Protein 3VF1 (pdb70)

Nearest PDB structures (foldseek):
  3vf1-assembly1_A  TM=1.001E+00  e=0.000E+00  Gersemia fruticosa
  3v98-assembly1_A  TM=9.393E-01  e=1.330E-62  Homo sapiens
  3v92-assembly1_B  TM=9.380E-01  e=1.541E-62  Homo sapiens
  7ttk-assembly2_B  TM=9.312E-01  e=9.431E-63  Homo sapiens
  7ttl-assembly2_D  TM=9.333E-01  e=5.033E-61  Homo sapiens

CATH classification: 2.60.60.20 (+2 more: 1.20.245.10, 3.10.450.60)

Structure (mmCIF, N/CA/C/O backbone):
data_3VF1
#
_entry.id   3VF1
#
_cell.length_a   114.800
_cell.length_b   148.710
_cell.length_c   117.330
_cell.angle_alpha   90.000
_cell.angle_beta   119.160
_cell.angle_gamma   90.000
#
_symmetry.space_group_name_H-M   'C 1 2 1'
#
loop_
_entity.id
_entity.type
_entity.pdbx_description
1 polymer 11R-lipoxygenase
2 branched beta-D-fructofuranose-(2-1)-alpha-D-glucopyranose
3 non-polymer 'FE (II) ION'
4 water water
#
loop_
_atom_site.group_PDB
_atom_site.id
_atom_site.type_symbol
_atom_site.label_atom_id
_atom_site.label_alt_id
_atom_site.label_comp_id
_atom_site.label_asym_id
_atom_site.label_entity_id
_atom_site.label_seq_id
_atom_site.pdbx_PDB_ins_code
_atom_site.Cartn_x
_atom_site.Cartn_y
_atom_site.Cartn_z
_atom_site.occupancy
_atom_site.B_iso_or_equiv
_atom_site.auth_seq_id
_atom_site.auth_comp_id
_atom_site.auth_asym_id
_atom_site.auth_atom_id
_atom_site.pdbx_PDB_model_num
ATOM 1 N N . HIS A 1 19 ? -25.570 -40.184 42.127 1.00 82.53 0 HIS A N 1
ATOM 2 C CA . HIS A 1 19 ? -25.635 -38.791 41.598 1.00 83.08 0 HIS A CA 1
ATOM 3 C C . HIS A 1 19 ? -24.363 -38.457 40.823 1.00 88.43 0 HIS A C 1
ATOM 4 O O . HIS A 1 19 ? -23.592 -39.351 40.472 1.00 86.78 0 HIS A O 1
ATOM 18 N N . MET A 1 20 ? -24.151 -37.171 40.554 1.00 86.65 1 MET A N 1
ATOM 19 C CA . MET A 1 20 ? -22.992 -36.734 39.781 1.00 83.29 1 MET A CA 1
ATOM 20 C C . MET A 1 20 ? -21.924 -36.118 40.675 1.00 80.15 1 MET A C 1
ATOM 21 O O . MET A 1 20 ? -22.171 -35.123 41.352 1.00 76.85 1 MET A O 1
ATOM 35 N N . LYS A 1 21 ? -20.736 -36.716 40.671 1.00 78.98 2 LYS A N 1
ATOM 36 C CA . LYS A 1 21 ? -19.607 -36.196 41.438 1.00 80.96 2 LYS A CA 1
ATOM 37 C C . LYS A 1 21 ? -18.827 -35.141 40.654 1.00 82.82 2 LYS A C 1
ATOM 38 O O . LYS A 1 21 ? -18.560 -35.309 39.464 1.00 82.88 2 LYS A O 1
ATOM 57 N N . TYR A 1 22 ? -18.471 -34.053 41.332 1.00 81.53 3 TYR A N 1
ATOM 58 C CA . TYR A 1 22 ? -17.704 -32.969 40.725 1.00 75.05 3 TYR A CA 1
ATOM 59 C C . TYR A 1 22 ? -16.484 -32.629 41.571 1.00 72.22 3 TYR A C 1
ATOM 60 O O . TYR A 1 22 ? -16.615 -32.291 42.747 1.00 74.07 3 TYR A O 1
ATOM 78 N N . LYS A 1 23 ? -15.302 -32.715 40.971 1.00 68.09 4 LYS A N 1
ATOM 79 C CA . LYS A 1 23 ? -14.075 -32.304 41.644 1.00 69.53 4 LYS A CA 1
ATOM 80 C C . LYS A 1 23 ? -13.647 -30.923 41.158 1.00 67.53 4 LYS A C 1
ATOM 81 O O . LYS A 1 23 ? -12.961 -30.793 40.144 1.00 64.48 4 LYS A O 1
ATOM 100 N N . ILE A 1 24 ? -14.058 -29.895 41.894 1.00 63.48 5 ILE A N 1
ATOM 101 C CA . ILE A 1 24 ? -13.798 -28.514 41.507 1.00 62.20 5 ILE A CA 1
ATOM 102 C C . ILE A 1 24 ? -12.509 -27.998 42.137 1.00 61.68 5 ILE A C 1
ATOM 103 O O . ILE A 1 24 ? -12.382 -27.948 43.358 1.00 62.90 5 ILE A O 1
ATOM 119 N N . THR A 1 25 ? -11.559 -27.610 41.293 1.00 60.09 6 THR A N 1
ATOM 120 C CA . THR A 1 25 ? -10.287 -27.066 41.755 1.00 60.60 6 THR A CA 1
ATOM 121 C C . THR A 1 25 ? -10.166 -25.599 41.361 1.00 59.38 6 THR A C 1
ATOM 122 O O . THR A 1 25 ? -10.280 -25.251 40.186 1.00 55.98 6 THR A O 1
ATOM 133 N N . VAL A 1 26 ? -9.930 -24.742 42.348 1.00 55.09 7 VAL A N 1
ATOM 134 C CA . VAL A 1 26 ? -9.824 -23.309 42.109 1.00 51.90 7 VAL A CA 1
ATOM 135 C C . VAL A 1 26 ? -8.395 -22.827 42.317 1.00 53.27 7 VAL A C 1
ATOM 136 O O . VAL A 1 26 ? -7.821 -22.998 43.393 1.00 55.99 7 VAL A O 1
ATOM 149 N N . GLU A 1 27 ? -7.823 -22.223 41.280 1.00 52.00 8 GLU A N 1
ATOM 150 C CA . GLU A 1 27 ? -6.498 -21.626 41.381 1.00 50.89 8 GLU A CA 1
ATOM 151 C C . GLU A 1 27 ? -6.617 -20.119 41.556 1.00 46.15 8 GLU A C 1
ATOM 152 O O . GLU A 1 27 ? -7.140 -19.424 40.685 1.00 44.88 8 GLU A O 1
ATOM 164 N N . THR A 1 28 ? -6.134 -19.620 42.688 1.00 46.79 9 THR A N 1
ATOM 165 C CA . THR A 1 28 ? -6.173 -18.190 42.969 1.00 49.89 9 THR A CA 1
ATOM 166 C C . THR A 1 28 ? -5.099 -17.468 42.164 1.00 50.20 9 THR A C 1
ATOM 167 O O . THR A 1 28 ? -3.978 -17.958 42.027 1.00 49.68 9 THR A O 1
ATOM 178 N N . GLY A 1 29 ? -5.447 -16.304 41.625 1.00 48.91 10 GLY A N 1
ATOM 179 C CA . GLY A 1 29 ? -4.505 -15.515 40.853 1.00 50.34 10 GLY A CA 1
ATOM 180 C C . GLY A 1 29 ? -3.453 -14.872 41.734 1.00 51.98 10 GLY A C 1
ATOM 181 O O . GLY A 1 29 ? -3.407 -15.120 42.939 1.00 56.29 10 GLY A O 1
ATOM 185 N N . ASP A 1 30 ? -2.609 -14.038 41.135 1.00 53.08 11 ASP A N 1
ATOM 186 C CA . ASP A 1 30 ? -1.503 -13.422 41.862 1.00 57.83 11 ASP A CA 1
ATOM 187 C C . ASP A 1 30 ? -1.915 -12.128 42.562 1.00 55.68 11 ASP A C 1
ATOM 188 O O . ASP A 1 30 ? -1.152 -11.576 43.354 1.00 61.80 11 ASP A O 1
ATOM 197 N N . LEU A 1 31 ? -3.119 -11.645 42.272 1.00 51.69 12 LEU A N 1
ATOM 198 C CA . LEU A 1 31 ? -3.636 -10.458 42.941 1.00 49.45 12 LEU A CA 1
ATOM 199 C C . LEU A 1 31 ? -4.350 -10.855 44.227 1.00 51.64 12 LEU A C 1
ATOM 200 O O . LEU A 1 31 ? -4.788 -11.995 44.378 1.00 55.22 12 LEU A O 1
ATOM 216 N N . ARG A 1 32 ? -4.462 -9.906 45.149 1.00 52.94 13 ARG A N 1
ATOM 217 C CA . ARG A 1 32 ? -5.017 -10.178 46.468 1.00 58.62 13 ARG A CA 1
ATOM 218 C C . ARG A 1 32 ? -5.684 -8.932 47.037 1.00 63.11 13 ARG A C 1
ATOM 219 O O . ARG A 1 32 ? -5.016 -7.950 47.357 1.00 61.99 13 ARG A O 1
ATOM 240 N N . GLY A 1 33 ? -7.006 -8.978 47.162 1.00 65.95 14 GLY A N 1
ATOM 241 C CA . GLY A 1 33 ? -7.755 -7.868 47.718 1.00 66.90 14 GLY A CA 1
ATOM 242 C C . GLY A 1 33 ? -7.633 -7.834 49.228 1.00 77.57 14 GLY A C 1
ATOM 243 O O . GLY A 1 33 ? -6.887 -8.618 49.815 1.00 78.92 14 GLY A O 1
ATOM 247 N N . ALA A 1 34 ? -8.362 -6.920 49.860 1.00 78.47 15 ALA A N 1
ATOM 248 C CA . ALA A 1 34 ? -8.374 -6.828 51.314 1.00 79.41 15 ALA A CA 1
ATOM 249 C C . ALA A 1 34 ? -9.574 -7.583 51.874 1.00 84.16 15 ALA A C 1
ATOM 250 O O . ALA A 1 34 ? -10.642 -7.610 51.259 1.00 83.16 15 ALA A O 1
ATOM 257 N N . GLY A 1 35 ? -9.392 -8.196 53.039 1.00 86.08 16 GLY A N 1
ATOM 258 C CA . GLY A 1 35 ? -10.457 -8.941 53.685 1.00 87.91 16 GLY A CA 1
ATOM 259 C C . GLY A 1 35 ? -10.029 -10.351 54.039 1.00 88.16 16 GLY A C 1
ATOM 260 O O . GLY A 1 35 ? -8.837 -10.663 54.046 1.00 85.52 16 GLY A O 1
ATOM 264 N N . THR A 1 36 ? -11.004 -11.207 54.330 1.00 87.25 17 THR A N 1
ATOM 265 C CA . THR A 1 36 ? -10.723 -12.579 54.739 1.00 87.69 17 THR A CA 1
ATOM 266 C C . THR A 1 36 ? -11.651 -13.576 54.052 1.00 84.69 17 THR A C 1
ATOM 267 O O . THR A 1 36 ? -11.198 -14.461 53.326 1.00 85.40 17 THR A O 1
ATOM 278 N N . ASP A 1 37 ? -12.951 -13.430 54.288 1.00 87.54 18 ASP A N 1
ATOM 279 C CA . ASP A 1 37 ? -13.931 -14.375 53.768 1.00 90.67 18 ASP A CA 1
ATOM 280 C C . ASP A 1 37 ? -14.109 -14.208 52.261 1.00 89.70 18 ASP A C 1
ATOM 281 O O . ASP A 1 37 ? -14.893 -13.375 51.807 1.00 90.64 18 ASP A O 1
ATOM 290 N N . ALA A 1 38 ? -13.378 -15.005 51.488 1.00 83.94 19 ALA A N 1
ATOM 291 C CA . ALA A 1 38 ? -13.461 -14.944 50.033 1.00 81.45 19 ALA A CA 1
ATOM 292 C C . ALA A 1 38 ? -14.308 -16.089 49.488 1.00 78.06 19 ALA A C 1
ATOM 293 O O . ALA A 1 38 ? -14.152 -16.496 48.336 1.00 77.21 19 ALA A O 1
ATOM 300 N N . SER A 1 39 ? -15.207 -16.603 50.321 1.00 78.43 20 SER A N 1
ATOM 301 C CA . SER A 1 39 ? -16.074 -17.706 49.930 1.00 81.17 20 SER A CA 1
ATOM 302 C C . SER A 1 39 ? -17.052 -17.286 48.837 1.00 79.35 20 SER A C 1
ATOM 303 O O . SER A 1 39 ? -17.558 -16.164 48.838 1.00 79.07 20 SER A O 1
ATOM 311 N N . VAL A 1 40 ? -17.315 -18.201 47.909 1.00 77.22 21 VAL A N 1
ATOM 312 C CA . VAL A 1 40 ? -18.251 -17.950 46.820 1.00 77.86 21 VAL A CA 1
ATOM 313 C C . VAL A 1 40 ? -19.074 -19.200 46.545 1.00 76.09 21 VAL A C 1
ATOM 314 O O . VAL A 1 40 ? -18.836 -20.252 47.136 1.00 73.87 21 VAL A O 1
ATOM 327 N N . SER A 1 41 ? -20.046 -19.075 45.649 1.00 72.36 22 SER A N 1
ATOM 328 C CA . SER A 1 41 ? -20.842 -20.217 45.225 1.00 74.44 22 SER A CA 1
ATOM 329 C C . SER A 1 41 ? -20.651 -20.442 43.729 1.00 71.53 22 SER A C 1
ATOM 330 O O . SER A 1 41 ? -20.482 -19.488 42.972 1.00 70.91 22 SER A O 1
ATOM 338 N N . ILE A 1 42 ? -20.675 -21.703 43.307 1.00 70.63 23 ILE A N 1
ATOM 339 C CA . ILE A 1 42 ? -20.433 -22.041 41.909 1.00 69.62 23 ILE A CA 1
ATOM 340 C C . ILE A 1 42 ? -21.543 -22.911 41.318 1.00 70.97 23 ILE A C 1
ATOM 341 O O . ILE A 1 42 ? -21.759 -24.041 41.754 1.00 71.88 23 ILE A O 1
ATOM 357 N N . LYS A 1 43 ? -22.248 -22.372 40.327 1.00 66.20 24 LYS A N 1
ATOM 358 C CA . LYS A 1 43 ? -23.291 -23.118 39.629 1.00 63.47 24 LYS A CA 1
ATOM 359 C C . LYS A 1 43 ? -22.810 -23.550 38.250 1.00 62.66 24 LYS A C 1
ATOM 360 O O . LYS A 1 43 ? -22.531 -22.714 37.390 1.00 64.71 24 LYS A O 1
ATOM 379 N N . LEU A 1 44 ? -22.718 -24.858 38.041 1.00 59.35 25 LEU A N 1
ATOM 380 C CA . LEU A 1 44 ? -22.283 -25.395 36.759 1.00 58.05 25 LEU A CA 1
ATOM 381 C C . LEU A 1 44 ? -23.442 -25.393 35.770 1.00 64.11 25 LEU A C 1
ATOM 382 O O . LEU A 1 44 ? -24.607 -25.428 36.166 1.00 67.64 25 LEU A O 1
ATOM 398 N N . THR A 1 45 ? -23.118 -25.346 34.482 1.00 61.99 26 THR A N 1
ATOM 399 C CA . THR A 1 45 ? -24.131 -25.391 33.433 1.00 57.00 26 THR A CA 1
ATOM 400 C C . THR A 1 45 ? -23.648 -26.246 32.270 1.00 59.00 26 THR A C 1
ATOM 401 O O . THR A 1 45 ? -22.569 -26.019 31.724 1.00 61.45 26 THR A O 1
ATOM 412 N N . GLY A 1 46 ? -24.456 -27.231 31.894 1.00 66.22 27 GLY A N 1
ATOM 413 C CA . GLY A 1 46 ? -24.094 -28.146 30.829 1.00 60.49 27 GLY A CA 1
ATOM 414 C C . GLY A 1 46 ? -24.300 -27.542 29.454 1.00 58.28 27 GLY A C 1
ATOM 415 O O . GLY A 1 46 ? -24.995 -26.536 29.304 1.00 55.21 27 GLY A O 1
ATOM 419 N N . LYS A 1 47 ? -23.698 -28.164 28.447 1.00 59.33 28 LYS A N 1
ATOM 420 C CA . LYS A 1 47 ? -23.793 -27.680 27.075 1.00 60.53 28 LYS A CA 1
ATOM 421 C C . LYS A 1 47 ? -25.244 -27.610 26.607 1.00 65.40 28 LYS A C 1
ATOM 422 O O . LYS A 1 47 ? -25.594 -26.776 25.770 1.00 65.16 28 LYS A O 1
ATOM 441 N N . ASP A 1 48 ? -26.086 -28.482 27.153 1.00 65.09 29 ASP A N 1
ATOM 442 C CA . ASP A 1 48 ? -27.478 -28.567 26.724 1.00 64.42 29 ASP A CA 1
ATOM 443 C C . ASP A 1 48 ? -28.442 -27.897 27.703 1.00 65.47 29 ASP A C 1
ATOM 444 O O . ASP A 1 48 ? -29.645 -28.153 27.667 1.00 70.17 29 ASP A O 1
ATOM 453 N N . GLY A 1 49 ? -27.912 -27.042 28.574 1.00 64.45 30 GLY A N 1
ATOM 454 C CA . GLY A 1 49 ? -28.744 -26.232 29.448 1.00 62.97 30 GLY A CA 1
ATOM 455 C C . GLY A 1 49 ? -28.911 -26.779 30.853 1.00 63.93 30 GLY A C 1
ATOM 456 O O . GLY A 1 49 ? -29.304 -26.049 31.763 1.00 61.32 30 GLY A O 1
ATOM 460 N N . ALA A 1 50 ? -28.619 -28.062 31.036 1.00 64.67 31 ALA A N 1
ATOM 461 C CA . ALA A 1 50 ? -28.767 -28.695 32.342 1.00 71.22 31 ALA A CA 1
ATOM 462 C C . ALA A 1 50 ? -27.823 -28.053 33.354 1.00 70.42 31 ALA A C 1
ATOM 463 O O . ALA A 1 50 ? -26.611 -28.234 33.277 1.00 70.63 31 ALA A O 1
ATOM 470 N N . GLU A 1 51 ? -28.381 -27.302 34.300 1.00 70.63 32 GLU A N 1
ATOM 471 C CA . GLU A 1 51 ? -27.573 -26.630 35.315 1.00 71.21 32 GLU A CA 1
ATOM 472 C C . GLU A 1 51 ? -27.808 -27.220 36.705 1.00 76.28 32 GLU A C 1
ATOM 473 O O . GLU A 1 51 ? -28.880 -27.754 36.992 1.00 79.77 32 GLU A O 1
ATOM 485 N N . THR A 1 52 ? -26.796 -27.114 37.561 1.00 76.30 33 THR A N 1
ATOM 486 C CA . THR A 1 52 ? -26.848 -27.689 38.900 1.00 71.29 33 THR A CA 1
ATOM 487 C C . THR A 1 52 ? -27.297 -26.644 39.915 1.00 71.22 33 THR A C 1
ATOM 488 O O . THR A 1 52 ? -27.860 -25.612 39.549 1.00 73.81 33 THR A O 1
ATOM 499 N N . SER A 1 53 ? -27.044 -26.918 41.192 1.00 75.07 34 SER A N 1
ATOM 500 C CA . SER A 1 53 ? -27.370 -25.978 42.257 1.00 78.75 34 SER A CA 1
ATOM 501 C C . SER A 1 53 ? -26.102 -25.311 42.781 1.00 76.84 34 SER A C 1
ATOM 502 O O . SER A 1 53 ? -25.012 -25.880 42.707 1.00 75.59 34 SER A O 1
ATOM 510 N N . ALA A 1 54 ? -26.257 -24.104 43.313 1.00 74.94 35 ALA A N 1
ATOM 511 C CA . ALA A 1 54 ? -25.124 -23.307 43.766 1.00 73.99 35 ALA A CA 1
ATOM 512 C C . ALA A 1 54 ? -24.361 -23.978 44.905 1.00 74.44 35 ALA A C 1
ATOM 513 O O . ALA A 1 54 ? -24.774 -23.911 46.064 1.00 73.92 35 ALA A O 1
ATOM 520 N N . PHE A 1 55 ? -23.246 -24.622 44.572 1.00 73.89 36 PHE A N 1
ATOM 521 C CA . PHE A 1 55 ? -22.348 -25.161 45.586 1.00 72.67 36 PHE A CA 1
ATOM 522 C C . PHE A 1 55 ? -21.774 -24.010 46.401 1.00 78.15 36 PHE A C 1
ATOM 523 O O . PHE A 1 55 ? -21.909 -22.848 46.019 1.00 76.60 36 PHE A O 1
ATOM 540 N N . SER A 1 56 ? -21.136 -24.331 47.521 1.00 79.55 37 SER A N 1
ATOM 541 C CA . SER A 1 56 ? -20.533 -23.309 48.371 1.00 80.48 37 SER A CA 1
ATOM 542 C C . SER A 1 56 ? -19.038 -23.547 48.546 1.00 79.65 37 SER A C 1
ATOM 543 O O . SER A 1 56 ? -18.619 -24.471 49.244 1.00 78.69 37 SER A O 1
ATOM 551 N N . LEU A 1 57 ? -18.240 -22.705 47.898 1.00 76.42 38 LEU A N 1
ATOM 552 C CA . LEU A 1 57 ? -16.789 -22.788 47.990 1.00 75.48 38 LEU A CA 1
ATOM 553 C C . LEU A 1 57 ? -16.280 -21.895 49.113 1.00 79.25 38 LEU A C 1
ATOM 554 O O . LEU A 1 57 ? -16.376 -20.671 49.036 1.00 75.96 38 LEU A O 1
ATOM 570 N N . ASP A 1 58 ? -15.738 -22.515 50.156 1.00 79.64 39 ASP A N 1
ATOM 571 C CA . ASP A 1 58 ? -15.219 -21.775 51.298 1.00 81.91 39 ASP A CA 1
ATOM 572 C C . ASP A 1 58 ? -13.749 -21.427 51.094 1.00 79.13 39 ASP A C 1
ATOM 573 O O . ASP A 1 58 ? -12.905 -22.313 50.958 1.00 74.00 39 ASP A O 1
ATOM 582 N N . LYS A 1 59 ? -13.452 -20.132 51.070 1.00 76.48 40 LYS A N 1
ATOM 583 C CA . LYS A 1 59 ? -12.082 -19.661 50.921 1.00 75.50 40 LYS A CA 1
ATOM 584 C C . LYS A 1 59 ? -11.762 -18.638 52.002 1.00 79.16 40 LYS A C 1
ATOM 585 O O . LYS A 1 59 ? -12.455 -17.629 52.139 1.00 78.80 40 LYS A O 1
ATOM 604 N N . TYR A 1 60 ? -10.711 -18.907 52.769 1.00 79.02 41 TYR A N 1
ATOM 605 C CA . TYR A 1 60 ? -10.294 -18.010 53.838 1.00 86.17 41 TYR A CA 1
ATOM 606 C C . TYR A 1 60 ? -8.813 -17.682 53.704 1.00 85.05 41 TYR A C 1
ATOM 607 O O . TYR A 1 60 ? -7.983 -18.576 53.531 1.00 84.23 41 TYR A O 1
ATOM 625 N N . PHE A 1 61 ? -8.486 -16.396 53.780 1.00 84.97 42 PHE A N 1
ATOM 626 C CA . PHE A 1 61 ? -7.102 -15.954 53.667 1.00 92.85 42 PHE A CA 1
ATOM 627 C C . PHE A 1 61 ? -6.464 -15.807 55.044 1.00 102.55 42 PHE A C 1
ATOM 628 O O . PHE A 1 61 ? -6.910 -15.004 55.865 1.00 97.99 42 PHE A O 1
ATOM 645 N N . HIS A 1 62 ? -5.417 -16.590 55.288 1.00 108.22 43 HIS A N 1
ATOM 646 C CA . HIS A 1 62 ? -4.721 -16.573 56.571 1.00 110.78 43 HIS A CA 1
ATOM 647 C C . HIS A 1 62 ? -4.139 -15.190 56.851 1.00 111.96 43 HIS A C 1
ATOM 648 O O . HIS A 1 62 ? -4.604 -14.482 57.745 1.00 111.48 43 HIS A O 1
ATOM 662 N N . ASN A 1 63 ? -3.123 -14.812 56.082 1.00 112.39 44 ASN A N 1
ATOM 663 C CA . ASN A 1 63 ? -2.499 -13.502 56.222 1.00 110.93 44 ASN A CA 1
ATOM 664 C C . ASN A 1 63 ? -2.837 -12.612 55.030 1.00 108.57 44 ASN A C 1
ATOM 665 O O . ASN A 1 63 ? -3.574 -13.021 54.133 1.00 106.15 44 ASN A O 1
ATOM 676 N N . ASP A 1 64 ? -2.303 -11.396 55.024 1.00 109.45 45 ASP A N 1
ATOM 677 C CA . ASP A 1 64 ? -2.607 -10.437 53.969 1.00 112.40 45 ASP A CA 1
ATOM 678 C C . ASP A 1 64 ? -1.692 -10.608 52.757 1.00 111.41 45 ASP A C 1
ATOM 679 O O . ASP A 1 64 ? -2.112 -10.394 51.620 1.00 108.96 45 ASP A O 1
ATOM 688 N N . PHE A 1 65 ? -0.444 -10.993 53.005 1.00 110.59 46 PHE A N 1
ATOM 689 C CA . PHE A 1 65 ? 0.551 -11.100 51.941 1.00 113.34 46 PHE A CA 1
ATOM 690 C C . PHE A 1 65 ? 0.291 -12.271 50.995 1.00 110.07 46 PHE A C 1
ATOM 691 O O . PHE A 1 65 ? 0.524 -12.165 49.791 1.00 108.52 46 PHE A O 1
ATOM 708 N N . GLU A 1 66 ? -0.188 -13.385 51.539 1.00 109.23 47 GLU A N 1
ATOM 709 C CA . GLU A 1 66 ? -0.338 -14.609 50.756 1.00 107.94 47 GLU A CA 1
ATOM 710 C C . GLU A 1 66 ? -1.206 -14.398 49.516 1.00 101.59 47 GLU A C 1
ATOM 711 O O . GLU A 1 66 ? -2.312 -13.864 49.599 1.00 95.04 47 GLU A O 1
ATOM 723 N N . SER A 1 67 ? -0.685 -14.816 48.367 1.00 98.52 48 SER A N 1
ATOM 724 C CA . SER A 1 67 ? -1.423 -14.746 47.112 1.00 90.65 48 SER A CA 1
ATOM 725 C C . SER A 1 67 ? -1.123 -15.984 46.277 1.00 83.81 48 SER A C 1
ATOM 726 O O . SER A 1 67 ? 0.013 -16.458 46.242 1.00 84.00 48 SER A O 1
ATOM 734 N N . GLY A 1 68 ? -2.143 -16.504 45.605 1.00 73.75 49 GLY A N 1
ATOM 735 C CA . GLY A 1 68 ? -1.997 -17.714 44.818 1.00 62.22 49 GLY A CA 1
ATOM 736 C C . GLY A 1 68 ? -2.441 -18.935 45.601 1.00 62.70 49 GLY A C 1
ATOM 737 O O . GLY A 1 68 ? -3.148 -18.815 46.603 1.00 61.57 49 GLY A O 1
ATOM 741 N N . GLY A 1 69 ? -2.027 -20.112 45.143 1.00 60.82 50 GLY A N 1
ATOM 742 C CA . GLY A 1 69 ? -2.369 -21.352 45.814 1.00 61.46 50 GLY A CA 1
ATOM 743 C C . GLY A 1 69 ? -3.557 -22.044 45.175 1.00 58.25 50 GLY A C 1
ATOM 744 O O . GLY A 1 69 ? -4.205 -21.493 44.285 1.00 55.21 50 GLY A O 1
ATOM 748 N N . THR A 1 70 ? -3.842 -23.258 45.637 1.00 60.88 51 THR A N 1
ATOM 749 C CA . THR A 1 70 ? -4.937 -24.053 45.093 1.00 59.49 51 THR A CA 1
ATOM 750 C C . THR A 1 70 ? -5.884 -24.528 46.190 1.00 59.39 51 THR A C 1
ATOM 751 O O . THR A 1 70 ? -5.467 -24.783 47.321 1.00 55.69 51 THR A O 1
ATOM 762 N N . ASP A 1 71 ? -7.162 -24.640 45.844 1.00 57.95 52 ASP A N 1
ATOM 763 C CA . ASP A 1 71 ? -8.158 -25.216 46.735 1.00 58.74 52 ASP A CA 1
ATOM 764 C C . ASP A 1 71 ? -9.007 -26.212 45.957 1.00 60.97 52 ASP A C 1
ATOM 765 O O . ASP A 1 71 ? -9.639 -25.856 44.963 1.00 60.60 52 ASP A O 1
ATOM 774 N N . THR A 1 72 ? -9.016 -27.462 46.409 1.00 61.79 53 THR A N 1
ATOM 775 C CA . THR A 1 72 ? -9.770 -28.511 45.734 1.00 60.15 53 THR A CA 1
ATOM 776 C C . THR A 1 72 ? -11.026 -28.863 46.523 1.00 66.69 53 THR A C 1
ATOM 777 O O . THR A 1 72 ? -10.991 -28.975 47.748 1.00 68.95 53 THR A O 1
ATOM 788 N N . TYR A 1 73 ? -12.134 -29.036 45.809 1.00 67.57 54 TYR A N 1
ATOM 789 C CA . TYR A 1 73 ? -13.418 -29.326 46.434 1.00 70.30 54 TYR A CA 1
ATOM 790 C C . TYR A 1 73 ? -14.081 -30.534 45.782 1.00 75.44 54 TYR A C 1
ATOM 791 O O . TYR A 1 73 ? -14.181 -30.610 44.558 1.00 75.38 54 TYR A O 1
ATOM 809 N N . ASP A 1 74 ? -14.530 -31.477 46.605 1.00 77.24 55 ASP A N 1
ATOM 810 C CA . ASP A 1 74 ? -15.327 -32.599 46.124 1.00 74.80 55 ASP A CA 1
ATOM 811 C C . ASP A 1 74 ? -16.801 -32.264 46.306 1.00 75.81 55 ASP A C 1
ATOM 812 O O . ASP A 1 74 ? -17.200 -31.754 47.352 1.00 78.25 55 ASP A O 1
ATOM 821 N N . GLN A 1 75 ? -17.609 -32.544 45.288 1.00 77.30 56 GLN A N 1
ATOM 822 C CA . GLN A 1 75 ? -19.016 -32.157 45.317 1.00 78.96 56 GLN A CA 1
ATOM 823 C C . GLN A 1 75 ? -19.926 -33.186 44.655 1.00 81.14 56 GLN A C 1
ATOM 824 O O . GLN A 1 75 ? -19.461 -34.140 44.032 1.00 77.11 56 GLN A O 1
ATOM 838 N N . SER A 1 76 ? -21.232 -32.976 44.800 1.00 82.27 57 SER A N 1
ATOM 839 C CA . SER A 1 76 ? -22.229 -33.855 44.203 1.00 82.07 57 SER A CA 1
ATOM 840 C C . SER A 1 76 ? -23.513 -33.087 43.901 1.00 77.51 57 SER A C 1
ATOM 841 O O . SER A 1 76 ? -23.980 -32.300 44.724 1.00 74.40 57 SER A O 1
ATOM 849 N N . GLY A 1 77 ? -24.086 -33.322 42.724 1.00 74.20 58 GLY A N 1
ATOM 850 C CA . GLY A 1 77 ? -25.300 -32.634 42.323 1.00 72.31 58 GLY A CA 1
ATOM 851 C C . GLY A 1 77 ? -25.880 -33.155 41.021 1.00 73.50 58 GLY A C 1
ATOM 852 O O . GLY A 1 77 ? -25.437 -34.175 40.496 1.00 75.70 58 GLY A O 1
ATOM 856 N N . VAL A 1 78 ? -26.878 -32.446 40.503 1.00 64.08 59 VAL A N 1
ATOM 857 C CA . VAL A 1 78 ? -27.532 -32.826 39.255 1.00 73.04 59 VAL A CA 1
ATOM 858 C C . VAL A 1 78 ? -26.528 -32.891 38.110 1.00 75.23 59 VAL A C 1
ATOM 859 O O . VAL A 1 78 ? -25.771 -31.949 37.886 1.00 83.21 59 VAL A O 1
ATOM 872 N N . ASP A 1 79 ? -26.523 -34.007 37.388 1.00 71.91 60 ASP A N 1
ATOM 873 C CA . ASP A 1 79 ? -25.624 -34.171 36.252 1.00 74.73 60 ASP A CA 1
ATOM 874 C C . ASP A 1 79 ? -25.996 -33.210 35.129 1.00 78.37 60 ASP A C 1
ATOM 875 O O . ASP A 1 79 ? -27.175 -32.970 34.869 1.00 75.98 60 ASP A O 1
ATOM 884 N N . VAL A 1 80 ? -24.980 -32.666 34.466 1.00 78.71 61 VAL A N 1
ATOM 885 C CA . VAL A 1 80 ? -25.191 -31.693 33.398 1.00 72.15 61 VAL A CA 1
ATOM 886 C C . VAL A 1 80 ? -24.582 -32.138 32.067 1.00 66.46 61 VAL A C 1
ATOM 887 O O . VAL A 1 80 ? -24.891 -31.572 31.018 1.00 64.64 61 VAL A O 1
ATOM 900 N N . GLY A 1 81 ? -23.721 -33.149 32.113 1.00 66.81 62 GLY A N 1
ATOM 901 C CA . GLY A 1 81 ? -23.056 -33.644 30.921 1.00 68.39 62 GLY A CA 1
ATOM 902 C C . GLY A 1 81 ? -21.733 -32.939 30.703 1.00 71.54 62 GLY A C 1
ATOM 903 O O . GLY A 1 81 ? -20.827 -33.054 31.527 1.00 70.32 62 GLY A O 1
ATOM 907 N N . GLU A 1 82 ? -21.614 -32.217 29.592 1.00 73.52 63 GLU A N 1
ATOM 908 C CA . GLU A 1 82 ? -20.431 -31.399 29.339 1.00 72.01 63 GLU A CA 1
ATOM 909 C C . GLU A 1 82 ? -20.656 -29.984 29.851 1.00 66.61 63 GLU A C 1
ATOM 910 O O . GLU A 1 82 ? -21.634 -29.334 29.485 1.00 64.86 63 GLU A O 1
ATOM 922 N N . ILE A 1 83 ? -19.745 -29.508 30.694 1.00 61.68 64 ILE A N 1
ATOM 923 C CA . ILE A 1 83 ? -19.879 -28.185 31.287 1.00 61.43 64 ILE A CA 1
ATOM 924 C C . ILE A 1 83 ? -19.425 -27.125 30.291 1.00 59.17 64 ILE A C 1
ATOM 925 O O . ILE A 1 83 ? -18.267 -27.107 29.871 1.00 57.21 64 ILE A O 1
ATOM 941 N N . ALA A 1 84 ? -20.346 -26.245 29.913 1.00 52.52 65 ALA A N 1
ATOM 942 C CA . ALA A 1 84 ? -20.052 -25.200 28.941 1.00 52.33 65 ALA A CA 1
ATOM 943 C C . ALA A 1 84 ? -19.596 -23.922 29.636 1.00 52.62 65 ALA A C 1
ATOM 944 O O . ALA A 1 84 ? -18.800 -23.161 29.088 1.00 53.26 65 ALA A O 1
ATOM 951 N N . MET A 1 85 ? -20.103 -23.693 30.843 1.00 51.64 66 MET A N 1
ATOM 952 C CA . MET A 1 85 ? -19.767 -22.492 31.594 1.00 51.11 66 MET A CA 1
ATOM 953 C C . MET A 1 85 ? -20.076 -22.668 33.076 1.00 52.10 66 MET A C 1
ATOM 954 O O . MET A 1 85 ? -20.771 -23.602 33.471 1.00 57.70 66 MET A O 1
ATOM 968 N N . ILE A 1 86 ? -19.548 -21.759 33.890 1.00 49.28 67 ILE A N 1
ATOM 969 C CA . ILE A 1 86 ? -19.804 -21.761 35.323 1.00 50.11 67 ILE A CA 1
ATOM 970 C C . ILE A 1 86 ? -20.221 -20.365 35.754 1.00 52.47 67 ILE A C 1
ATOM 971 O O . ILE A 1 86 ? -19.900 -19.383 35.088 1.00 55.81 67 ILE A O 1
ATOM 987 N N . THR A 1 87 ? -20.937 -20.279 36.868 1.00 54.13 68 THR A N 1
ATOM 988 C CA . THR A 1 87 ? -21.345 -18.991 37.411 1.00 60.51 68 THR A CA 1
ATOM 989 C C . THR A 1 87 ? -20.852 -18.857 38.846 1.00 62.02 68 THR A C 1
ATOM 990 O O . THR A 1 87 ? -20.993 -19.777 39.649 1.00 62.23 68 THR A O 1
ATOM 1001 N N . LEU A 1 88 ? -20.272 -17.704 39.159 1.00 60.60 69 LEU A N 1
ATOM 1002 C CA . LEU A 1 88 ? -19.694 -17.467 40.474 1.00 61.74 69 LEU A CA 1
ATOM 1003 C C . LEU A 1 88 ? -20.379 -16.287 41.150 1.00 62.41 69 LEU A C 1
ATOM 1004 O O . LEU A 1 88 ? -20.636 -15.263 40.518 1.00 62.65 69 LEU A O 1
ATOM 1020 N N . LYS A 1 89 ? -20.678 -16.441 42.435 1.00 66.03 70 LYS A N 1
ATOM 1021 C CA . LYS A 1 89 ? -21.380 -15.411 43.191 1.00 72.91 70 LYS A CA 1
ATOM 1022 C C . LYS A 1 89 ? -20.779 -15.280 44.583 1.00 72.40 70 LYS A C 1
ATOM 1023 O O . LYS A 1 89 ? -20.470 -16.280 45.229 1.00 70.75 70 LYS A O 1
ATOM 1042 N N . GLU A 1 90 ? -20.610 -14.044 45.042 1.00 75.31 71 GLU A N 1
ATOM 1043 C CA . GLU A 1 90 ? -20.068 -13.803 46.372 1.00 79.90 71 GLU A CA 1
ATOM 1044 C C . GLU A 1 90 ? -20.936 -14.502 47.413 1.00 82.51 71 GLU A C 1
ATOM 1045 O O . GLU A 1 90 ? -22.147 -14.289 47.477 1.00 83.53 71 GLU A O 1
ATOM 1057 N N . ASN A 1 91 ? -20.304 -15.350 48.216 1.00 83.10 72 ASN A N 1
ATOM 1058 C CA . ASN A 1 91 ? -21.008 -16.143 49.213 1.00 82.38 72 ASN A CA 1
ATOM 1059 C C . ASN A 1 91 ? -20.484 -15.831 50.610 1.00 89.13 72 ASN A C 1
ATOM 1060 O O . ASN A 1 91 ? -20.840 -16.495 51.584 1.00 92.76 72 ASN A O 1
ATOM 1071 N N . GLY A 1 92 ? -19.642 -14.806 50.702 1.00 90.87 73 GLY A N 1
ATOM 1072 C CA . GLY A 1 92 ? -19.018 -14.443 51.959 1.00 96.41 73 GLY A CA 1
ATOM 1073 C C . GLY A 1 92 ? -19.976 -13.769 52.921 1.00 99.66 73 GLY A C 1
ATOM 1074 O O . GLY A 1 92 ? -20.880 -13.041 52.508 1.00 99.07 73 GLY A O 1
ATOM 1078 N N . PHE A 1 93 ? -19.772 -14.016 54.211 1.00 99.97 74 PHE A N 1
ATOM 1079 C CA . PHE A 1 93 ? -20.604 -13.424 55.250 1.00 103.06 74 PHE A CA 1
ATOM 1080 C C . PHE A 1 93 ? -19.923 -12.209 55.879 1.00 106.56 74 PHE A C 1
ATOM 1081 O O . PHE A 1 93 ? -20.320 -11.069 55.633 1.00 102.79 74 PHE A O 1
ATOM 1098 N N . GLY A 1 94 ? -18.895 -12.458 56.687 1.00 105.00 75 GLY A N 1
ATOM 1099 C CA . GLY A 1 94 ? -18.219 -11.397 57.412 1.00 103.10 75 GLY A CA 1
ATOM 1100 C C . GLY A 1 94 ? -16.899 -10.986 56.790 1.00 100.41 75 GLY A C 1
ATOM 1101 O O . GLY A 1 94 ? -16.053 -11.831 56.491 1.00 99.85 75 GLY A O 1
ATOM 1105 N N . LEU A 1 95 ? -16.724 -9.680 56.603 1.00 101.57 76 LEU A N 1
ATOM 1106 C CA . LEU A 1 95 ? -15.500 -9.131 56.025 1.00 102.28 76 LEU A CA 1
ATOM 1107 C C . LEU A 1 95 ? -15.167 -9.824 54.710 1.00 99.78 76 LEU A C 1
ATOM 1108 O O . LEU A 1 95 ? -14.071 -10.354 54.527 1.00 94.44 76 LEU A O 1
ATOM 1124 N N . LYS A 1 96 ? -16.124 -9.792 53.790 1.00 99.98 77 LYS A N 1
ATOM 1125 C CA . LYS A 1 96 ? -15.986 -10.480 52.511 1.00 95.93 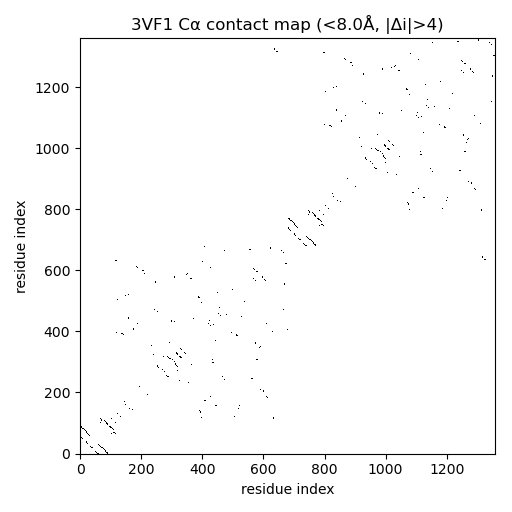77 LYS A CA 1
ATOM 1126 C C . LYS A 1 96 ? -14.852 -9.884 51.684 1.00 92.32 77 LYS A C 1
ATOM 1127 O O . LYS A 1 96 ? -14.768 -8.668 51.513 1.00 93.04 77 LYS A O 1
ATOM 1146 N N . SER A 1 97 ? -13.976 -10.750 51.183 1.00 86.13 78 SER A N 1
ATOM 1147 C CA . SER A 1 97 ? -12.858 -10.322 50.356 1.00 83.07 78 SER A CA 1
ATOM 1148 C C . SER A 1 97 ? -13.099 -10.736 48.913 1.00 75.03 78 SER A C 1
ATOM 1149 O O . SER A 1 97 ? -13.468 -11.879 48.645 1.00 72.54 78 SER A O 1
ATOM 1157 N N . ASP A 1 98 ? -12.897 -9.805 47.987 1.00 69.74 79 ASP A N 1
ATOM 1158 C CA . ASP A 1 98 ? -13.027 -10.113 46.570 1.00 65.27 79 ASP A CA 1
ATOM 1159 C C . ASP A 1 98 ? -11.976 -11.138 46.166 1.00 60.88 79 ASP A C 1
ATOM 1160 O O . ASP A 1 98 ? -10.778 -10.919 46.343 1.00 61.32 79 ASP A O 1
ATOM 1169 N N . TRP A 1 99 ? -12.437 -12.263 45.632 1.00 55.62 80 TRP A N 1
ATOM 1170 C CA . TRP A 1 99 ? -11.548 -13.342 45.223 1.00 53.86 80 TRP A CA 1
ATOM 1171 C C . TRP A 1 99 ? -11.102 -13.153 43.779 1.00 49.44 80 TRP A C 1
ATOM 1172 O O . TRP A 1 99 ? -11.925 -13.150 42.864 1.00 49.19 80 TRP A O 1
ATOM 1193 N N . TYR A 1 100 ? -9.799 -12.988 43.580 1.00 46.93 81 TYR A N 1
ATOM 1194 C CA . TYR A 1 100 ? -9.243 -12.913 42.234 1.00 46.15 81 TYR A CA 1
ATOM 1195 C C . TYR A 1 100 ? -8.813 -14.305 41.793 1.00 41.82 81 TYR A C 1
ATOM 1196 O O . TYR A 1 100 ? -7.824 -14.848 42.289 1.00 40.29 81 TYR A O 1
ATOM 1214 N N . ILE A 1 101 ? -9.563 -14.876 40.857 1.00 43.11 82 ILE A N 1
ATOM 1215 C CA . ILE A 1 101 ? -9.363 -16.261 40.449 1.00 46.50 82 ILE A CA 1
ATOM 1216 C C . ILE A 1 101 ? -8.663 -16.361 39.097 1.00 43.18 82 ILE A C 1
ATOM 1217 O O . ILE A 1 101 ? -9.094 -15.756 38.115 1.00 42.29 82 ILE A O 1
ATOM 1233 N N . ALA A 1 102 ? -7.579 -17.130 39.057 1.00 40.63 83 ALA A N 1
ATOM 1234 C CA . ALA A 1 102 ? -6.858 -17.376 37.816 1.00 41.59 83 ALA A CA 1
ATOM 1235 C C . ALA A 1 102 ? -7.712 -18.229 36.887 1.00 45.57 83 ALA A C 1
ATOM 1236 O O . ALA A 1 102 ? -8.087 -17.792 35.798 1.00 45.19 83 ALA A O 1
ATOM 1243 N N . LYS A 1 103 ? -8.019 -19.447 37.324 1.00 49.13 84 LYS A N 1
ATOM 1244 C CA . LYS A 1 103 ? -8.879 -20.340 36.557 1.00 49.77 84 LYS A CA 1
ATOM 1245 C C . LYS A 1 103 ? -9.492 -21.418 37.443 1.00 48.29 84 LYS A C 1
ATOM 1246 O O . LYS A 1 103 ? -9.032 -21.657 38.559 1.00 50.32 84 LYS A O 1
ATOM 1265 N N . VAL A 1 104 ? -10.537 -22.061 36.932 1.00 49.03 85 VAL A N 1
ATOM 1266 C CA . VAL A 1 104 ? -11.207 -23.139 37.647 1.00 50.09 85 VAL A CA 1
ATOM 1267 C C . VAL A 1 104 ? -11.135 -24.424 36.829 1.00 48.49 85 VAL A C 1
ATOM 1268 O O . VAL A 1 104 ? -11.321 -24.411 35.614 1.00 46.26 85 VAL A O 1
ATOM 1281 N N . ILE A 1 105 ? -10.859 -25.533 37.506 1.00 51.44 86 ILE A N 1
ATOM 1282 C CA . ILE A 1 105 ? -10.770 -26.833 36.855 1.00 50.66 86 ILE A CA 1
ATOM 1283 C C . ILE A 1 105 ? -11.769 -27.796 37.480 1.00 57.04 86 ILE A C 1
ATOM 1284 O O . ILE A 1 105 ? -11.679 -28.112 38.666 1.00 58.72 86 ILE A O 1
ATOM 1300 N N . ILE A 1 106 ? -12.719 -28.264 36.679 1.00 58.33 87 ILE A N 1
ATOM 1301 C CA . ILE A 1 106 ? -13.750 -29.171 37.169 1.00 61.33 87 ILE A CA 1
ATOM 1302 C C . ILE A 1 106 ? -13.617 -30.541 36.520 1.00 61.09 87 ILE A C 1
ATOM 1303 O O . ILE A 1 106 ? -13.863 -30.697 35.325 1.00 65.82 87 ILE A O 1
ATOM 1319 N N . GLU A 1 107 ? -13.226 -31.533 37.313 1.00 64.67 88 GLU A N 1
ATOM 1320 C CA . GLU A 1 107 ? -13.110 -32.901 36.822 1.00 70.44 88 GLU A CA 1
ATOM 1321 C C . GLU A 1 107 ? -14.363 -33.702 37.159 1.00 75.55 88 GLU A C 1
ATOM 1322 O O . GLU A 1 107 ? -14.855 -33.661 38.287 1.00 74.76 88 GLU A O 1
ATOM 1334 N N . LYS A 1 108 ? -14.875 -34.425 36.169 1.00 79.71 89 LYS A N 1
ATOM 1335 C CA . LYS A 1 108 ? -16.076 -35.229 36.345 1.00 75.12 89 LYS A CA 1
ATOM 1336 C C . LYS A 1 108 ? -16.027 -36.441 35.426 1.00 78.74 89 LYS A C 1
ATOM 1337 O O . LYS A 1 108 ? -14.992 -36.733 34.828 1.00 75.01 89 LYS A O 1
ATOM 1356 N N . ILE A 1 109 ? -17.150 -37.145 35.317 1.00 87.85 90 ILE A N 1
ATOM 1357 C CA . ILE A 1 109 ? -17.243 -38.305 34.438 1.00 84.41 90 ILE A CA 1
ATOM 1358 C C . ILE A 1 109 ? -18.574 -38.329 33.697 1.00 78.79 90 ILE A C 1
ATOM 1359 O O . ILE A 1 109 ? -19.633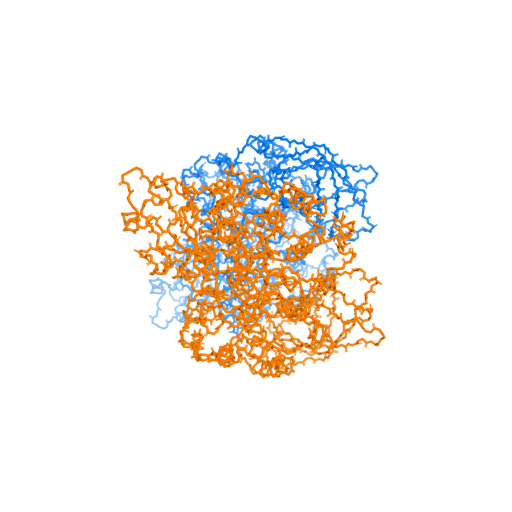 -38.161 34.298 1.00 78.80 90 ILE A O 1
ATOM 1375 N N . ASP A 1 110 ? -18.508 -38.534 32.385 1.00 79.43 91 ASP A N 1
ATOM 1376 C CA . ASP A 1 110 ? -19.710 -38.602 31.558 1.00 80.46 91 ASP A CA 1
ATOM 1377 C C . ASP A 1 110 ? -20.379 -39.968 31.693 1.00 85.65 91 ASP A C 1
ATOM 1378 O O . ASP A 1 110 ? -19.823 -40.987 31.283 1.00 81.08 91 ASP A O 1
ATOM 1387 N N . GLU A 1 111 ? -21.577 -39.981 32.270 1.00 85.19 92 GLU A N 1
ATOM 1388 C CA . GLU A 1 111 ? -22.299 -41.227 32.505 1.00 83.42 92 GLU A CA 1
ATOM 1389 C C . GLU A 1 111 ? -22.471 -42.008 31.207 1.00 78.64 92 GLU A C 1
ATOM 1390 O O . GLU A 1 111 ? -22.664 -43.224 31.225 1.00 75.11 92 GLU A O 1
ATOM 1402 N N . ALA A 1 112 ? -22.400 -41.303 30.082 1.00 78.04 93 ALA A N 1
ATOM 1403 C CA . ALA A 1 112 ? -22.563 -41.923 28.774 1.00 77.52 93 ALA A CA 1
ATOM 1404 C C . ALA A 1 112 ? -21.420 -42.883 28.449 1.00 80.29 93 ALA A C 1
ATOM 1405 O O . ALA A 1 112 ? -21.624 -43.884 27.763 1.00 84.34 93 ALA A O 1
ATOM 1412 N N . THR A 1 113 ? -20.219 -42.576 28.932 1.00 75.09 94 THR A N 1
ATOM 1413 C CA . THR A 1 113 ? -19.060 -43.426 28.667 1.00 77.72 94 THR A CA 1
ATOM 1414 C C . THR A 1 113 ? -18.074 -43.482 29.837 1.00 78.88 94 THR A C 1
ATOM 1415 O O . THR A 1 113 ? -16.930 -43.907 29.672 1.00 76.34 94 THR A O 1
ATOM 1426 N N . GLY A 1 114 ? -18.523 -43.063 31.015 1.00 82.25 95 GLY A N 1
ATOM 1427 C CA . GLY A 1 114 ? -17.711 -43.115 32.220 1.00 81.43 95 GLY A CA 1
ATOM 1428 C C . GLY A 1 114 ? -16.227 -42.849 32.020 1.00 84.89 95 GLY A C 1
ATOM 1429 O O . GLY A 1 114 ? -15.396 -43.724 32.266 1.00 81.04 95 GLY A O 1
ATOM 1433 N N . PHE A 1 115 ? -15.895 -41.640 31.577 1.00 86.65 96 PHE A N 1
ATOM 1434 C CA . PHE A 1 115 ? -14.503 -41.217 31.446 1.00 83.21 96 PHE A CA 1
ATOM 1435 C C . PHE A 1 115 ? -14.252 -39.975 32.287 1.00 81.56 96 PHE A C 1
ATOM 1436 O O . PHE A 1 115 ? -15.116 -39.109 32.394 1.00 80.44 96 PHE A O 1
ATOM 1453 N N . SER A 1 116 ? -13.063 -39.887 32.875 1.00 82.89 97 SER A N 1
ATOM 1454 C CA . SER A 1 116 ? -12.682 -38.709 33.645 1.00 82.12 97 SER A CA 1
ATOM 1455 C C . SER A 1 116 ? -12.289 -37.568 32.711 1.00 77.56 97 SER A C 1
ATOM 1456 O O . SER A 1 116 ? -11.290 -37.656 31.996 1.00 73.51 97 SER A O 1
ATOM 1464 N N . ASN A 1 117 ? -13.081 -36.499 32.720 1.00 76.49 98 ASN A N 1
ATOM 1465 C CA . ASN A 1 117 ? -12.843 -35.355 31.845 1.00 77.74 98 ASN A CA 1
ATOM 1466 C C . ASN A 1 117 ? -12.702 -34.048 32.618 1.00 75.99 98 ASN A C 1
ATOM 1467 O O . ASN A 1 117 ? -13.511 -33.744 33.494 1.00 72.90 98 ASN A O 1
ATOM 1478 N N . LYS A 1 118 ? -11.672 -33.277 32.280 1.00 76.16 99 LYS A N 1
ATOM 1479 C CA . LYS A 1 118 ? -11.427 -31.992 32.924 1.00 68.65 99 LYS A CA 1
ATOM 1480 C C . LYS A 1 118 ? -11.939 -30.840 32.067 1.00 62.83 99 LYS A C 1
ATOM 1481 O O . LYS A 1 118 ? -11.740 -30.817 30.853 1.00 59.87 99 LYS A O 1
ATOM 1500 N N . TYR A 1 119 ? -12.598 -29.883 32.711 1.00 59.42 100 TYR A N 1
ATOM 1501 C CA . TYR A 1 119 ? -13.099 -28.697 32.029 1.00 57.11 100 TYR A CA 1
ATOM 1502 C C . TYR A 1 119 ? -12.431 -27.451 32.600 1.00 58.48 100 TYR A C 1
ATOM 1503 O O . TYR A 1 119 ? -12.753 -27.016 33.707 1.00 55.97 100 TYR A O 1
ATOM 1521 N N . ILE A 1 120 ? -11.499 -26.884 31.840 1.00 55.55 101 ILE A N 1
ATOM 1522 C CA . ILE A 1 120 ? -10.745 -25.720 32.291 1.00 47.48 101 ILE A CA 1
ATOM 1523 C C . ILE A 1 120 ? -11.521 -24.439 32.002 1.00 46.18 101 ILE A C 1
ATOM 1524 O O . ILE A 1 120 ? -12.071 -24.268 30.914 1.00 46.15 101 ILE A O 1
ATOM 1540 N N . PHE A 1 121 ? -11.557 -23.541 32.980 1.00 45.37 102 PHE A N 1
ATOM 1541 C CA . PHE A 1 121 ? -12.264 -22.275 32.830 1.00 48.77 102 PHE A CA 1
ATOM 1542 C C . PHE A 1 121 ? -11.332 -21.097 33.099 1.00 49.06 102 PHE A C 1
ATOM 1543 O O . PHE A 1 121 ? -11.212 -20.644 34.238 1.00 46.15 102 PHE A O 1
ATOM 1560 N N . PRO A 1 122 ? -10.666 -20.597 32.045 1.00 49.13 103 PRO A N 1
ATOM 1561 C CA . PRO A 1 122 ? -9.754 -19.455 32.172 1.00 42.83 103 PRO A CA 1
ATOM 1562 C C . PRO A 1 122 ? -10.513 -18.208 32.609 1.00 43.48 103 PRO A C 1
ATOM 1563 O O . PRO A 1 122 ? -11.429 -17.778 31.908 1.00 48.60 103 PRO A O 1
ATOM 1574 N N . CYS A 1 123 ? -10.140 -17.641 33.752 1.00 43.17 104 CYS A N 1
ATOM 1575 C CA . CYS A 1 123 ? -10.907 -16.554 34.352 1.00 42.44 104 CYS A CA 1
ATOM 1576 C C . CYS A 1 123 ? -10.101 -15.257 34.433 1.00 42.61 104 CYS A C 1
ATOM 1577 O O . CYS A 1 123 ? -10.270 -14.364 33.602 1.00 42.32 104 CYS A O 1
ATOM 1585 N N . TYR A 1 124 ? -9.230 -15.158 35.433 1.00 42.50 105 TYR A N 1
ATOM 1586 C CA . TYR A 1 124 ? -8.427 -13.956 35.639 1.00 41.01 105 TYR A CA 1
ATOM 1587 C C . TYR A 1 124 ? -9.313 -12.727 35.835 1.00 40.64 105 TYR A C 1
ATOM 1588 O O . TYR A 1 124 ? -9.153 -11.711 35.158 1.00 40.32 105 TYR A O 1
ATOM 1606 N N . ARG A 1 125 ? -10.247 -12.839 36.773 1.00 42.74 106 ARG A N 1
ATOM 1607 C CA . ARG A 1 125 ? -11.161 -11.754 37.101 1.00 43.96 106 ARG A CA 1
ATOM 1608 C C . ARG A 1 125 ? -11.426 -11.742 38.600 1.00 44.46 106 ARG A C 1
ATOM 1609 O O . ARG A 1 125 ? -11.233 -12.750 39.280 1.00 45.73 106 ARG A O 1
ATOM 1630 N N . TRP A 1 126 ? -11.867 -10.599 39.113 1.00 44.78 107 TRP A N 1
ATOM 1631 C CA . TRP A 1 126 ? -12.395 -10.531 40.469 1.00 50.61 107 TRP A CA 1
ATOM 1632 C C . TRP A 1 126 ? -13.865 -10.927 40.414 1.00 51.82 107 TRP A C 1
ATOM 1633 O O . TRP A 1 126 ? -14.583 -10.518 39.503 1.00 45.78 107 TRP A O 1
ATOM 1654 N N . VAL A 1 127 ? -14.314 -11.726 41.378 1.00 51.98 108 VAL A N 1
ATOM 1655 C CA . VAL A 1 127 ? -15.716 -12.135 41.414 1.00 58.39 108 VAL A CA 1
ATOM 1656 C C . VAL A 1 127 ? -16.624 -10.950 41.730 1.00 61.75 108 VAL A C 1
ATOM 1657 O O . VAL A 1 127 ? -17.619 -10.719 41.040 1.00 65.88 108 VAL A O 1
ATOM 1670 N N . ILE A 1 128 ? -16.268 -10.192 42.762 1.00 59.15 109 ILE A N 1
ATOM 1671 C CA . ILE A 1 128 ? -17.075 -9.060 43.202 1.00 68.44 109 ILE A CA 1
ATOM 1672 C C . ILE A 1 128 ? -18.521 -9.491 43.478 1.00 74.04 109 ILE A C 1
ATOM 1673 O O . ILE A 1 128 ? -18.820 -9.985 44.565 1.00 73.90 109 ILE A O 1
ATOM 1689 N N . LYS A 1 129 ? -19.410 -9.307 42.505 1.00 72.74 110 LYS A N 1
ATOM 1690 C CA . LYS A 1 129 ? -20.804 -9.713 42.661 1.00 74.17 110 LYS A CA 1
ATOM 1691 C C . LYS A 1 129 ? -21.038 -11.071 41.996 1.00 71.87 110 LYS A C 1
ATOM 1692 O O . LYS A 1 129 ? -20.988 -12.106 42.658 1.00 71.66 110 LYS A O 1
ATOM 1711 N N . GLN A 1 130 ? -21.267 -11.066 40.685 1.00 71.42 111 GLN A N 1
ATOM 1712 C CA . GLN A 1 130 ? -21.582 -12.289 39.958 1.00 68.71 111 GLN A CA 1
ATOM 1713 C C . GLN A 1 130 ? -20.786 -12.359 38.660 1.00 61.73 111 GLN A C 1
ATOM 1714 O O . GLN A 1 130 ? -20.827 -11.436 37.848 1.00 61.89 111 GLN A O 1
ATOM 1728 N N . LEU A 1 131 ? -20.066 -13.460 38.471 1.00 58.59 112 LEU A N 1
ATOM 1729 C CA . LEU A 1 131 ? -19.199 -13.623 37.310 1.00 59.30 112 LEU A CA 1
ATOM 1730 C C . LEU A 1 131 ? -19.461 -14.945 36.600 1.00 56.22 112 LEU A C 1
ATOM 1731 O O . LEU A 1 131 ? -19.411 -16.009 37.212 1.00 58.75 112 LEU A O 1
ATOM 1747 N N . VAL A 1 132 ? -19.726 -14.870 35.300 1.00 53.07 113 VAL A N 1
ATOM 1748 C CA . VAL A 1 132 ? -19.939 -16.066 34.490 1.00 54.52 113 VAL A CA 1
ATOM 1749 C C . VAL A 1 132 ? -18.728 -16.319 33.594 1.00 51.00 113 VAL A C 1
ATOM 1750 O O . VAL A 1 132 ? -18.283 -15.432 32.868 1.00 53.34 113 VAL A O 1
ATOM 1763 N N . VAL A 1 133 ? -18.200 -17.537 33.656 1.00 50.52 114 VAL A N 1
ATOM 1764 C CA . VAL A 1 133 ? -16.987 -17.888 32.927 1.00 46.83 114 VAL A CA 1
ATOM 1765 C C . VAL A 1 133 ? -17.230 -19.056 31.977 1.00 44.78 114 VAL A C 1
ATOM 1766 O O . VAL A 1 133 ? -17.661 -20.127 32.398 1.00 45.72 114 VAL A O 1
ATOM 1779 N N . TYR A 1 134 ? -16.949 -18.845 30.695 1.00 42.49 115 TYR A N 1
ATOM 1780 C CA . TYR A 1 134 ? -17.089 -19.902 29.699 1.00 40.09 115 TYR A CA 1
ATOM 1781 C C . TYR A 1 134 ? -15.951 -20.901 29.822 1.00 43.05 115 TYR A C 1
ATOM 1782 O O . TYR A 1 134 ? -14.963 -20.650 30.511 1.00 46.36 115 TYR A O 1
ATOM 1800 N N . GLU A 1 135 ? -16.092 -22.032 29.141 1.00 45.31 116 GLU A N 1
ATOM 1801 C CA . GLU A 1 135 ? -15.016 -23.009 29.050 1.00 45.63 116 GLU A CA 1
ATOM 1802 C C . GLU A 1 135 ? -14.009 -22.524 28.008 1.00 44.61 116 GLU A C 1
ATOM 1803 O O . GLU A 1 135 ? -14.369 -21.793 27.086 1.00 44.69 116 GLU A O 1
ATOM 1815 N N . GLY A 1 136 ? -12.751 -22.929 28.164 1.00 45.91 117 GLY A N 1
ATOM 1816 C CA . GLY A 1 136 ? -11.659 -22.427 27.342 1.00 45.62 117 GLY A CA 1
ATOM 1817 C C . GLY A 1 136 ? -11.980 -22.228 25.871 1.00 44.62 117 GLY A C 1
ATOM 1818 O O . GLY A 1 136 ? -11.699 -21.169 25.309 1.00 44.29 117 GLY A O 1
ATOM 1822 N N . LYS A 1 137 ? -12.561 -23.250 25.249 1.00 43.92 118 LYS A N 1
ATOM 1823 C CA . LYS A 1 137 ? -12.877 -23.227 23.821 1.00 42.43 118 LYS A CA 1
ATOM 1824 C C . LYS A 1 137 ? -13.428 -21.872 23.370 1.00 40.42 118 LYS A C 1
ATOM 1825 O O . LYS A 1 137 ? -14.369 -21.345 23.963 1.00 39.85 118 LYS A O 1
ATOM 1844 N N . ALA A 1 138 ? -12.836 -21.314 22.317 1.00 35.94 119 ALA A N 1
ATOM 1845 C CA . ALA A 1 138 ? -13.306 -20.054 21.749 1.00 36.37 119 ALA A CA 1
ATOM 1846 C C . ALA A 1 138 ? -14.369 -20.333 20.693 1.00 38.15 119 ALA A C 1
ATOM 1847 O O . ALA A 1 138 ? -14.221 -21.245 19.879 1.00 41.80 119 ALA A O 1
ATOM 1854 N N . ILE A 1 139 ? -15.437 -19.542 20.706 1.00 38.72 120 ILE A N 1
ATOM 1855 C CA . ILE A 1 139 ? -16.596 -19.810 19.861 1.00 36.82 120 ILE A CA 1
ATOM 1856 C C . ILE A 1 139 ? -17.152 -18.539 19.228 1.00 36.66 120 ILE A C 1
ATOM 1857 O O . ILE A 1 139 ? -17.546 -17.606 19.928 1.00 39.36 120 ILE A O 1
ATOM 1873 N N . LEU A 1 140 ? -17.185 -18.512 17.900 1.00 37.60 121 LEU A N 1
ATOM 1874 C CA . LEU A 1 140 ? -17.791 -17.405 17.169 1.00 39.56 121 LEU A CA 1
ATOM 1875 C C . LEU A 1 140 ? -19.308 -17.462 17.304 1.00 40.22 121 LEU A C 1
ATOM 1876 O O . LEU A 1 140 ? -19.877 -18.539 17.477 1.00 44.56 121 LEU A O 1
ATOM 1892 N N . PRO A 1 141 ? -19.974 -16.301 17.222 1.00 40.92 122 PRO A N 1
ATOM 1893 C CA . PRO A 1 141 ? -21.437 -16.276 17.328 1.00 42.34 122 PRO A CA 1
ATOM 1894 C C . PRO A 1 141 ? -22.102 -16.991 16.157 1.00 45.97 122 PRO A C 1
ATOM 1895 O O . PRO A 1 141 ? -23.156 -17.603 16.324 1.00 45.78 122 PRO A O 1
ATOM 1906 N N . ASN A 1 142 ? -21.481 -16.914 14.984 1.00 44.73 123 ASN A N 1
ATOM 1907 C CA . ASN A 1 142 ? -22.001 -17.580 13.795 1.00 45.09 123 ASN A CA 1
ATOM 1908 C C . ASN A 1 142 ? -21.418 -18.981 13.623 1.00 49.53 123 ASN A C 1
ATOM 1909 O O . ASN A 1 142 ? -21.395 -19.521 12.518 1.00 55.46 123 ASN A O 1
ATOM 1920 N N . SER A 1 143 ? -20.946 -19.566 14.719 1.00 50.24 124 SER A N 1
ATOM 1921 C CA . SER A 1 143 ? -20.371 -20.904 14.679 1.00 49.08 124 SER A CA 1
ATOM 1922 C C . SER A 1 143 ? -21.463 -21.959 14.804 1.00 50.87 124 SER A C 1
ATOM 1923 O O . SER A 1 143 ? -22.644 -21.633 14.899 1.00 53.78 124 SER A O 1
ATOM 1931 N N . LYS A 1 144 ? -21.054 -23.224 14.817 1.00 55.68 125 LYS A N 1
ATOM 1932 C CA . LYS A 1 144 ? -21.969 -24.341 15.046 1.00 55.39 125 LYS A CA 1
ATOM 1933 C C . LYS A 1 144 ? -21.962 -24.749 16.520 1.00 54.78 125 LYS A C 1
ATOM 1934 O O . LYS A 1 144 ? -22.898 -25.388 17.001 1.00 55.74 125 LYS A O 1
ATOM 1953 N N . ASP A 1 145 ? -20.903 -24.366 17.230 1.00 55.79 126 ASP A N 1
ATOM 1954 C CA . ASP A 1 145 ? -20.767 -24.658 18.655 1.00 51.95 126 ASP A CA 1
ATOM 1955 C C . ASP A 1 145 ? -21.449 -23.596 19.520 1.00 49.11 126 ASP A C 1
ATOM 1956 O O . ASP A 1 145 ? -21.531 -23.737 20.740 1.00 51.89 126 ASP A O 1
ATOM 1965 N N . ASN A 1 146 ? -21.898 -22.515 18.890 1.00 43.00 127 ASN A N 1
ATOM 1966 C CA . ASN A 1 146 ? -22.657 -21.472 19.582 1.00 45.81 127 ASN A CA 1
ATOM 1967 C C . ASN A 1 146 ? -24.081 -21.910 19.907 1.00 46.13 127 ASN A C 1
ATOM 1968 O O . ASN A 1 146 ? -25.048 -21.320 19.423 1.00 43.06 127 ASN A O 1
ATOM 1979 N N . VAL A 1 147 ? -24.202 -22.936 20.743 1.00 48.89 128 VAL A N 1
ATOM 1980 C CA . VAL A 1 147 ? -25.502 -23.489 21.109 1.00 47.77 128 VAL A CA 1
ATOM 1981 C C . VAL A 1 147 ? -26.326 -22.485 21.914 1.00 50.74 128 VAL A C 1
ATOM 1982 O O . VAL A 1 147 ? -25.827 -21.429 22.302 1.00 51.81 128 VAL A O 1
ATOM 1995 N N . LYS A 1 148 ? -27.588 -22.823 22.161 1.00 51.39 129 LYS A N 1
ATOM 1996 C CA . LYS A 1 148 ? -28.540 -21.886 22.755 1.00 55.32 129 LYS A CA 1
ATOM 1997 C C . LYS A 1 148 ? -28.042 -21.275 24.062 1.00 51.90 129 LYS A C 1
ATOM 1998 O O . LYS A 1 148 ? -28.092 -20.058 24.240 1.00 52.82 129 LYS A O 1
ATOM 2017 N N . THR A 1 149 ? -27.570 -22.116 24.976 1.00 49.89 130 THR A N 1
ATOM 2018 C CA . THR A 1 149 ? -27.109 -21.640 26.277 1.00 54.62 130 THR A CA 1
ATOM 2019 C C . THR A 1 149 ? -25.960 -20.643 26.130 1.00 53.88 130 THR A C 1
ATOM 2020 O O . THR A 1 149 ? -25.913 -19.631 26.832 1.00 51.78 130 THR A O 1
ATOM 2031 N N . ILE A 1 150 ? -25.041 -20.929 25.211 1.00 55.32 131 ILE A N 1
ATOM 2032 C CA . ILE A 1 150 ? -23.931 -20.025 24.928 1.00 46.60 131 ILE A CA 1
ATOM 2033 C C . ILE A 1 150 ? -24.454 -18.742 24.292 1.00 45.61 131 ILE A C 1
ATOM 2034 O O . ILE A 1 150 ? -24.131 -17.639 24.731 1.00 44.61 131 ILE A O 1
ATOM 2050 N N . ALA A 1 151 ? -25.270 -18.904 23.255 1.00 44.10 132 ALA A N 1
ATOM 2051 C CA . ALA A 1 151 ? -25.769 -17.782 22.470 1.00 45.57 132 ALA A CA 1
ATOM 2052 C C . ALA A 1 151 ? -26.563 -16.787 23.314 1.00 47.99 132 ALA A C 1
ATOM 2053 O O . ALA A 1 151 ? -26.527 -15.582 23.060 1.00 51.98 132 ALA A O 1
ATOM 2060 N N . GLU A 1 152 ? -27.281 -17.288 24.312 1.00 48.76 133 GLU A N 1
ATOM 2061 C CA . GLU A 1 152 ? -28.089 -16.425 25.167 1.00 51.87 133 GLU A CA 1
ATOM 2062 C C . GLU A 1 152 ? -27.229 -15.723 26.211 1.00 48.36 133 GLU A C 1
ATOM 2063 O O . GLU A 1 152 ? -27.520 -14.595 26.608 1.00 47.05 133 GLU A O 1
ATOM 2075 N N . GLN A 1 153 ? -26.168 -16.392 26.649 1.00 47.03 134 GLN A N 1
ATOM 2076 C CA . GLN A 1 153 ? -25.286 -15.837 27.666 1.00 47.83 134 GLN A CA 1
ATOM 2077 C C . GLN A 1 153 ? -24.432 -14.700 27.108 1.00 48.34 134 GLN A C 1
ATOM 2078 O O . GLN A 1 153 ? -24.381 -13.613 27.684 1.00 46.73 134 GLN A O 1
ATOM 2092 N N . ARG A 1 154 ? -23.768 -14.956 25.984 1.00 44.74 135 ARG A N 1
ATOM 2093 C CA . ARG A 1 154 ? -22.869 -13.974 25.385 1.00 44.94 135 ARG A CA 1
ATOM 2094 C C . ARG A 1 154 ? -23.577 -12.662 25.077 1.00 45.49 135 ARG A C 1
ATOM 2095 O O . ARG A 1 154 ? -22.958 -11.599 25.084 1.00 47.75 135 ARG A O 1
ATOM 2116 N N . THR A 1 155 ? -24.876 -12.736 24.811 1.00 46.29 136 THR A N 1
ATOM 2117 C CA . THR A 1 155 ? -25.663 -11.542 24.536 1.00 44.43 136 THR A CA 1
ATOM 2118 C C . THR A 1 155 ? -25.868 -10.745 25.821 1.00 48.68 136 THR A C 1
ATOM 2119 O O . THR A 1 155 ? -25.867 -9.514 25.811 1.00 47.73 136 THR A O 1
ATOM 2130 N N . LYS A 1 156 ? -26.039 -11.460 26.927 1.00 49.14 137 LYS A N 1
ATOM 2131 C CA . LYS A 1 156 ? -26.235 -10.834 28.228 1.00 50.45 137 LYS A CA 1
ATOM 2132 C C . LYS A 1 156 ? -24.930 -10.237 28.746 1.00 49.93 137 LYS A C 1
ATOM 2133 O O . LYS A 1 156 ? -24.912 -9.128 29.277 1.00 51.15 137 LYS A O 1
ATOM 2152 N N . GLU A 1 157 ? -23.841 -10.983 28.590 1.00 49.93 138 GLU A N 1
ATOM 2153 C CA . GLU A 1 157 ? -22.529 -10.536 29.039 1.00 47.43 138 GLU A CA 1
ATOM 2154 C C . GLU A 1 157 ? -22.188 -9.184 28.422 1.00 47.76 138 GLU A C 1
ATOM 2155 O O . GLU A 1 157 ? -21.890 -8.220 29.129 1.00 45.05 138 GLU A O 1
ATOM 2167 N N . VAL A 1 158 ? -22.239 -9.124 27.095 1.00 44.45 139 VAL A N 1
ATOM 2168 C CA . VAL A 1 158 ? -21.943 -7.899 26.364 1.00 39.69 139 VAL A CA 1
ATOM 2169 C C . VAL A 1 158 ? -22.893 -6.773 26.760 1.00 45.24 139 VAL A C 1
ATOM 2170 O O . VAL A 1 158 ? -22.492 -5.611 26.838 1.00 48.82 139 VAL A O 1
ATOM 2183 N N . SER A 1 159 ? -24.152 -7.119 27.007 1.00 48.91 140 SER A N 1
ATOM 2184 C CA . SER A 1 159 ? -25.155 -6.130 27.386 1.00 47.50 140 SER A CA 1
ATOM 2185 C C . SER A 1 159 ? -24.831 -5.532 28.751 1.00 47.54 140 SER A C 1
ATOM 2186 O O . SER A 1 159 ? -24.981 -4.328 28.965 1.00 48.66 140 SER A O 1
ATOM 2194 N N . GLU A 1 160 ? -24.383 -6.379 29.671 1.00 46.77 141 GLU A N 1
ATOM 2195 C CA . GLU A 1 160 ? -23.996 -5.931 31.002 1.00 48.68 141 GLU A CA 1
ATOM 2196 C C . GLU A 1 160 ? -22.768 -5.029 30.936 1.00 49.43 141 GLU A C 1
ATOM 2197 O O . GLU A 1 160 ? -22.714 -3.990 31.593 1.00 49.32 141 GLU A O 1
ATOM 2209 N N . ASN A 1 161 ? -21.784 -5.432 30.137 1.00 47.56 142 ASN A N 1
ATOM 2210 C CA . ASN A 1 161 ? -20.536 -4.686 30.020 1.00 43.52 142 ASN A CA 1
ATOM 2211 C C . ASN A 1 161 ? -20.725 -3.284 29.447 1.00 43.34 142 ASN A C 1
ATOM 2212 O O . ASN A 1 161 ? -20.047 -2.346 29.861 1.00 46.16 142 ASN A O 1
ATOM 2223 N N . LYS A 1 162 ? -21.644 -3.139 28.498 1.00 43.85 143 LYS A N 1
ATOM 2224 C CA . LYS A 1 162 ? -21.909 -1.835 27.896 1.00 45.89 143 LYS A CA 1
ATOM 2225 C C . LYS A 1 162 ? -22.298 -0.802 28.948 1.00 49.73 143 LYS A C 1
ATOM 2226 O O . LYS A 1 162 ? -22.141 0.399 28.736 1.00 52.06 143 LYS A O 1
ATOM 2245 N N . LYS A 1 163 ? -22.809 -1.270 30.082 1.00 50.71 144 LYS A N 1
ATOM 2246 C CA . LYS A 1 163 ? -23.259 -0.374 31.141 1.00 51.87 144 LYS A CA 1
ATOM 2247 C C . LYS A 1 163 ? -22.093 0.107 32.000 1.00 51.20 144 LYS A C 1
ATOM 2248 O O . LYS A 1 163 ? -22.174 1.157 32.639 1.00 53.01 144 LYS A O 1
ATOM 2267 N N . LEU A 1 164 ? -21.011 -0.665 32.009 1.00 46.61 145 LEU A N 1
ATOM 2268 C CA . LEU A 1 164 ? -19.840 -0.335 32.813 1.00 46.85 145 LEU A CA 1
ATOM 2269 C C . LEU A 1 164 ? -18.798 0.439 32.013 1.00 48.20 145 LEU A C 1
ATOM 2270 O O . LEU A 1 164 ? -18.055 1.250 32.570 1.00 46.79 145 LEU A O 1
ATOM 2286 N N . TYR A 1 165 ? -18.748 0.189 30.707 1.00 46.10 146 TYR A N 1
ATOM 2287 C CA . TYR A 1 165 ? -17.731 0.790 29.852 1.00 41.53 146 TYR A CA 1
ATOM 2288 C C . TYR A 1 165 ? -18.353 1.687 28.786 1.00 42.31 146 TYR A C 1
ATOM 2289 O O . TYR A 1 165 ? -18.619 1.250 27.669 1.00 46.45 146 TYR A O 1
ATOM 2307 N N . LYS A 1 166 ? -18.578 2.947 29.145 1.00 43.36 147 LYS A N 1
ATOM 2308 C CA . LYS A 1 166 ? -19.166 3.922 28.234 1.00 41.61 147 LYS A CA 1
ATOM 2309 C C . LYS A 1 166 ? -18.077 4.783 27.607 1.00 41.14 147 LYS A C 1
ATOM 2310 O O . LYS A 1 166 ? -16.946 4.813 28.092 1.00 42.49 147 LYS A O 1
ATOM 2329 N N . TRP A 1 167 ? -18.421 5.483 26.530 1.00 37.88 148 TRP A N 1
ATOM 2330 C CA . TRP A 1 167 ? -17.506 6.442 25.921 1.00 39.45 148 TRP A CA 1
ATOM 2331 C C . TRP A 1 167 ? -17.522 7.752 26.703 1.00 39.51 148 TRP A C 1
ATOM 2332 O O . TRP A 1 167 ? -18.566 8.383 26.856 1.00 44.73 148 TRP A O 1
ATOM 2353 N N . GLY A 1 168 ? -16.356 8.154 27.199 1.00 39.82 149 GLY A N 1
ATOM 2354 C CA . GLY A 1 168 ? -16.235 9.358 28.001 1.00 41.01 149 GLY A CA 1
ATOM 2355 C C . GLY A 1 168 ? -16.659 10.624 27.280 1.00 41.34 149 GLY A C 1
ATOM 2356 O O . GLY A 1 168 ? -16.580 10.715 26.054 1.00 39.44 149 GLY A O 1
ATOM 2360 N N . THR A 1 169 ? -17.112 11.606 28.053 1.00 41.59 150 THR A N 1
ATOM 2361 C CA . THR A 1 169 ? -17.519 12.897 27.508 1.00 43.99 150 THR A CA 1
ATOM 2362 C C . THR A 1 169 ? -16.823 14.051 28.227 1.00 43.92 150 THR A C 1
ATOM 2363 O O . THR A 1 169 ? -17.234 15.205 28.102 1.00 47.72 150 THR A O 1
ATOM 2374 N N . ASP A 1 170 ? -15.774 13.736 28.982 1.00 41.41 151 ASP A N 1
ATOM 2375 C CA . ASP A 1 170 ? -14.971 14.757 29.646 1.00 41.32 151 ASP A CA 1
ATOM 2376 C C . ASP A 1 170 ? -14.649 15.883 28.663 1.00 42.86 151 ASP A C 1
ATOM 2377 O O . ASP A 1 170 ? -13.890 15.682 27.715 1.00 42.51 151 ASP A O 1
ATOM 2386 N N . PRO A 1 171 ? -15.217 17.079 28.892 1.00 43.93 152 PRO A N 1
ATOM 2387 C CA . PRO A 1 171 ? -15.078 18.183 27.933 1.00 45.41 152 PRO A CA 1
ATOM 2388 C C . PRO A 1 171 ? -13.629 18.520 27.588 1.00 43.27 152 PRO A C 1
ATOM 2389 O O . PRO A 1 171 ? -13.365 19.020 26.494 1.00 44.99 152 PRO A O 1
ATOM 2400 N N . ARG A 1 172 ? -12.707 18.249 28.504 1.00 40.72 153 ARG A N 1
ATOM 2401 C CA . ARG A 1 172 ? -11.298 18.531 28.265 1.00 39.06 153 ARG A CA 1
ATOM 2402 C C . ARG A 1 172 ? -10.762 17.770 27.054 1.00 40.62 153 ARG A C 1
ATOM 2403 O O . ARG A 1 172 ? -9.822 18.222 26.403 1.00 39.68 153 ARG A O 1
ATOM 2424 N N . TYR A 1 173 ? -11.364 16.622 26.747 1.00 39.58 154 TYR A N 1
ATOM 2425 C CA . TYR A 1 173 ? -10.789 15.710 25.760 1.00 39.01 154 TYR A CA 1
ATOM 2426 C C . TYR A 1 173 ? -11.759 15.222 24.681 1.00 38.16 154 TYR A C 1
ATOM 2427 O O . TYR A 1 173 ? -11.470 14.244 23.992 1.00 36.95 154 TYR A O 1
ATOM 2445 N N . VAL A 1 174 ? -12.896 15.892 24.521 1.00 37.87 155 VAL A N 1
ATOM 2446 C CA . VAL A 1 174 ? -13.882 15.461 23.527 1.00 40.59 155 VAL A CA 1
ATOM 2447 C C . VAL A 1 174 ? -13.586 15.978 22.121 1.00 37.69 155 VAL A C 1
ATOM 2448 O O . VAL A 1 174 ? -14.142 15.473 21.147 1.00 40.39 155 VAL A O 1
ATOM 2461 N N . GLN A 1 175 ? -12.711 16.972 22.010 1.00 39.78 156 GLN A N 1
ATOM 2462 C CA . GLN A 1 175 ? -12.477 17.632 20.729 1.00 41.96 156 GLN A CA 1
ATOM 2463 C C . GLN A 1 175 ? -11.140 17.244 20.094 1.00 38.66 156 GLN A C 1
ATOM 2464 O O . GLN A 1 175 ? -10.087 17.351 20.721 1.00 33.59 156 GLN A O 1
ATOM 2478 N N . ASP A 1 176 ? -11.204 16.792 18.844 1.00 36.38 157 ASP A N 1
ATOM 2479 C CA . ASP A 1 176 ? -10.016 16.460 18.061 1.00 35.11 157 ASP A CA 1
ATOM 2480 C C . ASP A 1 176 ? -9.104 15.455 18.761 1.00 35.65 157 ASP A C 1
ATOM 2481 O O . ASP A 1 176 ? -7.883 15.608 18.763 1.00 34.61 157 ASP A O 1
ATOM 2490 N N . LEU A 1 177 ? -9.705 14.426 19.347 1.00 37.81 158 LEU A N 1
ATOM 2491 C CA . LEU A 1 177 ? -8.948 13.356 19.984 1.00 32.46 158 LEU A CA 1
ATOM 2492 C C . LEU A 1 177 ? -9.693 12.033 19.849 1.00 35.12 158 LEU A C 1
ATOM 2493 O O . LEU A 1 177 ? -10.896 12.018 19.585 1.00 36.44 158 LEU A O 1
ATOM 2509 N N . PRO A 1 178 ? -8.978 10.913 20.029 1.00 35.26 159 PRO A N 1
ATOM 2510 C CA . PRO A 1 178 ? -9.628 9.599 19.993 1.00 31.62 159 PRO A CA 1
ATOM 2511 C C . PRO A 1 178 ? -10.632 9.454 21.129 1.00 34.78 159 PRO A C 1
ATOM 2512 O O . PRO A 1 178 ? -10.529 10.165 22.129 1.00 33.00 159 PRO A O 1
ATOM 2523 N N . GLY A 1 179 ? -11.592 8.549 20.976 1.00 34.31 160 GLY A N 1
ATOM 2524 C CA . GLY A 1 179 ? -12.531 8.264 22.043 1.00 32.48 160 GLY A CA 1
ATOM 2525 C C . GLY A 1 179 ? -11.799 7.681 23.235 1.00 34.15 160 GLY A C 1
ATOM 2526 O O . GLY A 1 179 ? -10.657 7.237 23.113 1.00 36.39 160 GLY A O 1
ATOM 2530 N N . PHE A 1 180 ? -12.449 7.683 24.392 1.00 32.67 161 PHE A N 1
ATOM 2531 C CA . PHE A 1 180 ? -11.838 7.159 25.606 1.00 32.90 161 PHE A CA 1
ATOM 2532 C C . PHE A 1 180 ? -12.906 6.647 26.562 1.00 35.83 161 PHE A C 1
ATOM 2533 O O . PHE A 1 180 ? -14.087 6.943 26.396 1.00 36.32 161 PHE A O 1
ATOM 2550 N N . VAL A 1 181 ? -12.488 5.870 27.556 1.00 35.45 162 VAL A N 1
ATOM 2551 C CA . VAL A 1 181 ? -13.421 5.315 28.528 1.00 38.68 162 VAL A CA 1
ATOM 2552 C C . VAL A 1 181 ? -13.924 6.405 29.464 1.00 37.80 162 VAL A C 1
ATOM 2553 O O . VAL A 1 181 ? -13.214 7.373 29.740 1.00 38.18 162 VAL A O 1
ATOM 2566 N N . ASP A 1 182 ? -15.152 6.245 29.947 1.00 39.96 163 ASP A N 1
ATOM 2567 C CA . ASP A 1 182 ? -15.726 7.181 30.902 1.00 38.34 163 ASP A CA 1
ATOM 2568 C C . ASP A 1 182 ? -15.320 6.789 32.318 1.00 40.09 163 ASP A C 1
ATOM 2569 O O . ASP A 1 182 ? -15.809 5.800 32.863 1.00 41.87 163 ASP A O 1
ATOM 2578 N N . ALA A 1 183 ? -14.419 7.570 32.904 1.00 39.81 164 ALA A N 1
ATOM 2579 C CA . ALA A 1 183 ? -13.961 7.330 34.266 1.00 38.57 164 ALA A CA 1
ATOM 2580 C C . ALA A 1 183 ? -13.328 8.596 34.825 1.00 38.78 164 ALA A C 1
ATOM 2581 O O . ALA A 1 183 ? -12.496 9.223 34.172 1.00 44.47 164 ALA A O 1
ATOM 2588 N N . GLU A 1 184 ? -13.725 8.970 36.036 1.00 46.83 165 GLU A N 1
ATOM 2589 C CA . GLU A 1 184 ? -13.228 10.193 36.656 1.00 49.32 165 GLU A CA 1
ATOM 2590 C C . GLU A 1 184 ? -11.827 9.982 37.218 1.00 48.55 165 GLU A C 1
ATOM 2591 O O . GLU A 1 184 ? -10.985 10.879 37.169 1.00 49.46 165 GLU A O 1
ATOM 2603 N N . GLU A 1 185 ? -11.587 8.788 37.748 1.00 47.19 166 GLU A N 1
ATOM 2604 C CA . GLU A 1 185 ? -10.285 8.437 38.302 1.00 47.60 166 GLU A CA 1
ATOM 2605 C C . GLU A 1 185 ? -10.009 6.952 38.095 1.00 43.99 166 GLU A C 1
ATOM 2606 O O . GLU A 1 185 ? -10.915 6.192 37.762 1.00 49.48 166 GLU A O 1
ATOM 2618 N N . PRO A 1 186 ? -8.751 6.531 38.292 1.00 46.65 167 PRO A N 1
ATOM 2619 C CA . PRO A 1 186 ? -8.430 5.107 38.157 1.00 49.06 167 PRO A CA 1
ATOM 2620 C C . PRO A 1 186 ? -9.297 4.230 39.057 1.00 49.90 167 PRO A C 1
ATOM 2621 O O . PRO A 1 186 ? -9.614 3.101 38.687 1.00 49.11 167 PRO A O 1
ATOM 2632 N N . LYS A 1 187 ? -9.678 4.751 40.220 1.00 51.78 168 LYS A N 1
ATOM 2633 C CA . LYS A 1 187 ? -10.476 3.992 41.180 1.00 51.36 168 LYS A CA 1
ATOM 2634 C C . LYS A 1 187 ? -11.928 3.831 40.738 1.00 47.86 168 LYS A C 1
ATOM 2635 O O . LYS A 1 187 ? -12.588 2.858 41.101 1.00 49.80 168 LYS A O 1
ATOM 2654 N N . SER A 1 188 ? -12.426 4.785 39.958 1.00 45.65 169 SER A N 1
ATOM 2655 C CA . SER A 1 188 ? -13.813 4.740 39.502 1.00 46.89 169 SER A CA 1
ATOM 2656 C C . SER A 1 188 ? -14.005 3.759 38.347 1.00 46.07 169 SER A C 1
ATOM 2657 O O . SER A 1 188 ? -15.107 3.627 37.815 1.00 47.90 169 SER A O 1
ATOM 2665 N N . LEU A 1 189 ? -12.932 3.076 37.960 1.00 47.85 170 LEU A N 1
ATOM 2666 C CA . LEU A 1 189 ? -13.012 2.048 36.929 1.00 46.07 170 LEU A CA 1
ATOM 2667 C C . LEU A 1 189 ? -13.403 0.710 37.541 1.00 45.16 170 LEU A C 1
ATOM 2668 O O . LEU A 1 189 ? -13.177 0.479 38.729 1.00 47.75 170 LEU A O 1
ATOM 2684 N N . PRO A 1 190 ? -13.996 -0.180 36.731 1.00 38.88 171 PRO A N 1
ATOM 2685 C CA . PRO A 1 190 ? -14.250 -1.553 37.178 1.00 37.96 171 PRO A CA 1
ATOM 2686 C C . PRO A 1 190 ? -12.966 -2.210 37.672 1.00 42.15 171 PRO A C 1
ATOM 2687 O O . PRO A 1 190 ? -11.910 -2.018 37.068 1.00 42.65 171 PRO A O 1
ATOM 2698 N N . LYS A 1 191 ? -13.057 -2.973 38.755 1.00 38.98 172 LYS A N 1
ATOM 2699 C CA . LYS A 1 191 ? -11.874 -3.554 39.382 1.00 39.29 172 LYS A CA 1
ATOM 2700 C C . LYS A 1 191 ? -11.045 -4.368 38.389 1.00 39.83 172 LYS A C 1
ATOM 2701 O O . LYS A 1 191 ? -9.823 -4.448 38.508 1.00 39.62 172 LYS A O 1
ATOM 2720 N N . ASP A 1 192 ? -11.711 -4.968 37.408 1.00 41.84 173 ASP A N 1
ATOM 2721 C CA . ASP A 1 192 ? -11.043 -5.849 36.453 1.00 42.52 173 ASP A CA 1
ATOM 2722 C C . ASP A 1 192 ? -10.031 -5.128 35.562 1.00 42.02 173 ASP A C 1
ATOM 2723 O O . ASP A 1 192 ? -9.136 -5.762 35.002 1.00 41.56 173 ASP A O 1
ATOM 2732 N N . VAL A 1 193 ? -10.171 -3.812 35.426 1.00 37.25 174 VAL A N 1
ATOM 2733 C CA . VAL A 1 193 ? -9.271 -3.043 34.571 1.00 38.17 174 VAL A CA 1
ATOM 2734 C C . VAL A 1 193 ? -8.519 -1.960 35.346 1.00 39.22 174 VAL A C 1
ATOM 2735 O O . VAL A 1 193 ? -8.022 -0.999 34.760 1.00 39.60 174 VAL A O 1
ATOM 2748 N N . GLN A 1 194 ? -8.432 -2.120 36.661 1.00 39.11 175 GLN A N 1
ATOM 2749 C CA . GLN A 1 194 ? -7.695 -1.176 37.492 1.00 39.62 175 GLN A CA 1
ATOM 2750 C C . GLN A 1 194 ? -6.213 -1.523 37.513 1.00 39.41 175 GLN A C 1
ATOM 2751 O O . GLN A 1 194 ? -5.801 -2.553 36.980 1.00 39.47 175 GLN A O 1
ATOM 2765 N N . PHE A 1 195 ? -5.418 -0.655 38.129 1.00 40.65 176 PHE A N 1
ATOM 2766 C CA . PHE A 1 195 ? -3.995 -0.909 38.295 1.00 40.18 176 PHE A CA 1
ATOM 2767 C C . PHE A 1 195 ? -3.786 -2.175 39.115 1.00 41.45 176 PHE A C 1
ATOM 2768 O O . PHE A 1 195 ? -4.446 -2.382 40.131 1.00 41.09 176 PHE A O 1
ATOM 2785 N N . THR A 1 196 ? -2.865 -3.021 38.667 1.00 46.07 177 THR A N 1
ATOM 2786 C CA . THR A 1 196 ? -2.541 -4.246 39.387 1.00 47.49 177 THR A CA 1
ATOM 2787 C C . THR A 1 196 ? -1.560 -3.965 40.522 1.00 52.25 177 THR A C 1
ATOM 2788 O O . THR A 1 196 ? -1.178 -4.869 41.263 1.00 55.85 177 THR A O 1
ATOM 2799 N N . ASP A 1 197 ? -1.153 -2.706 40.650 1.00 57.39 178 ASP A N 1
ATOM 2800 C CA . ASP A 1 197 ? -0.276 -2.285 41.735 1.00 55.77 178 ASP A CA 1
ATOM 2801 C C . ASP A 1 197 ? -0.719 -0.912 42.226 1.00 59.29 178 ASP A C 1
ATOM 2802 O O . ASP A 1 197 ? -0.846 0.027 41.439 1.00 58.55 178 ASP A O 1
ATOM 2811 N N . GLU A 1 198 ? -0.952 -0.799 43.529 1.00 63.81 179 GLU A N 1
ATOM 2812 C CA . GLU A 1 198 ? -1.519 0.418 44.101 1.00 68.85 179 GLU A CA 1
ATOM 2813 C C . GLU A 1 198 ? -0.543 1.593 44.061 1.00 64.63 179 GLU A C 1
ATOM 2814 O O . GLU A 1 198 ? -0.957 2.753 44.088 1.00 66.99 179 GLU A O 1
ATOM 2826 N N . ALA A 1 199 ? 0.749 1.293 43.994 1.00 59.97 180 ALA A N 1
ATOM 2827 C CA . ALA A 1 199 ? 1.772 2.332 43.964 1.00 60.47 180 ALA A CA 1
ATOM 2828 C C . ALA A 1 199 ? 1.712 3.135 42.668 1.00 57.33 180 ALA A C 1
ATOM 2829 O O . ALA A 1 199 ? 2.122 4.295 42.628 1.00 61.41 180 ALA A O 1
ATOM 2836 N N . THR A 1 200 ? 1.199 2.512 41.611 1.00 55.14 181 THR A N 1
ATOM 2837 C CA . THR A 1 200 ? 1.158 3.132 40.290 1.00 55.05 181 THR A CA 1
ATOM 2838 C C . THR A 1 200 ? 0.406 4.462 40.291 1.00 51.42 181 THR A C 1
ATOM 2839 O O . THR A 1 200 ? 0.825 5.423 39.645 1.00 49.87 181 THR A O 1
ATOM 2850 N N . SER A 1 201 ? -0.708 4.510 41.014 1.00 51.20 182 SER A N 1
ATOM 2851 C CA . SER A 1 201 ? -1.576 5.685 41.009 1.00 51.08 182 SER A CA 1
ATOM 2852 C C . SER A 1 201 ? -0.864 6.968 41.439 1.00 54.01 182 SER A C 1
ATOM 2853 O O . SER A 1 201 ? -1.288 8.066 41.079 1.00 55.10 182 SER A O 1
ATOM 2861 N N . SER A 1 202 ? 0.214 6.830 42.205 1.00 58.13 183 SER A N 1
ATOM 2862 C CA . SER A 1 202 ? 0.940 7.988 42.722 1.00 60.04 183 SER A CA 1
ATOM 2863 C C . SER A 1 202 ? 2.381 8.011 42.223 1.00 58.94 183 SER A C 1
ATOM 2864 O O . SER A 1 202 ? 3.313 8.177 43.008 1.00 63.90 183 SER A O 1
ATOM 2872 N N . LEU A 1 203 ? 2.557 7.854 40.915 1.00 57.65 184 LEU A N 1
ATOM 2873 C CA . LEU A 1 203 ? 3.890 7.734 40.337 1.00 59.30 184 LEU A CA 1
ATOM 2874 C C . LEU A 1 203 ? 4.315 8.992 39.583 1.00 61.09 184 LEU A C 1
ATOM 2875 O O . LEU A 1 203 ? 5.509 9.260 39.440 1.00 60.06 184 LEU A O 1
ATOM 2891 N N . PHE A 1 204 ? 3.341 9.762 39.104 1.00 59.88 185 PHE A N 1
ATOM 2892 C CA . PHE A 1 204 ? 3.634 10.943 38.297 1.00 55.18 185 PHE A CA 1
ATOM 2893 C C . PHE A 1 204 ? 3.563 12.236 39.104 1.00 56.80 185 PHE A C 1
ATOM 2894 O O . PHE A 1 204 ? 3.636 13.330 38.542 1.00 55.72 185 PHE A O 1
ATOM 2911 N N . ARG A 1 205 ? 3.414 12.113 40.417 1.00 55.96 186 ARG A N 1
ATOM 2912 C CA . ARG A 1 205 ? 3.507 13.272 41.290 1.00 56.51 186 ARG A CA 1
ATOM 2913 C C . ARG A 1 205 ? 4.986 13.567 41.496 1.00 55.59 186 ARG A C 1
ATOM 2914 O O . ARG A 1 205 ? 5.764 12.667 41.809 1.00 55.65 186 ARG A O 1
ATOM 2935 N N . VAL A 1 206 ? 5.377 14.822 41.305 1.00 49.66 187 VAL A N 1
ATOM 2936 C CA . VAL A 1 206 ? 6.784 15.192 41.384 1.00 48.17 187 VAL A CA 1
ATOM 2937 C C . VAL A 1 206 ? 7.015 16.188 42.514 1.00 47.43 187 VAL A C 1
ATOM 2938 O O . VAL A 1 206 ? 7.416 17.329 42.282 1.00 47.82 187 VAL A O 1
ATOM 2951 N N . GLY A 1 207 ? 6.756 15.744 43.739 1.00 48.10 188 GLY A N 1
ATOM 2952 C CA . GLY A 1 207 ? 6.949 16.579 44.909 1.00 43.65 188 GLY A CA 1
ATOM 2953 C C . GLY A 1 207 ? 8.321 16.386 45.521 1.00 40.29 188 GLY A C 1
ATOM 2954 O O . GLY A 1 207 ? 9.182 15.718 44.949 1.00 38.74 188 GLY A O 1
ATOM 2958 N N . LEU A 1 208 ? 8.520 16.976 46.695 1.00 38.27 189 LEU A N 1
ATOM 2959 C CA . LEU A 1 208 ? 9.801 16.913 47.387 1.00 40.15 189 LEU A CA 1
ATOM 2960 C C . LEU A 1 208 ? 10.226 15.472 47.647 1.00 40.52 189 LEU A C 1
ATOM 2961 O O . LEU A 1 208 ? 11.398 15.126 47.501 1.00 39.00 189 LEU A O 1
ATOM 2977 N N . ALA A 1 209 ? 9.267 14.635 48.030 1.00 39.90 190 ALA A N 1
ATOM 2978 C CA . ALA A 1 209 ? 9.554 13.245 48.369 1.00 42.13 190 ALA A CA 1
ATOM 2979 C C . ALA A 1 209 ? 10.055 12.466 47.156 1.00 43.01 190 ALA A C 1
ATOM 2980 O O . ALA A 1 209 ? 10.822 11.510 47.293 1.00 40.63 190 ALA A O 1
ATOM 2987 N N . ASP A 1 210 ? 9.619 12.876 45.969 1.00 41.13 191 ASP A N 1
ATOM 2988 C CA . ASP A 1 210 ? 10.027 12.212 44.738 1.00 41.78 191 ASP A CA 1
ATOM 2989 C C . ASP A 1 210 ? 11.443 12.633 44.362 1.00 40.51 191 ASP A C 1
ATOM 2990 O O . ASP A 1 210 ? 12.217 11.836 43.833 1.00 41.81 191 ASP A O 1
ATOM 2999 N N . PHE A 1 211 ? 11.773 13.892 44.636 1.00 38.80 192 PHE A N 1
ATOM 3000 C CA . PHE A 1 211 ? 13.146 14.365 44.516 1.00 36.16 192 PHE A CA 1
ATOM 3001 C C . PHE A 1 211 ? 14.029 13.573 45.470 1.00 39.67 192 PHE A C 1
ATOM 3002 O O . PHE A 1 211 ? 15.145 13.182 45.129 1.00 39.96 192 PHE A O 1
ATOM 3019 N N . ALA A 1 212 ? 13.511 13.344 46.672 1.00 37.46 193 ALA A N 1
ATOM 3020 C CA . ALA A 1 212 ? 14.260 12.678 47.728 1.00 38.61 193 ALA A CA 1
ATOM 3021 C C . ALA A 1 212 ? 14.497 11.205 47.411 1.00 40.81 193 ALA A C 1
ATOM 3022 O O . ALA A 1 212 ? 15.518 10.640 47.805 1.00 41.02 193 ALA A O 1
ATOM 3029 N N . ASN A 1 213 ? 13.557 10.583 46.706 1.00 40.96 194 ASN A N 1
ATOM 3030 C CA . ASN A 1 213 ? 13.710 9.186 46.313 1.00 43.81 194 ASN A CA 1
ATOM 3031 C C . ASN A 1 213 ? 14.916 8.988 45.400 1.00 43.57 194 ASN A C 1
ATOM 3032 O O . ASN A 1 213 ? 15.522 7.918 45.383 1.00 47.04 194 ASN A O 1
ATOM 3043 N N . LEU A 1 214 ? 15.259 10.026 44.645 1.00 42.69 195 LEU A N 1
ATOM 3044 C CA . LEU A 1 214 ? 16.407 9.976 43.746 1.00 41.27 195 LEU A CA 1
ATOM 3045 C C . LEU A 1 214 ? 17.664 10.528 44.414 1.00 42.59 195 LEU A C 1
ATOM 3046 O O . LEU A 1 214 ? 18.742 10.526 43.821 1.00 44.05 195 LEU A O 1
ATOM 3062 N N . GLY A 1 215 ? 17.521 11.008 45.646 1.00 39.08 196 GLY A N 1
ATOM 3063 C CA . GLY A 1 215 ? 18.642 11.563 46.383 1.00 37.10 196 GLY A CA 1
ATOM 3064 C C . GLY A 1 215 ? 19.014 12.951 45.896 1.00 38.42 196 GLY A C 1
ATOM 3065 O O . GLY A 1 215 ? 20.182 13.340 45.940 1.00 36.03 196 GLY A O 1
ATOM 3069 N N . LEU A 1 216 ? 18.015 13.702 45.439 1.00 36.42 197 LEU A N 1
ATOM 3070 C CA . LEU A 1 216 ? 18.246 15.020 44.856 1.00 33.79 197 LEU A CA 1
ATOM 3071 C C . LEU A 1 216 ? 17.344 16.091 45.466 1.00 36.00 197 LEU A C 1
ATOM 3072 O O . LEU A 1 216 ? 17.093 17.125 44.846 1.00 36.37 197 LEU A O 1
ATOM 3088 N N . SER A 1 217 ? 16.861 15.851 46.682 1.00 38.05 198 SER A N 1
ATOM 3089 C CA . SER A 1 217 ? 15.931 16.774 47.325 1.00 38.24 198 SER A CA 1
ATOM 3090 C C . SER A 1 217 ? 16.581 18.125 47.612 1.00 36.84 198 SER A C 1
ATOM 3091 O O . SER A 1 217 ? 15.890 19.125 47.810 1.00 39.81 198 SER A O 1
ATOM 3099 N N . HIS A 1 218 ? 17.908 18.154 47.631 1.00 36.40 199 HIS A N 1
ATOM 3100 C CA . HIS A 1 218 ? 18.632 19.398 47.873 1.00 36.11 199 HIS A CA 1
ATOM 3101 C C . HIS A 1 218 ? 18.513 20.354 46.689 1.00 36.13 199 HIS A C 1
ATOM 3102 O O . HIS A 1 218 ? 18.898 21.519 46.786 1.00 40.51 199 HIS A O 1
ATOM 3116 N N . LEU A 1 219 ? 17.977 19.861 45.576 1.00 37.59 200 LEU A N 1
ATOM 3117 C CA . LEU A 1 219 ? 17.790 20.682 44.384 1.00 37.00 200 LEU A CA 1
ATOM 3118 C C . LEU A 1 219 ? 16.335 21.104 44.199 1.00 36.70 200 LEU A C 1
ATOM 3119 O O . LEU A 1 219 ? 15.992 21.739 43.200 1.00 35.06 200 LEU A O 1
ATOM 3135 N N . PHE A 1 220 ? 15.480 20.755 45.155 1.00 34.52 201 PHE A N 1
ATOM 3136 C CA . PHE A 1 220 ? 14.066 21.099 45.059 1.00 36.07 201 PHE A CA 1
ATOM 3137 C C . PHE A 1 220 ? 13.866 22.593 45.289 1.00 40.34 201 PHE A C 1
ATOM 3138 O O . PHE A 1 220 ? 14.319 23.144 46.292 1.00 39.13 201 PHE A O 1
ATOM 3155 N N . GLY A 1 221 ? 13.189 23.243 44.348 1.00 41.18 202 GLY A N 1
ATOM 3156 C CA . GLY A 1 221 ? 12.913 24.665 44.444 1.00 38.22 202 GLY A CA 1
ATOM 3157 C C . GLY A 1 221 ? 14.089 25.530 44.030 1.00 39.15 202 GLY A C 1
ATOM 3158 O O . GLY A 1 221 ? 14.040 26.752 44.162 1.00 40.48 202 GLY A O 1
ATOM 3162 N N . ILE A 1 222 ? 15.146 24.899 43.527 1.00 40.04 203 ILE A N 1
ATOM 3163 C CA . ILE A 1 222 ? 16.344 25.619 43.111 1.00 38.80 203 ILE A CA 1
ATOM 3164 C C . ILE A 1 222 ? 16.263 25.973 41.628 1.00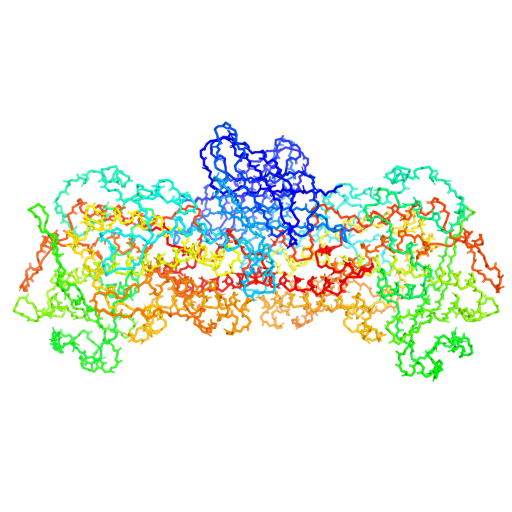 41.21 203 ILE A C 1
ATOM 3165 O O . ILE A 1 222 ? 16.337 25.096 40.766 1.00 40.74 203 ILE A O 1
ATOM 3181 N N . TRP A 1 223 ? 16.112 27.262 41.337 1.00 41.51 204 TRP A N 1
ATOM 3182 C CA . TRP A 1 223 ? 15.909 27.724 39.967 1.00 41.77 204 TRP A CA 1
ATOM 3183 C C . TRP A 1 223 ? 17.186 28.291 39.351 1.00 39.05 204 TRP A C 1
ATOM 3184 O O . TRP A 1 223 ? 17.131 29.111 38.434 1.00 38.16 204 TRP A O 1
ATOM 3205 N N . ASP A 1 224 ? 18.333 27.850 39.853 1.00 39.38 205 ASP A N 1
ATOM 3206 C CA . ASP A 1 224 ? 19.618 28.315 39.345 1.00 40.28 205 ASP A CA 1
ATOM 3207 C C . ASP A 1 224 ? 19.993 27.592 38.061 1.00 40.02 205 ASP A C 1
ATOM 3208 O O . ASP A 1 224 ? 19.493 26.503 37.778 1.00 39.33 205 ASP A O 1
ATOM 3217 N N . ASP A 1 225 ? 20.876 28.208 37.284 1.00 37.62 206 ASP A N 1
ATOM 3218 C CA . ASP A 1 225 ? 21.450 27.554 36.120 1.00 35.68 206 ASP A CA 1
ATOM 3219 C C . ASP A 1 225 ? 22.370 26.439 36.584 1.00 34.94 206 ASP A C 1
ATOM 3220 O O . ASP A 1 225 ? 22.836 26.442 37.723 1.00 36.29 206 ASP A O 1
ATOM 3229 N N . TRP A 1 226 ? 22.624 25.481 35.702 1.00 35.12 207 TRP A N 1
ATOM 3230 C CA . TRP A 1 226 ? 23.709 24.540 35.911 1.00 36.98 207 TRP A CA 1
ATOM 3231 C C . TRP A 1 226 ? 24.997 25.253 35.528 1.00 39.82 207 TRP A C 1
ATOM 3232 O O . TRP A 1 226 ? 25.021 26.024 34.568 1.00 36.91 207 TRP A O 1
ATOM 3253 N N . ASP A 1 227 ? 26.063 25.011 36.282 1.00 37.41 208 ASP A N 1
ATOM 3254 C CA . ASP A 1 227 ? 27.327 25.697 36.043 1.00 42.79 208 ASP 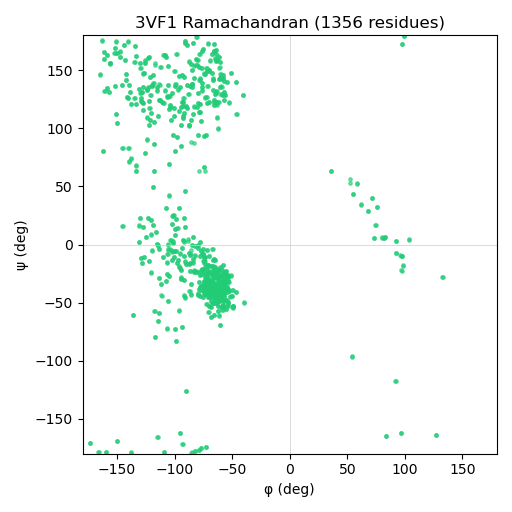A CA 1
ATOM 3255 C C . ASP A 1 227 ? 27.882 25.353 34.665 1.00 40.62 208 ASP A C 1
ATOM 3256 O O . ASP A 1 227 ? 28.354 26.230 33.942 1.00 40.83 208 ASP A O 1
ATOM 3265 N N . CYS A 1 228 ? 27.822 24.075 34.304 1.00 39.32 209 CYS A N 1
ATOM 3266 C CA . CYS A 1 228 ? 28.290 23.632 32.997 1.00 37.61 209 CYS A CA 1
ATOM 3267 C C . CYS A 1 228 ? 27.537 22.389 32.527 1.00 38.40 209 CYS A C 1
ATOM 3268 O O . CYS A 1 228 ? 26.808 21.761 33.295 1.00 40.76 209 CYS A O 1
ATOM 3276 N N . LEU A 1 229 ? 27.731 22.042 31.259 1.00 32.91 210 LEU A N 1
ATOM 3277 C CA . LEU A 1 229 ? 27.002 20.952 30.623 1.00 35.48 210 LEU A CA 1
ATOM 3278 C C . LEU A 1 229 ? 27.265 19.607 31.292 1.00 37.01 210 LEU A C 1
ATOM 3279 O O . LEU A 1 229 ? 26.393 18.736 31.314 1.00 34.87 210 LEU A O 1
ATOM 3295 N N . GLU A 1 230 ? 28.464 19.438 31.837 1.00 37.06 211 GLU A N 1
ATOM 3296 C CA . GLU A 1 230 ? 28.857 18.163 32.426 1.00 35.81 211 GLU A CA 1
ATOM 3297 C C . GLU A 1 230 ? 28.178 17.911 33.769 1.00 36.34 211 GLU A C 1
ATOM 3298 O O . GLU A 1 230 ? 28.151 16.778 34.249 1.00 34.04 211 GLU A O 1
ATOM 3310 N N . ASP A 1 231 ? 27.628 18.961 34.372 1.00 34.97 212 ASP A N 1
ATOM 3311 C CA . ASP A 1 231 ? 27.001 18.838 35.685 1.00 37.02 212 ASP A CA 1
ATOM 3312 C C . ASP A 1 231 ? 25.649 18.129 35.629 1.00 37.00 212 ASP A C 1
ATOM 3313 O O . ASP A 1 231 ? 25.118 17.719 36.662 1.00 38.92 212 ASP A O 1
ATOM 3322 N N . PHE A 1 232 ? 25.090 17.987 34.432 1.00 33.11 213 PHE A N 1
ATOM 3323 C CA . PHE A 1 232 ? 23.842 17.251 34.272 1.00 34.91 213 PHE A CA 1
ATOM 3324 C C . PHE A 1 232 ? 24.010 15.788 34.681 1.00 35.16 213 PHE A C 1
ATOM 3325 O O . PHE A 1 232 ? 23.034 15.108 34.994 1.00 36.97 213 PHE A O 1
ATOM 3342 N N . ARG A 1 233 ? 25.252 15.312 34.684 1.00 36.09 214 ARG A N 1
ATOM 3343 C CA . ARG A 1 233 ? 25.550 13.943 35.097 1.00 37.91 214 ARG A CA 1
ATOM 3344 C C . ARG A 1 233 ? 25.263 13.726 36.583 1.00 38.48 214 ARG A C 1
ATOM 3345 O O . ARG A 1 233 ? 25.223 12.588 37.052 1.00 36.13 214 ARG A O 1
ATOM 3366 N N . GLN A 1 234 ? 25.066 14.816 37.319 1.00 37.16 215 GLN A N 1
ATOM 3367 C CA . GLN A 1 234 ? 24.756 14.732 38.742 1.00 36.70 215 GLN A CA 1
ATOM 3368 C C . GLN A 1 234 ? 23.387 14.104 38.978 1.00 36.79 215 GLN A C 1
ATOM 3369 O O . GLN A 1 234 ? 23.120 13.567 40.053 1.00 34.02 215 GLN A O 1
ATOM 3383 N N . LEU A 1 235 ? 22.523 14.174 37.971 1.00 36.56 216 LEU A N 1
ATOM 3384 C CA . LEU A 1 235 ? 21.159 13.678 38.101 1.00 36.61 216 LEU A CA 1
ATOM 3385 C C . LEU A 1 235 ? 21.099 12.155 38.062 1.00 38.39 216 LEU A C 1
ATOM 3386 O O . LEU A 1 235 ? 20.078 11.560 38.409 1.00 39.36 216 LEU A O 1
ATOM 3402 N N . ILE A 1 236 ? 22.192 11.524 37.642 1.00 36.27 217 ILE A N 1
ATOM 3403 C CA . ILE A 1 236 ? 22.247 10.069 37.586 1.00 37.36 217 ILE A CA 1
ATOM 3404 C C . ILE A 1 236 ? 22.873 9.503 38.856 1.00 40.95 217 ILE A C 1
ATOM 3405 O O . ILE A 1 236 ? 24.075 9.239 38.912 1.00 40.24 217 ILE A O 1
ATOM 3421 N N . THR A 1 237 ? 22.038 9.327 39.874 1.00 40.69 218 THR A N 1
ATOM 3422 C CA . THR A 1 237 ? 22.463 8.767 41.145 1.00 39.10 218 THR A CA 1
ATOM 3423 C C . THR A 1 237 ? 22.284 7.254 41.120 1.00 44.43 218 THR A C 1
ATOM 3424 O O . THR A 1 237 ? 21.732 6.709 40.165 1.00 42.54 218 THR A O 1
ATOM 3435 N N . PRO A 1 238 ? 22.759 6.563 42.169 1.00 51.16 219 PRO A N 1
ATOM 3436 C CA . PRO A 1 238 ? 22.541 5.116 42.262 1.00 43.29 219 PRO A CA 1
ATOM 3437 C C . PRO A 1 238 ? 21.058 4.748 42.242 1.00 41.54 219 PRO A C 1
ATOM 3438 O O . PRO A 1 238 ? 20.719 3.592 41.988 1.00 49.51 219 PRO A O 1
ATOM 3449 N N . ALA A 1 239 ? 20.190 5.722 42.507 1.00 43.84 220 ALA A N 1
ATOM 3450 C CA . ALA A 1 239 ? 18.750 5.498 42.451 1.00 43.38 220 ALA A CA 1
ATOM 3451 C C . ALA A 1 239 ? 18.314 5.193 41.018 1.00 47.22 220 ALA A C 1
ATOM 3452 O O . ALA A 1 239 ? 17.315 4.509 40.793 1.00 46.71 220 ALA A O 1
ATOM 3459 N N . ILE A 1 240 ? 19.068 5.711 40.053 1.00 46.40 221 ILE A N 1
ATOM 3460 C CA . ILE A 1 240 ? 18.846 5.392 38.648 1.00 46.14 221 ILE A CA 1
ATOM 3461 C C . ILE A 1 240 ? 19.643 4.138 38.310 1.00 46.22 221 ILE A C 1
ATOM 3462 O O . ILE A 1 240 ? 20.858 4.193 38.120 1.00 45.71 221 ILE A O 1
ATOM 3478 N N . LYS A 1 241 ? 18.951 3.007 38.234 1.00 48.22 222 LYS A N 1
ATOM 3479 C CA . LYS A 1 241 ? 19.614 1.709 38.152 1.00 54.69 222 LYS A CA 1
ATOM 3480 C C . LYS A 1 241 ? 20.206 1.409 36.777 1.00 50.01 222 LYS A C 1
ATOM 3481 O O . LYS A 1 241 ? 21.112 0.583 36.658 1.00 44.32 222 LYS A O 1
ATOM 3500 N N . SER A 1 242 ? 19.702 2.074 35.743 1.00 45.70 223 SER A N 1
ATOM 3501 C CA . SER A 1 242 ? 20.244 1.891 34.401 1.00 47.34 223 SER A CA 1
ATOM 3502 C C . SER A 1 242 ? 21.628 2.527 34.276 1.00 44.31 223 SER A C 1
ATOM 3503 O O . SER A 1 242 ? 22.383 2.212 33.358 1.00 45.77 223 SER A O 1
ATOM 3511 N N . GLY A 1 243 ? 21.955 3.424 35.203 1.00 47.45 224 GLY A N 1
ATOM 3512 C CA . GLY A 1 243 ? 23.266 4.047 35.233 1.00 38.34 224 GLY A CA 1
ATOM 3513 C C . GLY A 1 243 ? 23.389 5.236 34.299 1.00 39.14 224 GLY A C 1
ATOM 3514 O O . GLY A 1 243 ? 22.389 5.774 33.822 1.00 39.88 224 GLY A O 1
ATOM 3518 N N . LEU A 1 244 ? 24.626 5.645 34.038 1.00 38.05 225 LEU A N 1
ATOM 3519 C CA . LEU A 1 244 ? 24.899 6.793 33.181 1.00 36.20 225 LEU A CA 1
ATOM 3520 C C . LEU A 1 244 ? 24.609 6.468 31.720 1.00 35.03 225 LEU A C 1
ATOM 3521 O O . LEU A 1 244 ? 25.197 5.540 31.161 1.00 38.70 225 LEU A O 1
ATOM 3537 N N . PRO A 1 245 ? 23.703 7.232 31.090 1.00 33.02 226 PRO A N 1
ATOM 3538 C CA . PRO A 1 245 ? 23.418 7.019 29.667 1.00 31.57 226 PRO A CA 1
ATOM 3539 C C . PRO A 1 245 ? 24.664 7.214 28.812 1.00 33.64 226 PRO A C 1
ATOM 3540 O O . PRO A 1 245 ? 25.505 8.047 29.145 1.00 35.56 226 PRO A O 1
ATOM 3551 N N . HIS A 1 246 ? 24.779 6.456 27.728 1.00 30.22 227 HIS A N 1
ATOM 3552 C CA . HIS A 1 246 ? 25.904 6.612 26.815 1.00 33.14 227 HIS A CA 1
ATOM 3553 C C . HIS A 1 246 ? 25.901 8.009 26.203 1.00 33.75 227 HIS A C 1
ATOM 3554 O O . HIS A 1 246 ? 26.950 8.532 25.826 1.00 34.02 227 HIS A O 1
ATOM 3568 N N . ALA A 1 247 ? 24.717 8.608 26.112 1.00 31.23 228 ALA A N 1
ATOM 3569 C CA . ALA A 1 247 ? 24.578 9.965 25.594 1.00 30.35 228 ALA A CA 1
ATOM 3570 C C . ALA A 1 247 ? 25.553 10.916 26.285 1.00 30.03 228 ALA A C 1
ATOM 3571 O O . ALA A 1 247 ? 26.136 11.793 25.648 1.00 30.49 228 ALA A O 1
ATOM 3578 N N . ALA A 1 248 ? 25.732 10.734 27.589 1.00 29.46 229 ALA A N 1
ATOM 3579 C CA . ALA A 1 248 ? 26.638 11.572 28.368 1.00 29.68 229 ALA A CA 1
ATOM 3580 C C . ALA A 1 248 ? 28.038 11.608 27.756 1.00 32.76 229 ALA A C 1
ATOM 3581 O O . ALA A 1 248 ? 28.777 12.578 27.930 1.00 32.62 229 ALA A O 1
ATOM 3588 N N . GLU A 1 249 ? 28.391 10.551 27.033 1.00 34.28 230 GLU A N 1
ATOM 3589 C CA . GLU A 1 249 ? 29.740 10.392 26.506 1.00 34.71 230 GLU A CA 1
ATOM 3590 C C . GLU A 1 249 ? 29.844 10.730 25.018 1.00 37.87 230 GLU A C 1
ATOM 3591 O O . GLU A 1 249 ? 30.948 10.881 24.495 1.00 39.08 230 GLU A O 1
ATOM 3603 N N . TYR A 1 250 ? 28.705 10.846 24.338 1.00 35.94 231 TYR A N 1
ATOM 3604 C CA . TYR A 1 250 ? 28.704 10.998 22.883 1.00 33.51 231 TYR A CA 1
ATOM 3605 C C . TYR A 1 250 ? 27.874 12.174 22.357 1.00 33.70 231 TYR A C 1
ATOM 3606 O O . TYR A 1 250 ? 27.980 12.524 21.182 1.00 35.18 231 TYR A O 1
ATOM 3624 N N . TRP A 1 251 ? 27.056 12.781 23.212 1.00 30.67 232 TRP A N 1
ATOM 3625 C CA . TRP A 1 251 ? 26.016 13.704 22.751 1.00 29.32 232 TRP A CA 1
ATOM 3626 C C . TRP A 1 251 ? 26.523 14.834 21.845 1.00 31.44 232 TRP A C 1
ATOM 3627 O O . TRP A 1 251 ? 25.776 15.335 21.005 1.00 30.99 232 TRP A O 1
ATOM 3648 N N . ARG A 1 252 ? 27.779 15.237 22.010 1.00 33.09 233 ARG A N 1
ATOM 3649 C CA . ARG A 1 252 ? 28.330 16.338 21.220 1.00 32.88 233 ARG A CA 1
ATOM 3650 C C . ARG A 1 252 ? 28.664 15.914 19.790 1.00 32.93 233 ARG A C 1
ATOM 3651 O O . ARG A 1 252 ? 28.771 16.752 18.898 1.00 35.12 233 ARG A O 1
ATOM 3672 N N . ASP A 1 253 ? 28.828 14.612 19.576 1.00 30.81 234 ASP A N 1
ATOM 3673 C CA . ASP A 1 253 ? 29.258 14.090 18.283 1.00 29.91 234 ASP A CA 1
ATOM 3674 C C . ASP A 1 253 ? 28.139 14.164 17.242 1.00 29.35 234 ASP A C 1
ATOM 3675 O O . ASP A 1 253 ? 27.034 13.672 17.470 1.00 29.45 234 ASP A O 1
ATOM 3684 N N . ASP A 1 254 ? 28.434 14.778 16.099 1.00 26.06 235 ASP A N 1
ATOM 3685 C CA . ASP A 1 254 ? 27.459 14.897 15.016 1.00 27.01 235 ASP A CA 1
ATOM 3686 C C . ASP A 1 254 ? 26.940 13.537 14.556 1.00 29.66 235 ASP A C 1
ATOM 3687 O O . ASP A 1 254 ? 25.787 13.416 14.141 1.00 28.48 235 ASP A O 1
ATOM 3696 N N . VAL A 1 255 ? 27.791 12.517 14.620 1.00 27.59 236 VAL A N 1
ATOM 3697 C CA . VAL A 1 255 ? 27.390 11.176 14.216 1.00 28.42 236 VAL A CA 1
ATOM 3698 C C . VAL A 1 255 ? 26.375 10.610 15.204 1.00 28.66 236 VAL A C 1
ATOM 3699 O O . VAL A 1 255 ? 25.362 10.032 14.806 1.00 28.54 236 VAL A O 1
ATOM 3712 N N . TRP A 1 256 ? 26.651 10.780 16.492 1.00 26.82 237 TRP A N 1
ATOM 3713 C CA . TRP A 1 256 ? 25.717 10.359 17.528 1.00 25.54 237 TRP A CA 1
ATOM 3714 C C . TRP A 1 256 ? 24.419 11.144 17.405 1.00 25.50 237 TRP A C 1
ATOM 3715 O O . TRP A 1 256 ? 23.331 10.580 17.489 1.00 25.81 237 TRP A O 1
ATOM 3736 N N . PHE A 1 257 ? 24.546 12.450 17.196 1.00 27.38 238 PHE A N 1
ATOM 3737 C CA . PHE A 1 257 ? 23.394 13.336 17.070 1.00 26.26 238 PHE A CA 1
ATOM 3738 C C . PHE A 1 257 ? 22.435 12.838 15.996 1.00 25.62 238 PHE A C 1
ATOM 3739 O O . PHE A 1 257 ? 21.243 12.673 16.242 1.00 25.90 238 PHE A O 1
ATOM 3756 N N . GLY A 1 258 ? 22.967 12.602 14.802 1.00 26.40 239 GLY A N 1
ATOM 3757 C CA . GLY A 1 258 ? 22.168 12.110 13.697 1.00 27.55 239 GLY A CA 1
ATOM 3758 C C . GLY A 1 258 ? 21.481 10.802 14.033 1.00 30.76 239 GLY A C 1
ATOM 3759 O O . GLY A 1 258 ? 20.310 10.604 13.704 1.00 28.91 239 GLY A O 1
ATOM 3763 N N . SER A 1 259 ? 22.206 9.909 14.701 1.00 27.56 240 SER A N 1
ATOM 3764 C CA . SER A 1 259 ? 21.685 8.580 15.005 1.00 28.41 240 SER A CA 1
ATOM 3765 C C . SER A 1 259 ? 20.543 8.626 16.020 1.00 28.54 240 SER A C 1
ATOM 3766 O O . SER A 1 259 ? 19.778 7.674 16.132 1.00 30.56 240 SER A O 1
ATOM 3774 N N . GLN A 1 260 ? 20.426 9.729 16.753 1.00 28.62 241 GLN A N 1
ATOM 3775 C CA . GLN A 1 260 ? 19.366 9.868 17.749 1.00 28.36 241 GLN A CA 1
ATOM 3776 C C . GLN A 1 260 ? 17.995 10.043 17.101 1.00 31.62 241 GLN A C 1
ATOM 3777 O O . GLN A 1 260 ? 16.967 9.845 17.748 1.00 30.62 241 GLN A O 1
ATOM 3791 N N . PHE A 1 261 ? 17.981 10.417 15.825 1.00 29.09 242 PHE A N 1
ATOM 3792 C CA . PHE A 1 261 ? 16.730 10.570 15.090 1.00 28.77 242 PHE A CA 1
ATOM 3793 C C . PHE A 1 261 ? 16.306 9.244 14.469 1.00 29.26 242 PHE A C 1
ATOM 3794 O O . PHE A 1 261 ? 15.212 9.128 13.919 1.00 28.02 242 PHE A O 1
ATOM 3811 N N . LEU A 1 262 ? 17.179 8.245 14.565 1.00 28.46 243 LEU A N 1
ATOM 3812 C CA . LEU A 1 262 ? 16.891 6.913 14.050 1.00 26.19 243 LEU A CA 1
ATOM 3813 C C . LEU A 1 262 ? 16.740 5.904 15.184 1.00 27.38 243 LEU A C 1
ATOM 3814 O O . LEU A 1 262 ? 15.832 5.078 15.174 1.00 26.94 243 LEU A O 1
ATOM 3830 N N . ASN A 1 263 ? 17.638 5.977 16.161 1.00 26.70 244 ASN A N 1
ATOM 3831 C CA . ASN A 1 263 ? 17.729 4.955 17.194 1.00 24.32 244 ASN A CA 1
ATOM 3832 C C . ASN A 1 263 ? 17.580 5.529 18.597 1.00 26.83 244 ASN A C 1
ATOM 3833 O O . ASN A 1 263 ? 18.036 4.934 19.573 1.00 27.69 244 ASN A O 1
ATOM 3844 N N . GLY A 1 264 ? 16.943 6.690 18.693 1.00 26.68 245 GLY A N 1
ATOM 3845 C CA . GLY A 1 264 ? 16.633 7.279 19.981 1.00 27.23 245 GLY A CA 1
ATOM 3846 C C . GLY A 1 264 ? 15.272 6.818 20.458 1.00 26.19 245 GLY A C 1
ATOM 3847 O O . GLY A 1 264 ? 15.004 5.621 20.519 1.00 30.53 245 GLY A O 1
ATOM 3851 N N . SER A 1 265 ? 14.405 7.770 20.784 1.00 26.05 246 SER A N 1
ATOM 3852 C CA . SER A 1 265 ? 13.059 7.451 21.243 1.00 28.18 246 SER A CA 1
ATOM 3853 C C . SER A 1 265 ? 11.986 7.933 20.270 1.00 29.03 246 SER A C 1
ATOM 3854 O O . SER A 1 265 ? 10.796 7.729 20.506 1.00 26.75 246 SER A O 1
ATOM 3862 N N . ASN A 1 266 ? 12.406 8.567 19.178 1.00 27.48 247 ASN A N 1
ATOM 3863 C CA . ASN A 1 266 ? 11.462 9.136 18.223 1.00 27.12 247 ASN A CA 1
ATOM 3864 C C . ASN A 1 266 ? 11.959 9.047 16.783 1.00 29.08 247 ASN A C 1
ATOM 3865 O O . ASN A 1 266 ? 12.520 10.008 16.255 1.00 31.60 247 ASN A O 1
ATOM 3876 N N . PRO A 1 267 ? 11.752 7.886 16.141 1.00 29.05 248 PRO A N 1
ATOM 3877 C CA . PRO A 1 267 ? 12.173 7.641 14.759 1.00 28.07 248 PRO A CA 1
ATOM 3878 C C . PRO A 1 267 ? 11.051 7.878 13.748 1.00 30.22 248 PRO A C 1
ATOM 3879 O O . PRO A 1 267 ? 11.029 7.224 12.706 1.00 32.57 248 PRO A O 1
ATOM 3890 N N . GLU A 1 268 ? 10.144 8.805 14.045 1.00 30.76 249 GLU A N 1
ATOM 3891 C CA . GLU A 1 268 ? 8.950 8.996 13.225 1.00 30.58 249 GLU A CA 1
ATOM 3892 C C . GLU A 1 268 ? 9.002 10.214 12.304 1.00 31.77 249 GLU A C 1
ATOM 3893 O O . GLU A 1 268 ? 8.086 10.425 11.511 1.00 37.28 249 GLU A O 1
ATOM 3905 N N . VAL A 1 269 ? 10.058 11.014 12.401 1.00 32.23 250 VAL A N 1
ATOM 3906 C CA . VAL A 1 269 ? 10.071 12.312 11.731 1.00 30.65 250 VAL A CA 1
ATOM 3907 C C . VAL A 1 269 ? 10.956 12.364 10.487 1.00 29.26 250 VAL A C 1
ATOM 3908 O O . VAL A 1 269 ? 10.523 12.833 9.436 1.00 34.60 250 VAL A O 1
ATOM 3921 N N . ILE A 1 270 ? 12.192 11.892 10.601 1.00 25.69 251 ILE A N 1
ATOM 3922 C CA . ILE A 1 270 ? 13.144 12.014 9.503 1.00 25.22 251 ILE A CA 1
ATOM 3923 C C . ILE A 1 270 ? 12.648 11.294 8.253 1.00 26.89 251 ILE A C 1
ATOM 3924 O O . ILE A 1 270 ? 12.028 10.235 8.340 1.00 27.13 251 ILE A O 1
ATOM 3940 N N . ARG A 1 271 ? 12.922 11.877 7.090 1.00 25.74 252 ARG A N 1
ATOM 3941 C CA . ARG A 1 271 ? 12.523 11.275 5.824 1.00 26.81 252 ARG A CA 1
ATOM 3942 C C . ARG A 1 271 ? 13.395 11.766 4.676 1.00 28.21 252 ARG A C 1
ATOM 3943 O O . ARG A 1 271 ? 13.982 12.844 4.747 1.00 26.97 252 ARG A O 1
ATOM 3964 N N . ARG A 1 272 ? 13.476 10.966 3.617 1.00 27.79 253 ARG A N 1
ATOM 3965 C CA . ARG A 1 272 ? 14.254 11.337 2.443 1.00 28.49 253 ARG A CA 1
ATOM 3966 C C . ARG A 1 272 ? 13.735 12.641 1.850 1.00 29.38 253 ARG A C 1
ATOM 3967 O O . ARG A 1 272 ? 12.532 12.889 1.830 1.00 29.23 253 ARG A O 1
ATOM 3988 N N . CYS A 1 273 ? 14.657 13.471 1.372 1.00 30.92 254 CYS A N 1
ATOM 3989 C CA . CYS A 1 273 ? 14.310 14.762 0.793 1.00 33.06 254 CYS A CA 1
ATOM 3990 C C . CYS A 1 273 ? 14.860 14.867 -0.622 1.00 35.87 254 CYS A C 1
ATOM 3991 O O . CYS A 1 273 ? 16.070 14.977 -0.821 1.00 33.36 254 CYS A O 1
ATOM 3999 N N . ASP A 1 274 ? 13.962 14.831 -1.602 1.00 36.58 255 ASP A N 1
ATOM 4000 C CA . ASP A 1 274 ? 14.354 14.903 -3.005 1.00 40.05 255 ASP A CA 1
ATOM 4001 C C . ASP A 1 274 ? 14.390 16.346 -3.500 1.00 41.96 255 ASP A C 1
ATOM 4002 O O . ASP A 1 274 ? 14.975 16.638 -4.542 1.00 41.13 255 ASP A O 1
ATOM 4011 N N . LYS A 1 275 ? 13.760 17.243 -2.749 1.00 39.57 256 LYS A N 1
ATOM 4012 C CA . LYS A 1 275 ? 13.799 18.665 -3.064 1.00 38.13 256 LYS A CA 1
ATOM 4013 C C . LYS A 1 275 ? 13.517 19.496 -1.820 1.00 36.83 256 LYS A C 1
ATOM 4014 O O . LYS A 1 275 ? 12.548 19.246 -1.103 1.00 32.65 256 LYS A O 1
ATOM 4033 N N . LEU A 1 276 ? 14.365 20.490 -1.578 1.00 38.68 257 LEU A N 1
ATOM 4034 C CA . LEU A 1 276 ? 14.221 21.358 -0.416 1.00 36.90 257 LEU A CA 1
ATOM 4035 C C . LEU A 1 276 ? 12.903 22.118 -0.445 1.00 35.50 257 LEU A C 1
ATOM 4036 O O . LEU A 1 276 ? 12.453 22.544 -1.507 1.00 38.34 257 LEU A O 1
ATOM 4052 N N . PRO A 1 277 ? 12.277 22.291 0.728 1.00 36.59 258 PRO A N 1
ATOM 4053 C CA . PRO A 1 277 ? 11.143 23.215 0.820 1.00 34.68 258 PRO A CA 1
ATOM 4054 C C . PRO A 1 277 ? 11.581 24.620 0.424 1.00 35.03 258 PRO A C 1
ATOM 4055 O O . PRO A 1 277 ? 12.710 25.008 0.724 1.00 36.63 258 PRO A O 1
ATOM 4066 N N . GLU A 1 278 ? 10.706 25.368 -0.238 1.00 39.68 259 GLU A N 1
ATOM 4067 C CA . GLU A 1 278 ? 11.046 26.713 -0.690 1.00 44.16 259 GLU A CA 1
ATOM 4068 C C . GLU A 1 278 ? 11.451 27.619 0.474 1.00 39.88 259 GLU A C 1
ATOM 4069 O O . GLU A 1 278 ? 12.204 28.575 0.291 1.00 39.28 259 GLU A O 1
ATOM 4081 N N . ASN A 1 279 ? 10.956 27.309 1.668 1.00 35.87 260 ASN A N 1
ATOM 4082 C CA . ASN A 1 279 ? 11.248 28.112 2.851 1.00 35.23 260 ASN A CA 1
ATOM 4083 C C . ASN A 1 279 ? 12.482 27.627 3.615 1.00 35.67 260 ASN A C 1
ATOM 4084 O O . ASN A 1 279 ? 12.699 28.012 4.764 1.00 32.51 260 ASN A O 1
ATOM 4095 N N . PHE A 1 280 ? 13.286 26.783 2.974 1.00 34.66 261 PHE A N 1
ATOM 4096 C CA . PHE A 1 280 ? 14.504 26.264 3.586 1.00 28.73 261 PHE A CA 1
ATOM 4097 C C . PHE A 1 280 ? 15.642 26.380 2.576 1.00 29.47 261 PHE A C 1
ATOM 4098 O O . PHE A 1 280 ? 16.145 25.373 2.080 1.00 28.56 261 PHE A O 1
ATOM 4115 N N . PRO A 1 281 ? 16.049 27.620 2.267 1.00 32.53 262 PRO A N 1
ATOM 4116 C CA . PRO A 1 281 ? 16.995 27.917 1.185 1.00 34.97 262 PRO A CA 1
ATOM 4117 C C . PRO A 1 281 ? 18.445 27.554 1.509 1.00 33.80 262 PRO A C 1
ATOM 4118 O O . PRO A 1 281 ? 19.290 28.441 1.625 1.00 37.73 262 PRO A O 1
ATOM 4129 N N . VAL A 1 282 ? 18.725 26.262 1.645 1.00 31.08 263 VAL A N 1
ATOM 4130 C CA . VAL A 1 282 ? 20.087 25.795 1.874 1.00 30.46 263 VAL A CA 1
ATOM 4131 C C . VAL A 1 282 ? 20.867 25.807 0.567 1.00 32.10 263 VAL A C 1
ATOM 4132 O O . VAL A 1 282 ? 20.485 25.150 -0.398 1.00 37.07 263 VAL A O 1
ATOM 4145 N N . LYS A 1 283 ? 21.963 26.557 0.542 1.00 33.40 264 LYS A N 1
ATOM 4146 C CA . LYS A 1 283 ? 22.789 26.662 -0.655 1.00 36.66 264 LYS A CA 1
ATOM 4147 C C . LYS A 1 283 ? 24.007 25.754 -0.556 1.00 35.57 264 LYS A C 1
ATOM 4148 O O . LYS A 1 283 ? 24.525 25.504 0.532 1.00 35.28 264 LYS A O 1
ATOM 4167 N N . ASN A 1 284 ? 24.457 25.266 -1.706 1.00 35.48 265 ASN A N 1
ATOM 4168 C CA . ASN A 1 284 ? 25.578 24.339 -1.769 1.00 35.45 265 ASN A CA 1
ATOM 4169 C C . ASN A 1 284 ? 26.816 24.875 -1.057 1.00 36.20 265 ASN A C 1
ATOM 4170 O O . ASN A 1 284 ? 27.535 24.121 -0.401 1.00 36.61 265 ASN A O 1
ATOM 4181 N N . GLU A 1 285 ? 27.057 26.177 -1.182 1.00 37.22 266 GLU A N 1
ATOM 4182 C CA . GLU A 1 285 ? 28.233 26.799 -0.574 1.00 42.74 266 GLU A CA 1
ATOM 4183 C C . GLU A 1 285 ? 28.268 26.549 0.930 1.00 36.89 266 GLU A C 1
ATOM 4184 O O . GLU A 1 285 ? 29.336 26.447 1.527 1.00 35.49 266 GLU A O 1
ATOM 4196 N N . MET A 1 286 ? 27.090 26.447 1.535 1.00 35.17 267 MET A N 1
ATOM 4197 C CA . MET A 1 286 ? 26.983 26.321 2.980 1.00 35.34 267 MET A CA 1
ATOM 4198 C C . MET A 1 286 ? 27.416 24.941 3.467 1.00 33.24 267 MET A C 1
ATOM 4199 O O . MET A 1 286 ? 27.919 24.805 4.574 1.00 33.81 267 MET A O 1
ATOM 4213 N N . VAL A 1 287 ? 27.239 23.920 2.636 1.00 32.31 268 VAL A N 1
ATOM 4214 C CA . VAL A 1 287 ? 27.377 22.542 3.104 1.00 29.59 268 VAL A CA 1
ATOM 4215 C C . VAL A 1 287 ? 28.270 21.663 2.233 1.00 28.64 268 VAL A C 1
ATOM 4216 O O . VAL A 1 287 ? 28.431 20.478 2.514 1.00 30.39 268 VAL A O 1
ATOM 4229 N N . GLU A 1 288 ? 28.857 22.235 1.188 1.00 30.51 269 GLU A N 1
ATOM 4230 C CA . GLU A 1 288 ? 29.562 21.436 0.190 1.00 30.86 269 GLU A CA 1
ATOM 4231 C C . GLU A 1 288 ? 30.726 20.628 0.767 1.00 30.86 269 GLU A C 1
ATOM 4232 O O . GLU A 1 288 ? 30.899 19.460 0.423 1.00 32.09 269 GLU A O 1
ATOM 4244 N N . LYS A 1 289 ? 31.522 21.242 1.637 1.00 31.16 270 LYS A N 1
ATOM 4245 C CA . LYS A 1 289 ? 32.697 20.568 2.188 1.00 30.06 270 LYS A CA 1
ATOM 4246 C C . LYS A 1 289 ? 32.319 19.531 3.246 1.00 29.21 270 LYS A C 1
ATOM 4247 O O . LYS A 1 289 ? 33.165 18.760 3.696 1.00 29.21 270 LYS A O 1
ATOM 4266 N N . LEU A 1 290 ? 31.048 19.513 3.634 1.00 27.70 271 LEU A N 1
ATOM 4267 C CA . LEU A 1 290 ? 30.543 18.495 4.547 1.00 26.66 271 LEU A CA 1
ATOM 4268 C C . LEU A 1 290 ? 30.183 17.226 3.779 1.00 27.67 271 LEU A C 1
ATOM 4269 O O . LEU A 1 290 ? 30.159 16.132 4.342 1.00 29.11 271 LEU A O 1
ATOM 4285 N N . LEU A 1 291 ? 29.906 17.380 2.488 1.00 30.36 272 LEU A N 1
ATOM 4286 C CA . LEU A 1 291 ? 29.521 16.253 1.648 1.00 28.51 272 LEU A CA 1
ATOM 4287 C C . LEU A 1 291 ? 30.756 15.496 1.178 1.00 29.85 272 LEU A C 1
ATOM 4288 O O . LEU A 1 291 ? 31.882 15.835 1.540 1.00 30.09 272 LEU A O 1
ATOM 4304 N N . ASP A 1 292 ? 30.538 14.466 0.369 1.00 31.79 273 ASP A N 1
ATOM 4305 C CA . ASP A 1 292 ? 31.639 13.731 -0.237 1.00 30.34 273 ASP A CA 1
ATOM 4306 C C . ASP A 1 292 ? 32.331 14.594 -1.280 1.00 31.06 273 ASP A C 1
ATOM 4307 O O . ASP A 1 292 ? 31.706 15.458 -1.897 1.00 30.37 273 ASP A O 1
ATOM 4316 N N . ARG A 1 293 ? 33.625 14.364 -1.468 1.00 29.62 274 ARG A N 1
ATOM 4317 C CA . ARG A 1 293 ? 34.359 15.017 -2.541 1.00 31.81 274 ARG A CA 1
ATOM 4318 C C . ARG A 1 293 ? 33.708 14.669 -3.873 1.00 33.95 274 ARG A C 1
ATOM 4319 O O . ARG A 1 293 ? 33.460 13.499 -4.162 1.00 33.62 274 ARG A O 1
ATOM 4340 N N . GLY A 1 294 ? 33.427 15.689 -4.676 1.00 35.28 275 GLY A N 1
ATOM 4341 C CA . GLY A 1 294 ? 32.817 15.484 -5.977 1.00 37.97 275 GLY A CA 1
ATOM 4342 C C . GLY A 1 294 ? 31.303 15.556 -5.941 1.00 39.54 275 GLY A C 1
ATOM 4343 O O . GLY A 1 294 ? 30.647 15.343 -6.959 1.00 44.38 275 GLY A O 1
ATOM 4347 N N . TYR A 1 295 ? 30.746 15.859 -4.771 1.00 37.04 276 TYR A N 1
ATOM 4348 C CA . TYR A 1 295 ? 29.299 15.955 -4.619 1.00 36.10 276 TYR A CA 1
ATOM 4349 C C . TYR A 1 295 ? 28.841 17.375 -4.319 1.00 36.07 276 TYR A C 1
ATOM 4350 O O . TYR A 1 295 ? 29.456 18.088 -3.530 1.00 40.22 276 TYR A O 1
ATOM 4368 N N . THR A 1 296 ? 27.750 17.772 -4.964 1.00 36.02 277 THR A N 1
ATOM 4369 C CA . THR A 1 296 ? 27.069 19.015 -4.643 1.00 34.63 277 THR A CA 1
ATOM 4370 C C . THR A 1 296 ? 25.765 18.664 -3.943 1.00 34.66 277 THR A C 1
ATOM 4371 O O . THR A 1 296 ? 25.308 17.524 -4.014 1.00 35.95 277 THR A O 1
ATOM 4382 N N . LEU A 1 297 ? 25.171 19.640 -3.267 1.00 35.21 278 LEU A N 1
ATOM 4383 C CA . LEU A 1 297 ? 23.902 19.423 -2.587 1.00 33.22 278 LEU A CA 1
ATOM 4384 C C . LEU A 1 297 ? 22.879 18.839 -3.556 1.00 35.77 278 LEU A C 1
ATOM 4385 O O . LEU A 1 297 ? 22.110 17.947 -3.199 1.00 37.09 278 LEU A O 1
ATOM 4401 N N . GLU A 1 298 ? 22.891 19.339 -4.788 1.00 34.87 279 GLU A N 1
ATOM 4402 C CA . GLU A 1 298 ? 21.934 18.911 -5.804 1.00 38.73 279 GLU A CA 1
ATOM 4403 C C . GLU A 1 298 ? 22.144 17.444 -6.165 1.00 38.73 279 GLU A C 1
ATOM 4404 O O . GLU A 1 298 ? 21.187 16.679 -6.262 1.00 40.15 279 GLU A O 1
ATOM 4416 N N . LYS A 1 299 ? 23.400 17.058 -6.362 1.00 36.42 280 LYS A N 1
ATOM 4417 C CA . LYS A 1 299 ? 23.731 15.683 -6.719 1.00 36.77 280 LYS A CA 1
ATOM 4418 C C . LYS A 1 299 ? 23.378 14.732 -5.581 1.00 35.24 280 LYS A C 1
ATOM 4419 O O . LYS A 1 299 ? 22.885 13.630 -5.810 1.00 37.24 280 LYS A O 1
ATOM 4438 N N . ALA A 1 300 ? 23.637 15.166 -4.354 1.00 36.37 281 ALA A N 1
ATOM 4439 C CA . ALA A 1 300 ? 23.341 14.356 -3.179 1.00 33.44 281 ALA A CA 1
ATOM 4440 C C . ALA A 1 300 ? 21.855 14.021 -3.105 1.00 29.25 281 ALA A C 1
ATOM 4441 O O . ALA A 1 300 ? 21.484 12.901 -2.766 1.00 29.37 281 ALA A O 1
ATOM 4448 N N . MET A 1 301 ? 21.007 14.993 -3.424 1.00 31.57 282 MET A N 1
ATOM 4449 C CA . MET A 1 301 ? 19.562 14.787 -3.374 1.00 35.70 282 MET A CA 1
ATOM 4450 C C . MET A 1 301 ? 19.098 13.823 -4.461 1.00 33.68 282 MET A C 1
ATOM 4451 O O . MET A 1 301 ? 18.273 12.947 -4.205 1.00 35.87 282 MET A O 1
ATOM 4465 N N . LYS A 1 302 ? 19.628 13.984 -5.670 1.00 34.16 283 LYS A N 1
ATOM 4466 C CA . LYS A 1 302 ? 19.299 13.083 -6.770 1.00 35.92 283 LYS A CA 1
ATOM 4467 C C . LYS A 1 302 ? 19.566 11.630 -6.393 1.00 35.64 283 LYS A C 1
ATOM 4468 O O . LYS A 1 302 ? 18.825 10.733 -6.797 1.00 35.24 283 LYS A O 1
ATOM 4487 N N . GLU A 1 303 ? 20.623 11.401 -5.618 1.00 32.36 284 GLU A N 1
ATOM 4488 C CA . GLU A 1 303 ? 21.035 10.042 -5.275 1.00 34.05 284 GLU A CA 1
ATOM 4489 C C . GLU A 1 303 ? 20.424 9.552 -3.962 1.00 29.61 284 GLU A C 1
ATOM 4490 O O . GLU A 1 303 ? 20.729 8.452 -3.505 1.00 31.80 284 GLU A O 1
ATOM 4502 N N . GLY A 1 304 ? 19.568 10.368 -3.358 1.00 31.02 285 GLY A N 1
ATOM 4503 C CA . GLY A 1 304 ? 18.867 9.972 -2.150 1.00 34.61 285 GLY A CA 1
ATOM 4504 C C . GLY A 1 304 ? 19.761 9.902 -0.927 1.00 33.77 285 GLY A C 1
ATOM 4505 O O . GLY A 1 304 ? 19.620 8.997 -0.104 1.00 28.98 285 GLY A O 1
ATOM 4509 N N . LEU A 1 305 ? 20.678 10.858 -0.806 1.00 29.36 286 LEU A N 1
ATOM 4510 C CA . LEU A 1 305 ? 21.594 10.907 0.328 1.00 26.13 286 LEU A CA 1
ATOM 4511 C C . LEU A 1 305 ? 21.204 12.018 1.299 1.00 24.33 286 LEU A C 1
ATOM 4512 O O . LEU A 1 305 ? 21.857 12.214 2.319 1.00 24.59 286 LEU A O 1
ATOM 4528 N N . ILE A 1 306 ? 20.137 12.741 0.979 1.00 24.67 287 ILE A N 1
ATOM 4529 C CA . ILE A 1 306 ? 19.721 13.884 1.785 1.00 27.32 287 ILE A CA 1
ATOM 4530 C C . ILE A 1 306 ? 18.392 13.611 2.477 1.00 24.95 287 ILE A C 1
ATOM 4531 O O . ILE A 1 306 ? 17.400 13.291 1.827 1.00 26.40 287 ILE A O 1
ATOM 4547 N N . PHE A 1 307 ? 18.382 13.748 3.798 1.00 22.54 288 PHE A N 1
ATOM 4548 C CA . PHE A 1 307 ? 17.178 13.535 4.589 1.00 21.60 288 PHE A CA 1
ATOM 4549 C C . PHE A 1 307 ? 16.861 14.785 5.398 1.00 24.06 288 PHE A C 1
ATOM 4550 O O . PHE A 1 307 ? 17.732 15.624 5.615 1.00 23.39 288 PHE A O 1
ATOM 4567 N N . ILE A 1 308 ? 15.614 14.906 5.842 1.00 24.18 289 ILE A N 1
ATOM 4568 C CA . ILE A 1 308 ? 15.155 16.126 6.492 1.00 20.31 289 ILE A CA 1
ATOM 4569 C C . ILE A 1 308 ? 14.199 15.848 7.648 1.00 22.73 289 ILE A C 1
ATOM 4570 O O . ILE A 1 308 ? 13.427 14.894 7.612 1.00 28.09 289 ILE A O 1
ATOM 4586 N N . THR A 1 309 ? 14.262 16.693 8.673 1.00 23.92 290 THR A N 1
ATOM 4587 C CA . THR A 1 309 ? 13.315 16.648 9.781 1.00 24.55 290 THR A CA 1
ATOM 4588 C C . THR A 1 309 ? 12.609 17.995 9.899 1.00 28.95 290 THR A C 1
ATOM 4589 O O . THR A 1 309 ? 13.182 18.961 10.404 1.00 26.69 290 THR A O 1
ATOM 4600 N N . ASP A 1 310 ? 11.366 18.052 9.430 1.00 30.34 291 ASP A N 1
ATOM 4601 C CA . ASP A 1 310 ? 10.603 19.295 9.411 1.00 27.30 291 ASP A CA 1
ATOM 4602 C C . ASP A 1 310 ? 9.568 19.313 10.531 1.00 26.46 291 ASP A C 1
ATOM 4603 O O . ASP A 1 310 ? 8.665 18.478 10.563 1.00 30.45 291 ASP A O 1
ATOM 4612 N N . TYR A 1 311 ? 9.698 20.276 11.439 1.00 24.94 292 TYR A N 1
ATOM 4613 C CA . TYR A 1 311 ? 8.788 20.388 12.576 1.00 26.04 292 TYR A CA 1
ATOM 4614 C C . TYR A 1 311 ? 7.790 21.528 12.393 1.00 29.22 292 TYR A C 1
ATOM 4615 O O . TYR A 1 311 ? 7.496 22.277 13.324 1.00 28.47 292 TYR A O 1
ATOM 4633 N N . LYS A 1 312 ? 7.266 21.640 11.177 1.00 31.95 293 LYS A N 1
ATOM 4634 C CA . LYS A 1 312 ? 6.259 22.641 10.852 1.00 29.80 293 LYS A CA 1
ATOM 4635 C C . LYS A 1 312 ? 5.066 22.584 11.802 1.00 29.35 293 LYS A C 1
ATOM 4636 O O . LYS A 1 312 ? 4.434 23.601 12.074 1.00 30.06 293 LYS A O 1
ATOM 4655 N N . ILE A 1 313 ? 4.757 21.393 12.302 1.00 28.28 294 ILE A N 1
ATOM 4656 C CA . ILE A 1 313 ? 3.559 21.197 13.113 1.00 30.15 294 ILE A CA 1
ATOM 4657 C C . ILE A 1 313 ? 3.577 22.026 14.399 1.00 31.47 294 ILE A C 1
ATOM 4658 O O . ILE A 1 313 ? 2.528 22.302 14.977 1.00 36.07 294 ILE A O 1
ATOM 4674 N N . LEU A 1 314 ? 4.764 22.428 14.840 1.00 30.56 295 LEU A N 1
ATOM 4675 C CA . LEU A 1 314 ? 4.887 23.237 16.049 1.00 31.01 295 LEU A CA 1
ATOM 4676 C C . LEU A 1 314 ? 4.438 24.677 15.821 1.00 32.30 295 LEU A C 1
ATOM 4677 O O . LEU A 1 314 ? 4.279 25.446 16.769 1.00 33.19 295 LEU A O 1
ATOM 4693 N N . GLU A 1 315 ? 4.232 25.038 14.560 1.00 32.67 296 GLU A N 1
ATOM 4694 C CA . GLU A 1 315 ? 3.810 26.387 14.216 1.00 35.86 296 GLU A CA 1
ATOM 4695 C C . GLU A 1 315 ? 2.426 26.674 14.790 1.00 35.90 296 GLU A C 1
ATOM 4696 O O . GLU A 1 315 ? 1.470 25.951 14.514 1.00 33.01 296 GLU A O 1
ATOM 4708 N N . GLY A 1 316 ? 2.327 27.728 15.596 1.00 35.09 297 GLY A N 1
ATOM 4709 C CA . GLY A 1 316 ? 1.060 28.123 16.183 1.00 35.55 297 GLY A CA 1
ATOM 4710 C C . GLY A 1 316 ? 0.847 27.591 17.590 1.00 38.95 297 GLY A C 1
ATOM 4711 O O . GLY A 1 316 ? -0.099 27.985 18.270 1.00 44.96 297 GLY A O 1
ATOM 4715 N N . ILE A 1 317 ? 1.723 26.694 18.031 1.00 40.06 298 ILE A N 1
ATOM 4716 C CA . ILE A 1 317 ? 1.618 26.123 19.369 1.00 38.31 298 ILE A CA 1
ATOM 4717 C C . ILE A 1 317 ? 2.249 27.063 20.396 1.00 38.48 298 ILE A C 1
ATOM 4718 O O . ILE A 1 317 ? 3.444 27.354 20.324 1.00 39.70 298 ILE A O 1
ATOM 4734 N N . PRO A 1 318 ? 1.445 27.542 21.359 1.00 34.49 299 PRO A N 1
ATOM 4735 C CA . PRO A 1 318 ? 1.937 28.485 22.368 1.00 35.01 299 PRO A CA 1
ATOM 4736 C C . PRO A 1 318 ? 2.816 27.824 23.424 1.00 33.52 299 PRO A C 1
ATOM 4737 O O . PRO A 1 318 ? 2.598 26.666 23.777 1.00 32.50 299 PRO A O 1
ATOM 4748 N N . THR A 1 319 ? 3.800 28.566 23.921 1.00 34.22 300 THR A N 1
ATOM 4749 C CA . THR A 1 319 ? 4.673 28.080 24.981 1.00 33.13 300 THR A CA 1
ATOM 4750 C C . THR A 1 319 ? 4.333 28.790 26.285 1.00 34.09 300 THR A C 1
ATOM 4751 O O . THR A 1 319 ? 3.705 29.848 26.276 1.00 37.38 300 THR A O 1
ATOM 4762 N N . MET A 1 320 ? 4.746 28.208 27.405 1.00 34.34 301 MET A N 1
ATOM 4763 C CA . MET A 1 320 ? 4.396 28.755 28.709 1.00 37.56 301 MET A CA 1
ATOM 4764 C C . MET A 1 320 ? 4.863 30.197 28.838 1.00 39.89 301 MET A C 1
ATOM 4765 O O . MET A 1 320 ? 6.013 30.520 28.539 1.00 36.69 301 MET A O 1
ATOM 4779 N N . ASP A 1 321 ? 3.957 31.058 29.290 1.00 42.87 302 ASP A N 1
ATOM 4780 C CA . ASP A 1 321 ? 4.255 32.474 29.453 1.00 45.98 302 ASP A CA 1
ATOM 4781 C C . ASP A 1 321 ? 3.628 33.007 30.736 1.00 48.22 302 ASP A C 1
ATOM 4782 O O . ASP A 1 321 ? 2.541 33.583 30.718 1.00 48.92 302 ASP A O 1
ATOM 4791 N N . THR A 1 322 ? 4.321 32.804 31.849 1.00 47.29 303 THR A N 1
ATOM 4792 C CA . THR A 1 322 ? 3.899 33.350 33.130 1.00 46.21 303 THR A CA 1
ATOM 4793 C C . THR A 1 322 ? 5.025 34.218 33.675 1.00 52.09 303 THR A C 1
ATOM 4794 O O . THR A 1 322 ? 6.168 34.098 33.235 1.00 53.54 303 THR A O 1
ATOM 4805 N N . PRO A 1 323 ? 4.708 35.101 34.632 1.00 55.96 304 PRO A N 1
ATOM 4806 C CA . PRO A 1 323 ? 5.724 36.001 35.188 1.00 53.64 304 PRO A CA 1
ATOM 4807 C C . PRO A 1 323 ? 6.952 35.261 35.714 1.00 57.27 304 PRO A C 1
ATOM 4808 O O . PRO A 1 323 ? 8.073 35.736 35.535 1.00 60.12 304 PRO A O 1
ATOM 4819 N N . GLU A 1 324 ? 6.741 34.110 36.346 1.00 53.56 305 GLU A N 1
ATOM 4820 C CA . GLU A 1 324 ? 7.826 33.384 37.001 1.00 57.65 305 GLU A CA 1
ATOM 4821 C C . GLU A 1 324 ? 8.359 32.214 36.175 1.00 56.01 305 GLU A C 1
ATOM 4822 O O . GLU A 1 324 ? 9.344 31.582 36.557 1.00 55.21 305 GLU A O 1
ATOM 4834 N N . ASP A 1 325 ? 7.715 31.924 35.049 1.00 52.07 306 ASP A N 1
ATOM 4835 C CA . ASP A 1 325 ? 8.114 30.788 34.225 1.00 44.76 306 ASP A CA 1
ATOM 4836 C C . ASP A 1 325 ? 7.807 31.041 32.754 1.00 42.90 306 ASP A C 1
ATOM 4837 O O . ASP A 1 325 ? 6.655 30.970 32.329 1.00 39.92 306 ASP A O 1
ATOM 4846 N N . LYS A 1 326 ? 8.848 31.337 31.982 1.00 42.20 307 LYS A N 1
ATOM 4847 C CA . LYS A 1 326 ? 8.703 31.560 30.549 1.00 41.95 307 LYS A CA 1
ATOM 4848 C C . LYS A 1 326 ? 9.558 30.564 29.776 1.00 38.83 307 LYS A C 1
ATOM 4849 O O . LYS A 1 326 ? 10.752 30.416 30.043 1.00 36.10 307 LYS A O 1
ATOM 4868 N N . ARG A 1 327 ? 8.940 29.883 28.818 1.00 34.20 308 ARG A N 1
ATOM 4869 C CA . ARG A 1 327 ? 9.637 28.886 28.019 1.00 32.08 308 ARG A CA 1
ATOM 4870 C C . ARG A 1 327 ? 9.482 29.200 26.539 1.00 31.62 308 ARG A C 1
ATOM 4871 O O . ARG A 1 327 ? 8.557 29.907 26.136 1.00 31.16 308 ARG A O 1
ATOM 4892 N N . TYR A 1 328 ? 10.393 28.672 25.731 1.00 29.48 309 TYR A N 1
ATOM 4893 C CA . TYR A 1 328 ? 10.413 28.985 24.311 1.00 30.10 309 TYR A CA 1
ATOM 4894 C C . TYR A 1 328 ? 10.605 27.739 23.462 1.00 29.05 309 TYR A C 1
ATOM 4895 O O . TYR A 1 328 ? 11.123 26.724 23.929 1.00 29.73 309 TYR A O 1
ATOM 4913 N N . ILE A 1 329 ? 10.172 27.831 22.211 1.00 28.73 310 ILE A N 1
ATOM 4914 C CA . ILE A 1 329 ? 10.385 26.778 21.234 1.00 30.03 310 ILE A CA 1
ATOM 4915 C C . ILE A 1 329 ? 10.326 27.411 19.854 1.00 30.10 310 ILE A C 1
ATOM 4916 O O . ILE A 1 329 ? 9.726 28.468 19.674 1.00 30.80 310 ILE A O 1
ATOM 4932 N N . THR A 1 330 ? 10.957 26.767 18.882 1.00 29.34 311 THR A N 1
ATOM 4933 C CA . THR A 1 330 ? 10.928 27.254 17.514 1.00 30.69 311 THR A CA 1
ATOM 4934 C C . THR A 1 330 ? 10.195 26.240 16.643 1.00 29.94 311 THR A C 1
ATOM 4935 O O . THR A 1 330 ? 9.510 25.356 17.155 1.00 27.99 311 THR A O 1
ATOM 4946 N N . THR A 1 331 ? 10.331 26.379 15.331 1.00 27.09 312 THR A N 1
ATOM 4947 C CA . THR A 1 331 ? 9.661 25.496 1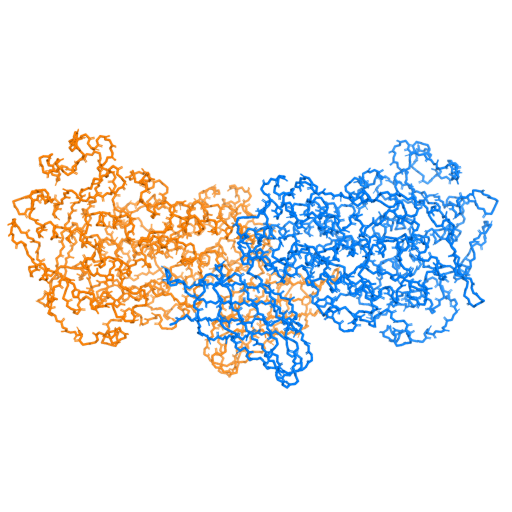4.389 1.00 27.74 312 THR A CA 1
ATOM 4948 C C . THR A 1 331 ? 10.680 25.074 13.341 1.00 28.21 312 THR A C 1
ATOM 4949 O O . THR A 1 331 ? 10.530 25.374 12.156 1.00 28.98 312 THR A O 1
ATOM 4960 N N . PRO A 1 332 ? 11.722 24.358 13.782 1.00 26.16 313 PRO A N 1
ATOM 4961 C CA . PRO A 1 332 ? 12.959 24.186 13.019 1.00 26.16 313 PRO A CA 1
ATOM 4962 C C . PRO A 1 332 ? 12.878 23.200 11.862 1.00 27.54 313 PRO A C 1
ATOM 4963 O O . PRO A 1 332 ? 11.922 22.435 11.742 1.00 26.70 313 PRO A O 1
ATOM 4974 N N . LEU A 1 333 ? 13.899 23.247 11.013 1.00 25.69 314 LEU A N 1
ATOM 4975 C CA . LEU A 1 333 ? 14.111 22.245 9.982 1.00 25.18 314 LEU A CA 1
ATOM 4976 C C . LEU A 1 333 ? 15.561 21.794 10.061 1.00 25.95 314 LEU A C 1
ATOM 4977 O O . LEU A 1 333 ? 16.469 22.616 10.165 1.00 27.61 314 LEU A O 1
ATOM 4993 N N . GLY A 1 334 ? 15.775 20.486 10.020 1.00 24.53 315 GLY A N 1
ATOM 4994 C CA . GLY A 1 334 ? 17.115 19.939 10.049 1.00 21.42 315 GLY A CA 1
ATOM 4995 C C . GLY A 1 334 ? 17.395 19.162 8.782 1.00 25.47 315 GLY A C 1
ATOM 4996 O O . GLY A 1 334 ? 16.537 18.433 8.293 1.00 28.76 315 GLY A O 1
ATOM 5000 N N . LEU A 1 335 ? 18.597 19.322 8.243 1.00 22.83 316 LEU A N 1
ATOM 5001 C CA . LEU A 1 335 ? 18.992 18.598 7.044 1.00 20.99 316 LEU A CA 1
ATOM 5002 C C . LEU A 1 335 ? 20.137 17.658 7.385 1.00 23.22 316 LEU A C 1
ATOM 5003 O O . LEU A 1 335 ? 21.072 18.038 8.086 1.00 26.86 316 LEU A O 1
ATOM 5019 N N . PHE A 1 336 ? 20.054 16.427 6.893 1.00 22.80 317 PHE A N 1
ATOM 5020 C CA . PHE A 1 336 ? 21.047 15.411 7.208 1.00 22.38 317 PHE A CA 1
ATOM 5021 C C . PHE A 1 336 ? 21.636 14.806 5.941 1.00 24.34 317 PHE A C 1
ATOM 5022 O O . PHE A 1 336 ? 21.021 14.839 4.878 1.00 23.60 317 PHE A O 1
ATOM 5039 N N . TYR A 1 337 ? 22.838 14.256 6.071 1.00 23.59 318 TYR A N 1
ATOM 5040 C CA . TYR A 1 337 ? 23.540 13.646 4.952 1.00 23.05 318 TYR A CA 1
ATOM 5041 C C . TYR A 1 337 ? 23.869 12.197 5.278 1.00 24.73 318 TYR A C 1
ATOM 5042 O O . TYR A 1 337 ? 24.313 11.891 6.381 1.00 25.56 318 TYR A O 1
ATOM 5060 N N . LEU A 1 338 ? 23.644 11.307 4.318 1.00 25.25 319 LEU A N 1
ATOM 5061 C CA . LEU A 1 338 ? 23.978 9.899 4.490 1.00 27.87 319 LEU A CA 1
ATOM 5062 C C . LEU A 1 338 ? 25.421 9.655 4.066 1.00 27.52 319 LEU A C 1
ATOM 5063 O O . LEU A 1 338 ? 25.727 9.593 2.879 1.00 28.23 319 LEU A O 1
ATOM 5079 N N . LYS A 1 339 ? 26.304 9.523 5.048 1.00 27.87 320 LYS A N 1
ATOM 5080 C CA . LYS A 1 339 ? 27.725 9.342 4.778 1.00 29.18 320 LYS A CA 1
ATOM 5081 C C . LYS A 1 339 ? 27.997 8.014 4.081 1.00 28.56 320 LYS A C 1
ATOM 5082 O O . LYS A 1 339 ? 27.135 7.140 4.027 1.00 29.75 320 LYS A O 1
ATOM 5101 N N . ASN A 1 340 ? 29.205 7.876 3.547 1.00 28.63 321 ASN A N 1
ATOM 5102 C CA . ASN A 1 340 ? 29.583 6.685 2.798 1.00 29.45 321 ASN A CA 1
ATOM 5103 C C . ASN A 1 340 ? 29.595 5.438 3.676 1.00 31.68 321 ASN A C 1
ATOM 5104 O O . ASN A 1 340 ? 29.434 4.322 3.182 1.00 31.80 321 ASN A O 1
ATOM 5115 N N . ASN A 1 341 ? 29.783 5.633 4.979 1.00 32.84 322 ASN A N 1
ATOM 5116 C CA . ASN A 1 341 ? 29.830 4.520 5.922 1.00 30.77 322 ASN A CA 1
ATOM 5117 C C . ASN A 1 341 ? 28.491 4.295 6.624 1.00 33.66 322 ASN A C 1
ATOM 5118 O O . ASN A 1 341 ? 28.427 3.593 7.634 1.00 32.72 322 ASN A O 1
ATOM 5129 N N . ASP A 1 342 ? 27.437 4.909 6.090 1.00 30.16 323 ASP A N 1
ATOM 5130 C CA . ASP A 1 342 ? 26.060 4.667 6.533 1.00 30.06 323 ASP A CA 1
ATOM 5131 C C . ASP A 1 342 ? 25.650 5.440 7.791 1.00 30.75 323 ASP A C 1
ATOM 5132 O O . ASP A 1 342 ? 24.552 5.241 8.311 1.00 29.36 323 ASP A O 1
ATOM 5141 N N . ASP A 1 343 ? 26.521 6.319 8.277 1.00 31.11 324 ASP A N 1
ATOM 5142 C CA . ASP A 1 343 ? 26.141 7.245 9.341 1.00 29.03 324 ASP A CA 1
ATOM 5143 C C . ASP A 1 343 ? 25.476 8.470 8.734 1.00 29.55 324 ASP A C 1
ATOM 5144 O O . ASP A 1 343 ? 25.931 8.980 7.711 1.00 32.23 324 ASP A O 1
ATOM 5153 N N . ILE A 1 344 ? 24.401 8.944 9.357 1.00 28.09 325 ILE A N 1
ATOM 5154 C CA . ILE A 1 344 ? 23.806 10.209 8.944 1.00 30.06 325 ILE A CA 1
ATOM 5155 C C . ILE A 1 344 ? 24.263 11.326 9.879 1.00 27.98 325 ILE A C 1
ATOM 5156 O O . ILE A 1 344 ? 24.335 11.143 11.094 1.00 29.35 325 ILE A O 1
ATOM 5172 N N . ILE A 1 345 ? 24.589 12.476 9.301 1.00 25.62 326 ILE A N 1
ATOM 5173 C CA . ILE A 1 345 ? 25.034 13.621 10.083 1.00 27.49 326 ILE A CA 1
ATOM 5174 C C . ILE A 1 345 ? 24.214 14.854 9.741 1.00 25.40 326 ILE A C 1
ATOM 5175 O O . ILE A 1 345 ? 23.785 15.018 8.602 1.00 24.61 326 ILE A O 1
ATOM 5191 N N . PRO A 1 346 ? 24.001 15.731 10.731 1.00 23.61 327 PRO A N 1
ATOM 5192 C CA . PRO A 1 346 ? 23.345 17.015 10.478 1.00 23.81 327 PRO A CA 1
ATOM 5193 C C . PRO A 1 346 ? 24.281 17.938 9.706 1.00 25.56 327 PRO A C 1
ATOM 5194 O O . PRO A 1 346 ? 25.463 18.007 10.034 1.00 24.31 327 PRO A O 1
ATOM 5205 N N . ILE A 1 347 ? 23.769 18.627 8.693 1.00 22.38 328 ILE A N 1
ATOM 5206 C CA . ILE A 1 347 ? 24.602 19.524 7.900 1.00 24.60 328 ILE A CA 1
ATOM 5207 C C . ILE A 1 347 ? 24.036 20.940 7.809 1.00 25.06 328 ILE A C 1
ATOM 5208 O O . ILE A 1 347 ? 24.722 21.851 7.353 1.00 26.59 328 ILE A O 1
ATOM 5224 N N . ALA A 1 348 ? 22.795 21.128 8.248 1.00 28.41 329 ALA A N 1
ATOM 5225 C CA . ALA A 1 348 ? 22.168 22.445 8.194 1.00 24.13 329 ALA A CA 1
ATOM 5226 C C . ALA A 1 348 ? 20.928 22.497 9.075 1.00 25.65 329 ALA A C 1
ATOM 5227 O O . ALA A 1 348 ? 20.219 21.505 9.216 1.00 27.19 329 ALA A O 1
ATOM 5234 N N . ILE A 1 349 ? 20.672 23.662 9.665 1.00 25.97 330 ILE A N 1
ATOM 5235 C CA . ILE A 1 349 ? 19.519 23.847 10.539 1.00 22.84 330 ILE A CA 1
ATOM 5236 C C . ILE A 1 349 ? 18.947 25.256 10.416 1.00 28.15 330 ILE A C 1
ATOM 5237 O O . ILE A 1 349 ? 19.685 26.236 10.364 1.00 28.09 330 ILE A O 1
ATOM 5253 N N . GLN A 1 350 ? 17.623 25.344 10.373 1.00 28.48 331 GLN A N 1
ATOM 5254 C CA . GLN A 1 350 ? 16.926 26.624 10.384 1.00 27.42 331 GLN A CA 1
ATOM 5255 C C . GLN A 1 350 ? 15.889 26.585 11.499 1.00 26.48 331 GLN A C 1
ATOM 5256 O O . GLN A 1 350 ? 15.023 25.718 11.508 1.00 29.41 331 GLN A O 1
ATOM 5270 N N . LEU A 1 351 ? 15.979 27.519 12.440 1.00 28.22 332 LEU A N 1
ATOM 5271 C CA . LEU A 1 351 ? 15.185 27.446 13.666 1.00 28.97 332 LEU A CA 1
ATOM 5272 C C . LEU A 1 351 ? 13.695 27.712 13.444 1.00 29.39 332 LEU A C 1
ATOM 5273 O O . LEU A 1 351 ? 12.850 27.070 14.067 1.00 30.41 332 LEU A O 1
ATOM 5289 N N . TYR A 1 352 ? 13.372 28.651 12.561 1.00 27.41 333 TYR A N 1
ATOM 5290 C CA . TYR A 1 352 ? 11.975 28.972 12.275 1.00 29.43 333 TYR A CA 1
ATOM 5291 C C . TYR A 1 352 ? 11.639 28.669 10.818 1.00 30.39 333 TYR A C 1
ATOM 5292 O O . TYR A 1 352 ? 12.520 28.658 9.960 1.00 31.13 333 TYR A O 1
ATOM 5310 N N . GLN A 1 353 ? 10.359 28.438 10.546 1.00 32.43 334 GLN A N 1
ATOM 5311 C CA . GLN A 1 353 ? 9.910 28.019 9.221 1.00 37.22 334 GLN A CA 1
ATOM 5312 C C . GLN A 1 353 ? 10.237 29.048 8.141 1.00 38.64 334 GLN A C 1
ATOM 5313 O O . GLN A 1 353 ? 10.766 28.703 7.084 1.00 36.04 334 GLN A O 1
ATOM 5327 N N . GLN A 1 354 ? 9.925 30.312 8.411 1.00 38.78 335 GLN A N 1
ATOM 5328 C CA . GLN A 1 354 ? 10.070 31.365 7.409 1.00 39.78 335 GLN A CA 1
ATOM 5329 C C . GLN A 1 354 ? 11.429 32.053 7.494 1.00 34.94 335 GLN A C 1
ATOM 5330 O O . GLN A 1 354 ? 11.790 32.589 8.541 1.00 35.10 335 GLN A O 1
ATOM 5344 N N . PRO A 1 355 ? 12.187 32.047 6.384 1.00 36.59 336 PRO A N 1
ATOM 5345 C CA . PRO A 1 355 ? 13.508 32.689 6.350 1.00 41.40 336 PRO A CA 1
ATOM 5346 C C . PRO A 1 355 ? 13.433 34.184 6.650 1.00 42.37 336 PRO A C 1
ATOM 5347 O O . PRO A 1 355 ? 12.471 34.839 6.251 1.00 42.04 336 PRO A O 1
ATOM 5358 N N . GLY A 1 356 ? 14.439 34.711 7.341 1.00 44.43 337 GLY A N 1
ATOM 5359 C CA . GLY A 1 356 ? 14.465 36.117 7.701 1.00 45.18 337 GLY A CA 1
ATOM 5360 C C . GLY A 1 356 ? 15.837 36.552 8.179 1.00 51.15 337 GLY A C 1
ATOM 5361 O O . GLY A 1 356 ? 16.773 35.752 8.211 1.00 47.98 337 GLY A O 1
ATOM 5365 N N . GLU A 1 357 ? 15.957 37.821 8.557 1.00 57.44 338 GLU A N 1
ATOM 5366 C CA . GLU A 1 357 ? 17.235 38.366 9.005 1.00 60.32 338 GLU A CA 1
ATOM 5367 C C . GLU A 1 357 ? 17.650 37.779 10.353 1.00 56.92 338 GLU A C 1
ATOM 5368 O O . GLU A 1 357 ? 18.839 37.616 10.627 1.00 55.89 338 GLU A O 1
ATOM 5380 N N . ASN A 1 358 ? 16.666 37.467 11.190 1.00 54.94 339 ASN A N 1
ATOM 5381 C CA . ASN A 1 358 ? 16.930 36.862 12.491 1.00 53.27 339 ASN A CA 1
ATOM 5382 C C . ASN A 1 358 ? 16.708 35.352 12.465 1.00 52.40 339 ASN A C 1
ATOM 5383 O O . ASN A 1 358 ? 16.645 34.704 13.510 1.00 52.99 339 ASN A O 1
ATOM 5394 N N . ASN A 1 359 ? 16.593 34.798 11.262 1.00 49.62 340 ASN A N 1
ATOM 5395 C CA . ASN A 1 359 ? 16.355 33.371 11.091 1.00 45.14 340 ASN A CA 1
ATOM 5396 C C . ASN A 1 359 ? 17.207 32.816 9.959 1.00 40.74 340 ASN A C 1
ATOM 5397 O O . ASN A 1 359 ? 16.707 32.520 8.873 1.00 40.18 340 ASN A O 1
ATOM 5408 N N . SER A 1 360 ? 18.499 32.674 10.226 1.00 38.67 341 SER A N 1
ATOM 5409 C CA . SER A 1 360 ? 19.457 32.247 9.218 1.00 36.56 341 SER A CA 1
ATOM 5410 C C . SER A 1 360 ? 19.614 30.735 9.211 1.00 33.44 341 SER A C 1
ATOM 5411 O O . SER A 1 360 ? 19.058 30.037 10.059 1.00 33.64 341 SER A O 1
ATOM 5419 N N . ILE A 1 361 ? 20.388 30.236 8.253 1.00 30.85 342 ILE A N 1
ATOM 5420 C CA . ILE A 1 361 ? 20.718 28.820 8.195 1.00 30.26 342 ILE A CA 1
ATOM 5421 C C . ILE A 1 361 ? 22.040 28.561 8.911 1.00 31.31 342 ILE A C 1
ATOM 5422 O O . ILE A 1 361 ? 23.066 29.150 8.572 1.00 31.76 342 ILE A O 1
ATOM 5438 N N . TRP A 1 362 ? 22.000 27.678 9.905 1.00 31.89 343 TRP A N 1
ATOM 5439 C CA . TRP A 1 362 ? 23.180 27.338 10.689 1.00 29.49 343 TRP A CA 1
ATOM 5440 C C . TRP A 1 362 ? 23.862 26.116 10.093 1.00 29.84 343 TRP A C 1
ATOM 5441 O O . TRP A 1 362 ? 23.206 25.220 9.572 1.00 29.01 343 TRP A O 1
ATOM 5462 N N . THR A 1 363 ? 25.186 26.087 10.179 1.00 30.37 344 THR A N 1
ATOM 5463 C CA . THR A 1 363 ? 25.974 25.052 9.527 1.00 27.68 344 THR A CA 1
ATOM 5464 C C . THR A 1 363 ? 27.345 24.941 10.190 1.00 30.00 344 THR A C 1
ATOM 5465 O O . THR A 1 363 ? 27.992 25.953 10.452 1.00 33.86 344 THR A O 1
ATOM 5476 N N . PRO A 1 364 ? 27.798 23.707 10.464 1.00 30.66 345 PRO A N 1
ATOM 5477 C CA . PRO A 1 364 ? 29.072 23.513 11.169 1.00 33.18 345 PRO A CA 1
ATOM 5478 C C . PRO A 1 364 ? 30.274 23.963 10.343 1.00 32.06 345 PRO A C 1
ATOM 5479 O O . PRO A 1 364 ? 31.351 24.192 10.886 1.00 34.36 345 PRO A O 1
ATOM 5490 N N . LEU A 1 365 ? 30.077 24.070 9.035 1.00 31.60 346 LEU A N 1
ATOM 5491 C CA . LEU A 1 365 ? 31.091 24.584 8.120 1.00 32.88 346 LEU A CA 1
ATOM 5492 C C . LEU A 1 365 ? 31.276 26.102 8.208 1.00 39.24 346 LEU A C 1
ATOM 5493 O O . LEU A 1 365 ? 32.403 26.595 8.146 1.00 42.65 346 LEU A O 1
ATOM 5509 N N . LYS A 1 366 ? 30.176 26.836 8.356 1.00 35.25 347 LYS A N 1
ATOM 5510 C CA . LYS A 1 366 ? 30.204 28.294 8.269 1.00 36.23 347 LYS A CA 1
ATOM 5511 C C . LYS A 1 366 ? 30.041 28.972 9.627 1.00 35.84 347 LYS A C 1
ATOM 5512 O O . LYS A 1 366 ? 30.310 30.165 9.766 1.00 40.77 347 LYS A O 1
ATOM 5531 N N . ASP A 1 367 ? 29.596 28.218 10.626 1.00 32.38 348 ASP A N 1
ATOM 5532 C CA . ASP A 1 367 ? 29.322 28.790 11.940 1.00 31.95 348 ASP A CA 1
ATOM 5533 C C . ASP A 1 367 ? 30.332 28.334 12.982 1.00 31.02 348 ASP A C 1
ATOM 5534 O O . ASP A 1 367 ? 31.043 27.347 12.789 1.00 32.52 348 ASP A O 1
ATOM 5543 N N . THR A 1 368 ? 30.383 29.060 14.093 1.00 31.86 349 THR A N 1
ATOM 5544 C CA . THR A 1 368 ? 31.285 28.719 15.182 1.00 31.70 349 THR A CA 1
ATOM 5545 C C . THR A 1 368 ? 30.830 27.410 15.809 1.00 33.96 349 THR A C 1
ATOM 5546 O O . THR A 1 368 ? 29.702 26.965 15.590 1.00 34.64 349 THR A O 1
ATOM 5557 N N . GLU A 1 369 ? 31.709 26.794 16.590 1.00 31.25 350 GLU A N 1
ATOM 5558 C CA . GLU A 1 369 ? 31.416 25.502 17.192 1.00 28.45 350 GLU A CA 1
ATOM 5559 C C . GLU A 1 369 ? 30.329 25.621 18.257 1.00 28.50 350 GLU A C 1
ATOM 5560 O O . GLU A 1 369 ? 29.453 24.763 18.355 1.00 30.98 350 GLU A O 1
ATOM 5572 N N . TRP A 1 370 ? 30.379 26.688 19.047 1.00 28.62 351 TRP A N 1
ATOM 5573 C CA . TRP A 1 370 ? 29.362 26.918 20.067 1.00 30.34 351 TRP A CA 1
ATOM 5574 C C . TRP A 1 370 ? 28.009 27.226 19.433 1.00 30.05 351 TRP A C 1
ATOM 5575 O O . TRP A 1 370 ? 26.975 26.773 19.918 1.00 29.35 351 TRP A O 1
ATOM 5596 N N . ASP A 1 371 ? 28.018 27.996 18.348 1.00 32.76 352 ASP A N 1
ATOM 5597 C CA . ASP A 1 371 ? 26.785 28.310 17.629 1.00 31.71 352 ASP A CA 1
ATOM 5598 C C . ASP A 1 371 ? 26.144 27.037 17.098 1.00 28.21 352 ASP A C 1
ATOM 5599 O O . ASP A 1 371 ? 24.939 26.843 17.220 1.00 27.68 352 ASP A O 1
ATOM 5608 N N . TRP A 1 372 ? 26.960 26.171 16.507 1.00 29.24 353 TRP A N 1
ATOM 5609 C CA . TRP A 1 372 ? 26.467 24.921 15.948 1.00 28.12 353 TRP A CA 1
ATOM 5610 C C . TRP A 1 372 ? 25.846 24.044 17.032 1.00 28.58 353 TRP A C 1
ATOM 5611 O O . TRP A 1 372 ? 24.811 23.415 16.815 1.00 30.20 353 TRP A O 1
ATOM 5632 N N . ILE A 1 373 ? 26.483 24.003 18.198 1.00 24.94 354 ILE A N 1
ATOM 5633 C CA . ILE A 1 373 ? 25.955 23.241 19.323 1.00 24.72 354 ILE A CA 1
ATOM 5634 C C . ILE A 1 373 ? 24.611 23.813 19.763 1.00 25.20 354 ILE A C 1
ATOM 5635 O O . ILE A 1 373 ? 23.673 23.069 20.043 1.00 25.91 354 ILE A O 1
ATOM 5651 N N . MET A 1 374 ? 24.519 25.137 19.815 1.00 28.39 355 MET A N 1
ATOM 5652 C CA . MET A 1 374 ? 23.273 25.796 20.183 1.00 27.49 355 MET A CA 1
ATOM 5653 C C . MET A 1 374 ? 22.169 25.416 19.199 1.00 27.52 355 MET A C 1
ATOM 5654 O O . MET A 1 374 ? 21.064 25.047 19.599 1.00 29.14 355 MET A O 1
ATOM 5668 N N . ALA A 1 375 ? 22.478 25.501 17.910 1.00 24.15 356 ALA A N 1
ATOM 5669 C CA . ALA A 1 375 ? 21.504 25.200 16.869 1.00 25.18 356 ALA A CA 1
ATOM 5670 C C . ALA A 1 375 ? 20.969 23.779 17.021 1.00 26.46 356 ALA A C 1
ATOM 5671 O O . ALA A 1 375 ? 19.770 23.540 16.885 1.00 24.82 356 ALA A O 1
ATOM 5678 N N . LYS A 1 376 ? 21.864 22.838 17.308 1.00 23.07 357 LYS A N 1
ATOM 5679 C CA . LYS A 1 376 ? 21.480 21.440 17.462 1.00 23.92 357 LYS A CA 1
ATOM 5680 C C . LYS A 1 376 ? 20.564 21.236 18.666 1.00 25.29 357 LYS A C 1
ATOM 5681 O O . LYS A 1 376 ? 19.615 20.456 18.603 1.00 25.67 357 LYS A O 1
ATOM 5700 N N . LEU A 1 377 ? 20.847 21.936 19.759 1.00 24.81 358 LEU A N 1
ATOM 5701 C CA . LEU A 1 377 ? 20.046 21.810 20.970 1.00 24.29 358 LEU A CA 1
ATOM 5702 C C . LEU A 1 377 ? 18.602 22.225 20.721 1.00 24.68 358 LEU A C 1
ATOM 5703 O O . LEU A 1 377 ? 17.676 21.603 21.236 1.00 26.69 358 LEU A O 1
ATOM 5719 N N . TRP A 1 378 ? 18.414 23.272 19.924 1.00 25.98 359 TRP A N 1
ATOM 5720 C CA . TRP A 1 378 ? 17.074 23.773 19.627 1.00 24.27 359 TRP A CA 1
ATOM 5721 C C . TRP A 1 378 ? 16.306 22.836 18.700 1.00 23.93 359 TRP A C 1
ATOM 5722 O O . TRP A 1 378 ? 15.079 22.773 18.753 1.00 24.62 359 TRP A O 1
ATOM 5743 N N . LEU A 1 379 ? 17.027 22.106 17.855 1.00 25.92 360 LEU A N 1
ATOM 5744 C CA . LEU A 1 379 ? 16.401 21.125 16.974 1.00 25.29 360 LEU A CA 1
ATOM 5745 C C . LEU A 1 379 ? 15.898 19.933 17.786 1.00 24.95 360 LEU A C 1
ATOM 5746 O O . LEU A 1 379 ? 14.798 19.433 17.556 1.00 27.68 360 LEU A O 1
ATOM 5762 N N . ARG A 1 380 ? 16.708 19.485 18.739 1.00 22.95 361 ARG A N 1
ATOM 5763 C CA . ARG A 1 380 ? 16.336 18.371 19.603 1.00 25.18 361 ARG A CA 1
ATOM 5764 C C . ARG A 1 380 ? 15.180 18.745 20.524 1.00 25.07 361 ARG A C 1
ATOM 5765 O O . ARG A 1 380 ? 14.315 17.920 20.814 1.00 26.24 361 ARG A O 1
ATOM 5786 N N . CYS A 1 381 ? 15.168 19.989 20.986 1.00 22.85 362 CYS A N 1
ATOM 5787 C CA . CYS A 1 381 ? 14.109 20.453 21.870 1.00 25.59 362 CYS A CA 1
ATOM 5788 C C . CYS A 1 381 ? 12.760 20.345 21.170 1.00 26.31 362 CYS A C 1
ATOM 5789 O O . CYS A 1 381 ? 11.778 19.898 21.762 1.00 23.53 362 CYS A O 1
ATOM 5797 N N . ALA A 1 382 ? 12.721 20.752 19.906 1.00 26.64 363 ALA A N 1
ATOM 5798 C CA . ALA A 1 382 ? 11.512 20.635 19.105 1.00 24.86 363 ALA A CA 1
ATOM 5799 C C . ALA A 1 382 ? 11.092 19.172 19.005 1.00 25.71 363 ALA A C 1
ATOM 5800 O O . ALA A 1 382 ? 9.909 18.841 19.128 1.00 28.29 363 ALA A O 1
ATOM 5807 N N . ASP A 1 383 ? 12.069 18.297 18.786 1.00 23.97 364 ASP A N 1
ATOM 5808 C CA . ASP A 1 383 ? 11.801 16.872 18.632 1.00 25.23 364 ASP A CA 1
ATOM 5809 C C . ASP A 1 383 ? 11.225 16.283 19.915 1.00 23.88 364 ASP A C 1
ATOM 5810 O O . ASP A 1 383 ? 10.386 15.385 19.869 1.00 27.51 364 ASP A O 1
ATOM 5819 N N . THR A 1 384 ? 11.676 16.793 21.055 1.00 23.34 365 THR A N 1
ATOM 5820 C CA . THR A 1 384 ? 11.178 16.332 22.347 1.00 25.26 365 THR A CA 1
ATOM 5821 C C . THR A 1 384 ? 9.690 16.628 22.487 1.00 26.67 365 THR A C 1
ATOM 5822 O O . THR A 1 384 ? 8.925 15.786 22.954 1.00 27.97 365 THR A O 1
ATOM 5833 N N . GLN A 1 385 ? 9.286 17.828 22.081 1.00 25.05 366 GLN A N 1
ATOM 5834 C CA . GLN A 1 385 ? 7.881 18.211 22.128 1.00 27.57 366 GLN A CA 1
ATOM 5835 C C . GLN A 1 385 ? 7.084 17.199 21.320 1.00 27.21 366 GLN A C 1
ATOM 5836 O O . GLN A 1 385 ? 6.056 16.690 21.767 1.00 26.63 366 GLN A O 1
ATOM 5850 N N . TYR A 1 386 ? 7.581 16.912 20.121 1.00 25.00 367 TYR A N 1
ATOM 5851 C CA . TYR A 1 386 ? 6.932 15.984 19.207 1.00 25.42 367 TYR A CA 1
ATOM 5852 C C . TYR A 1 386 ? 6.859 14.584 19.812 1.00 25.21 367 TYR A C 1
ATOM 5853 O O . TYR A 1 386 ? 5.813 13.942 19.780 1.00 24.87 367 TYR A O 1
ATOM 5871 N N . HIS A 1 387 ? 7.971 14.117 20.370 1.00 24.64 368 HIS A N 1
ATOM 5872 C CA . HIS A 1 387 ? 8.039 12.756 20.892 1.00 26.14 368 HIS A CA 1
ATOM 5873 C C . HIS A 1 387 ? 7.080 12.526 22.055 1.00 24.75 368 HIS A C 1
ATOM 5874 O O . HIS A 1 387 ? 6.345 11.542 22.075 1.00 27.26 368 HIS A O 1
ATOM 5888 N N . GLN A 1 388 ? 7.096 13.432 23.026 1.00 24.40 369 GLN A N 1
ATOM 5889 C CA . GLN A 1 388 ? 6.306 13.259 24.238 1.00 26.13 369 GLN A CA 1
ATOM 5890 C C . GLN A 1 388 ? 4.806 13.268 23.960 1.00 28.40 369 GLN A C 1
ATOM 5891 O O . GLN A 1 388 ? 4.081 12.389 24.418 1.00 32.55 369 GLN A O 1
ATOM 5905 N N . MET A 1 389 ? 4.347 14.260 23.207 1.00 27.55 370 MET A N 1
ATOM 5906 C CA . MET A 1 389 ? 2.916 14.462 23.013 1.00 26.90 370 MET A CA 1
ATOM 5907 C C . MET A 1 389 ? 2.342 13.655 21.850 1.00 27.23 370 MET A C 1
ATOM 5908 O O . MET A 1 389 ? 1.241 13.115 21.952 1.00 31.83 370 MET A O 1
ATOM 5922 N N . ILE A 1 390 ? 3.081 13.568 20.749 1.00 23.70 371 ILE A N 1
ATOM 5923 C CA . ILE A 1 390 ? 2.565 12.916 19.547 1.00 25.48 371 ILE A CA 1
ATOM 5924 C C . ILE A 1 390 ? 3.007 11.460 19.433 1.00 27.70 371 ILE A C 1
ATOM 5925 O O . ILE A 1 390 ? 2.173 10.559 19.335 1.00 29.26 371 ILE A O 1
ATOM 5941 N N . THR A 1 391 ? 4.315 11.230 19.445 1.00 25.31 372 THR A N 1
ATOM 5942 C CA . THR A 1 391 ? 4.849 9.887 19.247 1.00 26.49 372 THR A CA 1
ATOM 5943 C C . THR A 1 391 ? 4.470 8.946 20.385 1.00 27.58 372 THR A C 1
ATOM 5944 O O . THR A 1 391 ? 4.147 7.782 20.153 1.00 26.04 372 THR A O 1
ATOM 5955 N N . HIS A 1 392 ? 4.512 9.446 21.615 1.00 26.09 373 HIS A N 1
ATOM 5956 C CA . HIS A 1 392 ? 4.254 8.598 22.774 1.00 26.83 373 HIS A CA 1
ATOM 5957 C C . HIS A 1 392 ? 2.798 8.635 23.220 1.00 29.09 373 HIS A C 1
ATOM 5958 O O . HIS A 1 392 ? 2.071 7.662 23.047 1.00 32.83 373 HIS A O 1
ATOM 5972 N N . LEU A 1 393 ? 2.369 9.754 23.791 1.00 28.32 374 LEU A N 1
ATOM 5973 C CA . LEU A 1 393 ? 1.036 9.834 24.384 1.00 30.94 374 LEU A CA 1
ATOM 5974 C C . LEU A 1 393 ? -0.084 9.632 23.363 1.00 29.24 374 LEU A C 1
ATOM 5975 O O . LEU A 1 393 ? -0.909 8.735 23.518 1.00 31.02 374 LEU A O 1
ATOM 5991 N N . LEU A 1 394 ? -0.118 10.453 22.321 1.00 28.17 375 LEU A N 1
ATOM 5992 C CA . LEU A 1 394 ? -1.196 10.362 21.340 1.00 27.79 375 LEU A CA 1
ATOM 5993 C C . LEU A 1 394 ? -1.167 9.052 20.557 1.00 29.18 375 LEU A C 1
ATOM 5994 O O . LEU A 1 394 ? -2.115 8.267 20.608 1.00 31.19 375 LEU A O 1
ATOM 6010 N N . ARG A 1 395 ? -0.076 8.817 19.837 1.00 26.61 376 ARG A N 1
ATOM 6011 C CA . ARG A 1 395 ? -0.031 7.740 18.854 1.00 26.75 376 ARG A CA 1
ATOM 6012 C C . ARG A 1 395 ? 0.083 6.340 19.462 1.00 27.54 376 ARG A C 1
ATOM 6013 O O . ARG A 1 395 ? -0.076 5.345 18.755 1.00 31.16 376 ARG A O 1
ATOM 6034 N N . CYS A 1 396 ? 0.357 6.257 20.760 1.00 28.57 377 CYS A N 1
ATOM 6035 C CA . CYS A 1 396 ? 0.369 4.966 21.446 1.00 29.59 377 CYS A CA 1
ATOM 6036 C C . CYS A 1 396 ? -0.752 4.876 22.477 1.00 31.65 377 CYS A C 1
ATOM 6037 O O . CYS A 1 396 ? -1.673 4.072 22.332 1.00 31.54 377 CYS A O 1
ATOM 6045 N N . HIS A 1 397 ? -0.670 5.700 23.515 1.00 30.20 378 HIS A N 1
ATOM 6046 C CA . HIS A 1 397 ? -1.629 5.636 24.613 1.00 30.46 378 HIS A CA 1
ATOM 6047 C C . HIS A 1 397 ? -3.062 5.916 24.154 1.00 30.26 378 HIS A C 1
ATOM 6048 O O . HIS A 1 397 ? -3.937 5.060 24.287 1.00 30.55 378 HIS A O 1
ATOM 6062 N N . LEU A 1 398 ? -3.301 7.107 23.616 1.00 28.70 379 LEU A N 1
ATOM 6063 C CA . LEU A 1 398 ? -4.660 7.542 23.304 1.00 26.45 379 LEU A CA 1
ATOM 6064 C C . LEU A 1 398 ? -5.261 6.845 22.080 1.00 27.86 379 LEU A C 1
ATOM 6065 O O . LEU A 1 398 ? -6.449 6.530 22.068 1.00 31.43 379 LEU A O 1
ATOM 6081 N N . MET A 1 399 ? -4.450 6.602 21.057 1.00 28.60 380 MET A N 1
ATOM 6082 C CA . MET A 1 399 ? -4.949 5.991 19.825 1.00 28.56 380 MET A CA 1
ATOM 6083 C C . MET A 1 399 ? -5.300 4.513 20.001 1.00 30.90 380 MET A C 1
ATOM 6084 O O . MET A 1 399 ? -6.069 3.957 19.217 1.00 31.16 380 MET A O 1
ATOM 6098 N N . MET A 1 400 ? -4.746 3.877 21.027 1.00 28.84 381 MET A N 1
ATOM 6099 C CA . MET A 1 400 ? -4.991 2.455 21.254 1.00 29.76 381 MET A CA 1
ATOM 6100 C C . MET A 1 400 ? -6.111 2.197 22.260 1.00 30.06 381 MET A C 1
ATOM 6101 O O . MET A 1 400 ? -6.668 1.102 22.297 1.00 32.59 381 MET A O 1
ATOM 6115 N N . GLU A 1 401 ? -6.445 3.195 23.071 1.00 29.90 382 GLU A N 1
ATOM 6116 C CA . GLU A 1 401 ? -7.446 3.010 24.118 1.00 29.50 382 GLU A CA 1
ATOM 6117 C C . GLU A 1 401 ? -8.811 2.587 23.562 1.00 29.69 382 GLU A C 1
ATOM 6118 O O . GLU A 1 401 ? -9.468 1.714 24.130 1.00 27.29 382 GLU A O 1
ATOM 6130 N N . PRO A 1 402 ? -9.242 3.205 22.451 1.00 29.91 383 PRO A N 1
ATOM 6131 C CA . PRO A 1 402 ? -10.550 2.885 21.868 1.00 30.24 383 PRO A CA 1
ATOM 6132 C C . PRO A 1 402 ? -10.761 1.392 21.611 1.00 32.81 383 PRO A C 1
ATOM 6133 O O . PRO A 1 402 ? -11.891 0.918 21.712 1.00 34.18 383 PRO A O 1
ATOM 6144 N N . THR A 1 403 ? -9.695 0.665 21.285 1.00 29.15 384 THR A N 1
ATOM 6145 C CA . THR A 1 403 ? -9.817 -0.760 20.992 1.00 32.00 384 THR A CA 1
ATOM 6146 C C . THR A 1 403 ? -10.119 -1.542 22.264 1.00 34.40 384 THR A C 1
ATOM 6147 O O . THR A 1 403 ? -10.790 -2.573 22.220 1.00 37.37 384 THR A O 1
ATOM 6158 N N . ALA A 1 404 ? -9.627 -1.051 23.396 1.00 32.66 385 ALA A N 1
ATOM 6159 C CA . ALA A 1 404 ? -9.898 -1.687 24.679 1.00 32.45 385 ALA A CA 1
ATOM 6160 C C . ALA A 1 404 ? -11.354 -1.465 25.065 1.00 33.68 385 ALA A C 1
ATOM 6161 O O . ALA A 1 404 ? -12.040 -2.390 25.493 1.00 35.23 385 ALA A O 1
ATOM 6168 N N . VAL A 1 405 ? -11.820 -0.231 24.901 1.00 32.03 386 VAL A N 1
ATOM 6169 C CA . VAL A 1 405 ? -13.191 0.125 25.250 1.00 35.21 386 VAL A CA 1
ATOM 6170 C C . VAL A 1 405 ? -14.191 -0.628 24.376 1.00 36.84 386 VAL A C 1
ATOM 6171 O O . VAL A 1 405 ? -15.203 -1.128 24.866 1.00 36.49 386 VAL A O 1
ATOM 6184 N N . SER A 1 406 ? -13.902 -0.711 23.081 1.00 35.20 387 SER A N 1
ATOM 6185 C CA . SER A 1 406 ? -14.798 -1.382 22.148 1.00 35.32 387 SER A CA 1
ATOM 6186 C C . SER A 1 406 ? -14.849 -2.883 22.420 1.00 34.99 387 SER A C 1
ATOM 6187 O O . SER A 1 406 ? -15.879 -3.522 22.209 1.00 34.94 387 SER A O 1
ATOM 6195 N N . SER A 1 407 ? -13.738 -3.445 22.885 1.00 33.24 388 SER A N 1
ATOM 6196 C CA . SER A 1 407 ? -13.689 -4.863 23.222 1.00 34.88 388 SER A CA 1
ATOM 6197 C C . SER A 1 407 ? -14.700 -5.189 24.314 1.00 36.91 388 SER A C 1
ATOM 6198 O O . SER A 1 407 ? -15.444 -6.166 24.214 1.00 37.12 388 SER A O 1
ATOM 6206 N N . TRP A 1 408 ? -14.723 -4.367 25.358 1.00 35.41 389 TRP A N 1
ATOM 6207 C CA . TRP A 1 408 ? -15.622 -4.587 26.485 1.00 37.38 389 TRP A CA 1
ATOM 6208 C C . TRP A 1 408 ? -17.083 -4.390 26.093 1.00 37.09 389 TRP A C 1
ATOM 6209 O O . TRP A 1 408 ? -17.974 -5.030 26.651 1.00 41.79 389 TRP A O 1
ATOM 6230 N N . ARG A 1 409 ? -17.323 -3.514 25.125 1.00 37.07 390 ARG A N 1
ATOM 6231 C CA . ARG A 1 409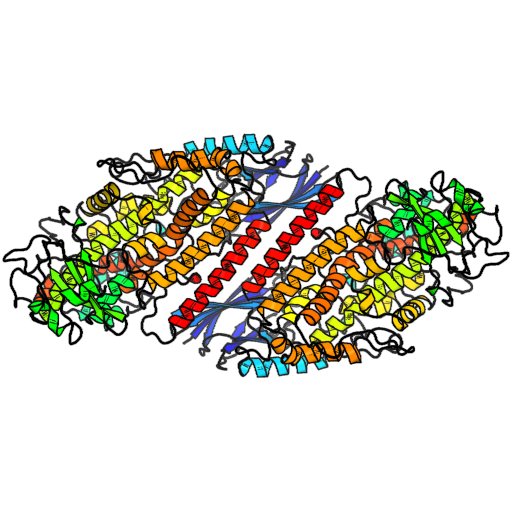 ? -18.683 -3.135 24.752 1.00 39.00 390 ARG A CA 1
ATOM 6232 C C . ARG A 1 409 ? -19.327 -4.053 23.714 1.00 39.94 390 ARG A C 1
ATOM 6233 O O . ARG A 1 409 ? -20.551 -4.106 23.613 1.00 39.16 390 ARG A O 1
ATOM 6254 N N . ASN A 1 410 ? -18.515 -4.766 22.939 1.00 37.95 391 ASN A N 1
ATOM 6255 C CA . ASN A 1 410 ? -19.040 -5.511 21.798 1.00 35.26 391 ASN A CA 1
ATOM 6256 C C . ASN A 1 410 ? -18.641 -6.986 21.730 1.00 36.61 391 ASN A C 1
ATOM 6257 O O . ASN A 1 410 ? -19.257 -7.757 20.994 1.00 39.00 391 ASN A O 1
ATOM 6268 N N . LEU A 1 411 ? -17.623 -7.382 22.487 1.00 36.58 392 LEU A N 1
ATOM 6269 C CA . LEU A 1 411 ? -17.132 -8.755 22.422 1.00 35.08 392 LEU A CA 1
ATOM 6270 C C . LEU A 1 411 ? -17.330 -9.498 23.739 1.00 37.85 392 LEU A C 1
ATOM 6271 O O . LEU A 1 411 ? -17.009 -8.974 24.806 1.00 39.55 392 LEU A O 1
ATOM 6287 N N . PRO A 1 412 ? -17.868 -10.725 23.666 1.00 37.04 393 PRO A N 1
ATOM 6288 C CA . PRO A 1 412 ? -17.940 -11.601 24.838 1.00 32.57 393 PRO A CA 1
ATOM 6289 C C . PRO A 1 412 ? -16.618 -12.332 25.038 1.00 35.64 393 PRO A C 1
ATOM 6290 O O . PRO A 1 412 ? -15.884 -12.538 24.070 1.00 35.38 393 PRO A O 1
ATOM 6301 N N . SER A 1 413 ? -16.323 -12.722 26.274 1.00 35.95 394 SER A N 1
ATOM 6302 C CA . SER A 1 413 ? -15.036 -13.330 26.599 1.00 33.24 394 SER A CA 1
ATOM 6303 C C . SER A 1 413 ? -14.830 -14.703 25.953 1.00 33.83 394 SER A C 1
ATOM 6304 O O . SER A 1 413 ? -13.761 -15.299 26.090 1.00 33.07 394 SER A O 1
ATOM 6312 N N . VAL A 1 414 ? -15.848 -15.206 25.259 1.00 32.67 395 VAL A N 1
ATOM 6313 C CA . VAL A 1 414 ? -15.741 -16.490 24.570 1.00 33.68 395 VAL A CA 1
ATOM 6314 C C . VAL A 1 414 ? -15.269 -16.300 23.126 1.00 31.00 395 VAL A C 1
ATOM 6315 O O . VAL A 1 414 ? -14.931 -17.262 22.439 1.00 29.22 395 VAL A O 1
ATOM 6328 N N . HIS A 1 415 ? -15.239 -15.050 22.678 1.00 31.86 396 HIS A N 1
ATOM 6329 C CA . HIS A 1 415 ? -14.820 -14.722 21.319 1.00 31.94 396 HIS A CA 1
ATOM 6330 C C . HIS A 1 415 ? -13.295 -14.805 21.193 1.00 35.50 396 HIS A C 1
ATOM 6331 O O . HIS A 1 415 ? -12.571 -14.321 22.064 1.00 35.11 396 HIS A O 1
ATOM 6345 N N . PRO A 1 416 ? -12.800 -15.423 20.107 1.00 34.12 397 PRO A N 1
ATOM 6346 C CA . PRO A 1 416 ? -11.354 -15.614 19.919 1.00 33.85 397 PRO A CA 1
ATOM 6347 C C . PRO A 1 416 ? -10.554 -14.311 19.851 1.00 33.03 397 PRO A C 1
ATOM 6348 O O . PRO A 1 416 ? -9.428 -14.265 20.338 1.00 35.69 397 PRO A O 1
ATOM 6359 N N . VAL A 1 417 ? -11.128 -13.275 19.247 1.00 32.99 398 VAL A N 1
ATOM 6360 C CA . VAL A 1 417 ? -10.463 -11.980 19.141 1.00 32.34 398 VAL A CA 1
ATOM 6361 C C . VAL A 1 417 ? -10.326 -11.312 20.507 1.00 33.33 398 VAL A C 1
ATOM 6362 O O . VAL A 1 417 ? -9.321 -10.658 20.782 1.00 34.10 398 VAL A O 1
ATOM 6375 N N . TRP A 1 418 ? -11.334 -11.475 21.358 1.00 31.77 399 TRP A N 1
ATOM 6376 C CA . TRP A 1 418 ? -11.253 -10.965 22.722 1.00 31.71 399 TRP A CA 1
ATOM 6377 C C . TRP A 1 418 ? -10.070 -11.594 23.446 1.00 31.01 399 TRP A C 1
ATOM 6378 O O . TRP A 1 418 ? -9.328 -10.915 24.156 1.00 31.88 399 TRP A O 1
ATOM 6399 N N . LYS A 1 419 ? -9.902 -12.900 23.266 1.00 30.64 400 LYS A N 1
ATOM 6400 C CA . LYS A 1 419 ? -8.806 -13.629 23.891 1.00 35.17 400 LYS A CA 1
ATOM 6401 C C . LYS A 1 419 ? -7.471 -13.171 23.320 1.00 34.56 400 LYS A C 1
ATOM 6402 O O . LYS A 1 419 ? -6.477 -13.067 24.038 1.00 33.44 400 LYS A O 1
ATOM 6421 N N . LEU A 1 420 ? -7.460 -12.902 22.019 1.00 31.11 401 LEU A N 1
ATOM 6422 C CA . LEU A 1 420 ? -6.246 -12.486 21.331 1.00 32.72 401 LEU A CA 1
ATOM 6423 C C . LEU A 1 420 ? -5.733 -11.150 21.859 1.00 34.69 401 LEU A C 1
ATOM 6424 O O . LEU A 1 420 ? -4.552 -11.008 22.174 1.00 30.66 401 LEU A O 1
ATOM 6440 N N . LEU A 1 421 ? -6.631 -10.175 21.957 1.00 30.04 402 LEU A N 1
ATOM 6441 C CA . LEU A 1 421 ? -6.251 -8.810 22.299 1.00 31.71 402 LEU A CA 1
ATOM 6442 C C . LEU A 1 421 ? -6.093 -8.583 23.798 1.00 32.86 402 LEU A C 1
ATOM 6443 O O . LEU A 1 421 ? -5.405 -7.653 24.216 1.00 35.70 402 LEU A O 1
ATOM 6459 N N . TYR A 1 422 ? -6.725 -9.426 24.607 1.00 31.76 403 TYR A N 1
ATOM 6460 C CA . TYR A 1 422 ? -6.797 -9.177 26.044 1.00 33.51 403 TYR A CA 1
ATOM 6461 C C . TYR A 1 422 ? -5.440 -8.852 26.672 1.00 34.40 403 TYR A C 1
ATOM 6462 O O . TYR A 1 422 ? -5.301 -7.836 27.352 1.00 36.75 403 TYR A O 1
ATOM 6480 N N . PRO A 1 423 ? -4.433 -9.710 26.450 1.00 30.79 404 PRO A N 1
ATOM 6481 C CA . PRO A 1 423 ? -3.136 -9.463 27.092 1.00 31.78 404 PRO A CA 1
ATOM 6482 C C . PRO A 1 423 ? -2.437 -8.205 26.578 1.00 32.72 404 PRO A C 1
ATOM 6483 O O . PRO A 1 423 ? -1.548 -7.684 27.253 1.00 33.49 404 PRO A O 1
ATOM 6494 N N . HIS A 1 424 ? -2.841 -7.721 25.409 1.00 30.58 405 HIS A N 1
ATOM 6495 C CA . HIS A 1 424 ? -2.173 -6.585 24.782 1.00 30.21 405 HIS A CA 1
ATOM 6496 C C . HIS A 1 424 ? -2.833 -5.245 25.103 1.00 32.45 405 HIS A C 1
ATOM 6497 O O . HIS A 1 424 ? -2.194 -4.199 25.003 1.00 35.38 405 HIS A O 1
ATOM 6511 N N . THR A 1 425 ? -4.104 -5.278 25.486 1.00 29.68 406 THR A N 1
ATOM 6512 C CA . THR A 1 425 ? -4.829 -4.058 25.831 1.00 31.47 406 THR A CA 1
ATOM 6513 C C . THR A 1 425 ? -4.935 -3.907 27.344 1.00 33.11 406 THR A C 1
ATOM 6514 O O . THR A 1 425 ? -5.560 -2.974 27.845 1.00 34.47 406 THR A O 1
ATOM 6525 N N . LYS A 1 426 ? -4.315 -4.831 28.067 1.00 37.19 407 LYS A N 1
ATOM 6526 C CA . LYS A 1 426 ? -4.389 -4.840 29.520 1.00 36.31 407 LYS A CA 1
ATOM 6527 C C . LYS A 1 426 ? -3.705 -3.615 30.119 1.00 38.40 407 LYS A C 1
ATOM 6528 O O . LYS A 1 426 ? -2.533 -3.351 29.844 1.00 40.19 407 LYS A O 1
ATOM 6547 N N . GLY A 1 427 ? -4.446 -2.864 30.929 1.00 36.35 408 GLY A N 1
ATOM 6548 C CA . GLY A 1 427 ? -3.876 -1.768 31.691 1.00 34.97 408 GLY A CA 1
ATOM 6549 C C . GLY A 1 427 ? -3.924 -0.409 31.016 1.00 34.32 408 GLY A C 1
ATOM 6550 O O . GLY A 1 427 ? -3.591 0.599 31.638 1.00 34.13 408 GLY A O 1
ATOM 6554 N N . ILE A 1 428 ? -4.337 -0.366 29.754 1.00 33.56 409 ILE A N 1
ATOM 6555 C CA . ILE A 1 428 ? -4.309 0.885 29.001 1.00 34.64 409 ILE A CA 1
ATOM 6556 C C . ILE A 1 428 ? -5.353 1.884 29.500 1.00 32.61 409 ILE A C 1
ATOM 6557 O O . ILE A 1 428 ? -5.106 3.088 29.515 1.00 32.57 409 ILE A O 1
ATOM 6573 N N . MET A 1 429 ? -6.516 1.390 29.909 1.00 33.87 410 MET A N 1
ATOM 6574 C CA . MET A 1 429 ? -7.570 2.266 30.414 1.00 32.58 410 MET A CA 1
ATOM 6575 C C . MET A 1 429 ? -7.169 2.899 31.743 1.00 32.15 410 MET A C 1
ATOM 6576 O O . MET A 1 429 ? -7.399 4.088 31.969 1.00 32.74 410 MET A O 1
ATOM 6590 N N . ALA A 1 430 ? -6.566 2.103 32.620 1.00 31.29 411 ALA A N 1
ATOM 6591 C CA . ALA A 1 430 ? -6.117 2.602 33.915 1.00 33.57 411 ALA A CA 1
ATOM 6592 C C . ALA A 1 430 ? -5.102 3.732 33.758 1.00 35.76 411 ALA A C 1
ATOM 6593 O O . ALA A 1 430 ? -5.280 4.814 34.320 1.00 35.20 411 ALA A O 1
ATOM 6600 N N . ILE A 1 431 ? -4.041 3.482 32.994 1.00 34.13 412 ILE A N 1
ATOM 6601 C CA . ILE A 1 431 ? -2.959 4.454 32.853 1.00 33.57 412 ILE A CA 1
ATOM 6602 C C . ILE A 1 431 ? -3.412 5.734 32.150 1.00 34.01 412 ILE A C 1
ATOM 6603 O O . ILE A 1 431 ? -2.958 6.825 32.491 1.00 35.44 412 ILE A O 1
ATOM 6619 N N . ASN A 1 432 ? -4.303 5.602 31.172 1.00 32.47 413 ASN A N 1
ATOM 6620 C CA . ASN A 1 432 ? -4.796 6.764 30.437 1.00 30.78 413 ASN A CA 1
ATOM 6621 C C . ASN A 1 432 ? -5.716 7.635 31.284 1.00 33.26 413 ASN A C 1
ATOM 6622 O O . ASN A 1 432 ? -5.749 8.853 31.123 1.00 34.24 413 ASN A O 1
ATOM 6633 N N . THR A 1 433 ? -6.469 7.008 32.181 1.00 34.02 414 THR A N 1
ATOM 6634 C CA . THR A 1 433 ? -7.334 7.750 33.087 1.00 33.64 414 THR A CA 1
ATOM 6635 C C . THR A 1 433 ? -6.473 8.579 34.028 1.00 36.84 414 THR A C 1
ATOM 6636 O O . THR A 1 433 ? -6.792 9.729 34.325 1.00 39.67 414 THR A O 1
ATOM 6647 N N . LEU A 1 434 ? -5.378 7.985 34.493 1.00 37.58 415 LEU A N 1
ATOM 6648 C CA . LEU A 1 434 ? -4.416 8.694 35.323 1.00 37.90 415 LEU A CA 1
ATOM 6649 C C . LEU A 1 434 ? -3.754 9.800 34.509 1.00 41.82 415 LEU A C 1
ATOM 6650 O O . LEU A 1 434 ? -3.580 10.921 34.990 1.00 41.53 415 LEU A O 1
ATOM 6666 N N . GLY A 1 435 ? -3.390 9.477 33.272 1.00 39.72 416 GLY A N 1
ATOM 6667 C CA . GLY A 1 435 ? -2.760 10.436 32.383 1.00 40.13 416 GLY A CA 1
ATOM 6668 C C . GLY A 1 435 ? -3.622 11.665 32.163 1.00 39.26 416 GLY A C 1
ATOM 6669 O O . GLY A 1 435 ? -3.125 12.791 32.138 1.00 42.74 416 GLY A O 1
ATOM 6673 N N . ARG A 1 436 ? -4.923 11.449 32.009 1.00 37.30 417 ARG A N 1
ATOM 6674 C CA . ARG A 1 436 ? -5.851 12.549 31.778 1.00 40.02 417 ARG A CA 1
ATOM 6675 C C . ARG A 1 436 ? -5.933 13.499 32.972 1.00 37.74 417 ARG A C 1
ATOM 6676 O O . ARG A 1 436 ? -6.473 14.598 32.858 1.00 38.99 417 ARG A O 1
ATOM 6697 N N . ASN A 1 437 ? -5.397 13.078 34.113 1.00 39.93 418 ASN A N 1
ATOM 6698 C CA . ASN A 1 437 ? -5.412 13.911 35.311 1.00 42.52 418 ASN A CA 1
ATOM 6699 C C . ASN A 1 437 ? -4.029 14.405 35.738 1.00 40.91 418 ASN A C 1
ATOM 6700 O O . ASN A 1 437 ? -3.900 15.516 36.247 1.00 44.88 418 ASN A O 1
ATOM 6711 N N . ASP A 1 438 ? -3.001 13.587 35.528 1.00 40.75 419 ASP A N 1
ATOM 6712 C CA . ASP A 1 438 ? -1.682 13.863 36.098 1.00 42.36 419 ASP A CA 1
ATOM 6713 C C . ASP A 1 438 ? -0.556 14.033 35.072 1.00 46.09 419 ASP A C 1
ATOM 6714 O O . ASP A 1 438 ? 0.570 14.365 35.439 1.00 43.19 419 ASP A O 1
ATOM 6723 N N . LEU A 1 439 ? -0.851 13.812 33.795 1.00 44.78 420 LEU A N 1
ATOM 6724 C CA . LEU A 1 439 ? 0.166 13.940 32.755 1.00 43.00 420 LEU A CA 1
ATOM 6725 C C . LEU A 1 439 ? -0.174 15.040 31.759 1.00 43.71 420 LEU A C 1
ATOM 6726 O O . LEU A 1 439 ? 0.602 15.974 31.555 1.00 45.86 420 LEU A O 1
ATOM 6742 N N . ILE A 1 440 ? -1.346 14.921 31.147 1.00 41.70 421 ILE A N 1
ATOM 6743 C CA . ILE A 1 440 ? -1.722 15.763 30.021 1.00 40.01 421 ILE A CA 1
ATOM 6744 C C . ILE A 1 440 ? -2.209 17.159 30.421 1.00 39.70 421 ILE A C 1
ATOM 6745 O O . ILE A 1 440 ? -1.829 18.149 29.795 1.00 42.58 421 ILE A O 1
ATOM 6761 N N . PRO A 1 441 ? -3.050 17.249 31.464 1.00 36.75 422 PRO A N 1
ATOM 6762 C CA . PRO A 1 441 ? -3.656 18.549 31.770 1.00 37.71 422 PRO A CA 1
ATOM 6763 C C . PRO A 1 441 ? -2.655 19.548 32.339 1.00 44.26 422 PRO A C 1
ATOM 6764 O O . PRO A 1 441 ? -1.508 19.190 32.610 1.00 47.19 422 PRO A O 1
ATOM 6775 N N . THR A 1 442 ? -3.088 20.792 32.511 1.00 46.07 423 THR A N 1
ATOM 6776 C CA . THR A 1 442 ? -2.252 21.805 33.141 1.00 49.49 423 THR A CA 1
ATOM 6777 C C . THR A 1 442 ? -2.027 21.432 34.601 1.00 48.35 423 THR A C 1
ATOM 6778 O O . THR A 1 442 ? -2.967 21.075 35.311 1.00 46.63 423 THR A O 1
ATOM 6789 N N . GLY A 1 443 ? -0.776 21.514 35.042 1.00 46.68 424 GLY A N 1
ATOM 6790 C CA . GLY A 1 443 ? -0.407 21.073 36.374 1.00 41.99 424 GLY A CA 1
ATOM 6791 C C . GLY A 1 443 ? 0.166 19.669 36.347 1.00 44.25 424 GLY A C 1
ATOM 6792 O O . GLY A 1 443 ? 0.707 19.191 37.344 1.00 45.20 424 GLY A O 1
ATOM 6796 N N . GLY A 1 444 ? 0.049 19.007 35.200 1.00 43.64 425 GLY A N 1
ATOM 6797 C CA . GLY A 1 444 ? 0.557 17.656 35.042 1.00 42.82 425 GLY A CA 1
ATOM 6798 C C . GLY A 1 444 ? 2.051 17.627 34.777 1.00 40.68 425 GLY A C 1
ATOM 6799 O O . GLY A 1 444 ? 2.696 18.671 34.684 1.00 40.34 425 GLY A O 1
ATOM 6803 N N . ALA A 1 445 ? 2.597 16.421 34.650 1.00 37.35 426 ALA A N 1
ATOM 6804 C CA . ALA A 1 445 ? 4.026 16.237 34.429 1.00 38.74 426 ALA A CA 1
ATOM 6805 C C . ALA A 1 445 ? 4.500 16.949 33.165 1.00 40.94 426 ALA A C 1
ATOM 6806 O O . ALA A 1 445 ? 5.461 17.718 33.200 1.00 43.54 426 ALA A O 1
ATOM 6813 N N . ALA A 1 446 ? 3.828 16.684 32.048 1.00 39.97 427 ALA A N 1
ATOM 6814 C CA . ALA A 1 446 ? 4.188 17.299 30.774 1.00 40.37 427 ALA A CA 1
ATOM 6815 C C . ALA A 1 446 ? 4.218 18.816 30.906 1.00 41.66 427 ALA A C 1
ATOM 6816 O O . ALA A 1 446 ? 5.105 19.486 30.374 1.00 41.72 427 ALA A O 1
ATOM 6823 N N . ASP A 1 447 ? 3.239 19.350 31.626 1.00 41.21 428 ASP A N 1
ATOM 6824 C CA . ASP A 1 447 ? 3.115 20.788 31.815 1.00 39.10 428 ASP A CA 1
ATOM 6825 C C . ASP A 1 447 ? 4.325 21.367 32.546 1.00 37.56 428 ASP A C 1
ATOM 6826 O O . ASP A 1 447 ? 4.668 22.534 32.364 1.00 41.05 428 ASP A O 1
ATOM 6835 N N . LYS A 1 448 ? 4.973 20.547 33.368 1.00 37.61 429 LYS A N 1
ATOM 6836 C CA . LYS A 1 448 ? 6.087 21.009 34.196 1.00 36.41 429 LYS A CA 1
ATOM 6837 C C . LYS A 1 448 ? 7.455 20.939 33.510 1.00 37.24 429 LYS A C 1
ATOM 6838 O O . LYS A 1 448 ? 8.406 21.570 33.970 1.00 38.60 429 LYS A O 1
ATOM 6857 N N . VAL A 1 449 ? 7.564 20.175 32.425 1.00 37.33 430 VAL A N 1
ATOM 6858 C CA . VAL A 1 449 ? 8.869 19.938 31.803 1.00 33.14 430 VAL A CA 1
ATOM 6859 C C . VAL A 1 449 ? 8.972 20.402 30.347 1.00 30.91 430 VAL A C 1
ATOM 6860 O O . VAL A 1 449 ? 10.068 20.660 29.856 1.00 33.81 430 VAL A O 1
ATOM 6873 N N . LEU A 1 450 ? 7.840 20.499 29.659 1.00 33.15 431 LEU A N 1
ATOM 6874 C CA . LEU A 1 450 ? 7.837 20.896 28.256 1.00 30.57 431 LEU A CA 1
ATOM 6875 C C . LEU A 1 450 ? 7.671 22.403 28.110 1.00 32.53 431 LEU A C 1
ATOM 6876 O O . LEU A 1 450 ? 6.950 23.031 28.883 1.00 32.74 431 LEU A O 1
ATOM 6892 N N . SER A 1 451 ? 8.334 22.981 27.113 1.00 32.95 432 SER A N 1
ATOM 6893 C CA . SER A 1 451 ? 8.211 24.413 26.864 1.00 31.32 432 SER A CA 1
ATOM 6894 C C . SER A 1 451 ? 6.848 24.749 26.267 1.00 32.38 432 SER A C 1
ATOM 6895 O O . SER A 1 451 ? 6.369 25.874 26.404 1.00 33.57 432 SER A O 1
ATOM 6903 N N . ILE A 1 452 ? 6.220 23.775 25.611 1.00 33.53 433 ILE A N 1
ATOM 6904 C CA . ILE A 1 452 ? 4.859 23.967 25.112 1.00 33.78 433 ILE A CA 1
ATOM 6905 C C . ILE A 1 452 ? 3.842 23.691 26.214 1.00 32.51 433 ILE A C 1
ATOM 6906 O O . ILE A 1 452 ? 2.637 23.682 25.967 1.00 31.64 433 ILE A O 1
ATOM 6922 N N . GLY A 1 453 ? 4.333 23.462 27.428 1.00 34.39 434 GLY A N 1
ATOM 6923 C CA . GLY A 1 453 ? 3.465 23.339 28.583 1.00 35.73 434 GLY A CA 1
ATOM 6924 C C . GLY A 1 453 ? 2.706 24.634 28.786 1.00 38.65 434 GLY A C 1
ATOM 6925 O O . GLY A 1 453 ? 3.100 25.679 28.268 1.00 34.44 434 GLY A O 1
ATOM 6929 N N . GLY A 1 454 ? 1.615 24.566 29.539 1.00 41.32 435 GLY A N 1
ATOM 6930 C CA . GLY A 1 454 ? 0.769 25.723 29.755 1.00 37.04 435 GLY A CA 1
ATOM 6931 C C . GLY A 1 454 ? -0.503 25.650 28.932 1.00 40.66 435 GLY A C 1
ATOM 6932 O O . GLY A 1 454 ? -1.302 26.585 28.932 1.00 40.82 435 GLY A O 1
ATOM 6936 N N . GLY A 1 455 ? -0.687 24.536 28.226 1.00 40.10 436 GLY A N 1
ATOM 6937 C CA . GLY A 1 455 ? -1.879 24.324 27.425 1.00 38.22 436 GLY A CA 1
ATOM 6938 C C . GLY A 1 455 ? -1.576 23.824 26.025 1.00 34.35 436 GLY A C 1
ATOM 6939 O O . GLY A 1 455 ? -2.387 23.129 25.419 1.00 35.00 436 GLY A O 1
ATOM 6943 N N . GLY A 1 456 ? -0.404 24.179 25.509 1.00 33.63 437 GLY A N 1
ATOM 6944 C CA . GLY A 1 456 ? -0.026 23.818 24.155 1.00 28.57 437 GLY A CA 1
ATOM 6945 C C . GLY A 1 456 ? 0.174 22.328 23.939 1.00 33.28 437 GLY A C 1
ATOM 6946 O O . GLY A 1 456 ? 0.052 21.840 22.817 1.00 35.34 437 GLY A O 1
ATOM 6950 N N . GLN A 1 457 ? 0.482 21.599 25.007 1.00 33.33 438 GLN A N 1
ATOM 6951 C CA . GLN A 1 457 ? 0.747 20.167 24.890 1.00 33.12 438 GLN A CA 1
ATOM 6952 C C . GLN A 1 457 ? -0.480 19.417 24.379 1.00 35.33 438 GLN A C 1
ATOM 6953 O O . GLN A 1 457 ? -0.354 18.446 23.631 1.00 33.87 438 GLN A O 1
ATOM 6967 N N . VAL A 1 458 ? -1.664 19.870 24.778 1.00 32.07 439 VAL A N 1
ATOM 6968 C CA . VAL A 1 458 ? -2.902 19.248 24.324 1.00 33.88 439 VAL A CA 1
ATOM 6969 C C . VAL A 1 458 ? -3.210 19.689 22.900 1.00 33.21 439 VAL A C 1
ATOM 6970 O O . VAL A 1 458 ? -3.667 18.899 22.078 1.00 32.33 439 VAL A O 1
ATOM 6983 N N . THR A 1 459 ? -2.951 20.960 22.617 1.00 34.79 440 THR A N 1
ATOM 6984 C CA . THR A 1 459 ? -3.203 21.522 21.297 1.00 33.18 440 THR A CA 1
ATOM 6985 C C . THR A 1 459 ? -2.347 20.837 20.235 1.00 32.36 440 THR A C 1
ATOM 6986 O O . THR A 1 459 ? -2.775 20.681 19.094 1.00 29.30 440 THR A O 1
ATOM 6997 N N . LEU A 1 460 ? -1.139 20.427 20.614 1.00 31.89 441 LEU A N 1
ATOM 6998 C CA . LEU A 1 460 ? -0.242 19.744 19.687 1.00 30.74 441 LEU A CA 1
ATOM 6999 C C . LEU A 1 460 ? -0.799 18.375 19.312 1.00 32.79 441 LEU A C 1
ATOM 7000 O O . LEU A 1 460 ? -0.710 17.952 18.159 1.00 31.16 441 LEU A O 1
ATOM 7016 N N . MET A 1 461 ? -1.370 17.683 20.292 1.00 31.63 442 MET A N 1
ATOM 7017 C CA . MET A 1 461 ? -1.992 16.389 20.045 1.00 29.84 442 MET A CA 1
ATOM 7018 C C . MET A 1 461 ? -3.198 16.547 19.129 1.00 31.88 442 MET A C 1
ATOM 7019 O O . MET A 1 461 ? -3.364 15.797 18.168 1.00 33.60 442 MET A O 1
ATOM 7033 N N . GLN A 1 462 ? -4.036 17.530 19.436 1.00 31.25 443 GLN A N 1
ATOM 7034 C CA . GLN A 1 462 ? -5.230 17.793 18.647 1.00 30.57 443 GLN A CA 1
ATOM 7035 C C . GLN A 1 462 ? -4.866 18.116 17.206 1.00 31.16 443 GLN A C 1
ATOM 7036 O O . GLN A 1 462 ? -5.577 17.739 16.275 1.00 32.54 443 GLN A O 1
ATOM 7050 N N . LYS A 1 463 ? -3.751 18.815 17.025 1.00 32.36 444 LYS A N 1
ATOM 7051 C CA . LYS A 1 463 ? -3.327 19.232 15.696 1.00 33.05 444 LYS A CA 1
ATOM 7052 C C . LYS A 1 463 ? -2.892 18.037 14.854 1.00 32.02 444 LYS A C 1
ATOM 7053 O O . LYS A 1 463 ? -3.150 17.993 13.651 1.00 33.24 444 LYS A O 1
ATOM 7072 N N . HIS A 1 464 ? -2.236 17.067 15.485 1.00 28.59 445 HIS A N 1
ATOM 7073 C CA . HIS A 1 464 ? -1.814 15.864 14.781 1.00 32.28 445 HIS A CA 1
ATOM 7074 C C . HIS A 1 464 ? -3.003 14.957 14.491 1.00 31.46 445 HIS A C 1
ATOM 7075 O O . HIS A 1 464 ? -3.086 14.356 13.420 1.00 32.61 445 HIS A O 1
ATOM 7089 N N . TYR A 1 465 ? -3.919 14.860 15.449 1.00 30.16 446 TYR A N 1
ATOM 7090 C CA . TYR A 1 465 ? -5.075 13.984 15.307 1.00 31.00 446 TYR A CA 1
ATOM 7091 C C . TYR A 1 465 ? -5.954 14.412 14.138 1.00 29.08 446 TYR A C 1
ATOM 7092 O O . TYR A 1 465 ? -6.425 13.578 13.371 1.00 32.32 446 TYR A O 1
ATOM 7110 N N . ARG A 1 466 ? -6.172 15.715 14.002 1.00 30.52 447 ARG A N 1
ATOM 7111 C CA . ARG A 1 466 ? -7.006 16.239 12.924 1.00 32.93 447 ARG A CA 1
ATOM 7112 C C . ARG A 1 466 ? -6.594 15.709 11.553 1.00 36.28 447 ARG A C 1
ATOM 7113 O O . ARG A 1 466 ? -7.419 15.633 10.645 1.00 39.94 447 ARG A O 1
ATOM 7134 N N . SER A 1 467 ? -5.324 15.342 11.404 1.00 31.98 448 SER A N 1
ATOM 7135 C CA . SER A 1 467 ? -4.803 14.913 10.110 1.00 33.37 448 SER A CA 1
ATOM 7136 C C . SER A 1 467 ? -4.396 13.441 10.073 1.00 34.38 448 SER A C 1
ATOM 7137 O O . SER A 1 467 ? -4.005 12.931 9.023 1.00 33.39 448 SER A O 1
ATOM 7145 N N . VAL A 1 468 ? -4.487 12.756 11.207 1.00 29.12 449 VAL A N 1
ATOM 7146 C CA . VAL A 1 468 ? -4.005 11.381 11.284 1.00 32.16 449 VAL A CA 1
ATOM 7147 C C . VAL A 1 468 ? -4.980 10.390 10.659 1.00 32.29 449 VAL A C 1
ATOM 7148 O O . VAL A 1 468 ? -6.196 10.547 10.761 1.00 30.78 449 VAL A O 1
ATOM 7161 N N . THR A 1 469 ? -4.431 9.378 9.996 1.00 32.52 450 THR A N 1
ATOM 7162 C CA . THR A 1 469 ? -5.211 8.234 9.543 1.00 35.91 450 THR A CA 1
ATOM 7163 C C . THR A 1 469 ? -4.437 6.969 9.889 1.00 34.41 450 THR A C 1
ATOM 7164 O O . THR A 1 469 ? -3.278 7.036 10.291 1.00 35.14 450 THR A O 1
ATOM 7175 N N . PHE A 1 470 ? -5.075 5.816 9.729 1.00 34.82 451 PHE A N 1
ATOM 7176 C CA . PHE A 1 470 ? -4.437 4.551 10.075 1.00 33.35 451 PHE A CA 1
ATOM 7177 C C . PHE A 1 470 ? -3.419 4.097 9.029 1.00 34.89 451 PHE A C 1
ATOM 7178 O O . PHE A 1 470 ? -2.718 3.104 9.231 1.00 33.89 451 PHE A O 1
ATOM 7195 N N . ASP A 1 471 ? -3.330 4.820 7.917 1.00 35.37 452 ASP A N 1
ATOM 7196 C CA . ASP A 1 471 ? -2.296 4.542 6.926 1.00 38.39 452 ASP A CA 1
ATOM 7197 C C . ASP A 1 471 ? -0.915 4.759 7.536 1.00 36.84 452 ASP A C 1
ATOM 7198 O O . ASP A 1 471 ? 0.051 4.087 7.170 1.00 33.51 452 ASP A O 1
ATOM 7207 N N . SER A 1 472 ? -0.829 5.701 8.471 1.00 35.25 453 SER A N 1
ATOM 7208 C CA . SER A 1 472 ? 0.435 6.010 9.128 1.00 35.58 453 SER A CA 1
ATOM 7209 C C . SER A 1 472 ? 0.811 4.939 10.150 1.00 32.43 453 SER A C 1
ATOM 7210 O O . SER A 1 472 ? 1.882 5.000 10.755 1.00 33.53 453 SER A O 1
ATOM 7218 N N . TYR A 1 473 ? -0.071 3.962 10.341 1.00 29.97 454 TYR A N 1
ATOM 7219 C CA . TYR A 1 473 ? 0.196 2.861 11.260 1.00 30.76 454 TYR A CA 1
ATOM 7220 C C . TYR A 1 473 ? 0.649 1.605 10.525 1.00 29.12 454 TYR A C 1
ATOM 7221 O O . TYR A 1 473 ? 1.107 0.649 11.147 1.00 31.68 454 TYR A O 1
ATOM 7239 N N . ASP A 1 474 ? 0.521 1.608 9.203 1.00 29.02 455 ASP A N 1
ATOM 7240 C CA . ASP A 1 474 ? 1.079 0.534 8.394 1.00 32.71 455 ASP A CA 1
ATOM 7241 C C . ASP A 1 474 ? 2.588 0.722 8.338 1.00 32.32 455 ASP A C 1
ATOM 7242 O O . ASP A 1 474 ? 3.104 1.453 7.494 1.00 31.85 455 ASP A O 1
ATOM 7251 N N . LEU A 1 475 ? 3.287 0.062 9.253 1.00 29.59 456 LEU A N 1
ATOM 7252 C CA . LEU A 1 475 ? 4.726 0.240 9.410 1.00 30.10 456 LEU A CA 1
ATOM 7253 C C . LEU A 1 475 ? 5.465 0.120 8.083 1.00 32.11 456 LEU A C 1
ATOM 7254 O O . LEU A 1 475 ? 6.218 1.013 7.697 1.00 32.75 456 LEU A O 1
ATOM 7270 N N . VAL A 1 476 ? 5.242 -0.988 7.388 1.00 32.45 457 VAL A N 1
ATOM 7271 C CA . VAL A 1 476 ? 5.967 -1.286 6.159 1.00 34.83 457 VAL A CA 1
ATOM 7272 C C . VAL A 1 476 ? 5.844 -0.160 5.136 1.00 35.44 457 VAL A C 1
ATOM 7273 O O . VAL A 1 476 ? 6.838 0.268 4.551 1.00 39.38 457 VAL A O 1
ATOM 7286 N N . LYS A 1 477 ? 4.623 0.316 4.924 1.00 35.13 458 LYS A N 1
ATOM 7287 C CA . LYS A 1 477 ? 4.370 1.335 3.912 1.00 39.31 458 LYS A CA 1
ATOM 7288 C C . LYS A 1 477 ? 4.771 2.732 4.382 1.00 36.27 458 LYS A C 1
ATOM 7289 O O . LYS A 1 477 ? 5.093 3.596 3.568 1.00 36.56 458 LYS A O 1
ATOM 7308 N N . ASP A 1 478 ? 4.755 2.955 5.692 1.00 33.36 459 ASP A N 1
ATOM 7309 C CA . ASP A 1 478 ? 5.153 4.248 6.236 1.00 35.52 459 ASP A CA 1
ATOM 7310 C C . ASP A 1 478 ? 6.654 4.450 6.068 1.00 33.77 459 ASP A C 1
ATOM 7311 O O . ASP A 1 478 ? 7.096 5.462 5.527 1.00 32.19 459 ASP A O 1
ATOM 7320 N N . LEU A 1 479 ? 7.435 3.483 6.535 1.00 32.93 460 LEU A N 1
ATOM 7321 C CA . LEU A 1 479 ? 8.882 3.537 6.388 1.00 31.97 460 LEU A CA 1
ATOM 7322 C C . LEU A 1 479 ? 9.264 3.651 4.918 1.00 33.30 460 LEU A C 1
ATOM 7323 O O . LEU A 1 479 ? 10.251 4.295 4.569 1.00 33.11 460 LEU A O 1
ATOM 7339 N N . ARG A 1 480 ? 8.471 3.023 4.058 1.00 37.03 461 ARG A N 1
ATOM 7340 C CA . ARG A 1 480 ? 8.779 2.971 2.634 1.00 36.91 461 ARG A CA 1
ATOM 7341 C C . ARG A 1 480 ? 8.515 4.302 1.936 1.00 35.03 461 ARG A C 1
ATOM 7342 O O . ARG A 1 480 ? 9.312 4.737 1.105 1.00 33.20 461 ARG A O 1
ATOM 7363 N N . GLN A 1 481 ? 7.402 4.948 2.270 1.00 33.80 462 GLN A N 1
ATOM 7364 C CA . GLN A 1 481 ? 7.059 6.222 1.648 1.00 37.62 462 GLN A CA 1
ATOM 7365 C C . GLN A 1 481 ? 7.948 7.340 2.191 1.00 38.89 462 GLN A C 1
ATOM 7366 O O . GLN A 1 481 ? 8.090 8.390 1.566 1.00 39.56 462 GLN A O 1
ATOM 7380 N N . ARG A 1 482 ? 8.550 7.105 3.354 1.00 37.76 463 ARG A N 1
ATOM 7381 C CA . ARG A 1 482 ? 9.509 8.048 3.922 1.00 32.99 463 ARG A CA 1
ATOM 7382 C C . ARG A 1 482 ? 10.906 7.836 3.342 1.00 31.22 463 ARG A C 1
ATOM 7383 O O . ARG A 1 482 ? 11.794 8.665 3.529 1.00 31.88 463 ARG A O 1
ATOM 7404 N N . GLY A 1 483 ? 11.097 6.724 2.640 1.00 30.71 464 GLY A N 1
ATOM 7405 C CA . GLY A 1 483 ? 12.365 6.436 1.993 1.00 29.39 464 GLY A CA 1
ATOM 7406 C C . GLY A 1 483 ? 13.490 6.161 2.973 1.00 27.63 464 GLY A C 1
ATOM 7407 O O . GLY A 1 483 ? 14.656 6.399 2.664 1.00 25.84 464 GLY A O 1
ATOM 7411 N N . VAL A 1 484 ? 13.146 5.645 4.150 1.00 26.94 465 VAL A N 1
ATOM 7412 C CA . VAL A 1 484 ? 14.135 5.397 5.196 1.00 26.55 465 VAL A CA 1
ATOM 7413 C C . VAL A 1 484 ? 14.296 3.913 5.519 1.00 30.45 465 VAL A C 1
ATOM 7414 O O . VAL A 1 484 ? 15.094 3.545 6.381 1.00 31.27 465 VAL A O 1
ATOM 7427 N N . ASP A 1 485 ? 13.547 3.060 4.829 1.00 30.02 466 ASP A N 1
ATOM 7428 C CA . ASP A 1 485 ? 13.554 1.634 5.139 1.00 30.10 466 ASP A CA 1
ATOM 7429 C C . ASP A 1 485 ? 14.812 0.927 4.631 1.00 33.40 466 ASP A C 1
ATOM 7430 O O . ASP A 1 485 ? 15.039 -0.240 4.947 1.00 35.28 466 ASP A O 1
ATOM 7439 N N . GLY A 1 486 ? 15.628 1.632 3.853 1.00 34.47 467 GLY A N 1
ATOM 7440 C CA . GLY A 1 486 ? 16.847 1.057 3.310 1.00 36.66 467 GLY A CA 1
ATOM 7441 C C . GLY A 1 486 ? 18.104 1.405 4.089 1.00 32.42 467 GLY A C 1
ATOM 7442 O O . GLY A 1 486 ? 19.183 0.894 3.788 1.00 30.78 467 GLY A O 1
ATOM 7446 N N . LEU A 1 487 ? 17.971 2.269 5.091 1.00 30.41 468 LEU A N 1
ATOM 7447 C CA . LEU A 1 487 ? 19.117 2.712 5.881 1.00 29.88 468 LEU A CA 1
ATOM 7448 C C . LEU A 1 487 ? 19.732 1.566 6.686 1.00 27.45 468 LEU A C 1
ATOM 7449 O O . LEU A 1 487 ? 19.060 0.931 7.493 1.00 31.11 468 LEU A O 1
ATOM 7465 N N . ARG A 1 488 ? 21.022 1.325 6.463 1.00 27.38 469 ARG A N 1
ATOM 7466 C CA . ARG A 1 488 ? 21.725 0.195 7.070 1.00 32.02 469 ARG A CA 1
ATOM 7467 C C . ARG A 1 488 ? 21.824 0.281 8.593 1.00 32.82 469 ARG A C 1
ATOM 7468 O O . ARG A 1 488 ? 21.742 -0.737 9.280 1.00 35.25 469 ARG A O 1
ATOM 7489 N N . LYS A 1 489 ? 22.008 1.489 9.120 1.00 30.16 470 LYS A N 1
ATOM 7490 C CA . LYS A 1 489 ? 22.221 1.665 10.556 1.00 31.21 470 LYS A CA 1
ATOM 7491 C C . LYS A 1 489 ? 20.993 2.269 11.236 1.00 29.40 470 LYS A C 1
ATOM 7492 O O . LYS A 1 489 ? 21.106 2.992 12.224 1.00 29.08 470 LYS A O 1
ATOM 7511 N N . PHE A 1 490 ? 19.823 1.955 10.689 1.00 29.13 471 PHE A N 1
ATOM 7512 C CA . PHE A 1 490 ? 18.546 2.340 11.273 1.00 25.57 471 PHE A CA 1
ATOM 7513 C C . PHE A 1 490 ? 18.014 1.123 12.029 1.00 29.02 471 PHE A C 1
ATOM 7514 O O . PHE A 1 490 ? 17.168 0.384 11.528 1.00 29.87 471 PHE A O 1
ATOM 7531 N N . TYR A 1 491 ? 18.526 0.917 13.236 1.00 26.21 472 TYR A N 1
ATOM 7532 C CA . TYR A 1 491 ? 18.298 -0.323 13.970 1.00 26.92 472 TYR A CA 1
ATOM 7533 C C . TYR A 1 491 ? 16.847 -0.505 14.405 1.00 26.09 472 TYR A C 1
ATOM 7534 O O . TYR A 1 491 ? 16.345 -1.626 14.429 1.00 29.00 472 TYR A O 1
ATOM 7552 N N . TYR A 1 492 ? 16.175 0.587 14.752 1.00 25.13 473 TYR A N 1
ATOM 7553 C CA . TYR A 1 492 ? 14.756 0.516 15.074 1.00 26.78 473 TYR A CA 1
ATOM 7554 C C . TYR A 1 492 ? 13.979 -0.076 13.905 1.00 24.46 473 TYR A C 1
ATOM 7555 O O . TYR A 1 492 ? 13.095 -0.905 14.092 1.00 25.35 473 TYR A O 1
ATOM 7573 N N . LYS A 1 493 ? 14.311 0.364 12.697 1.00 24.57 474 LYS A N 1
ATOM 7574 C CA . LYS A 1 493 ? 13.601 -0.070 11.499 1.00 24.98 474 LYS A CA 1
ATOM 7575 C C . LYS A 1 493 ? 13.786 -1.562 11.251 1.00 27.62 474 LYS A C 1
ATOM 7576 O O . LYS A 1 493 ? 12.827 -2.269 10.950 1.00 31.06 474 LYS A O 1
ATOM 7595 N N . ASP A 1 494 ? 15.019 -2.040 11.383 1.00 26.27 475 ASP A N 1
ATOM 7596 C CA . ASP A 1 494 ? 15.315 -3.450 11.155 1.00 29.80 475 ASP A CA 1
ATOM 7597 C C . ASP A 1 494 ? 14.568 -4.339 12.145 1.00 31.48 475 ASP A C 1
ATOM 7598 O O . ASP A 1 494 ? 13.969 -5.345 11.760 1.00 31.10 475 ASP A O 1
ATOM 7607 N N . ASP A 1 495 ? 14.604 -3.962 13.418 1.00 28.11 476 ASP A N 1
ATOM 7608 C CA . ASP A 1 495 ? 13.992 -4.768 14.469 1.00 27.55 476 ASP A CA 1
ATOM 7609 C C . ASP A 1 495 ? 12.469 -4.686 14.430 1.00 29.24 476 ASP A C 1
ATOM 7610 O O . ASP A 1 495 ? 11.782 -5.694 14.592 1.00 28.42 476 ASP A O 1
ATOM 7619 N N . ALA A 1 496 ? 11.945 -3.483 14.218 1.00 27.71 477 ALA A N 1
ATOM 7620 C CA . ALA A 1 496 ? 10.503 -3.277 14.157 1.00 27.74 477 ALA A CA 1
ATOM 7621 C C . ALA A 1 496 ? 9.878 -4.059 13.002 1.00 28.94 477 ALA A C 1
ATOM 7622 O O . ALA A 1 496 ? 8.751 -4.540 13.108 1.00 30.88 477 ALA A O 1
ATOM 7629 N N . LEU A 1 497 ? 10.611 -4.186 11.900 1.00 29.66 478 LEU A N 1
ATOM 7630 C CA . LEU A 1 497 ? 10.099 -4.884 10.725 1.00 30.15 478 LEU A CA 1
ATOM 7631 C C . LEU A 1 497 ? 10.091 -6.398 10.926 1.00 32.38 478 LEU A C 1
ATOM 7632 O O . LEU A 1 497 ? 9.238 -7.094 10.376 1.00 31.65 478 LEU A O 1
ATOM 7648 N N . LEU A 1 498 ? 11.038 -6.905 11.708 1.00 30.20 479 LEU A N 1
ATOM 7649 C CA . LEU A 1 498 ? 11.054 -8.321 12.052 1.00 26.94 479 LEU A CA 1
ATOM 7650 C C . LEU A 1 498 ? 9.861 -8.653 12.941 1.00 28.44 479 LEU A C 1
ATOM 7651 O O . LEU A 1 498 ? 9.178 -9.656 12.736 1.00 29.64 479 LEU A O 1
ATOM 7667 N N . LEU A 1 499 ? 9.617 -7.797 13.928 1.00 27.13 480 LEU A N 1
ATOM 7668 C CA . LEU A 1 499 ? 8.551 -8.015 14.896 1.00 25.92 480 LEU A CA 1
ATOM 7669 C C . LEU A 1 499 ? 7.183 -7.869 14.249 1.00 26.02 480 LEU A C 1
ATOM 7670 O O . LEU A 1 499 ? 6.266 -8.633 14.540 1.00 27.56 480 LEU A O 1
ATOM 7686 N N . TRP A 1 500 ? 7.051 -6.881 13.372 1.00 26.41 481 TRP A N 1
ATOM 7687 C CA . TRP A 1 500 ? 5.803 -6.655 12.655 1.00 25.79 481 TRP A CA 1
ATOM 7688 C C . TRP A 1 500 ? 5.402 -7.898 11.867 1.00 27.39 481 TRP A C 1
ATOM 7689 O O . TRP A 1 500 ? 4.262 -8.352 11.945 1.00 27.36 481 TRP A O 1
ATOM 7710 N N . ASN A 1 501 ? 6.347 -8.445 11.110 1.00 25.60 482 ASN A N 1
ATOM 7711 C CA . ASN A 1 501 ? 6.086 -9.615 10.281 1.00 29.25 482 ASN A CA 1
ATOM 7712 C C . ASN A 1 501 ? 5.830 -10.871 11.109 1.00 28.79 482 ASN A C 1
ATOM 7713 O O . ASN A 1 501 ? 5.053 -11.736 10.710 1.00 29.47 482 ASN A O 1
ATOM 7724 N N . VAL A 1 502 ? 6.485 -10.970 12.260 1.00 26.39 483 VAL A N 1
ATOM 7725 C CA . VAL A 1 502 ? 6.292 -12.111 13.149 1.00 25.67 483 VAL A CA 1
ATOM 7726 C C . VAL A 1 502 ? 4.947 -12.024 13.862 1.00 28.71 483 VAL A C 1
ATOM 7727 O O . VAL A 1 502 ? 4.287 -13.040 14.079 1.00 30.30 483 VAL A O 1
ATOM 7740 N N . ILE A 1 503 ? 4.542 -10.810 14.218 1.00 24.45 484 ILE A N 1
ATOM 7741 C CA . ILE A 1 503 ? 3.250 -10.594 14.857 1.00 27.08 484 ILE A CA 1
ATOM 7742 C C . ILE A 1 503 ? 2.121 -10.763 13.845 1.00 28.95 484 ILE A C 1
ATOM 7743 O O . ILE A 1 503 ? 1.049 -11.266 14.177 1.00 30.32 484 ILE A O 1
ATOM 7759 N N . HIS A 1 504 ? 2.363 -10.340 12.610 1.00 29.88 485 HIS A N 1
ATOM 7760 C CA . HIS A 1 504 ? 1.366 -10.485 11.557 1.00 30.46 485 HIS A CA 1
ATOM 7761 C C . HIS A 1 504 ? 1.103 -11.960 11.291 1.00 29.64 485 HIS A C 1
ATOM 7762 O O . HIS A 1 504 ? -0.030 -12.363 11.043 1.00 29.08 485 HIS A O 1
ATOM 7776 N N . GLN A 1 505 ? 2.161 -12.763 11.344 1.00 29.99 486 GLN A N 1
ATOM 7777 C CA . GLN A 1 505 ? 2.040 -14.198 11.133 1.00 31.65 486 GLN A CA 1
ATOM 7778 C C . GLN A 1 505 ? 1.217 -14.833 12.250 1.00 33.31 486 GLN A C 1
ATOM 7779 O O . GLN A 1 505 ? 0.359 -15.677 11.997 1.00 35.38 486 GLN A O 1
ATOM 7793 N N . PHE A 1 506 ? 1.481 -14.421 13.486 1.00 31.65 487 PHE A N 1
ATOM 7794 C CA . PHE A 1 506 ? 0.770 -14.962 14.639 1.00 32.61 487 PHE A CA 1
ATOM 7795 C C . PHE A 1 506 ? -0.720 -14.646 14.574 1.00 29.69 487 PHE A C 1
ATOM 7796 O O . PHE A 1 506 ? -1.558 -15.528 14.749 1.00 30.46 487 PHE A O 1
ATOM 7813 N N . VAL A 1 507 ? -1.047 -13.384 14.324 1.00 30.10 488 VAL A N 1
ATOM 7814 C CA . VAL A 1 507 ? -2.439 -12.965 14.232 1.00 30.98 488 VAL A CA 1
ATOM 7815 C C . VAL A 1 507 ? -3.151 -13.709 13.109 1.00 32.57 488 VAL A C 1
ATOM 7816 O O . VAL A 1 507 ? -4.306 -14.101 13.251 1.00 36.00 488 VAL A O 1
ATOM 7829 N N . GLN A 1 508 ? -2.456 -13.909 11.996 1.00 32.19 489 GLN A N 1
ATOM 7830 C CA . GLN A 1 508 ? -3.028 -14.618 10.859 1.00 32.17 489 GLN A CA 1
ATOM 7831 C C . GLN A 1 508 ? -3.316 -16.073 11.215 1.00 34.05 489 GLN A C 1
ATOM 7832 O O . GLN A 1 508 ? -4.357 -16.614 10.846 1.00 33.91 489 GLN A O 1
ATOM 7846 N N . ASP A 1 509 ? -2.389 -16.702 11.931 1.00 30.82 490 ASP A N 1
ATOM 7847 C CA . ASP A 1 509 ? -2.559 -18.089 12.346 1.00 31.63 490 ASP A CA 1
ATOM 7848 C C . ASP A 1 509 ? -3.794 -18.239 13.227 1.00 35.16 490 ASP A C 1
ATOM 7849 O O . ASP A 1 509 ? -4.613 -19.130 13.011 1.00 35.54 490 ASP A O 1
ATOM 7858 N N . ILE A 1 510 ? -3.927 -17.361 14.216 1.00 30.73 491 ILE A N 1
ATOM 7859 C CA . ILE A 1 510 ? -5.057 -17.408 15.135 1.00 31.41 491 ILE A CA 1
ATOM 7860 C C . ILE A 1 510 ? -6.371 -17.211 14.392 1.00 33.44 491 ILE A C 1
ATOM 7861 O O . ILE A 1 510 ? -7.321 -17.968 14.580 1.00 33.32 491 ILE A O 1
ATOM 7877 N N . ILE A 1 511 ? -6.421 -16.190 13.545 1.00 35.37 492 ILE A N 1
ATOM 7878 C CA . ILE A 1 511 ? -7.642 -15.852 12.824 1.00 31.23 492 ILE A CA 1
ATOM 7879 C C . ILE A 1 511 ? -8.070 -16.959 11.861 1.00 35.16 492 ILE A C 1
ATOM 7880 O O . ILE A 1 511 ? -9.262 -17.205 11.683 1.00 35.79 492 ILE A O 1
ATOM 7896 N N . GLN A 1 512 ? -7.103 -17.630 11.245 1.00 35.23 493 GLN A N 1
ATOM 7897 C CA . GLN A 1 512 ? -7.416 -18.685 10.284 1.00 34.51 493 GLN A CA 1
ATOM 7898 C C . GLN A 1 512 ? -7.820 -19.990 10.967 1.00 36.56 493 GLN A C 1
ATOM 7899 O O . GLN A 1 512 ? -8.286 -20.920 10.312 1.00 37.47 493 GLN A O 1
ATOM 7913 N N . ILE A 1 513 ? -7.644 -20.055 12.283 1.00 35.42 494 ILE A N 1
ATOM 7914 C CA . ILE A 1 513 ? -8.112 -21.198 13.059 1.00 33.84 494 ILE A CA 1
ATOM 7915 C C . ILE A 1 513 ? -9.627 -21.146 13.234 1.00 36.72 494 ILE A C 1
ATOM 7916 O O . ILE A 1 513 ? -10.293 -22.183 13.252 1.00 37.71 494 ILE A O 1
ATOM 7932 N N . TYR A 1 514 ? -10.169 -19.937 13.355 1.00 34.07 495 TYR A N 1
ATOM 7933 C CA . TYR A 1 514 ? -11.587 -19.758 13.660 1.00 36.56 495 TYR A CA 1
ATOM 7934 C C . TYR A 1 514 ? -12.397 -19.261 12.464 1.00 37.31 495 TYR A C 1
ATOM 7935 O O . TYR A 1 514 ? -13.575 -19.591 12.327 1.00 39.97 495 TYR A O 1
ATOM 7953 N N . TYR A 1 515 ? -11.767 -18.470 11.602 1.00 36.07 496 TYR A N 1
ATOM 7954 C CA . TYR A 1 515 ? -12.426 -17.970 10.401 1.00 37.03 496 TYR A CA 1
ATOM 7955 C C . TYR A 1 515 ? -11.953 -18.754 9.185 1.00 40.53 496 TYR A C 1
ATOM 7956 O O . TYR A 1 515 ? -10.826 -18.579 8.726 1.00 39.34 496 TYR A O 1
ATOM 7974 N N . ASN A 1 516 ? -12.820 -19.616 8.664 1.00 43.79 497 ASN A N 1
ATOM 7975 C CA . ASN A 1 516 ? -12.453 -20.485 7.555 1.00 47.77 497 ASN A CA 1
ATOM 7976 C C . ASN A 1 516 ? -12.440 -19.742 6.222 1.00 46.32 497 ASN A C 1
ATOM 7977 O O . ASN A 1 516 ? -11.781 -20.167 5.273 1.00 43.39 497 ASN A O 1
ATOM 7988 N N . ASP A 1 517 ? -13.165 -18.631 6.153 1.00 41.04 498 ASP A N 1
ATOM 7989 C CA . ASP A 1 517 ? -13.247 -17.857 4.920 1.00 42.43 498 ASP A CA 1
ATOM 7990 C C . ASP A 1 517 ? -13.771 -16.451 5.191 1.00 42.88 498 ASP A C 1
ATOM 7991 O O . ASP A 1 517 ? -14.145 -16.125 6.317 1.00 43.61 498 ASP A O 1
ATOM 8000 N N . ASP A 1 518 ? -13.800 -15.624 4.151 1.00 41.11 499 ASP A N 1
ATOM 8001 C CA . ASP A 1 518 ? -14.203 -14.229 4.292 1.00 45.60 499 ASP A CA 1
ATOM 8002 C C . ASP A 1 518 ? -15.657 -14.103 4.738 1.00 47.20 499 ASP A C 1
ATOM 8003 O O . ASP A 1 518 ? -16.032 -13.125 5.389 1.00 45.58 499 ASP A O 1
ATOM 8012 N N . ASP A 1 519 ? -16.473 -15.091 4.388 1.00 50.14 500 ASP A N 1
ATOM 8013 C CA . ASP A 1 519 ? -17.876 -15.084 4.780 1.00 49.21 500 ASP A CA 1
ATOM 8014 C C . ASP A 1 519 ? -17.985 -15.251 6.293 1.00 46.36 500 ASP A C 1
ATOM 8015 O O . ASP A 1 519 ? -18.866 -14.674 6.931 1.00 44.23 500 ASP A O 1
ATOM 8024 N N . SER A 1 520 ? -17.078 -16.041 6.860 1.00 44.58 501 SER A N 1
ATOM 8025 C CA . SER A 1 520 ? -17.031 -16.241 8.301 1.00 43.47 501 SER A CA 1
ATOM 8026 C C . SER A 1 520 ? -16.866 -14.906 9.004 1.00 43.74 501 SER A C 1
ATOM 8027 O O . SER A 1 520 ? -17.361 -14.726 10.113 1.00 43.72 501 SER A O 1
ATOM 8035 N N . VAL A 1 521 ? -16.168 -13.975 8.356 1.00 41.93 502 VAL A N 1
ATOM 8036 C CA . VAL A 1 521 ? -15.911 -12.658 8.934 1.00 41.48 502 VAL A CA 1
ATOM 8037 C C . VAL A 1 521 ? -17.120 -11.739 8.776 1.00 42.91 502 VAL A C 1
ATOM 8038 O O . VAL A 1 521 ? -17.485 -11.018 9.707 1.00 39.15 502 VAL A O 1
ATOM 8051 N N . LYS A 1 522 ? -17.747 -11.773 7.605 1.00 42.79 503 LYS A N 1
ATOM 8052 C CA . LYS A 1 522 ? -18.930 -10.957 7.357 1.00 42.95 503 LYS A CA 1
ATOM 8053 C C . LYS A 1 522 ? -20.044 -11.287 8.344 1.00 41.02 503 LYS A C 1
ATOM 8054 O O . LYS A 1 522 ? -20.701 -10.393 8.874 1.00 45.67 503 LYS A O 1
ATOM 8073 N N . LYS A 1 523 ? -20.250 -12.577 8.587 1.00 40.51 504 LYS A N 1
ATOM 8074 C CA . LYS A 1 523 ? -21.398 -13.040 9.362 1.00 48.93 504 LYS A CA 1
ATOM 8075 C C . LYS A 1 523 ? -21.138 -13.101 10.868 1.00 47.45 504 LYS A C 1
ATOM 8076 O O . LYS A 1 523 ? -21.999 -13.536 11.632 1.00 48.94 504 LYS A O 1
ATOM 8095 N N . ASP A 1 524 ? -19.961 -12.651 11.294 1.00 47.41 505 ASP A N 1
ATOM 8096 C CA . ASP A 1 524 ? -19.655 -12.550 12.715 1.00 41.80 505 ASP A CA 1
ATOM 8097 C C . ASP A 1 524 ? -20.182 -11.212 13.213 1.00 38.43 505 ASP A C 1
ATOM 8098 O O . ASP A 1 524 ? -19.463 -10.218 13.223 1.00 38.52 505 ASP A O 1
ATOM 8107 N N . ASN A 1 525 ? -21.444 -11.194 13.627 1.00 41.09 506 ASN A N 1
ATOM 8108 C CA . ASN A 1 525 ? -22.095 -9.957 14.043 1.00 41.43 506 ASN A CA 1
ATOM 8109 C C . ASN A 1 525 ? -21.343 -9.231 15.157 1.00 36.77 506 ASN A C 1
ATOM 8110 O O . ASN A 1 525 ? -21.459 -8.013 15.299 1.00 36.60 506 ASN A O 1
ATOM 8121 N N . GLU A 1 526 ? -20.571 -9.975 15.942 1.00 35.07 507 GLU A N 1
ATOM 8122 C CA . GLU A 1 526 ? -19.903 -9.407 17.109 1.00 37.69 507 GLU A CA 1
ATOM 8123 C C . GLU A 1 526 ? -18.646 -8.607 16.754 1.00 36.73 507 GLU A C 1
ATOM 8124 O O . GLU A 1 526 ? -18.384 -7.566 17.354 1.00 37.09 507 GLU A O 1
ATOM 8136 N N . ILE A 1 527 ? -17.873 -9.085 15.784 1.00 34.30 508 ILE A N 1
ATOM 8137 C CA . ILE A 1 527 ? -16.694 -8.350 15.341 1.00 32.49 508 ILE A CA 1
ATOM 8138 C C . ILE A 1 527 ? -17.124 -7.128 14.539 1.00 36.29 508 ILE A C 1
ATOM 8139 O O . ILE A 1 527 ? -16.422 -6.116 14.504 1.00 35.42 508 ILE A O 1
ATOM 8155 N N . GLN A 1 528 ? -18.285 -7.226 13.898 1.00 36.79 509 GLN A N 1
ATOM 8156 C CA . GLN A 1 528 ? -18.826 -6.118 13.121 1.00 36.63 509 GLN A CA 1
ATOM 8157 C C . GLN A 1 528 ? -19.305 -5.004 14.046 1.00 37.83 509 GLN A C 1
ATOM 8158 O O . GLN A 1 528 ? -19.212 -3.824 13.709 1.00 39.41 509 GLN A O 1
ATOM 8172 N N . ASP A 1 529 ? -19.821 -5.382 15.212 1.00 38.58 510 ASP A N 1
ATOM 8173 C CA . ASP A 1 529 ? -20.198 -4.408 16.229 1.00 40.50 510 ASP A CA 1
ATOM 8174 C C . ASP A 1 529 ? -18.941 -3.731 16.758 1.00 36.58 510 ASP A C 1
ATOM 8175 O O . ASP A 1 529 ? -18.916 -2.521 16.980 1.00 36.43 510 ASP A O 1
ATOM 8184 N N . TRP A 1 530 ? -17.900 -4.532 16.953 1.00 34.73 511 TRP A N 1
ATOM 8185 C CA . TRP A 1 530 ? -16.624 -4.042 17.454 1.00 36.89 511 TRP A CA 1
ATOM 8186 C C . TRP A 1 530 ? -16.050 -2.957 16.549 1.00 36.64 511 TRP A C 1
ATOM 8187 O O . TRP A 1 530 ? -15.774 -1.845 17.000 1.00 34.67 511 TRP A O 1
ATOM 8208 N N . ILE A 1 531 ? -15.877 -3.275 15.269 1.00 35.97 512 ILE A N 1
ATOM 8209 C CA . ILE A 1 531 ? -15.246 -2.344 14.338 1.00 36.40 512 ILE A CA 1
ATOM 8210 C C . ILE A 1 531 ? -16.149 -1.152 14.031 1.00 37.09 512 ILE A C 1
ATOM 8211 O O . ILE A 1 531 ? -15.663 -0.059 13.745 1.00 38.56 512 ILE A O 1
ATOM 8227 N N . ARG A 1 532 ? -17.459 -1.360 14.094 1.00 37.08 513 ARG A N 1
ATOM 8228 C CA . ARG A 1 532 ? -18.406 -0.279 13.846 1.00 41.42 513 ARG A CA 1
ATOM 8229 C C . ARG A 1 532 ? -18.390 0.729 14.993 1.00 38.58 513 ARG A C 1
ATOM 8230 O O . ARG A 1 532 ? -18.560 1.930 14.781 1.00 37.38 513 ARG A O 1
ATOM 8251 N N . ASP A 1 533 ? -18.184 0.235 16.208 1.00 34.56 514 ASP A N 1
ATOM 8252 C CA . ASP A 1 533 ? -18.134 1.101 17.379 1.00 35.51 514 ASP A CA 1
ATOM 8253 C C . ASP A 1 533 ? -16.864 1.950 17.357 1.00 37.39 514 ASP A C 1
ATOM 8254 O O . ASP A 1 533 ? -16.861 3.094 17.813 1.00 38.75 514 ASP A O 1
ATOM 8263 N N . LEU A 1 534 ? -15.786 1.384 16.823 1.00 34.53 515 LEU A N 1
ATOM 8264 C CA . LEU A 1 534 ? -14.527 2.107 16.684 1.00 36.53 515 LEU A CA 1
ATOM 8265 C C . LEU A 1 534 ? -14.642 3.200 15.628 1.00 37.00 515 LEU A C 1
ATOM 8266 O O . LEU A 1 534 ? -14.192 4.328 15.837 1.00 35.14 515 LEU A O 1
ATOM 8282 N N . HIS A 1 535 ? -15.246 2.860 14.494 1.00 37.27 516 HIS A N 1
ATOM 8283 C CA . HIS A 1 535 ? -15.384 3.797 13.386 1.00 36.37 516 HIS A CA 1
ATOM 8284 C C . HIS A 1 535 ? -16.220 5.011 13.774 1.00 34.44 516 HIS A C 1
ATOM 8285 O O . HIS A 1 535 ? -15.955 6.126 13.327 1.00 39.15 516 HIS A O 1
ATOM 8299 N N . GLU A 1 536 ? -17.228 4.790 14.611 1.00 39.26 517 GLU A N 1
ATOM 8300 C CA . GLU A 1 536 ? -18.185 5.839 14.949 1.00 40.73 517 GLU A CA 1
ATOM 8301 C C . GLU A 1 536 ? -17.775 6.639 16.181 1.00 38.01 517 GLU A C 1
ATOM 8302 O O . GLU A 1 536 ? -17.843 7.867 16.178 1.00 41.22 517 GLU A O 1
ATOM 8314 N N . ASN A 1 537 ? -17.347 5.943 17.231 1.00 34.41 518 ASN A N 1
ATOM 8315 C CA . ASN A 1 537 ? -17.030 6.596 18.498 1.00 37.54 518 ASN A CA 1
ATOM 8316 C C . ASN A 1 537 ? -15.548 6.545 18.865 1.00 38.68 518 ASN A C 1
ATOM 8317 O O . ASN A 1 537 ? -15.044 7.435 19.549 1.00 36.29 518 ASN A O 1
ATOM 8328 N N . GLY A 1 538 ? -14.855 5.504 18.416 1.00 36.78 519 GLY A N 1
ATOM 8329 C CA . GLY A 1 538 ? -13.455 5.324 18.751 1.00 34.53 519 GLY A CA 1
ATOM 8330 C C . GLY A 1 538 ? -12.543 6.349 18.103 1.00 36.66 519 GLY A C 1
ATOM 8331 O O . GLY A 1 538 ? -11.583 6.814 18.722 1.00 32.97 519 GLY A O 1
ATOM 8335 N N . TYR A 1 539 ? -12.838 6.705 16.857 1.00 32.71 520 TYR A N 1
ATOM 8336 C CA . TYR A 1 539 ? -11.971 7.595 16.097 1.00 33.04 520 TYR A CA 1
ATOM 8337 C C . TYR A 1 539 ? -12.764 8.599 15.273 1.00 35.32 520 TYR A C 1
ATOM 8338 O O . TYR A 1 539 ? -12.806 8.504 14.047 1.00 38.63 520 TYR A O 1
ATOM 8356 N N . PRO A 1 540 ? -13.395 9.572 15.947 1.00 36.29 521 PRO A N 1
ATOM 8357 C CA . PRO A 1 540 ? -14.126 10.633 15.245 1.00 38.93 521 PRO A CA 1
ATOM 8358 C C . PRO A 1 540 ? -13.215 11.391 14.284 1.00 39.91 521 PRO A C 1
ATOM 8359 O O . PRO A 1 540 ? -12.042 11.603 14.591 1.00 41.64 521 PRO A O 1
ATOM 8370 N N . ALA A 1 541 ? -13.754 11.787 13.135 1.00 41.17 522 ALA A N 1
ATOM 8371 C CA . ALA A 1 541 ? -12.955 12.387 12.071 1.00 38.77 522 ALA A CA 1
ATOM 8372 C C . ALA A 1 541 ? -12.178 13.614 12.540 1.00 37.55 522 ALA A C 1
ATOM 8373 O O . ALA A 1 541 ? -11.050 13.844 12.103 1.00 34.76 522 ALA A O 1
ATOM 8380 N N . GLY A 1 542 ? -12.783 14.399 13.425 1.00 33.64 523 GLY A N 1
ATOM 8381 C CA . GLY A 1 542 ? -12.166 15.626 13.896 1.00 34.50 523 GLY A CA 1
ATOM 8382 C C . GLY A 1 542 ? -12.712 16.839 13.168 1.00 38.24 523 GLY A C 1
ATOM 8383 O O . GLY A 1 542 ? -13.550 16.709 12.275 1.00 40.57 523 GLY A O 1
ATOM 8387 N N . SER A 1 543 ? -12.223 18.020 13.535 1.00 38.60 524 SER A N 1
ATOM 8388 C CA . SER A 1 543 ? -12.798 19.272 13.050 1.00 37.55 524 SER A CA 1
ATOM 8389 C C . SER A 1 543 ? -12.346 19.652 11.637 1.00 38.97 524 SER A C 1
ATOM 8390 O O . SER A 1 543 ? -12.765 20.681 11.108 1.00 43.44 524 SER A O 1
ATOM 8398 N N . ASP A 1 544 ? -11.493 18.833 11.030 1.00 39.41 525 ASP A N 1
ATOM 8399 C CA . ASP A 1 544 ? -11.113 19.037 9.634 1.00 39.28 525 ASP A CA 1
ATOM 8400 C C . ASP A 1 544 ? -11.855 18.062 8.725 1.00 43.80 525 ASP A C 1
ATOM 8401 O O . ASP A 1 544 ? -11.749 18.140 7.500 1.00 48.51 525 ASP A O 1
ATOM 8410 N N . GLY A 1 545 ? -12.601 17.143 9.329 1.00 39.60 526 GLY A N 1
ATOM 8411 C CA . GLY A 1 545 ? -13.371 16.172 8.575 1.00 37.98 526 GLY A CA 1
ATOM 8412 C C . GLY A 1 545 ? -12.505 15.090 7.961 1.00 43.29 526 GLY A C 1
ATOM 8413 O O . GLY A 1 545 ? -12.941 14.375 7.060 1.00 46.70 526 GLY A O 1
ATOM 8417 N N . THR A 1 546 ? -11.277 14.959 8.453 1.00 41.62 527 THR A N 1
ATOM 8418 C CA . THR A 1 546 ? -10.346 13.972 7.920 1.00 41.67 527 THR A CA 1
ATOM 8419 C C . THR A 1 546 ? -10.679 12.573 8.426 1.00 42.90 527 THR A C 1
ATOM 8420 O O . THR A 1 546 ? -10.436 12.248 9.588 1.00 40.65 527 THR A O 1
ATOM 8431 N N . ASP A 1 547 ? -11.237 11.751 7.544 1.00 42.34 528 ASP A N 1
ATOM 8432 C CA . ASP A 1 547 ? -11.564 10.373 7.879 1.00 38.52 528 ASP A CA 1
ATOM 8433 C C . ASP A 1 547 ? -10.305 9.619 8.301 1.00 40.41 528 ASP A C 1
ATOM 8434 O O . ASP A 1 547 ? -9.256 9.738 7.667 1.00 40.99 528 ASP A O 1
ATOM 8443 N N . LYS A 1 548 ? -10.421 8.841 9.373 1.00 39.77 529 LYS A N 1
ATOM 8444 C CA . LYS A 1 548 ? -9.276 8.155 9.965 1.00 36.00 529 LYS A CA 1
ATOM 8445 C C . LYS A 1 548 ? -8.990 6.821 9.282 1.00 36.56 529 LYS A C 1
ATOM 8446 O O . LYS A 1 548 ? -8.050 6.119 9.650 1.00 35.91 529 LYS A O 1
ATOM 8465 N N . LYS A 1 549 ? -9.808 6.479 8.291 1.00 36.59 530 LYS A N 1
ATOM 8466 C CA . LYS A 1 549 ? -9.632 5.253 7.515 1.00 34.28 530 LYS A CA 1
ATOM 8467 C C . LYS A 1 549 ? -9.743 3.992 8.372 1.00 37.15 530 LYS A C 1
ATOM 8468 O O . LYS A 1 549 ? -9.059 2.998 8.126 1.00 36.04 530 LYS A O 1
ATOM 8487 N N . VAL A 1 550 ? -10.609 4.042 9.378 1.00 36.48 531 VAL A N 1
ATOM 8488 C CA . VAL A 1 550 ? -10.991 2.842 10.109 1.00 36.65 531 VAL A CA 1
ATOM 8489 C C . VAL A 1 550 ? -12.175 2.216 9.379 1.00 42.00 531 VAL A C 1
ATOM 8490 O O . VAL A 1 550 ? -13.147 2.907 9.074 1.00 44.60 531 VAL A O 1
ATOM 8503 N N . PRO A 1 551 ? -12.099 0.909 9.083 1.00 40.45 532 PRO A N 1
ATOM 8504 C CA . PRO A 1 551 ? -13.160 0.277 8.290 1.00 38.91 532 PRO A CA 1
ATOM 8505 C C . PRO A 1 551 ? -14.543 0.417 8.921 1.00 43.46 532 PRO A C 1
ATOM 8506 O O . PRO A 1 551 ? -14.668 0.415 10.147 1.00 42.70 532 PRO A O 1
ATOM 8517 N N . LYS A 1 552 ? -15.568 0.542 8.084 1.00 43.62 533 LYS A N 1
ATOM 8518 C CA . LYS A 1 552 ? -16.947 0.540 8.557 1.00 46.82 533 LYS A CA 1
ATOM 8519 C C . LYS A 1 552 ? -17.360 -0.889 8.888 1.00 43.12 533 LYS A C 1
ATOM 8520 O O . LYS A 1 552 ? -18.249 -1.119 9.707 1.00 42.21 533 LYS A O 1
ATOM 8539 N N . SER A 1 553 ? -16.702 -1.846 8.241 1.00 41.50 534 SER A N 1
ATOM 8540 C CA . SER A 1 553 ? -16.954 -3.259 8.481 1.00 42.59 534 SER A CA 1
ATOM 8541 C C . SER A 1 553 ? -15.781 -4.084 7.968 1.00 41.90 534 SER A C 1
ATOM 8542 O O . SER A 1 553 ? -15.000 -3.615 7.140 1.00 44.61 534 SER A O 1
ATOM 8550 N N . PHE A 1 554 ? -15.658 -5.311 8.464 1.00 36.84 535 PHE A N 1
ATOM 8551 C CA . PHE A 1 554 ? -14.642 -6.234 7.978 1.00 40.32 535 PHE A CA 1
ATOM 8552 C C . PHE A 1 554 ? -15.252 -7.147 6.921 1.00 43.59 535 PHE A C 1
ATOM 8553 O O . PHE A 1 554 ? -16.143 -7.941 7.218 1.00 44.31 535 PHE A O 1
ATOM 8570 N N . GLU A 1 555 ? -14.767 -7.030 5.688 1.00 44.41 536 GLU A N 1
ATOM 8571 C CA . GLU A 1 555 ? -15.335 -7.774 4.568 1.00 44.59 536 GLU A CA 1
ATOM 8572 C C . GLU A 1 555 ? -14.545 -9.042 4.251 1.00 42.32 536 GLU A C 1
ATOM 8573 O O . GLU A 1 555 ? -15.034 -9.921 3.542 1.00 49.28 536 GLU A O 1
ATOM 8585 N N . ASN A 1 556 ? -13.327 -9.136 4.771 1.00 40.61 537 ASN A N 1
ATOM 8586 C CA . ASN A 1 556 ? -12.501 -10.321 4.561 1.00 40.19 537 ASN A CA 1
ATOM 8587 C C . ASN A 1 556 ? -11.541 -10.552 5.721 1.00 38.51 537 ASN A C 1
ATOM 8588 O O . ASN A 1 556 ? -11.459 -9.737 6.639 1.00 36.86 537 ASN A O 1
ATOM 8599 N N . ARG A 1 557 ? -10.817 -11.667 5.675 1.00 38.16 538 ARG A N 1
ATOM 8600 C CA . ARG A 1 557 ? -9.918 -12.041 6.760 1.00 38.15 538 ARG A CA 1
ATOM 8601 C C . ARG A 1 557 ? -8.656 -11.186 6.766 1.00 40.92 538 ARG A C 1
ATOM 8602 O O . ARG A 1 557 ? -8.092 -10.908 7.823 1.00 39.20 538 ARG A O 1
ATOM 8623 N N . GLU A 1 558 ? -8.217 -10.764 5.585 1.00 40.70 539 GLU A N 1
ATOM 8624 C CA . GLU A 1 558 ? -6.988 -9.987 5.465 1.00 38.53 539 GLU A CA 1
ATOM 8625 C C . GLU A 1 558 ? -7.122 -8.624 6.141 1.00 35.49 539 GLU A C 1
ATOM 8626 O O . GLU A 1 558 ? -6.213 -8.184 6.840 1.00 35.70 539 GLU A O 1
ATOM 8638 N N . GLU A 1 559 ? -8.254 -7.960 5.932 1.00 37.55 540 GLU A N 1
ATOM 8639 C CA . GLU A 1 559 ? -8.521 -6.686 6.592 1.00 37.74 540 GLU A CA 1
ATOM 8640 C C . GLU A 1 559 ? -8.498 -6.856 8.102 1.00 35.87 540 GLU A C 1
ATOM 8641 O O . GLU A 1 559 ? -7.955 -6.019 8.823 1.00 33.65 540 GLU A O 1
ATOM 8653 N N . LEU A 1 560 ? -9.095 -7.945 8.574 1.00 34.74 541 LEU A N 1
ATOM 8654 C CA . LEU A 1 560 ? -9.180 -8.221 10.001 1.00 36.89 541 LEU A CA 1
ATOM 8655 C C . LEU A 1 560 ? -7.792 -8.446 10.599 1.00 32.47 541 LEU A C 1
ATOM 8656 O O . LEU A 1 560 ? -7.468 -7.914 11.660 1.00 30.41 541 LEU A O 1
ATOM 8672 N N . VAL A 1 561 ? -6.975 -9.235 9.910 1.00 30.73 542 VAL A N 1
ATOM 8673 C CA . VAL A 1 561 ? -5.630 -9.536 10.381 1.00 33.13 542 VAL A CA 1
ATOM 8674 C C . VAL A 1 561 ? -4.782 -8.269 10.460 1.00 35.10 542 VAL A C 1
ATOM 8675 O O . VAL A 1 561 ? -4.095 -8.035 11.453 1.00 30.23 542 VAL A O 1
ATOM 8688 N N . HIS A 1 562 ? -4.832 -7.453 9.413 1.00 33.15 543 HIS A N 1
ATOM 8689 C CA . HIS A 1 562 ? -4.033 -6.235 9.373 1.00 32.07 543 HIS A CA 1
ATOM 8690 C C . HIS A 1 562 ? -4.362 -5.324 10.547 1.00 30.62 543 HIS A C 1
ATOM 8691 O O . HIS A 1 562 ? -3.472 -4.901 11.282 1.00 32.20 543 HIS A O 1
ATOM 8705 N N . PHE A 1 563 ? -5.645 -5.024 10.720 1.00 28.55 544 PHE A N 1
ATOM 8706 C CA . PHE A 1 563 ? -6.072 -4.111 11.772 1.00 27.24 544 PHE A CA 1
ATOM 8707 C C . PHE A 1 563 ? -5.627 -4.604 13.144 1.00 26.37 544 PHE A C 1
ATOM 8708 O O . PHE A 1 563 ? -5.214 -3.813 13.987 1.00 28.72 544 PHE A O 1
ATOM 8725 N N . LEU A 1 564 ? -5.706 -5.912 13.363 1.00 28.57 545 LEU A N 1
ATOM 8726 C CA . LEU A 1 564 ? -5.323 -6.491 14.646 1.00 29.00 545 LEU A CA 1
ATOM 8727 C C . LEU A 1 564 ? -3.807 -6.496 14.813 1.00 29.67 545 LEU A C 1
ATOM 8728 O O . LEU A 1 564 ? -3.297 -6.353 15.923 1.00 31.25 545 LEU A O 1
ATOM 8744 N N . THR A 1 565 ? -3.089 -6.664 13.706 1.00 28.67 546 THR A N 1
ATOM 8745 C CA . THR A 1 565 ? -1.634 -6.612 13.731 1.00 27.29 546 THR A CA 1
ATOM 8746 C C . THR A 1 565 ? -1.182 -5.231 14.195 1.00 30.36 546 THR A C 1
ATOM 8747 O O . THR A 1 565 ? -0.259 -5.105 15.000 1.00 30.85 546 THR A O 1
ATOM 8758 N N . VAL A 1 566 ? -1.843 -4.197 13.683 1.00 27.98 547 VAL A N 1
ATOM 8759 C CA . VAL A 1 566 ? -1.555 -2.824 14.079 1.00 25.84 547 VAL A CA 1
ATOM 8760 C C . VAL A 1 566 ? -1.705 -2.646 15.585 1.00 29.32 547 VAL A C 1
ATOM 8761 O O . VAL A 1 566 ? -0.857 -2.032 16.230 1.00 30.71 547 VAL A O 1
ATOM 8774 N N . VAL A 1 567 ? -2.784 -3.185 16.141 1.00 29.03 548 VAL A N 1
ATOM 8775 C CA . VAL A 1 567 ? -3.072 -3.024 17.561 1.00 28.18 548 VAL A CA 1
ATOM 8776 C C . VAL A 1 567 ? -2.030 -3.728 18.426 1.00 27.45 548 VAL A C 1
ATOM 8777 O O . VAL A 1 567 ? -1.481 -3.138 19.355 1.00 29.33 548 VAL A O 1
ATOM 8790 N N . VAL A 1 568 ? -1.763 -4.993 18.119 1.00 27.05 549 VAL A N 1
ATOM 8791 C CA . VAL A 1 568 ? -0.818 -5.783 18.900 1.00 26.95 549 VAL A CA 1
ATOM 8792 C C . VAL A 1 568 ? 0.585 -5.186 18.825 1.00 29.91 549 VAL A C 1
ATOM 8793 O O . VAL A 1 568 ? 1.309 -5.143 19.822 1.00 27.71 549 VAL A O 1
ATOM 8806 N N . PHE A 1 569 ? 0.965 -4.722 17.639 1.00 28.21 550 PHE A N 1
ATOM 8807 C CA . PHE A 1 569 ? 2.291 -4.154 17.432 1.00 27.77 550 PHE A CA 1
ATOM 8808 C C . PHE A 1 569 ? 2.459 -2.834 18.177 1.00 26.64 550 PHE A C 1
ATOM 8809 O O . PHE A 1 569 ? 3.502 -2.581 18.773 1.00 26.95 550 PHE A O 1
ATOM 8826 N N . THR A 1 570 ? 1.428 -1.996 18.142 1.00 25.62 551 THR A N 1
ATOM 8827 C CA . THR A 1 570 ? 1.492 -0.675 18.759 1.00 27.25 551 THR A CA 1
ATOM 8828 C C . THR A 1 570 ? 1.453 -0.759 20.283 1.00 27.86 551 THR A C 1
ATOM 8829 O O . THR A 1 570 ? 2.136 0.002 20.972 1.00 28.19 551 THR A O 1
ATOM 8840 N N . CYS A 1 571 ? 0.651 -1.680 20.808 1.00 27.22 552 CYS A N 1
ATOM 8841 C CA . CYS A 1 571 ? 0.507 -1.827 22.252 1.00 28.63 552 CYS A CA 1
ATOM 8842 C C . CYS A 1 571 ? 1.749 -2.451 22.885 1.00 30.57 552 CYS A C 1
ATOM 8843 O O . CYS A 1 571 ? 2.015 -2.250 24.072 1.00 29.73 552 CYS A O 1
ATOM 8851 N N . SER A 1 572 ? 2.506 -3.207 22.096 1.00 27.59 553 SER A N 1
ATOM 8852 C CA . SER A 1 572 ? 3.689 -3.887 22.611 1.00 28.46 553 SER A CA 1
ATOM 8853 C C . SER A 1 572 ? 4.991 -3.238 22.139 1.00 26.41 553 SER A C 1
ATOM 8854 O O . SER A 1 572 ? 5.677 -2.577 22.919 1.00 26.83 553 SER A O 1
ATOM 8862 N N . CYS A 1 573 ? 5.320 -3.424 20.865 1.00 24.98 554 CYS A N 1
ATOM 8863 C CA . CYS A 1 573 ? 6.618 -3.010 20.335 1.00 26.02 554 CYS A CA 1
ATOM 8864 C C . CYS A 1 573 ? 6.778 -1.492 20.251 1.00 24.09 554 CYS A C 1
ATOM 8865 O O . CYS A 1 573 ? 7.702 -0.929 20.839 1.00 25.64 554 CYS A O 1
ATOM 8873 N N . GLN A 1 574 ? 5.885 -0.834 19.519 1.00 23.56 555 GLN A N 1
ATOM 8874 C CA . GLN A 1 574 ? 6.001 0.602 19.302 1.00 24.62 555 GLN A CA 1
ATOM 8875 C C . GLN A 1 574 ? 6.110 1.345 20.627 1.00 25.15 555 GLN A C 1
ATOM 8876 O O . GLN A 1 574 ? 7.007 2.166 20.810 1.00 27.07 555 GLN A O 1
ATOM 8890 N N . HIS A 1 575 ? 5.199 1.058 21.551 1.00 23.85 556 HIS A N 1
ATOM 8891 C CA . HIS A 1 575 ? 5.222 1.718 22.850 1.00 25.71 556 HIS A CA 1
ATOM 8892 C C . HIS A 1 575 ? 6.552 1.481 23.552 1.00 26.90 556 HIS A C 1
ATOM 8893 O O . HIS A 1 575 ? 7.118 2.393 24.147 1.00 29.51 556 HIS A O 1
ATOM 8907 N N . ALA A 1 576 ? 7.050 0.252 23.478 1.00 26.44 557 ALA A N 1
ATOM 8908 C CA . ALA A 1 576 ? 8.306 -0.097 24.128 1.00 26.55 557 ALA A CA 1
ATOM 8909 C C . ALA A 1 576 ? 9.460 0.713 23.552 1.00 24.97 557 ALA A C 1
ATOM 8910 O O . ALA A 1 576 ? 10.326 1.189 24.287 1.00 27.49 557 ALA A O 1
ATOM 8917 N N . ALA A 1 577 ? 9.465 0.869 22.233 1.00 23.27 558 ALA A N 1
ATOM 8918 C CA . ALA A 1 577 ? 10.563 1.536 21.542 1.00 23.85 558 ALA A CA 1
ATOM 8919 C C . ALA A 1 577 ? 10.645 3.017 21.899 1.00 25.37 558 ALA A C 1
ATOM 8920 O O . ALA A 1 577 ? 11.735 3.571 22.029 1.00 26.18 558 ALA A O 1
ATOM 8927 N N . VAL A 1 578 ? 9.488 3.652 22.061 1.00 25.62 559 VAL A N 1
ATOM 8928 C CA . VAL A 1 578 ? 9.436 5.088 22.309 1.00 25.56 559 VAL A CA 1
ATOM 8929 C C . VAL A 1 578 ? 9.202 5.427 23.781 1.00 26.73 559 VAL A C 1
ATOM 8930 O O . VAL A 1 578 ? 9.106 6.598 24.136 1.00 29.58 559 VAL A O 1
ATOM 8943 N N . ASN A 1 579 ? 9.107 4.412 24.634 1.00 27.46 560 ASN A N 1
ATOM 8944 C CA . ASN A 1 579 ? 8.823 4.638 26.049 1.00 28.64 560 ASN A CA 1
ATOM 8945 C C . ASN A 1 579 ? 9.990 4.255 26.960 1.00 27.22 560 ASN A C 1
ATOM 8946 O O . ASN A 1 579 ? 10.508 5.090 27.698 1.00 30.22 560 ASN A O 1
ATOM 8957 N N . PHE A 1 580 ? 10.406 2.994 26.903 1.00 27.92 561 PHE A N 1
ATOM 8958 C CA . PHE A 1 580 ? 11.426 2.491 27.821 1.00 30.73 561 PHE A CA 1
ATOM 8959 C C . PHE A 1 580 ? 12.838 2.877 27.393 1.00 29.07 561 PHE A C 1
ATOM 8960 O O . PHE A 1 580 ? 13.809 2.576 28.089 1.00 31.47 561 PHE A O 1
ATOM 8977 N N . SER A 1 581 ? 12.945 3.548 26.251 1.00 28.28 562 SER A N 1
ATOM 8978 C CA . SER A 1 581 ? 14.221 4.071 25.782 1.00 29.63 562 SER A CA 1
ATOM 8979 C C . SER A 1 581 ? 14.427 5.507 26.260 1.00 29.65 562 SER A C 1
ATOM 8980 O O . SER A 1 581 ? 15.432 6.140 25.932 1.00 29.38 562 SER A O 1
ATOM 8988 N N . GLN A 1 582 ? 13.478 6.012 27.041 1.00 29.90 563 GLN A N 1
ATOM 8989 C CA . GLN A 1 582 ? 13.464 7.423 27.421 1.00 29.57 563 GLN A CA 1
ATOM 8990 C C . GLN A 1 582 ? 14.578 7.822 28.385 1.00 28.25 563 GLN A C 1
ATOM 8991 O O . GLN A 1 582 ? 14.967 8.986 28.428 1.00 30.87 563 GLN A O 1
ATOM 9005 N N . MET A 1 583 ? 15.089 6.876 29.165 1.00 28.22 564 MET A N 1
ATOM 9006 C CA . MET A 1 583 ? 16.152 7.199 30.111 1.00 30.73 564 MET A CA 1
ATOM 9007 C C . MET A 1 583 ? 17.484 7.337 29.381 1.00 28.90 564 MET A C 1
ATOM 9008 O O . MET A 1 583 ? 18.307 8.184 29.724 1.00 28.78 564 MET A O 1
ATOM 9022 N N . ALA A 1 584 ? 17.690 6.500 28.370 1.00 28.63 565 ALA A N 1
ATOM 9023 C CA . ALA A 1 584 ? 18.877 6.594 27.533 1.00 29.22 565 ALA A CA 1
ATOM 9024 C C . ALA A 1 584 ? 18.866 7.899 26.743 1.00 29.10 565 ALA A C 1
ATOM 9025 O O . ALA A 1 584 ? 19.917 8.436 26.397 1.00 31.24 565 ALA A O 1
ATOM 9032 N N . THR A 1 585 ? 17.670 8.407 26.467 1.00 27.17 566 THR A N 1
ATOM 9033 C CA . THR A 1 585 ? 17.508 9.590 25.629 1.00 29.11 566 THR A CA 1
ATOM 9034 C C . THR A 1 585 ? 17.478 10.882 26.442 1.00 29.75 566 THR A C 1
ATOM 9035 O O . THR A 1 585 ? 18.107 11.871 26.066 1.00 27.64 566 THR A O 1
ATOM 9046 N N . TYR A 1 586 ? 16.751 10.871 27.554 1.00 27.19 567 TYR A N 1
ATOM 9047 C CA . TYR A 1 586 ? 16.564 12.078 28.355 1.00 28.98 567 TYR A CA 1
ATOM 9048 C C . TYR A 1 586 ? 17.366 12.064 29.654 1.00 28.59 567 TYR A C 1
ATOM 9049 O O . TYR A 1 586 ? 17.425 13.071 30.359 1.00 32.16 567 TYR A O 1
ATOM 9067 N N . GLY A 1 587 ? 17.975 10.926 29.973 1.00 26.00 568 GLY A N 1
ATOM 9068 C CA . GLY A 1 587 ? 18.783 10.813 31.174 1.00 30.84 568 GLY A CA 1
ATOM 9069 C C . GLY A 1 587 ? 19.766 11.964 31.267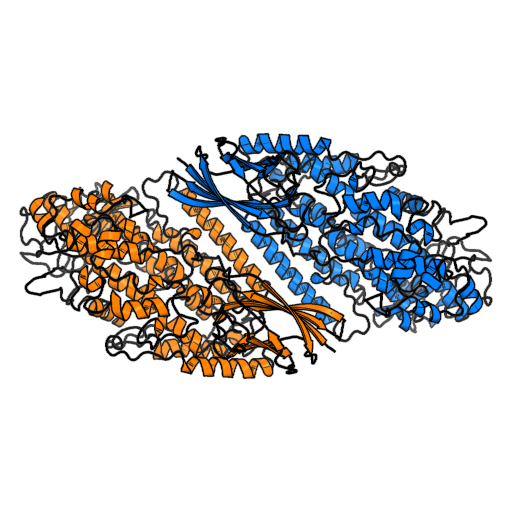 1.00 32.31 568 GLY A C 1
ATOM 9070 O O . GLY A 1 587 ? 19.825 12.667 32.275 1.00 33.07 568 GLY A O 1
ATOM 9074 N N . PHE A 1 588 ? 20.542 12.151 30.204 1.00 31.89 569 PHE A N 1
ATOM 9075 C CA . PHE A 1 588 ? 21.439 13.293 30.089 1.00 30.16 569 PHE A CA 1
ATOM 9076 C C . PHE A 1 588 ? 20.722 14.399 29.319 1.00 30.08 569 PHE A C 1
ATOM 9077 O O . PHE A 1 588 ? 20.605 14.346 28.095 1.00 30.50 569 PHE A O 1
ATOM 9094 N N . HIS A 1 589 ? 20.244 15.399 30.052 1.00 30.10 570 HIS A N 1
ATOM 9095 C CA . HIS A 1 589 ? 19.311 16.387 29.512 1.00 31.45 570 HIS A CA 1
ATOM 9096 C C . HIS A 1 589 ? 19.749 17.025 28.188 1.00 31.05 570 HIS A C 1
ATOM 9097 O O . HIS A 1 589 ? 18.936 17.177 27.276 1.00 31.70 570 HIS A O 1
ATOM 9111 N N . PRO A 1 590 ? 21.028 17.413 28.080 1.00 29.63 571 PRO A N 1
ATOM 9112 C CA . PRO A 1 590 ? 21.491 18.082 26.857 1.00 28.85 571 PRO A CA 1
ATOM 9113 C C . PRO A 1 590 ? 21.310 17.253 25.586 1.00 28.11 571 PRO A C 1
ATOM 9114 O O . PRO A 1 590 ? 21.280 17.819 24.494 1.00 28.55 571 PRO A O 1
ATOM 9125 N N . ASN A 1 591 ? 21.196 15.936 25.721 1.00 28.48 572 ASN A N 1
ATOM 9126 C CA . ASN A 1 591 ? 21.014 15.073 24.558 1.00 28.51 572 ASN A CA 1
ATOM 9127 C C . ASN A 1 591 ? 19.640 15.265 23.924 1.00 32.18 572 ASN A C 1
ATOM 9128 O O . ASN A 1 591 ? 19.449 14.985 22.740 1.00 34.04 572 ASN A O 1
ATOM 9139 N N . SER A 1 592 ? 18.688 15.748 24.716 1.00 29.43 573 SER A N 1
ATOM 9140 C CA . SER A 1 592 ? 17.339 15.997 24.226 1.00 30.17 573 SER A CA 1
ATOM 9141 C C . SER A 1 592 ? 16.595 16.930 25.180 1.00 31.48 573 SER A C 1
ATOM 9142 O O . SER A 1 592 ? 15.799 16.480 26.004 1.00 30.21 573 SER A O 1
ATOM 9150 N N . PRO A 1 593 ? 16.859 18.242 25.068 1.00 30.13 574 PRO A N 1
ATOM 9151 C CA . PRO A 1 593 ? 16.260 19.258 25.942 1.00 28.40 574 PRO A CA 1
ATOM 9152 C C . PRO A 1 593 ? 14.735 19.233 25.906 1.00 30.11 574 PRO A C 1
ATOM 9153 O O . PRO A 1 593 ? 14.151 19.039 24.840 1.00 29.87 574 PRO A O 1
ATOM 9164 N N . THR A 1 594 ? 14.104 19.432 27.058 1.00 26.55 575 THR A N 1
ATOM 9165 C CA . THR A 1 594 ? 12.648 19.425 27.147 1.00 28.44 575 THR A CA 1
ATOM 9166 C C . THR A 1 594 ? 12.079 20.833 27.040 1.00 28.16 575 THR A C 1
ATOM 9167 O O . THR A 1 594 ? 10.951 21.020 26.587 1.00 31.23 575 THR A O 1
ATOM 9178 N N . LEU A 1 595 ? 12.860 21.821 27.461 1.00 31.54 576 LEU A N 1
ATOM 9179 C CA . LEU A 1 595 ? 12.431 23.211 27.376 1.00 32.08 576 LEU A CA 1
ATOM 9180 C C . LEU A 1 595 ? 13.617 24.152 27.205 1.00 31.29 576 LEU A C 1
ATOM 9181 O O . LEU A 1 595 ? 14.766 23.766 27.420 1.00 30.23 576 LEU A O 1
ATOM 9197 N N . MET A 1 596 ? 13.324 25.385 26.807 1.00 29.52 577 MET A N 1
ATOM 9198 C CA . MET A 1 596 ? 14.321 26.444 26.759 1.00 28.81 577 MET A CA 1
ATOM 9199 C C . MET A 1 596 ? 13.789 27.644 27.532 1.00 30.82 577 MET A C 1
ATOM 9200 O O . MET A 1 596 ? 12.627 28.017 27.387 1.00 28.73 577 MET A O 1
ATOM 9214 N N . ARG A 1 597 ? 14.641 28.243 28.358 1.00 31.20 578 ARG A N 1
ATOM 9215 C CA . ARG A 1 597 ? 14.226 29.346 29.216 1.00 30.77 578 ARG A CA 1
ATOM 9216 C C . ARG A 1 597 ? 14.525 30.702 28.589 1.00 32.10 578 ARG A C 1
ATOM 9217 O O . ARG A 1 597 ? 14.126 31.739 29.117 1.00 37.11 578 ARG A O 1
ATOM 9238 N N . GLN A 1 598 ? 15.236 30.689 27.468 1.00 30.62 579 GLN A N 1
ATOM 9239 C CA . GLN A 1 598 ? 15.542 31.914 26.745 1.00 31.52 579 GLN A CA 1
ATOM 9240 C C . GLN A 1 598 ? 15.179 31.738 25.282 1.00 31.31 579 GLN A C 1
ATOM 9241 O O . GLN A 1 598 ? 15.203 30.623 24.766 1.00 33.41 579 GLN A O 1
ATOM 9255 N N . PRO A 1 599 ? 14.833 32.839 24.604 1.00 31.61 580 PRO A N 1
ATOM 9256 C CA . PRO A 1 599 ? 14.565 32.743 23.168 1.00 30.16 580 PRO A CA 1
ATOM 9257 C C . PRO A 1 599 ? 15.828 32.361 22.409 1.00 30.16 580 PRO A C 1
ATOM 9258 O O . PRO A 1 599 ? 16.926 32.535 22.934 1.00 32.72 580 PRO A O 1
ATOM 9269 N N . PRO A 1 600 ? 15.677 31.842 21.184 1.00 30.79 581 PRO A N 1
ATOM 9270 C CA . PRO A 1 600 ? 16.841 31.441 20.388 1.00 33.42 581 PRO A CA 1
ATOM 9271 C C . PRO A 1 600 ? 17.691 32.644 20.005 1.00 36.91 581 PRO A C 1
ATOM 9272 O O . PRO A 1 600 ? 17.236 33.777 20.147 1.00 36.16 581 PRO A O 1
ATOM 9283 N N . PRO A 1 601 ? 18.918 32.403 19.527 1.00 38.87 582 PRO A N 1
ATOM 9284 C CA . PRO A 1 601 ? 19.789 33.500 19.097 1.00 38.93 582 PRO A CA 1
ATOM 9285 C C . PRO A 1 601 ? 19.281 34.151 17.817 1.00 40.83 582 PRO A C 1
ATOM 9286 O O . PRO A 1 601 ? 18.654 33.482 16.996 1.00 43.94 582 PRO A O 1
ATOM 9297 N N . THR A 1 602 ? 19.542 35.443 17.658 1.00 45.58 583 THR A N 1
ATOM 9298 C CA . THR A 1 602 ? 19.138 36.161 16.456 1.00 49.67 583 THR A CA 1
ATOM 9299 C C . THR A 1 602 ? 20.348 36.532 15.602 1.00 49.19 583 THR A C 1
ATOM 9300 O O . THR A 1 602 ? 20.200 36.954 14.456 1.00 51.77 583 THR A O 1
ATOM 9311 N N . GLU A 1 603 ? 21.542 36.367 16.165 1.00 45.17 584 GLU A N 1
ATOM 9312 C CA . GLU A 1 603 ? 22.773 36.714 15.468 1.00 48.31 584 GLU A CA 1
ATOM 9313 C C . GLU A 1 603 ? 23.815 35.609 15.600 1.00 42.82 584 GLU A C 1
ATOM 9314 O O . GLU A 1 603 ? 23.718 34.749 16.475 1.00 41.69 584 GLU A O 1
ATOM 9326 N N . LYS A 1 604 ? 24.815 35.645 14.726 1.00 41.25 585 LYS A N 1
ATOM 9327 C CA . LYS A 1 604 ? 25.920 34.698 14.785 1.00 41.17 585 LYS A CA 1
ATOM 9328 C C . LYS A 1 604 ? 26.943 35.143 15.826 1.00 42.46 585 LYS A C 1
ATOM 9329 O O . LYS A 1 604 ? 26.982 36.310 16.211 1.00 44.66 585 LYS A O 1
ATOM 9348 N N . GLY A 1 605 ? 27.768 34.203 16.277 1.00 43.49 586 GLY A N 1
ATOM 9349 C CA . GLY A 1 605 ? 28.893 34.511 17.143 1.00 39.05 586 GLY A CA 1
ATOM 9350 C C . GLY A 1 605 ? 28.550 34.874 18.578 1.00 38.18 586 GLY A C 1
ATOM 9351 O O . GLY A 1 605 ? 29.436 35.243 19.350 1.00 39.32 586 GLY A O 1
ATOM 9355 N N . LYS A 1 606 ? 27.279 34.766 18.948 1.00 38.49 587 LYS A N 1
ATOM 9356 C CA . LYS A 1 606 ? 26.851 35.153 20.290 1.00 40.99 587 LYS A CA 1
ATOM 9357 C C . LYS A 1 606 ? 26.891 33.990 21.280 1.00 42.47 587 LYS A C 1
ATOM 9358 O O . LYS A 1 606 ? 26.822 34.202 22.492 1.00 44.08 587 LYS A O 1
ATOM 9377 N N . SER A 1 607 ? 27.010 32.767 20.771 1.00 41.09 588 SER A N 1
ATOM 9378 C CA . SER A 1 607 ? 26.905 31.583 21.621 1.00 36.43 588 SER A CA 1
ATOM 9379 C C . SER A 1 607 ? 28.207 31.224 22.330 1.00 36.63 588 SER A C 1
ATOM 9380 O O . SER A 1 607 ? 29.300 31.359 21.778 1.00 35.39 588 SER A O 1
ATOM 9388 N N . ASN A 1 608 ? 28.062 30.757 23.565 1.00 33.81 589 ASN A N 1
ATOM 9389 C CA . ASN A 1 608 ? 29.170 30.225 24.342 1.00 33.69 589 ASN A CA 1
ATOM 9390 C C . ASN A 1 608 ? 28.610 29.346 25.454 1.00 33.13 589 ASN A C 1
ATOM 9391 O O . ASN A 1 608 ? 27.396 29.169 25.559 1.00 33.75 589 ASN A O 1
ATOM 9402 N N . HIS A 1 609 ? 29.488 28.797 26.284 1.00 30.27 590 HIS A N 1
ATOM 9403 C CA . HIS A 1 609 ? 29.074 27.833 27.295 1.00 29.85 590 HIS A CA 1
ATOM 9404 C C . HIS A 1 609 ? 28.012 28.402 28.240 1.00 31.96 590 HIS A C 1
ATOM 9405 O O . HIS A 1 609 ? 26.948 27.809 28.411 1.00 32.76 590 HIS A O 1
ATOM 9419 N N . LYS A 1 610 ? 28.292 29.554 28.842 1.00 34.78 591 LYS A N 1
ATOM 9420 C CA . LYS A 1 610 ? 27.387 30.135 29.832 1.00 33.82 591 LYS A CA 1
ATOM 9421 C C . LYS A 1 610 ? 26.051 30.565 29.227 1.00 32.96 591 LYS A C 1
ATOM 9422 O O . LYS A 1 610 ? 25.010 30.469 29.879 1.00 34.32 591 LYS A O 1
ATOM 9441 N N . VAL A 1 611 ? 26.078 31.043 27.989 1.00 31.43 592 VAL A N 1
ATOM 9442 C CA . VAL A 1 611 ? 24.848 31.431 27.308 1.00 33.82 592 VAL A CA 1
ATOM 9443 C C . VAL A 1 611 ? 23.946 30.218 27.147 1.00 34.28 592 VAL A C 1
ATOM 9444 O O . VAL A 1 611 ? 22.735 30.294 27.358 1.00 34.93 592 VAL A O 1
ATOM 9457 N N . ILE A 1 612 ? 24.552 29.097 26.771 1.00 31.89 593 ILE A N 1
ATOM 9458 C CA . ILE A 1 612 ? 23.820 27.853 26.579 1.00 33.01 593 ILE A CA 1
ATOM 9459 C C . ILE A 1 612 ? 23.215 27.362 27.892 1.00 30.89 593 ILE A C 1
ATOM 9460 O O . ILE A 1 612 ? 22.078 26.895 27.916 1.00 31.45 593 ILE A O 1
ATOM 9476 N N . MET A 1 613 ? 23.970 27.476 28.980 1.00 29.11 594 MET A N 1
ATOM 9477 C CA . MET A 1 613 ? 23.482 27.056 30.291 1.00 32.46 594 MET A CA 1
ATOM 9478 C C . MET A 1 613 ? 22.278 27.885 30.729 1.00 33.62 594 MET A C 1
ATOM 9479 O O . MET A 1 613 ? 21.481 27.442 31.556 1.00 34.67 594 MET A O 1
ATOM 9493 N N . ALA A 1 614 ? 22.149 29.088 30.176 1.00 33.24 595 ALA A N 1
ATOM 9494 C CA . ALA A 1 614 ? 21.050 29.977 30.539 1.00 32.13 595 ALA A CA 1
ATOM 9495 C C . ALA A 1 614 ? 19.768 29.601 29.803 1.00 34.29 595 ALA A C 1
ATOM 9496 O O . ALA A 1 614 ? 18.667 29.924 30.256 1.00 31.27 595 ALA A O 1
ATOM 9503 N N . SER A 1 615 ? 19.914 28.924 28.667 1.00 33.30 596 SER A N 1
ATOM 9504 C CA . SER A 1 615 ? 18.763 28.465 27.896 1.00 34.34 596 SER A CA 1
ATOM 9505 C C . SER A 1 615 ? 18.261 27.121 28.409 1.00 33.03 596 SER A C 1
ATOM 9506 O O . SER A 1 615 ? 17.057 26.911 28.548 1.00 32.40 596 SER A O 1
ATOM 9514 N N . LEU A 1 616 ? 19.189 26.214 28.689 1.00 29.78 597 LEU A N 1
ATOM 9515 C CA . LEU A 1 616 ? 18.828 24.877 29.141 1.00 31.03 597 LEU A CA 1
ATOM 9516 C C . LEU A 1 616 ? 18.095 24.929 30.477 1.00 31.28 597 LEU A C 1
ATOM 9517 O O . LEU A 1 616 ? 18.198 25.904 31.221 1.00 30.07 597 LEU A O 1
ATOM 9533 N N . ALA A 1 617 ? 17.349 23.868 30.765 1.00 30.71 598 ALA A N 1
ATOM 9534 C CA . ALA A 1 617 ? 16.553 23.781 31.982 1.00 32.28 598 ALA A CA 1
ATOM 9535 C C . ALA A 1 617 ? 17.388 24.101 33.216 1.00 31.63 598 ALA A C 1
ATOM 9536 O O . ALA A 1 617 ? 18.586 23.823 33.256 1.00 27.28 598 ALA A O 1
ATOM 9543 N N . ASN A 1 618 ? 16.751 24.694 34.219 1.00 33.02 599 ASN A N 1
ATOM 9544 C CA . ASN A 1 618 ? 17.415 24.945 35.491 1.00 33.27 599 ASN A CA 1
ATOM 9545 C C . ASN A 1 618 ? 17.446 23.661 36.313 1.00 30.81 599 ASN A C 1
ATOM 9546 O O . ASN A 1 618 ? 17.004 22.614 35.849 1.00 33.12 599 ASN A O 1
ATOM 9557 N N . LYS A 1 619 ? 17.969 23.738 37.531 1.00 32.51 600 LYS A N 1
ATOM 9558 C CA . LYS A 1 619 ? 18.179 22.541 38.337 1.00 34.92 600 LYS A CA 1
ATOM 9559 C C . LYS A 1 619 ? 16.871 21.840 38.705 1.00 33.30 600 LYS A C 1
ATOM 9560 O O . LYS A 1 619 ? 16.739 20.633 38.512 1.00 33.64 600 LYS A O 1
ATOM 9579 N N . HIS A 1 620 ? 15.907 22.591 39.226 1.00 33.34 601 HIS A N 1
ATOM 9580 C CA . HIS A 1 620 ? 14.622 22.012 39.606 1.00 32.47 601 HIS A CA 1
ATOM 9581 C C . HIS A 1 620 ? 13.926 21.365 38.413 1.00 30.72 601 HIS A C 1
ATOM 9582 O O . HIS A 1 620 ? 13.373 20.271 38.524 1.00 29.78 601 HIS A O 1
ATOM 9596 N N . GLN A 1 621 ? 13.958 22.047 37.273 1.00 31.28 602 GLN A N 1
ATOM 9597 C CA . GLN A 1 621 ? 13.290 21.566 36.068 1.00 32.78 602 GLN A CA 1
ATOM 9598 C C . GLN A 1 621 ? 13.917 20.268 35.573 1.00 34.18 602 GLN A C 1
ATOM 9599 O O . GLN A 1 621 ? 13.212 19.349 35.151 1.00 30.42 602 GLN A O 1
ATOM 9613 N N . ALA A 1 622 ? 15.244 20.196 35.629 1.00 30.61 603 ALA A N 1
ATOM 9614 C CA . ALA A 1 622 ? 15.967 19.031 35.135 1.00 27.83 603 ALA A CA 1
ATOM 9615 C C . ALA A 1 622 ? 15.686 17.803 35.996 1.00 30.18 603 ALA A C 1
ATOM 9616 O O . ALA A 1 622 ? 15.532 16.697 35.480 1.00 34.06 603 ALA A O 1
ATOM 9623 N N . VAL A 1 623 ? 15.618 17.997 37.309 1.00 30.53 604 VAL A N 1
ATOM 9624 C CA . VAL A 1 623 ? 15.310 16.900 38.221 1.00 30.24 604 VAL A CA 1
ATOM 9625 C C . VAL A 1 623 ? 13.886 16.407 37.984 1.00 32.53 604 VAL A C 1
ATOM 9626 O O . VAL A 1 623 ? 13.618 15.206 38.033 1.00 31.60 604 VAL A O 1
ATOM 9639 N N . THR A 1 624 ? 12.975 17.341 37.729 1.00 32.50 605 THR A N 1
ATOM 9640 C CA . THR A 1 624 ? 11.583 16.995 37.472 1.00 32.35 605 THR A CA 1
ATOM 9641 C C . THR A 1 624 ? 11.481 16.036 36.294 1.00 34.24 605 THR A C 1
ATOM 9642 O O . THR A 1 624 ? 10.709 15.078 36.330 1.00 39.67 605 THR A O 1
ATOM 9653 N N . MET A 1 625 ? 12.265 16.289 35.251 1.00 33.11 606 MET A N 1
ATOM 9654 C CA . MET A 1 625 ? 12.229 15.452 34.059 1.00 33.09 606 MET A CA 1
ATOM 9655 C C . MET A 1 625 ? 12.748 14.050 34.357 1.00 30.42 606 MET A C 1
ATOM 9656 O O . MET A 1 625 ? 12.176 13.063 33.900 1.00 32.77 606 MET A O 1
ATOM 9670 N N . VAL A 1 626 ? 13.830 13.966 35.122 1.00 31.07 607 VAL A N 1
ATOM 9671 C CA . VAL A 1 626 ? 14.421 12.677 35.469 1.00 32.39 607 VAL A CA 1
ATOM 9672 C C . VAL A 1 626 ? 13.472 11.861 36.339 1.00 33.66 607 VAL A C 1
ATOM 9673 O O . VAL A 1 626 ? 13.380 10.643 36.198 1.00 34.84 607 VAL A O 1
ATOM 9686 N N . SER A 1 627 ? 12.768 12.539 37.240 1.00 35.58 608 SER A N 1
ATOM 9687 C CA . SER A 1 627 ? 11.791 11.879 38.096 1.00 34.87 608 SER A CA 1
ATOM 9688 C C . SER A 1 627 ? 10.663 11.300 37.249 1.00 34.22 608 SER A C 1
ATOM 9689 O O . SER A 1 627 ? 10.200 10.185 37.489 1.00 34.87 608 SER A O 1
ATOM 9697 N N . VAL A 1 628 ? 10.230 12.067 36.254 1.00 34.49 609 VAL A N 1
ATOM 9698 C CA . VAL A 1 628 ? 9.157 11.640 35.364 1.00 34.00 609 VAL A CA 1
ATOM 9699 C C . VAL A 1 628 ? 9.599 10.477 34.482 1.00 37.72 609 VAL A C 1
ATOM 9700 O O . VAL A 1 628 ? 8.941 9.437 34.440 1.00 38.33 609 VAL A O 1
ATOM 9713 N N . VAL A 1 629 ? 10.713 10.655 33.779 1.00 35.40 610 VAL A N 1
ATOM 9714 C CA . VAL A 1 629 ? 11.231 9.617 32.893 1.00 34.47 610 VAL A CA 1
ATOM 9715 C C . VAL A 1 629 ? 11.500 8.327 33.661 1.00 35.55 610 VAL A C 1
ATOM 9716 O O . VAL A 1 629 ? 11.288 7.232 33.145 1.00 37.09 610 VAL A O 1
ATOM 9729 N N . ASN A 1 630 ? 11.967 8.460 34.897 1.00 37.10 611 ASN A N 1
ATOM 9730 C CA . ASN A 1 630 ? 12.214 7.300 35.739 1.00 36.88 611 ASN A CA 1
ATOM 9731 C C . ASN A 1 630 ? 10.909 6.575 36.054 1.00 38.35 611 ASN A C 1
ATOM 9732 O O . ASN A 1 630 ? 10.881 5.350 36.175 1.00 38.29 611 ASN A O 1
ATOM 9743 N N . ALA A 1 631 ? 9.829 7.341 36.175 1.00 35.25 612 ALA A N 1
ATOM 9744 C CA . ALA A 1 631 ? 8.512 6.777 36.446 1.00 40.36 612 ALA A CA 1
ATOM 9745 C C . ALA A 1 631 ? 7.917 6.123 35.201 1.00 40.25 612 ALA A C 1
ATOM 9746 O O . ALA A 1 631 ? 7.384 5.017 35.272 1.00 41.68 612 ALA A O 1
ATOM 9753 N N . LEU A 1 632 ? 8.011 6.806 34.065 1.00 39.53 613 LEU A N 1
ATOM 9754 C CA . LEU A 1 632 ? 7.452 6.296 32.816 1.00 39.05 613 LEU A CA 1
ATOM 9755 C C . LEU A 1 632 ? 8.091 4.974 32.399 1.00 39.44 613 LEU A C 1
ATOM 9756 O O . LEU A 1 632 ? 7.476 4.187 31.683 1.00 43.32 613 LEU A O 1
ATOM 9772 N N . THR A 1 633 ? 9.321 4.731 32.844 1.00 35.76 614 THR A N 1
ATOM 9773 C CA . THR A 1 633 ? 10.034 3.508 32.479 1.00 39.40 614 THR A CA 1
ATOM 9774 C C . THR A 1 633 ? 9.951 2.452 33.579 1.00 39.09 614 THR A C 1
ATOM 9775 O O . THR A 1 633 ? 10.783 1.548 33.642 1.00 41.23 614 THR A O 1
ATOM 9786 N N . THR A 1 634 ? 8.943 2.565 34.439 1.00 45.80 615 THR A N 1
ATOM 9787 C CA . THR A 1 634 ? 8.753 1.606 35.522 1.00 49.82 615 THR A CA 1
ATOM 9788 C C . THR A 1 634 ? 8.308 0.249 34.987 1.00 44.75 615 THR A C 1
ATOM 9789 O O . THR A 1 634 ? 7.289 0.144 34.304 1.00 47.87 615 THR A O 1
ATOM 9800 N N . ILE A 1 635 ? 9.081 -0.785 35.305 1.00 48.75 616 ILE A N 1
ATOM 9801 C CA . ILE A 1 635 ? 8.718 -2.156 34.964 1.00 55.53 616 ILE A CA 1
ATOM 9802 C C . ILE A 1 635 ? 8.605 -2.995 36.231 1.00 54.54 616 ILE A C 1
ATOM 9803 O O . ILE A 1 635 ? 9.600 -3.245 36.912 1.00 57.17 616 ILE A O 1
ATOM 9819 N N . TYR A 1 636 ? 7.389 -3.429 36.544 1.00 54.31 617 TYR A N 1
ATOM 9820 C CA . TYR A 1 636 ? 7.157 -4.239 37.732 1.00 59.35 617 TYR A CA 1
ATOM 9821 C C . TYR A 1 636 ? 7.608 -5.680 37.505 1.00 59.84 617 TYR A C 1
ATOM 9822 O O . TYR A 1 636 ? 7.607 -6.162 36.373 1.00 56.37 617 TYR A O 1
ATOM 9840 N N . PRO A 1 637 ? 8.002 -6.372 38.586 1.00 64.19 618 PRO A N 1
ATOM 9841 C CA . PRO A 1 637 ? 8.505 -7.749 38.486 1.00 63.19 618 PRO A CA 1
ATOM 9842 C C . PRO A 1 637 ? 7.485 -8.720 37.894 1.00 60.38 618 PRO A C 1
ATOM 9843 O O . PRO A 1 637 ? 7.861 -9.796 37.431 1.00 55.46 618 PRO A O 1
ATOM 9854 N N . THR A 1 638 ? 6.212 -8.341 37.912 1.00 62.82 619 THR A N 1
ATOM 9855 C CA . THR A 1 638 ? 5.146 -9.207 37.421 1.00 65.06 619 THR A CA 1
ATOM 9856 C C . THR A 1 638 ? 4.935 -9.058 35.916 1.00 64.32 619 THR A C 1
ATOM 9857 O O . THR A 1 638 ? 4.292 -9.900 35.291 1.00 64.45 619 THR A O 1
ATOM 9868 N N . GLU A 1 639 ? 5.475 -7.986 35.341 1.00 64.39 620 GLU A N 1
ATOM 9869 C CA . GLU A 1 639 ? 5.263 -7.679 33.929 1.00 55.67 620 GLU A CA 1
ATOM 9870 C C . GLU A 1 639 ? 5.468 -8.906 33.046 1.00 54.02 620 GLU A C 1
ATOM 9871 O O . GLU A 1 639 ? 6.389 -9.696 33.264 1.00 46.95 620 GLU A O 1
ATOM 9883 N N . LYS A 1 640 ? 4.601 -9.053 32.049 1.00 47.55 621 LYS A N 1
ATOM 9884 C CA . LYS A 1 640 ? 4.698 -10.147 31.090 1.00 48.11 621 LYS A CA 1
ATOM 9885 C C . LYS A 1 640 ? 5.124 -9.599 29.735 1.00 41.65 621 LYS A C 1
ATOM 9886 O O . LYS A 1 640 ? 4.450 -8.743 29.163 1.00 38.09 621 LYS A O 1
ATOM 9905 N N . PHE A 1 641 ? 6.244 -10.099 29.226 1.00 38.37 622 PHE A N 1
ATOM 9906 C CA . PHE A 1 641 ? 6.824 -9.573 27.998 1.00 36.29 622 PHE A CA 1
ATOM 9907 C C . PHE A 1 641 ? 6.289 -10.285 26.759 1.00 34.52 622 PHE A C 1
ATOM 9908 O O . PHE A 1 641 ? 5.585 -11.289 26.862 1.00 37.56 622 PHE A O 1
ATOM 9925 N N . LEU A 1 642 ? 6.628 -9.753 25.590 1.00 31.53 623 LEU A N 1
ATOM 9926 C CA . LEU A 1 642 ? 6.015 -10.185 24.339 1.00 31.45 623 LEU A CA 1
ATOM 9927 C C . LEU A 1 642 ? 6.087 -11.694 24.145 1.00 35.34 623 LEU A C 1
ATOM 9928 O O . LEU A 1 642 ? 7.171 -12.280 24.139 1.00 33.53 623 LEU A O 1
ATOM 9944 N N . GLY A 1 643 ? 4.922 -12.315 23.983 1.00 36.69 624 GLY A N 1
ATOM 9945 C CA . GLY A 1 643 ? 4.845 -13.743 23.733 1.00 41.24 624 GLY A CA 1
ATOM 9946 C C . GLY A 1 643 ? 4.585 -14.552 24.990 1.00 41.89 624 GLY A C 1
ATOM 9947 O O . GLY A 1 643 ? 4.100 -15.680 24.917 1.00 45.37 624 GLY A O 1
ATOM 9951 N N . ASP A 1 644 ? 4.909 -13.980 26.145 1.00 40.25 625 ASP A N 1
ATOM 9952 C CA . ASP A 1 644 ? 4.679 -14.650 27.419 1.00 39.64 625 ASP A CA 1
ATOM 9953 C C . ASP A 1 644 ? 3.219 -14.510 27.830 1.00 43.31 625 ASP A C 1
ATOM 9954 O O . ASP A 1 644 ? 2.829 -13.518 28.444 1.00 47.45 625 ASP A O 1
ATOM 9963 N N . TYR A 1 645 ? 2.419 -15.514 27.485 1.00 47.09 626 TYR A N 1
ATOM 9964 C CA . TYR A 1 645 ? 0.991 -15.506 27.778 1.00 47.12 626 TYR A CA 1
ATOM 9965 C C . TYR A 1 645 ? 0.676 -16.444 28.939 1.00 48.04 626 TYR A C 1
ATOM 9966 O O . TYR A 1 645 ? 0.045 -17.483 28.754 1.00 45.84 626 TYR A O 1
ATOM 9984 N N . ALA A 1 646 ? 1.121 -16.074 30.135 1.00 46.95 627 ALA A N 1
ATOM 9985 C CA . ALA A 1 646 ? 0.906 -16.901 31.318 1.00 50.71 627 ALA A CA 1
ATOM 9986 C C . ALA A 1 646 ? -0.568 -16.930 31.706 1.00 46.70 627 ALA A C 1
ATOM 9987 O O . ALA A 1 646 ? -1.084 -17.961 32.135 1.00 43.49 627 ALA A O 1
ATOM 9994 N N . ASP A 1 647 ? -1.242 -15.794 31.549 1.00 45.71 628 ASP A N 1
ATOM 9995 C CA . ASP A 1 647 ? -2.665 -15.697 31.854 1.00 45.32 628 ASP A CA 1
ATOM 9996 C C . ASP A 1 647 ? -3.494 -16.006 30.611 1.00 44.96 628 ASP A C 1
ATOM 9997 O O . ASP A 1 647 ? -4.450 -15.298 30.296 1.00 42.92 628 ASP A O 1
ATOM 10006 N N . ASN A 1 648 ? -3.119 -17.075 29.915 1.00 44.42 629 ASN A N 1
ATOM 10007 C CA . ASN A 1 648 ? -3.733 -17.432 28.641 1.00 44.27 629 ASN A CA 1
ATOM 10008 C C . ASN A 1 648 ? -5.216 -17.771 28.764 1.00 43.01 629 ASN A C 1
ATOM 10009 O O . ASN A 1 648 ? -5.618 -18.554 29.625 1.00 44.27 629 ASN A O 1
ATOM 10020 N N . LEU A 1 649 ? -6.020 -17.182 27.886 1.00 39.64 630 LEU A N 1
ATOM 10021 C CA . LEU A 1 649 ? -7.459 -17.417 27.877 1.00 38.62 630 LEU A CA 1
ATOM 10022 C C . LEU A 1 649 ? -7.852 -18.482 26.855 1.00 39.37 630 LEU A C 1
ATOM 10023 O O . LEU A 1 649 ? -8.976 -18.978 26.871 1.00 42.65 630 LEU A O 1
ATOM 10039 N N . PHE A 1 650 ? -6.926 -18.832 25.968 1.00 37.88 631 PHE A N 1
ATOM 10040 C CA . PHE A 1 650 ? -7.197 -19.836 24.943 1.00 37.28 631 PHE A CA 1
ATOM 10041 C C . PHE A 1 650 ? -7.176 -21.246 25.519 1.00 39.97 631 PHE A C 1
ATOM 10042 O O . PHE A 1 650 ? -6.259 -21.614 26.253 1.00 41.46 631 PHE A O 1
ATOM 10059 N N . GLY A 1 651 ? -8.195 -22.029 25.181 1.00 40.62 632 GLY A N 1
ATOM 10060 C CA . GLY A 1 651 ? -8.254 -23.424 25.575 1.00 39.05 632 GLY A CA 1
ATOM 10061 C C . GLY A 1 651 ? -7.943 -24.347 24.412 1.00 37.09 632 GLY A C 1
ATOM 10062 O O . GLY A 1 651 ? -7.464 -25.465 24.606 1.00 36.73 632 GLY A O 1
ATOM 10066 N N . ASP A 1 652 ? -8.212 -23.877 23.198 1.00 37.91 633 ASP A N 1
ATOM 10067 C CA . ASP A 1 652 ? -8.004 -24.685 22.003 1.00 35.38 633 ASP A CA 1
ATOM 10068 C C . ASP A 1 652 ? -6.525 -24.994 21.802 1.00 34.11 633 ASP A C 1
ATOM 10069 O O . ASP A 1 652 ? -5.686 -24.096 21.820 1.00 37.51 633 ASP A O 1
ATOM 10078 N N . ALA A 1 653 ? -6.215 -26.271 21.606 1.00 34.26 634 ALA A N 1
ATOM 10079 C CA . ALA A 1 653 ? -4.834 -26.712 21.447 1.00 34.58 634 ALA A CA 1
ATOM 10080 C C . ALA A 1 653 ? -4.204 -26.130 20.183 1.00 34.45 634 ALA A C 1
ATOM 10081 O O . ALA A 1 653 ? -2.983 -26.003 20.095 1.00 34.39 634 ALA A O 1
ATOM 10088 N N . ALA A 1 654 ? -5.037 -25.782 19.208 1.00 32.13 635 ALA A N 1
ATOM 10089 C CA . ALA A 1 654 ? -4.549 -25.189 17.968 1.00 34.18 635 ALA A CA 1
ATOM 10090 C C . ALA A 1 654 ? -4.027 -23.776 18.222 1.00 33.92 635 ALA A C 1
ATOM 10091 O O . ALA A 1 654 ? -3.065 -23.336 17.592 1.00 30.95 635 ALA A O 1
ATOM 10098 N N . ALA A 1 655 ? -4.668 -23.068 19.145 1.00 34.18 636 ALA A N 1
ATOM 10099 C CA . ALA A 1 655 ? -4.230 -21.728 19.518 1.00 29.35 636 ALA A CA 1
ATOM 10100 C C . ALA A 1 655 ? -2.874 -21.799 20.214 1.00 32.87 636 ALA A C 1
ATOM 10101 O O . ALA A 1 655 ? -1.992 -20.982 19.960 1.00 33.27 636 ALA A O 1
ATOM 10108 N N . HIS A 1 656 ? -2.714 -22.786 21.090 1.00 33.17 637 HIS A N 1
ATOM 10109 C CA . HIS A 1 656 ? -1.460 -22.986 21.805 1.00 33.49 637 HIS A CA 1
ATOM 10110 C C . HIS A 1 656 ? -0.315 -23.249 20.833 1.00 31.88 637 HIS A C 1
ATOM 10111 O O . HIS A 1 656 ? 0.809 -22.797 21.049 1.00 28.46 637 HIS A O 1
ATOM 10125 N N . ALA A 1 657 ? -0.605 -23.981 19.762 1.00 30.52 638 ALA A N 1
ATOM 10126 C CA . ALA A 1 657 ? 0.399 -24.266 18.744 1.00 30.10 638 ALA A CA 1
ATOM 10127 C C . ALA A 1 657 ? 0.828 -22.978 18.050 1.00 30.20 638 ALA A C 1
ATOM 10128 O O . ALA A 1 657 ? 2.009 -22.777 17.772 1.00 30.67 638 ALA A O 1
ATOM 10135 N N . ALA A 1 658 ? -0.139 -22.107 17.775 1.00 27.70 639 ALA A N 1
ATOM 10136 C CA . ALA A 1 658 ? 0.144 -20.833 17.127 1.00 32.19 639 ALA A CA 1
ATOM 10137 C C . ALA A 1 658 ? 0.990 -19.952 18.042 1.00 33.34 639 ALA A C 1
ATOM 10138 O O . ALA A 1 658 ? 1.956 -19.326 17.601 1.00 30.16 639 ALA A O 1
ATOM 10145 N N . MET A 1 659 ? 0.619 -19.914 19.318 1.00 28.73 640 MET A N 1
ATOM 10146 C CA . MET A 1 659 ? 1.339 -19.129 20.310 1.00 27.30 640 MET A CA 1
ATOM 10147 C C . MET A 1 659 ? 2.769 -19.635 20.498 1.00 28.06 640 MET A C 1
ATOM 10148 O O . MET A 1 659 ? 3.691 -18.846 20.683 1.00 31.44 640 MET A O 1
ATOM 10162 N N . ALA A 1 660 ? 2.952 -20.950 20.453 1.00 28.44 641 ALA A N 1
ATOM 10163 C CA . ALA A 1 660 ? 4.275 -21.536 20.638 1.00 28.95 641 ALA A CA 1
ATOM 10164 C C . ALA A 1 660 ? 5.176 -21.213 19.449 1.00 28.34 641 ALA A C 1
ATOM 10165 O O . ALA A 1 660 ? 6.363 -20.937 19.616 1.00 28.58 641 ALA A O 1
ATOM 10172 N N . LYS A 1 661 ? 4.605 -21.254 18.251 1.00 27.75 642 LYS A N 1
ATOM 10173 C CA . LYS A 1 661 ? 5.331 -20.901 17.037 1.00 29.55 642 LYS A CA 1
ATOM 10174 C C . LYS A 1 661 ? 5.743 -19.434 17.105 1.00 33.78 642 LYS A C 1
ATOM 10175 O O . LYS A 1 661 ? 6.832 -19.054 16.669 1.00 34.35 642 LYS A O 1
ATOM 10194 N N . PHE A 1 662 ? 4.851 -18.620 17.660 1.00 32.07 643 PHE A N 1
ATOM 10195 C CA . PHE A 1 662 ? 5.104 -17.203 17.881 1.00 29.20 643 PHE A CA 1
ATOM 10196 C C . PHE A 1 662 ? 6.341 -17.020 18.759 1.00 29.93 643 PHE A C 1
ATOM 10197 O O . PHE A 1 662 ? 7.274 -16.306 18.392 1.00 30.44 643 PHE A O 1
ATOM 10214 N N . LYS A 1 663 ? 6.350 -17.684 19.911 1.00 28.91 644 LYS A N 1
ATOM 10215 C CA . LYS A 1 663 ? 7.471 -17.592 20.842 1.00 29.70 644 LYS A CA 1
ATOM 10216 C C . LYS A 1 663 ? 8.774 -18.072 20.208 1.00 28.53 644 LYS A C 1
ATOM 10217 O O . LYS A 1 663 ? 9.850 -17.571 20.531 1.00 32.74 644 LYS A O 1
ATOM 10236 N N . SER A 1 664 ? 8.676 -19.044 19.308 1.00 27.43 645 SER A N 1
ATOM 10237 C CA . SER A 1 664 ? 9.856 -19.580 18.639 1.00 27.93 645 SER A CA 1
ATOM 10238 C C . SER A 1 664 ? 10.405 -18.569 17.637 1.00 31.34 645 SER A C 1
ATOM 10239 O O . SER A 1 664 ? 11.618 -18.432 17.480 1.00 31.69 645 SER A O 1
ATOM 10247 N N . ASN A 1 665 ? 9.507 -17.862 16.960 1.00 28.35 646 ASN A N 1
ATOM 10248 C CA . ASN A 1 665 ? 9.911 -16.833 16.013 1.00 32.11 646 ASN A CA 1
ATOM 10249 C C . ASN A 1 665 ? 10.526 -15.636 16.728 1.00 33.73 646 ASN A C 1
ATOM 10250 O O . ASN A 1 665 ? 11.435 -14.992 16.207 1.00 30.59 646 ASN A O 1
ATOM 10261 N N . LEU A 1 666 ? 10.023 -15.343 17.924 1.00 31.81 647 LEU A N 1
ATOM 10262 C CA . LEU A 1 666 ? 10.561 -14.262 18.737 1.00 28.75 647 LEU A CA 1
ATOM 10263 C C . LEU A 1 666 ? 11.957 -14.614 19.231 1.00 27.58 647 LEU A C 1
ATOM 10264 O O . LEU A 1 666 ? 12.855 -13.773 19.236 1.00 31.13 647 LEU A O 1
ATOM 10280 N N . ALA A 1 667 ? 12.133 -15.864 19.644 1.00 29.05 648 ALA A N 1
ATOM 10281 C CA . ALA A 1 667 ? 13.423 -16.336 20.125 1.00 29.38 648 ALA A CA 1
ATOM 10282 C C . ALA A 1 667 ? 14.485 -16.190 19.039 1.00 30.65 648 ALA A C 1
ATOM 10283 O O . ALA A 1 667 ? 15.657 -15.957 19.334 1.00 32.81 648 ALA A O 1
ATOM 10290 N N . ASN A 1 668 ? 14.069 -16.326 17.783 1.00 27.76 649 ASN A N 1
ATOM 10291 C CA . ASN A 1 668 ? 14.989 -16.193 16.659 1.00 32.78 649 ASN A CA 1
ATOM 10292 C C . ASN A 1 668 ? 15.335 -14.731 16.395 1.00 33.01 649 ASN A C 1
ATOM 10293 O O . ASN A 1 668 ? 16.457 -14.411 16.003 1.00 30.69 649 ASN A O 1
ATOM 10304 N N . ILE A 1 669 ? 14.367 -13.848 16.613 1.00 30.25 650 ILE A N 1
ATOM 10305 C CA . ILE A 1 669 ? 14.598 -12.416 16.476 1.00 30.67 650 ILE A CA 1
ATOM 10306 C C . ILE A 1 669 ? 15.553 -11.939 17.565 1.00 30.46 650 ILE A C 1
ATOM 10307 O O . ILE A 1 669 ? 16.474 -11.165 17.302 1.00 29.13 650 ILE A O 1
ATOM 10323 N N . THR A 1 670 ? 15.325 -12.407 18.787 1.00 27.72 651 THR A N 1
ATOM 10324 C CA . THR A 1 670 ? 16.211 -12.108 19.904 1.00 26.98 651 THR A CA 1
ATOM 10325 C C . THR A 1 670 ? 17.649 -12.447 19.537 1.00 30.59 651 THR A C 1
ATOM 10326 O O . THR A 1 670 ? 18.571 -11.678 19.804 1.00 33.08 651 THR A O 1
ATOM 10337 N N . LYS A 1 671 ? 17.830 -13.608 18.919 1.00 30.54 652 LYS A N 1
ATOM 10338 C CA . LYS A 1 671 ? 19.153 -14.083 18.537 1.00 30.71 652 LYS A CA 1
ATOM 10339 C C . LYS A 1 671 ? 19.792 -13.190 17.472 1.00 30.58 652 LYS A C 1
ATOM 10340 O O . LYS A 1 671 ? 20.988 -12.914 17.528 1.00 32.56 652 LYS A O 1
ATOM 10359 N N . GLN A 1 672 ? 18.994 -12.736 16.510 1.00 29.65 653 GLN A N 1
ATOM 10360 C CA . GLN A 1 672 ? 19.491 -11.836 15.471 1.00 32.38 653 GLN A CA 1
ATOM 10361 C C . GLN A 1 672 ? 19.969 -10.522 16.078 1.00 31.82 653 GLN A C 1
ATOM 10362 O O . GLN A 1 672 ? 21.093 -10.085 15.832 1.00 30.77 653 GLN A O 1
ATOM 10376 N N . ILE A 1 673 ? 19.102 -9.897 16.869 1.00 29.27 654 ILE A N 1
ATOM 10377 C CA . ILE A 1 673 ? 19.406 -8.614 17.488 1.00 28.01 654 ILE A CA 1
ATOM 10378 C C . ILE A 1 673 ? 20.670 -8.707 18.329 1.00 30.19 654 ILE A C 1
ATOM 10379 O O . ILE A 1 673 ? 21.494 -7.793 18.332 1.00 29.52 654 ILE A O 1
ATOM 10395 N N . THR A 1 674 ? 20.819 -9.818 19.041 1.00 30.41 655 THR A N 1
ATOM 10396 C CA . THR A 1 674 ? 21.976 -10.027 19.900 1.00 29.79 655 THR A CA 1
ATOM 10397 C C . THR A 1 674 ? 23.260 -10.107 19.081 1.00 31.05 655 THR A C 1
ATOM 10398 O O . THR A 1 674 ? 24.277 -9.523 19.448 1.00 32.05 655 THR A O 1
ATOM 10409 N N . GLU A 1 675 ? 23.207 -10.832 17.969 1.00 29.62 656 GLU A N 1
ATOM 10410 C CA . GLU A 1 675 ? 24.377 -10.995 17.116 1.00 33.35 656 GLU A CA 1
ATOM 10411 C C . GLU A 1 675 ? 24.796 -9.669 16.484 1.00 34.24 656 GLU A C 1
ATOM 10412 O O . GLU A 1 675 ? 25.988 -9.391 16.343 1.00 37.99 656 GLU A O 1
ATOM 10424 N N . ARG A 1 676 ? 23.819 -8.852 16.108 1.00 30.34 657 ARG A N 1
ATOM 10425 C CA . ARG A 1 676 ? 24.108 -7.540 15.539 1.00 33.19 657 ARG A CA 1
ATOM 10426 C C . ARG A 1 676 ? 24.702 -6.617 16.596 1.00 35.04 657 ARG A C 1
ATOM 10427 O O . ARG A 1 676 ? 25.639 -5.867 16.323 1.00 39.59 657 ARG A O 1
ATOM 10448 N N . ASN A 1 677 ? 24.149 -6.677 17.803 1.00 31.16 658 ASN A N 1
ATOM 10449 C CA . ASN A 1 677 ? 24.586 -5.819 18.897 1.00 29.65 658 ASN A CA 1
ATOM 10450 C C . ASN A 1 677 ? 25.952 -6.214 19.447 1.00 31.85 658 ASN A C 1
ATOM 10451 O O . ASN A 1 677 ? 26.496 -5.536 20.319 1.00 31.27 658 ASN A O 1
ATOM 10462 N N . GLN A 1 678 ? 26.505 -7.309 18.939 1.00 33.55 659 GLN A N 1
ATOM 10463 C CA . GLN A 1 678 ? 27.768 -7.824 19.449 1.00 36.88 659 GLN A CA 1
ATOM 10464 C C . GLN A 1 678 ? 28.905 -6.825 19.256 1.00 36.10 659 GLN A C 1
ATOM 10465 O O . GLN A 1 678 ? 29.186 -6.395 18.137 1.00 37.05 659 GLN A O 1
ATOM 10479 N N . GLY A 1 679 ? 29.551 -6.457 20.359 1.00 34.68 660 GLY A N 1
ATOM 10480 C CA . GLY A 1 679 ? 30.730 -5.612 20.314 1.00 34.93 660 GLY A CA 1
ATOM 10481 C C . GLY A 1 679 ? 30.442 -4.124 20.222 1.00 33.42 660 GLY A C 1
ATOM 10482 O O . GLY A 1 679 ? 31.362 -3.326 20.058 1.00 34.44 660 GLY A O 1
ATOM 10486 N N . MET A 1 680 ? 29.172 -3.745 20.324 1.00 33.51 661 MET A N 1
ATOM 10487 C CA . MET A 1 680 ? 28.795 -2.338 20.270 1.00 29.51 661 MET A CA 1
ATOM 10488 C C . MET A 1 680 ? 28.921 -1.690 21.641 1.00 32.39 661 MET A C 1
ATOM 10489 O O . MET A 1 680 ? 28.759 -2.349 22.670 1.00 31.92 661 MET A O 1
ATOM 10503 N N . VAL A 1 681 ? 29.212 -0.393 21.649 1.00 31.12 662 VAL A N 1
ATOM 10504 C CA . VAL A 1 681 ? 29.283 0.366 22.890 1.00 33.47 662 VAL A CA 1
ATOM 10505 C C . VAL A 1 681 ? 27.878 0.704 23.370 1.00 30.57 662 VAL A C 1
ATOM 10506 O O . VAL A 1 681 ? 27.565 0.573 24.551 1.00 31.07 662 VAL A O 1
ATOM 10519 N N . SER A 1 682 ? 27.036 1.138 22.439 1.00 30.88 663 SER A N 1
ATOM 10520 C CA . SER A 1 682 ? 25.654 1.476 22.750 1.00 30.35 663 SER A CA 1
ATOM 10521 C C . SER A 1 682 ? 24.699 0.706 21.841 1.00 29.14 663 SER A C 1
ATOM 10522 O O . SER A 1 682 ? 24.181 1.253 20.867 1.00 30.33 663 SER A O 1
ATOM 10530 N N . PRO A 1 683 ? 24.465 -0.576 22.155 1.00 30.08 664 PRO A N 1
ATOM 10531 C CA . PRO A 1 683 ? 23.574 -1.409 21.342 1.00 29.75 664 PRO A CA 1
ATOM 10532 C C . PRO A 1 683 ? 22.118 -0.961 21.425 1.00 28.11 664 PRO A C 1
ATOM 10533 O O . PRO A 1 683 ? 21.687 -0.455 22.461 1.00 28.02 664 PRO A O 1
ATOM 10544 N N . TYR A 1 684 ? 21.375 -1.141 20.338 1.00 28.02 665 TYR A N 1
ATOM 10545 C CA . TYR A 1 684 ? 19.945 -0.867 20.344 1.00 28.02 665 TYR A CA 1
ATOM 10546 C C . TYR A 1 684 ? 19.217 -2.094 20.887 1.00 26.17 665 TYR A C 1
ATOM 10547 O O . TYR A 1 684 ? 19.201 -3.149 20.252 1.00 25.98 665 TYR A O 1
ATOM 10565 N N . THR A 1 685 ? 18.615 -1.950 22.063 1.00 24.62 666 THR A N 1
ATOM 10566 C CA . THR A 1 685 ? 18.105 -3.097 22.806 1.00 28.19 666 THR A CA 1
ATOM 10567 C C . THR A 1 685 ? 16.628 -2.984 23.165 1.00 28.20 666 THR A C 1
ATOM 10568 O O . THR A 1 685 ? 16.097 -3.824 23.889 1.00 32.28 666 THR A O 1
ATOM 10579 N N . TRP A 1 686 ? 15.963 -1.954 22.657 1.00 28.25 667 TRP A N 1
ATOM 10580 C CA . TRP A 1 686 ? 14.616 -1.628 23.109 1.00 28.65 667 TRP A CA 1
ATOM 10581 C C . TRP A 1 686 ? 13.530 -2.466 22.438 1.00 28.82 667 TRP A C 1
ATOM 10582 O O . TRP A 1 686 ? 12.372 -2.425 22.851 1.00 31.29 667 TRP A O 1
ATOM 10603 N N . LEU A 1 687 ? 13.899 -3.225 21.412 1.00 26.41 668 LEU A N 1
ATOM 10604 C CA . LEU A 1 687 ? 12.941 -4.085 20.726 1.00 28.42 668 LEU A CA 1
ATOM 10605 C C . LEU A 1 687 ? 13.326 -5.558 20.823 1.00 26.70 668 LEU A C 1
ATOM 10606 O O . LEU A 1 687 ? 12.828 -6.388 20.069 1.00 26.40 668 LEU A O 1
ATOM 10622 N N . ILE A 1 688 ? 14.216 -5.880 21.754 1.00 28.59 669 ILE A N 1
ATOM 10623 C CA . ILE A 1 688 ? 14.461 -7.270 22.102 1.00 29.77 669 ILE A CA 1
ATOM 10624 C C . ILE A 1 688 ? 13.182 -7.800 22.738 1.00 31.79 669 ILE A C 1
ATOM 10625 O O . ILE A 1 688 ? 12.730 -7.263 23.747 1.00 30.08 669 ILE A O 1
ATOM 10641 N N . PRO A 1 689 ? 12.584 -8.846 22.142 1.00 32.81 670 PRO A N 1
ATOM 10642 C CA . PRO A 1 689 ? 11.276 -9.346 22.586 1.00 30.77 670 PRO A CA 1
ATOM 10643 C C . PRO A 1 689 ? 11.172 -9.511 24.099 1.00 29.34 670 PRO A C 1
ATOM 10644 O O . PRO A 1 689 ? 10.142 -9.172 24.681 1.00 31.79 670 PRO A O 1
ATOM 10655 N N . GLY A 1 690 ? 12.229 -10.020 24.723 1.00 29.80 671 GLY A N 1
ATOM 10656 C CA . GLY A 1 690 ? 12.245 -10.216 26.162 1.00 28.39 671 GLY A CA 1
ATOM 10657 C C . GLY A 1 690 ? 12.191 -8.923 26.956 1.00 32.72 671 GLY A C 1
ATOM 10658 O O . GLY A 1 690 ? 11.980 -8.943 28.169 1.00 34.46 671 GLY A O 1
ATOM 10662 N N . HIS A 1 691 ? 12.389 -7.797 26.276 1.00 34.31 672 HIS A N 1
ATOM 10663 C CA . HIS A 1 691 ? 12.340 -6.485 26.917 1.00 31.51 672 HIS A CA 1
ATOM 10664 C C . HIS A 1 691 ? 11.057 -5.724 26.576 1.00 30.43 672 HIS A C 1
ATOM 10665 O O . HIS A 1 691 ? 10.825 -4.635 27.099 1.00 30.83 672 HIS A O 1
ATOM 10679 N N . VAL A 1 692 ? 10.231 -6.292 25.700 1.00 27.38 673 VAL A N 1
ATOM 10680 C CA . VAL A 1 692 ? 9.030 -5.608 25.219 1.00 25.80 673 VAL A CA 1
ATOM 10681 C C . VAL A 1 692 ? 7.779 -6.102 25.939 1.00 27.83 673 VAL A C 1
ATOM 10682 O O . VAL A 1 692 ? 7.355 -7.236 25.732 1.00 31.33 673 VAL A O 1
ATOM 10695 N N . PRO A 1 693 ? 7.177 -5.253 26.786 1.00 30.32 674 PRO A N 1
ATOM 10696 C CA . PRO A 1 693 ? 5.935 -5.647 27.462 1.00 29.06 674 PRO A CA 1
ATOM 10697 C C . PRO A 1 693 ? 4.825 -5.955 26.466 1.00 31.26 674 PRO A C 1
ATOM 10698 O O . PRO A 1 693 ? 4.871 -5.480 25.332 1.00 31.60 674 PRO A O 1
ATOM 10709 N N . ASN A 1 694 ? 3.839 -6.739 26.888 1.00 31.36 675 ASN A N 1
ATOM 10710 C CA . ASN A 1 694 ? 2.732 -7.110 26.016 1.00 31.73 675 ASN A CA 1
ATOM 10711 C C . ASN A 1 694 ? 1.768 -5.958 25.763 1.00 29.26 675 ASN A C 1
ATOM 10712 O O . ASN A 1 694 ? 1.112 -5.914 24.722 1.00 31.60 675 ASN A O 1
ATOM 10723 N N . SER A 1 695 ? 1.682 -5.027 26.709 1.00 32.55 676 SER A N 1
ATOM 10724 C CA . SER A 1 695 ? 0.698 -3.952 26.620 1.00 34.17 676 SER A CA 1
ATOM 10725 C C . SER A 1 695 ? 1.250 -2.590 27.025 1.00 30.52 676 SER A C 1
ATOM 10726 O O . SER A 1 695 ? 2.424 -2.450 27.362 1.00 34.82 676 SER A O 1
ATOM 10734 N N . ILE A 1 696 ? 0.376 -1.591 26.976 1.00 31.47 677 ILE A N 1
ATOM 10735 C CA . ILE A 1 696 ? 0.675 -0.252 27.454 1.00 32.07 677 ILE A CA 1
ATOM 10736 C C . ILE A 1 696 ? 0.115 -0.100 28.861 1.00 41.45 677 ILE A C 1
ATOM 10737 O O . ILE A 1 696 ? -1.051 0.259 29.034 1.00 40.91 677 ILE A O 1
ATOM 10753 N N . ALA A 1 697 ? 0.939 -0.379 29.865 1.00 39.43 678 ALA A N 1
ATOM 10754 C CA . ALA A 1 697 ? 0.497 -0.293 31.252 1.00 39.15 678 ALA A CA 1
ATOM 10755 C C . ALA A 1 697 ? 1.258 0.787 32.014 1.00 46.87 678 ALA A C 1
ATOM 10756 O O . ALA A 1 697 ? 1.165 0.871 33.240 1.00 50.61 678 ALA A O 1
ATOM 10763 N N . ILE A 1 698 ? 2.007 1.616 31.291 1.00 45.54 679 ILE A N 1
ATOM 10764 C CA . ILE A 1 698 ? 2.815 2.650 31.925 1.00 45.18 679 ILE A CA 1
ATOM 10765 C C . ILE A 1 698 ? 3.198 3.739 30.921 1.00 47.63 679 ILE A C 1
ATOM 10766 O O . ILE A 1 698 ? 3.624 4.830 31.299 1.00 49.46 679 ILE A O 1
ATOM 10783 N N . HIS B 1 19 ? 30.481 -7.483 43.368 1.00 83.34 0 HIS B N 1
ATOM 10784 C CA . HIS B 1 19 ? 30.594 -8.913 42.956 1.00 84.30 0 HIS B CA 1
ATOM 10785 C C . HIS B 1 19 ? 29.400 -9.311 42.091 1.00 89.48 0 HIS B C 1
ATOM 10786 O O . HIS B 1 19 ? 28.668 -8.449 41.600 1.00 86.95 0 HIS B O 1
ATOM 10800 N N . MET B 1 20 ? 29.211 -10.615 41.902 1.00 87.48 1 MET B N 1
ATOM 10801 C CA . MET B 1 20 ? 28.130 -11.114 41.058 1.00 84.57 1 MET B CA 1
ATOM 10802 C C . MET B 1 20 ? 26.981 -11.667 41.892 1.00 80.57 1 MET B C 1
ATOM 10803 O O . MET B 1 20 ? 27.162 -12.607 42.662 1.00 75.89 1 MET B O 1
ATOM 10817 N N . LYS B 1 21 ? 25.801 -11.076 41.730 1.00 79.91 2 LYS B N 1
ATOM 10818 C CA . LYS B 1 21 ? 24.602 -11.541 42.422 1.00 81.47 2 LYS B CA 1
ATOM 10819 C C . LYS B 1 21 ? 23.898 -12.656 41.649 1.00 83.45 2 LYS B C 1
ATOM 10820 O O . LYS B 1 21 ? 23.745 -12.580 40.429 1.00 83.74 2 LYS B O 1
ATOM 10839 N N . TYR B 1 22 ? 23.477 -13.692 42.371 1.00 81.23 3 TYR B N 1
ATOM 10840 C CA . TYR B 1 22 ? 22.769 -14.822 41.778 1.00 74.94 3 TYR B CA 1
ATOM 10841 C C . TYR B 1 22 ? 21.473 -15.104 42.528 1.00 72.92 3 TYR B C 1
ATOM 10842 O O . TYR B 1 22 ? 21.490 -15.353 43.733 1.00 74.53 3 TYR B O 1
ATOM 10860 N N . LYS B 1 23 ? 20.352 -15.069 41.814 1.00 68.80 4 LYS B N 1
ATOM 10861 C CA . LYS B 1 23 ? 19.067 -15.433 42.399 1.00 68.59 4 LYS B CA 1
ATOM 10862 C C . LYS B 1 23 ? 18.685 -16.850 41.978 1.00 66.79 4 LYS B C 1
ATOM 10863 O O . LYS B 1 23 ? 18.102 -17.059 40.915 1.00 65.69 4 LYS B O 1
ATOM 10882 N N . ILE B 1 24 ? 19.020 -17.817 42.826 1.00 61.20 5 ILE B N 1
ATOM 10883 C CA . ILE B 1 24 ? 18.796 -19.225 42.522 1.00 61.82 5 ILE B CA 1
ATOM 10884 C C . ILE B 1 24 ? 17.453 -19.703 43.065 1.00 62.15 5 ILE B C 1
ATOM 10885 O O . ILE B 1 24 ? 17.214 -19.668 44.269 1.00 63.02 5 ILE B O 1
ATOM 10901 N N . THR B 1 25 ? 16.584 -20.155 42.165 1.00 60.94 6 THR B N 1
ATOM 10902 C CA . THR B 1 25 ? 15.272 -20.667 42.546 1.00 59.29 6 THR B CA 1
ATOM 10903 C C . THR B 1 25 ? 15.187 -22.161 42.254 1.00 58.70 6 THR B C 1
ATOM 10904 O O . THR B 1 25 ? 15.413 -22.596 41.125 1.00 54.21 6 THR B O 1
ATOM 10915 N N . VAL B 1 26 ? 14.858 -22.941 43.277 1.00 55.57 7 VAL B N 1
ATOM 10916 C CA . VAL B 1 26 ? 14.771 -24.389 43.139 1.00 50.69 7 VAL B CA 1
ATOM 10917 C C . VAL B 1 26 ? 13.328 -24.864 43.251 1.00 52.86 7 VAL B C 1
ATOM 10918 O O . VAL B 1 26 ? 12.658 -24.616 44.254 1.00 53.26 7 VAL B O 1
ATOM 10931 N N . GLU B 1 27 ? 12.855 -25.546 42.213 1.00 52.77 8 GLU B N 1
ATOM 10932 C CA . GLU B 1 27 ? 11.526 -26.141 42.229 1.00 50.82 8 GLU B CA 1
ATOM 10933 C C . GLU B 1 27 ? 11.627 -27.630 42.531 1.00 47.41 8 GLU B C 1
ATOM 10934 O O . GLU B 1 27 ? 12.232 -28.388 41.772 1.00 45.93 8 GLU B O 1
ATOM 10946 N N . THR B 1 28 ? 11.037 -28.044 43.646 1.00 46.82 9 THR B N 1
ATOM 10947 C CA . THR B 1 28 ? 11.044 -29.446 44.037 1.00 48.54 9 THR B CA 1
ATOM 10948 C C . THR B 1 28 ? 10.048 -30.231 43.192 1.00 50.53 9 THR B C 1
ATOM 10949 O O . THR B 1 28 ? 8.945 -29.759 42.919 1.00 50.87 9 THR B O 1
ATOM 10960 N N . GLY B 1 29 ? 10.442 -31.429 42.775 1.00 49.61 10 GLY B N 1
ATOM 10961 C CA . GLY B 1 29 ? 9.574 -32.278 41.980 1.00 49.36 10 GLY B CA 1
ATOM 10962 C C . GLY B 1 29 ? 8.444 -32.860 42.805 1.00 50.83 10 GLY B C 1
ATOM 10963 O O . GLY B 1 29 ? 8.285 -32.524 43.978 1.00 54.52 10 GLY B O 1
ATOM 10967 N N . ASP B 1 30 ? 7.659 -33.741 42.194 1.00 52.63 11 ASP B N 1
ATOM 10968 C CA . ASP B 1 30 ? 6.487 -34.307 42.857 1.00 58.03 11 ASP B CA 1
ATOM 10969 C C . ASP B 1 30 ? 6.825 -35.543 43.690 1.00 55.15 11 ASP B C 1
ATOM 10970 O O . ASP B 1 30 ? 5.986 -36.038 44.441 1.00 60.92 11 ASP B O 1
ATOM 10979 N N . LEU B 1 31 ? 8.051 -36.040 43.555 1.00 51.49 12 LEU B N 1
ATOM 10980 C CA . LEU B 1 31 ? 8.501 -37.170 44.359 1.00 49.43 12 LEU B CA 1
ATOM 10981 C C . LEU B 1 31 ? 9.091 -36.673 45.673 1.00 49.89 12 LEU B C 1
ATOM 10982 O O . LEU B 1 31 ? 9.518 -35.524 45.780 1.00 53.30 12 LEU B O 1
ATOM 10998 N N . ARG B 1 32 ? 9.111 -37.547 46.671 1.00 50.91 13 ARG B N 1
ATOM 10999 C CA . ARG B 1 32 ? 9.540 -37.173 48.011 1.00 57.02 13 ARG B CA 1
ATOM 11000 C C . ARG B 1 32 ? 10.146 -38.369 48.734 1.00 62.72 13 ARG B C 1
ATOM 11001 O O . ARG B 1 32 ? 9.448 -39.329 49.062 1.00 61.96 13 ARG B O 1
ATOM 11022 N N . GLY B 1 33 ? 11.450 -38.306 48.979 1.00 64.18 14 GLY B N 1
ATOM 11023 C CA . GLY B 1 33 ? 12.141 -39.367 49.687 1.00 66.57 14 GLY B CA 1
ATOM 11024 C C . GLY B 1 33 ? 11.877 -39.287 51.178 1.00 76.06 14 GLY B C 1
ATOM 11025 O O . GLY B 1 33 ? 11.082 -38.465 51.631 1.00 77.58 14 GLY B O 1
ATOM 11029 N N . ALA B 1 34 ? 12.539 -40.147 51.943 1.00 77.81 15 ALA B N 1
ATOM 11030 C CA . ALA B 1 34 ? 12.412 -40.129 53.394 1.00 78.86 15 ALA B CA 1
ATOM 11031 C C . ALA B 1 34 ? 13.555 -39.328 54.006 1.00 82.63 15 ALA B C 1
ATOM 11032 O O . ALA B 1 34 ? 14.675 -39.339 53.495 1.00 82.92 15 ALA B O 1
ATOM 11039 N N . GLY B 1 35 ? 13.265 -38.630 55.100 1.00 84.02 16 GLY B N 1
ATOM 11040 C CA . GLY B 1 35 ? 14.264 -37.831 55.784 1.00 87.02 16 GLY B CA 1
ATOM 11041 C C . GLY B 1 35 ? 13.809 -36.400 55.988 1.00 87.77 16 GLY B C 1
ATOM 11042 O O . GLY B 1 35 ? 12.623 -36.094 55.859 1.00 85.81 16 GLY B O 1
ATOM 11046 N N . THR B 1 36 ? 14.754 -35.519 56.305 1.00 86.83 17 THR B N 1
ATOM 11047 C CA . THR B 1 36 ? 14.439 -34.122 56.579 1.00 86.09 17 THR B CA 1
ATOM 11048 C C . THR B 1 36 ? 15.431 -33.178 55.910 1.00 81.94 17 THR B C 1
ATOM 11049 O O . THR B 1 36 ? 15.053 -32.353 55.081 1.00 84.02 17 THR B O 1
ATOM 11060 N N . ASP B 1 37 ? 16.701 -33.300 56.277 1.00 84.89 18 ASP B N 1
ATOM 11061 C CA . ASP B 1 37 ? 17.727 -32.390 55.783 1.00 88.99 18 ASP B CA 1
ATOM 11062 C C . ASP B 1 37 ? 18.049 -32.671 54.316 1.00 87.44 18 ASP B C 1
ATOM 11063 O O . ASP B 1 37 ? 18.874 -33.530 54.005 1.00 88.48 18 ASP B O 1
ATOM 11072 N N . ALA B 1 38 ? 17.394 -31.941 53.419 1.00 81.53 19 ALA B N 1
ATOM 11073 C CA . ALA B 1 38 ? 17.613 -32.103 51.988 1.00 79.13 19 ALA B CA 1
ATOM 11074 C C . ALA B 1 38 ? 18.514 -31.001 51.442 1.00 76.72 19 ALA B C 1
ATOM 11075 O O . ALA B 1 38 ? 18.479 -30.692 50.250 1.00 76.49 19 ALA B O 1
ATOM 11082 N N . SER B 1 39 ? 19.330 -30.419 52.315 1.00 78.30 20 SER B N 1
ATOM 11083 C CA . SER B 1 39 ? 20.235 -29.346 51.920 1.00 80.37 20 SER B CA 1
ATOM 11084 C C . SER B 1 39 ? 21.309 -29.845 50.960 1.00 78.14 20 SER B C 1
ATOM 11085 O O . SER B 1 39 ? 21.806 -30.963 51.091 1.00 76.98 20 SER B O 1
ATOM 11093 N N . VAL B 1 40 ? 21.663 -29.003 49.994 1.00 75.43 21 VAL B N 1
ATOM 11094 C CA . VAL B 1 40 ? 22.698 -29.332 49.025 1.00 76.64 21 VAL B CA 1
ATOM 11095 C C . VAL B 1 40 ? 23.548 -28.103 48.736 1.00 75.33 21 VAL B C 1
ATOM 11096 O O . VAL B 1 40 ? 23.258 -27.010 49.223 1.00 72.15 21 VAL B O 1
ATOM 11109 N N . SER B 1 41 ? 24.599 -28.288 47.946 1.00 71.46 22 SER B N 1
ATOM 11110 C CA . SER B 1 41 ? 25.438 -27.179 47.515 1.00 74.20 22 SER B CA 1
ATOM 11111 C C . SER B 1 41 ? 25.391 -27.071 45.996 1.00 71.17 22 SER B C 1
ATOM 11112 O O . SER B 1 41 ? 25.286 -28.082 45.302 1.00 69.53 22 SER B O 1
ATOM 11120 N N . ILE B 1 42 ? 25.461 -25.846 45.484 1.00 70.34 23 ILE B N 1
ATOM 11121 C CA . ILE B 1 42 ? 25.353 -25.617 44.046 1.00 69.45 23 ILE B CA 1
ATOM 11122 C C . ILE B 1 42 ? 26.515 -24.786 43.501 1.00 70.29 23 ILE B C 1
ATOM 11123 O O . ILE B 1 42 ? 26.689 -23.625 43.867 1.00 70.37 23 ILE B O 1
ATOM 11139 N N . LYS B 1 43 ? 27.309 -25.394 42.624 1.00 66.00 24 LYS B N 1
ATOM 11140 C CA . LYS B 1 43 ? 28.415 -24.699 41.972 1.00 64.30 24 LYS B CA 1
ATOM 11141 C C . LYS B 1 43 ? 28.066 -24.378 40.525 1.00 63.46 24 LYS B C 1
ATOM 11142 O O . LYS B 1 43 ? 27.866 -25.280 39.711 1.00 64.55 24 LYS B O 1
ATOM 11161 N N . LEU B 1 44 ? 27.998 -23.090 40.209 1.00 58.40 25 LEU B N 1
ATOM 11162 C CA . LEU B 1 44 ? 27.688 -22.653 38.856 1.00 57.11 25 LEU B CA 1
ATOM 11163 C C . LEU B 1 44 ? 28.935 -22.728 37.983 1.00 63.10 25 LEU B C 1
ATOM 11164 O O . LEU B 1 44 ? 30.056 -22.660 38.483 1.00 67.62 25 LEU B O 1
ATOM 11180 N N . THR B 1 45 ? 28.735 -22.873 36.678 1.00 60.63 26 THR B N 1
ATOM 11181 C CA . THR B 1 45 ? 29.842 -22.903 35.729 1.00 56.16 26 THR B CA 1
ATOM 11182 C C . THR B 1 45 ? 29.475 -22.142 34.463 1.00 57.77 26 THR B C 1
ATOM 11183 O O . THR B 1 45 ? 28.455 -22.417 33.835 1.00 61.24 26 THR B O 1
ATOM 11194 N N . GLY B 1 46 ? 30.314 -21.182 34.093 1.00 64.83 27 GLY B N 1
ATOM 11195 C CA . GLY B 1 46 ? 30.058 -20.353 32.932 1.00 59.97 27 GLY B CA 1
ATOM 11196 C C . GLY B 1 46 ? 30.393 -21.059 31.634 1.00 57.39 27 GLY B C 1
ATOM 11197 O O . GLY B 1 46 ? 31.092 -22.071 31.629 1.00 55.68 27 GLY B O 1
ATOM 11201 N N . LYS B 1 47 ? 29.894 -20.517 30.528 1.00 58.54 28 LYS B N 1
ATOM 11202 C CA . LYS B 1 47 ? 30.117 -21.105 29.213 1.00 60.65 28 LYS B CA 1
ATOM 11203 C C . LYS B 1 47 ? 31.605 -21.205 28.891 1.00 64.74 28 LYS B C 1
ATOM 11204 O O . LYS B 1 47 ? 32.031 -22.098 28.159 1.00 63.42 28 LYS B O 1
ATOM 11223 N N . ASP B 1 48 ? 32.393 -20.289 29.446 1.00 64.48 29 ASP B N 1
ATOM 11224 C CA . ASP B 1 48 ? 33.819 -20.229 29.146 1.00 64.83 29 ASP B CA 1
ATOM 11225 C C . ASP B 1 48 ? 34.684 -20.819 30.260 1.00 65.73 29 ASP B C 1
ATOM 11226 O O . ASP B 1 48 ? 35.885 -20.560 30.320 1.00 71.00 29 ASP B O 1
ATOM 11235 N N . GLY B 1 49 ? 34.074 -21.610 31.138 1.00 62.71 30 GLY B N 1
ATOM 11236 C CA . GLY B 1 49 ? 34.819 -22.344 32.147 1.00 61.81 30 GLY B CA 1
ATOM 11237 C C . GLY B 1 49 ? 34.852 -21.692 33.517 1.00 63.68 30 GLY B C 1
ATOM 11238 O O . GLY B 1 49 ? 35.152 -22.350 34.513 1.00 58.72 30 GLY B O 1
ATOM 11242 N N . ALA B 1 50 ? 34.546 -20.400 33.575 1.00 66.24 31 ALA B N 1
ATOM 11243 C CA . ALA B 1 50 ? 34.568 -19.668 34.837 1.00 71.44 31 ALA B CA 1
ATOM 11244 C C . ALA B 1 50 ? 33.532 -20.235 35.801 1.00 70.02 31 ALA B C 1
ATOM 11245 O O . ALA B 1 50 ? 32.334 -20.062 35.598 1.00 71.96 31 ALA B O 1
ATOM 11252 N N . GLU B 1 51 ? 33.996 -20.910 36.849 1.00 69.16 32 GLU B N 1
ATOM 11253 C CA . GLU B 1 51 ? 33.093 -21.506 37.831 1.00 70.84 32 GLU B CA 1
ATOM 11254 C C . GLU B 1 51 ? 33.196 -20.813 39.187 1.00 75.49 32 GLU B C 1
ATOM 11255 O O . GLU B 1 51 ? 34.235 -20.255 39.535 1.00 80.77 32 GLU B O 1
ATOM 11267 N N . THR B 1 52 ? 32.106 -20.858 39.949 1.00 76.64 33 THR B N 1
ATOM 11268 C CA . THR B 1 52 ? 32.032 -20.182 41.239 1.00 71.98 33 THR B CA 1
ATOM 11269 C C . THR B 1 52 ? 32.379 -21.144 42.369 1.00 71.50 33 THR B C 1
ATOM 11270 O O . THR B 1 52 ? 32.971 -22.200 42.139 1.00 73.81 33 THR B O 1
ATOM 11281 N N . SER B 1 53 ? 32.007 -20.774 43.591 1.00 75.28 34 SER B N 1
ATOM 11282 C CA . SER B 1 53 ? 32.228 -21.629 44.751 1.00 79.58 34 SER B CA 1
ATOM 11283 C C . SER B 1 53 ? 30.916 -22.260 45.202 1.00 76.35 34 SER B C 1
ATOM 11284 O O . SER B 1 53 ? 29.839 -21.704 44.982 1.00 75.59 34 SER B O 1
ATOM 11292 N N . ALA B 1 54 ? 31.017 -23.422 45.837 1.00 73.42 35 ALA B N 1
ATOM 11293 C CA . ALA B 1 54 ? 29.844 -24.188 46.240 1.00 73.21 35 ALA B CA 1
ATOM 11294 C C . ALA B 1 54 ? 28.978 -23.435 47.246 1.00 74.15 35 ALA B C 1
ATOM 11295 O O . ALA B 1 54 ? 29.281 -23.407 48.438 1.00 71.28 35 ALA B O 1
ATOM 11302 N N . PHE B 1 55 ? 27.899 -22.826 46.760 1.00 74.41 36 PHE B N 1
ATOM 11303 C CA . PHE B 1 55 ? 26.910 -22.217 47.640 1.00 72.04 36 PHE B CA 1
ATOM 11304 C C . PHE B 1 55 ? 26.258 -23.306 48.481 1.00 77.35 36 PHE B C 1
ATOM 11305 O O . PHE B 1 55 ? 26.425 -24.493 48.204 1.00 74.94 36 PHE B O 1
ATOM 11322 N N . SER B 1 56 ? 25.517 -22.903 49.508 1.00 78.33 37 SER B N 1
ATOM 11323 C CA . SER B 1 56 ? 24.834 -23.859 50.374 1.00 79.91 37 SER B CA 1
ATOM 11324 C C . SER B 1 56 ? 23.330 -23.617 50.389 1.00 78.65 37 SER B C 1
ATOM 11325 O O . SER B 1 56 ? 22.849 -22.646 50.975 1.00 76.47 37 SER B O 1
ATOM 11333 N N . LEU B 1 57 ? 22.595 -24.509 49.734 1.00 75.95 38 LEU B N 1
ATOM 11334 C CA . LEU B 1 57 ? 21.143 -24.427 49.680 1.00 75.45 38 LEU B CA 1
ATOM 11335 C C . LEU B 1 57 ? 20.528 -25.234 50.815 1.00 77.83 38 LEU B C 1
ATOM 11336 O O . LEU B 1 57 ? 20.633 -26.461 50.845 1.00 74.79 38 LEU B O 1
ATOM 11352 N N . ASP B 1 58 ? 19.890 -24.539 51.750 1.00 77.99 39 ASP B N 1
ATOM 11353 C CA . ASP B 1 58 ? 19.262 -25.193 52.890 1.00 82.08 39 ASP B CA 1
ATOM 11354 C C . ASP B 1 58 ? 17.818 -25.563 52.575 1.00 78.15 39 ASP B C 1
ATOM 11355 O O . ASP B 1 58 ? 16.991 -24.696 52.296 1.00 73.03 39 ASP B O 1
ATOM 11364 N N . LYS B 1 59 ? 17.522 -26.858 52.621 1.00 74.34 40 LYS B N 1
ATOM 11365 C CA . LYS B 1 59 ? 16.172 -27.345 52.379 1.00 74.85 40 LYS B CA 1
ATOM 11366 C C . LYS B 1 59 ? 15.747 -28.284 53.499 1.00 77.69 40 LYS B C 1
ATOM 11367 O O . LYS B 1 59 ? 16.422 -29.274 53.780 1.00 76.55 40 LYS B O 1
ATOM 11386 N N . TYR B 1 60 ? 14.628 -27.964 54.139 1.00 77.38 41 TYR B N 1
ATOM 11387 C CA . TYR B 1 60 ? 14.109 -28.778 55.230 1.00 83.93 41 TYR B CA 1
ATOM 11388 C C . TYR B 1 60 ? 12.648 -29.123 54.983 1.00 82.29 41 TYR B C 1
ATOM 11389 O O . TYR B 1 60 ? 11.840 -28.250 54.671 1.00 83.97 41 TYR B O 1
ATOM 11407 N N . PHE B 1 61 ? 12.312 -30.401 55.125 1.00 83.04 42 PHE B N 1
ATOM 11408 C CA . PHE B 1 61 ? 10.944 -30.856 54.915 1.00 91.67 42 PHE B CA 1
ATOM 11409 C C . PHE B 1 61 ? 10.176 -30.902 56.232 1.00 100.03 42 PHE B C 1
ATOM 11410 O O . PHE B 1 61 ? 10.539 -31.638 57.149 1.00 94.93 42 PHE B O 1
ATOM 11427 N N . HIS B 1 62 ? 9.113 -30.107 56.314 1.00 105.98 43 HIS B N 1
ATOM 11428 C CA . HIS B 1 62 ? 8.298 -30.030 57.522 1.00 109.65 43 HIS B CA 1
ATOM 11429 C C . HIS B 1 62 ? 7.690 -31.391 57.850 1.00 110.70 43 HIS B C 1
ATOM 11430 O O . HIS B 1 62 ? 8.067 -32.027 58.834 1.00 110.43 43 HIS B O 1
ATOM 11444 N N . ASN B 1 63 ? 6.751 -31.833 57.019 1.00 111.54 44 ASN B N 1
ATOM 11445 C CA . ASN B 1 63 ? 6.113 -33.132 57.200 1.00 109.10 44 ASN B CA 1
ATOM 11446 C C . ASN B 1 63 ? 6.561 -34.106 56.117 1.00 107.55 44 ASN B C 1
ATOM 11447 O O . ASN B 1 63 ? 7.380 -33.762 55.266 1.00 105.55 44 ASN B O 1
ATOM 11458 N N . ASP B 1 64 ? 6.026 -35.322 56.153 1.00 109.28 45 ASP B N 1
ATOM 11459 C CA . ASP B 1 64 ? 6.425 -36.358 55.206 1.00 112.89 45 ASP B CA 1
ATOM 11460 C C . ASP B 1 64 ? 5.629 -36.286 53.904 1.00 112.02 45 ASP B C 1
ATOM 11461 O O . ASP B 1 64 ? 6.156 -36.583 52.831 1.00 109.12 45 ASP B O 1
ATOM 11470 N N . PHE B 1 65 ? 4.366 -35.887 54.001 1.00 110.37 46 PHE B N 1
ATOM 11471 C CA . PHE B 1 65 ? 3.478 -35.867 52.843 1.00 113.99 46 PHE B CA 1
ATOM 11472 C C . PHE B 1 65 ? 3.831 -34.768 51.841 1.00 111.24 46 PHE B C 1
ATOM 11473 O O . PHE B 1 65 ? 3.715 -34.967 50.630 1.00 110.18 46 PHE B O 1
ATOM 11490 N N . GLU B 1 66 ? 4.259 -33.614 52.341 1.00 108.92 47 GLU B N 1
ATOM 11491 C CA . GLU B 1 66 ? 4.485 -32.453 51.485 1.00 107.58 47 GLU B CA 1
ATOM 11492 C C . GLU B 1 66 ? 5.466 -32.754 50.354 1.00 102.10 47 GLU B C 1
ATOM 11493 O O . GLU B 1 66 ? 6.559 -33.275 50.583 1.00 94.34 47 GLU B O 1
ATOM 11505 N N . SER B 1 67 ? 5.059 -32.427 49.131 1.00 99.21 48 SER B N 1
ATOM 11506 C CA . SER B 1 67 ? 5.912 -32.588 47.960 1.00 91.03 48 SER B CA 1
ATOM 11507 C C . SER B 1 67 ? 5.695 -31.417 47.009 1.00 84.11 48 SER B C 1
ATOM 11508 O O . SER B 1 67 ? 4.568 -30.951 46.833 1.00 84.76 48 SER B O 1
ATOM 11516 N N . GLY B 1 68 ? 6.776 -30.946 46.398 1.00 72.71 49 GLY B N 1
ATOM 11517 C CA . GLY B 1 68 ? 6.709 -29.800 45.510 1.00 61.37 49 GLY B CA 1
ATOM 11518 C C . GLY B 1 68 ? 7.075 -28.523 46.238 1.00 62.89 49 GLY B C 1
ATOM 11519 O O . GLY B 1 68 ? 7.677 -28.564 47.311 1.00 63.43 49 GLY B O 1
ATOM 11523 N N . GLY B 1 69 ? 6.711 -27.386 45.656 1.00 61.62 50 GLY B N 1
ATOM 11524 C CA . GLY B 1 69 ? 6.993 -26.097 46.260 1.00 61.46 50 GLY B CA 1
ATOM 11525 C C . GLY B 1 69 ? 8.239 -25.449 45.686 1.00 58.11 50 GLY B C 1
ATOM 11526 O O . GLY B 1 69 ? 8.970 -26.065 44.909 1.00 54.69 50 GLY B O 1
ATOM 11530 N N . THR B 1 70 ? 8.481 -24.201 46.077 1.00 59.10 51 THR B N 1
ATOM 11531 C CA . THR B 1 70 ? 9.623 -23.444 45.581 1.00 57.67 51 THR B CA 1
ATOM 11532 C C . THR B 1 70 ? 10.463 -22.884 46.725 1.00 57.84 51 THR B C 1
ATOM 11533 O O . THR B 1 70 ? 9.943 -22.549 47.790 1.00 53.31 51 THR B O 1
ATOM 11544 N N . ASP B 1 71 ? 11.767 -22.791 46.491 1.00 56.78 52 ASP B N 1
ATOM 11545 C CA . ASP B 1 71 ? 12.676 -22.144 47.428 1.00 58.25 52 ASP B CA 1
ATOM 11546 C C . ASP B 1 71 ? 13.599 -21.207 46.663 1.00 59.81 52 ASP B C 1
ATOM 11547 O O . ASP B 1 71 ? 14.326 -21.635 45.768 1.00 59.62 52 ASP B O 1
ATOM 11556 N N . THR B 1 72 ? 13.566 -19.926 47.015 1.00 60.20 53 THR B N 1
ATOM 11557 C CA . THR B 1 72 ? 14.382 -18.927 46.337 1.00 60.74 53 THR B CA 1
ATOM 11558 C C . THR B 1 72 ? 15.559 -18.508 47.212 1.00 68.05 53 THR B C 1
ATOM 11559 O O . THR B 1 72 ? 15.408 -18.299 48.416 1.00 68.88 53 THR B O 1
ATOM 11570 N N . TYR B 1 73 ? 16.730 -18.387 46.596 1.00 68.47 54 TYR B N 1
ATOM 11571 C CA . TYR B 1 73 ? 17.949 -18.042 47.316 1.00 69.50 54 TYR B CA 1
ATOM 11572 C C . TYR B 1 73 ? 18.676 -16.885 46.640 1.00 75.10 54 TYR B C 1
ATOM 11573 O O . TYR B 1 73 ? 18.894 -16.903 45.429 1.00 75.91 54 TYR B O 1
ATOM 11591 N N . ASP B 1 74 ? 19.045 -15.880 47.428 1.00 78.19 55 ASP B N 1
ATOM 11592 C CA . ASP B 1 74 ? 19.887 -14.794 46.941 1.00 76.18 55 ASP B CA 1
ATOM 11593 C C . ASP B 1 74 ? 21.337 -15.107 47.286 1.00 76.05 55 ASP B C 1
ATOM 11594 O O . ASP B 1 74 ? 21.634 -15.534 48.401 1.00 78.92 55 ASP B O 1
ATOM 11603 N N . GLN B 1 75 ? 22.239 -14.901 46.331 1.00 76.21 56 GLN B N 1
ATOM 11604 C CA . GLN B 1 75 ? 23.635 -15.278 46.524 1.00 78.30 56 GLN B CA 1
ATOM 11605 C C . GLN B 1 75 ? 24.607 -14.297 45.875 1.00 81.34 56 GLN B C 1
ATOM 11606 O O . GLN B 1 75 ? 24.204 -13.392 45.142 1.00 77.27 56 GLN B O 1
ATOM 11620 N N . SER B 1 76 ? 25.892 -14.489 46.158 1.00 83.74 57 SER B N 1
ATOM 11621 C CA . SER B 1 76 ? 26.943 -13.652 45.593 1.00 83.10 57 SER B CA 1
ATOM 11622 C C . SER B 1 76 ? 28.248 -14.436 45.473 1.00 77.41 57 SER B C 1
ATOM 11623 O O . SER B 1 76 ? 28.632 -15.159 46.392 1.00 73.29 57 SER B O 1
ATOM 11631 N N . GLY B 1 77 ? 28.930 -14.287 44.341 1.00 74.55 58 GLY B N 1
ATOM 11632 C CA . GLY B 1 77 ? 30.174 -15.000 44.111 1.00 72.11 58 GLY B CA 1
ATOM 11633 C C . GLY B 1 77 ? 30.877 -14.577 42.835 1.00 73.41 58 GLY B C 1
ATOM 11634 O O . GLY B 1 77 ? 30.491 -13.598 42.194 1.00 76.79 58 GLY B O 1
ATOM 11638 N N . VAL B 1 78 ? 31.918 -15.320 42.469 1.00 62.50 59 VAL B N 1
ATOM 11639 C CA . VAL B 1 78 ? 32.690 -15.030 41.265 1.00 73.73 59 VAL B CA 1
ATOM 11640 C C . VAL B 1 78 ? 31.801 -15.057 40.026 1.00 75.16 59 VAL B C 1
ATOM 11641 O O . VAL B 1 78 ? 31.070 -16.020 39.802 1.00 82.21 59 VAL B O 1
ATOM 11654 N N . ASP B 1 79 ? 31.867 -13.998 39.224 1.00 72.02 60 ASP B N 1
ATOM 11655 C CA . ASP B 1 79 ? 31.081 -13.925 37.999 1.00 75.16 60 ASP B CA 1
ATOM 11656 C C . ASP B 1 79 ? 31.556 -14.970 36.996 1.00 78.92 60 ASP B C 1
ATOM 11657 O O . ASP B 1 79 ? 32.754 -15.228 36.872 1.00 74.98 60 ASP B O 1
ATOM 11666 N N . VAL B 1 80 ? 30.606 -15.566 36.281 1.00 79.59 61 VAL B N 1
ATOM 11667 C CA . VAL B 1 80 ? 30.916 -16.616 35.317 1.00 72.33 61 VAL B CA 1
ATOM 11668 C C . VAL B 1 80 ? 30.439 -16.277 33.903 1.00 66.27 61 VAL B C 1
ATOM 11669 O O . VAL B 1 80 ? 30.847 -16.919 32.936 1.00 63.76 61 VAL B O 1
ATOM 11682 N N . GLY B 1 81 ? 29.579 -15.271 33.785 1.00 64.71 62 GLY B N 1
ATOM 11683 C CA . GLY B 1 81 ? 29.038 -14.882 32.495 1.00 67.73 62 GLY B CA 1
ATOM 11684 C C . GLY B 1 81 ? 27.733 -15.598 32.214 1.00 71.56 62 GLY B C 1
ATOM 11685 O O . GLY B 1 81 ? 26.754 -15.421 32.937 1.00 70.34 62 GLY B O 1
ATOM 11689 N N . GLU B 1 82 ? 27.716 -16.407 31.158 1.00 74.38 63 GLU B N 1
ATOM 11690 C CA . GLU B 1 82 ? 26.559 -17.243 30.856 1.00 72.44 63 GLU B CA 1
ATOM 11691 C C . GLU B 1 82 ? 26.734 -18.612 31.496 1.00 66.00 63 GLU B C 1
ATOM 11692 O O . GLU B 1 82 ? 27.743 -19.280 31.278 1.00 62.89 63 GLU B O 1
ATOM 11704 N N . ILE B 1 83 ? 25.746 -19.027 32.282 1.00 61.45 64 ILE B N 1
ATOM 11705 C CA . ILE B 1 83 ? 25.820 -20.301 32.984 1.00 61.33 64 ILE B CA 1
ATOM 11706 C C . ILE B 1 83 ? 25.459 -21.439 32.035 1.00 58.75 64 ILE B C 1
ATOM 11707 O O . ILE B 1 83 ? 24.345 -21.497 31.512 1.00 55.89 64 ILE B O 1
ATOM 11723 N N . ALA B 1 84 ? 26.410 -22.340 31.813 1.00 51.57 65 ALA B N 1
ATOM 11724 C CA . ALA B 1 84 ? 26.210 -23.456 30.899 1.00 52.07 65 ALA B CA 1
ATOM 11725 C C . ALA B 1 84 ? 25.689 -24.680 31.643 1.00 52.40 65 ALA B C 1
ATOM 11726 O O . ALA B 1 84 ? 24.948 -25.488 31.081 1.00 54.66 65 ALA B O 1
ATOM 11733 N N . MET B 1 85 ? 26.079 -24.812 32.906 1.00 48.78 66 MET B N 1
ATOM 11734 C CA . MET B 1 85 ? 25.669 -25.954 33.711 1.00 51.30 66 MET B CA 1
ATOM 11735 C C . MET B 1 85 ? 25.833 -25.665 35.198 1.00 51.83 66 MET B C 1
ATOM 11736 O O . MET B 1 85 ? 26.489 -24.701 35.587 1.00 56.83 66 MET B O 1
ATOM 11750 N N . ILE B 1 86 ? 25.227 -26.511 36.024 1.00 48.74 67 ILE B N 1
ATOM 11751 C CA . ILE B 1 86 ? 25.344 -26.399 37.471 1.00 49.31 67 ILE B CA 1
ATOM 11752 C C . ILE B 1 86 ? 25.714 -27.758 38.044 1.00 53.25 67 ILE B C 1
ATOM 11753 O O . ILE B 1 86 ? 25.455 -28.791 37.426 1.00 53.46 67 ILE B O 1
ATOM 11769 N N . THR B 1 87 ? 26.322 -27.755 39.225 1.00 55.51 68 THR B N 1
ATOM 11770 C CA . THR B 1 87 ? 26.675 -28.996 39.901 1.00 60.82 68 THR B CA 1
ATOM 11771 C C . THR B 1 87 ? 26.050 -29.023 41.289 1.00 61.89 68 THR B C 1
ATOM 11772 O O . THR B 1 87 ? 26.119 -28.043 42.030 1.00 62.91 68 THR B O 1
ATOM 11783 N N . LEU B 1 88 ? 25.441 -30.152 41.633 1.00 60.57 69 LEU B N 1
ATOM 11784 C CA . LEU B 1 88 ? 24.737 -30.292 42.899 1.00 62.02 69 LEU B CA 1
ATOM 11785 C C . LEU B 1 88 ? 25.350 -31.413 43.726 1.00 61.12 69 LEU B C 1
ATOM 11786 O O . LEU B 1 88 ? 25.662 -32.480 43.203 1.00 60.51 69 LEU B O 1
ATOM 11802 N N . LYS B 1 89 ? 25.525 -31.162 45.018 1.00 66.74 70 LYS B N 1
ATOM 11803 C CA . LYS B 1 89 ? 26.148 -32.128 45.913 1.00 73.34 70 LYS B CA 1
ATOM 11804 C C . LYS B 1 89 ? 25.418 -32.155 47.248 1.00 71.96 70 LYS B C 1
ATOM 11805 O O . LYS B 1 89 ? 25.055 -31.109 47.787 1.00 70.61 70 LYS B O 1
ATOM 11824 N N . GLU B 1 90 ? 25.202 -33.354 47.781 1.00 73.29 71 GLU B N 1
ATOM 11825 C CA . GLU B 1 90 ? 24.538 -33.494 49.069 1.00 78.73 71 GLU B CA 1
ATOM 11826 C C . GLU B 1 90 ? 25.306 -32.714 50.131 1.00 82.69 71 GLU B C 1
ATOM 11827 O O . GLU B 1 90 ? 26.504 -32.917 50.326 1.00 83.67 71 GLU B O 1
ATOM 11839 N N . ASN B 1 91 ? 24.604 -31.809 50.804 1.00 83.36 72 ASN B N 1
ATOM 11840 C CA . ASN B 1 91 ? 25.213 -30.939 51.801 1.00 82.08 72 ASN B CA 1
ATOM 11841 C C . ASN B 1 91 ? 24.556 -31.146 53.160 1.00 87.44 72 ASN B C 1
ATOM 11842 O O . ASN B 1 91 ? 24.814 -30.405 54.109 1.00 90.91 72 ASN B O 1
ATOM 11853 N N . GLY B 1 92 ? 23.708 -32.165 53.250 1.00 88.72 73 GLY B N 1
ATOM 11854 C CA . GLY B 1 92 ? 22.966 -32.434 54.466 1.00 95.15 73 GLY B CA 1
ATOM 11855 C C . GLY B 1 92 ? 23.825 -33.028 55.563 1.00 99.03 73 GLY B C 1
ATOM 11856 O O . GLY B 1 92 ? 24.759 -33.784 55.295 1.00 100.27 73 GLY B O 1
ATOM 11860 N N . PHE B 1 93 ? 23.500 -32.684 56.805 1.00 99.09 74 PHE B N 1
ATOM 11861 C CA . PHE B 1 93 ? 24.228 -33.193 57.961 1.00 102.91 74 PHE B CA 1
ATOM 11862 C C . PHE B 1 93 ? 23.486 -34.360 58.612 1.00 106.39 74 PHE B C 1
ATOM 11863 O O . PHE B 1 93 ? 23.900 -35.513 58.490 1.00 101.52 74 PHE B O 1
ATOM 11880 N N . GLY B 1 94 ? 22.389 -34.054 59.298 1.00 105.22 75 GLY B N 1
ATOM 11881 C CA . GLY B 1 94 ? 21.645 -35.061 60.035 1.00 103.47 75 GLY B CA 1
ATOM 11882 C C . GLY B 1 94 ? 20.388 -35.524 59.324 1.00 99.88 75 GLY B C 1
ATOM 11883 O O . GLY B 1 94 ? 19.577 -34.710 58.882 1.00 98.21 75 GLY B O 1
ATOM 11887 N N . LEU B 1 95 ? 20.228 -36.842 59.223 1.00 102.17 76 LEU B N 1
ATOM 11888 C CA . LEU B 1 95 ? 19.064 -37.441 58.576 1.00 102.23 76 LEU B CA 1
ATOM 11889 C C . LEU B 1 95 ? 18.855 -36.853 57.184 1.00 98.90 76 LEU B C 1
ATOM 11890 O O . LEU B 1 95 ? 17.775 -36.367 56.853 1.00 92.79 76 LEU B O 1
ATOM 11906 N N . LYS B 1 96 ? 19.910 -36.898 56.379 1.00 99.98 77 LYS B N 1
ATOM 11907 C CA . LYS B 1 96 ? 19.885 -36.346 55.030 1.00 95.07 77 LYS B CA 1
ATOM 11908 C C . LYS B 1 96 ? 18.833 -37.020 54.155 1.00 91.18 77 LYS B C 1
ATOM 11909 O O . LYS B 1 96 ? 18.765 -38.245 54.074 1.00 90.62 77 LYS B O 1
ATOM 11928 N N . SER B 1 97 ? 18.012 -36.202 53.504 1.00 85.58 78 SER B N 1
ATOM 11929 C CA . SER B 1 97 ? 16.978 -36.697 52.606 1.00 81.36 78 SER B CA 1
ATOM 11930 C C . SER B 1 97 ? 17.354 -36.391 51.165 1.00 73.53 78 SER B C 1
ATOM 11931 O O . SER B 1 97 ? 17.749 -35.270 50.846 1.00 71.22 78 SER B O 1
ATOM 11939 N N . ASP B 1 98 ? 17.235 -37.390 50.297 1.00 67.83 79 ASP B N 1
ATOM 11940 C CA . ASP B 1 98 ? 17.502 -37.190 48.879 1.00 63.96 79 ASP B CA 1
ATOM 11941 C C . ASP B 1 98 ? 16.497 -36.204 48.297 1.00 60.46 79 ASP B C 1
ATOM 11942 O O . ASP B 1 98 ? 15.288 -36.413 48.375 1.00 61.23 79 ASP B O 1
ATOM 11951 N N . TRP B 1 99 ? 17.009 -35.121 47.725 1.00 54.37 80 TRP B N 1
ATOM 11952 C CA . TRP B 1 99 ? 16.166 -34.081 47.154 1.00 53.21 80 TRP B CA 1
ATOM 11953 C C . TRP B 1 99 ? 15.860 -34.381 45.692 1.00 49.30 80 TRP B C 1
ATOM 11954 O O . TRP B 1 99 ? 16.764 -34.446 44.862 1.00 48.45 80 TRP B O 1
ATOM 11975 N N . TYR B 1 100 ? 14.581 -34.571 45.383 1.00 47.29 81 TYR B N 1
ATOM 11976 C CA . TYR B 1 100 ? 14.156 -34.748 44.001 1.00 46.01 81 TYR B CA 1
ATOM 11977 C C . TYR B 1 100 ? 13.772 -33.395 43.416 1.00 40.87 81 TYR B C 1
ATOM 11978 O O . TYR B 1 100 ? 12.749 -32.820 43.778 1.00 40.23 81 TYR B O 1
ATOM 11996 N N . ILE B 1 101 ? 14.607 -32.893 42.513 1.00 42.80 82 ILE B N 1
ATOM 11997 C CA . ILE B 1 101 ? 14.450 -31.544 41.987 1.00 45.10 82 ILE B CA 1
ATOM 11998 C C . ILE B 1 101 ? 13.883 -31.552 40.572 1.00 41.77 82 ILE B C 1
ATOM 11999 O O . ILE B 1 101 ? 14.403 -32.228 39.686 1.00 41.31 82 ILE B O 1
ATOM 12015 N N . ALA B 1 102 ? 12.811 -30.792 40.370 1.00 40.76 83 ALA B N 1
ATOM 12016 C CA . ALA B 1 102 ? 12.213 -30.646 39.051 1.00 41.01 83 ALA B CA 1
ATOM 12017 C C . ALA B 1 102 ? 13.154 -29.861 38.145 1.00 45.79 83 ALA B C 1
ATOM 12018 O O . ALA B 1 102 ? 13.630 -30.377 37.135 1.00 45.01 83 ALA B O 1
ATOM 12025 N N . LYS B 1 103 ? 13.420 -28.612 38.515 1.00 48.02 84 LYS B N 1
ATOM 12026 C CA . LYS B 1 103 ? 14.351 -27.777 37.765 1.00 50.84 84 LYS B CA 1
ATOM 12027 C C . LYS B 1 103 ? 14.879 -26.632 38.620 1.00 48.21 84 LYS B C 1
ATOM 12028 O O . LYS B 1 103 ? 14.315 -26.310 39.666 1.00 47.64 84 LYS B O 1
ATOM 12047 N N . VAL B 1 104 ? 15.971 -26.026 38.165 1.00 50.37 85 VAL B N 1
ATOM 12048 C CA . VAL B 1 104 ? 16.570 -24.892 38.856 1.00 49.62 85 VAL B CA 1
ATOM 12049 C C . VAL B 1 104 ? 16.584 -23.673 37.941 1.00 47.76 85 VAL B C 1
ATOM 12050 O O . VAL B 1 104 ? 16.890 -23.780 36.754 1.00 45.37 85 VAL B O 1
ATOM 12063 N N . ILE B 1 105 ? 16.245 -22.518 38.502 1.00 50.18 86 ILE B N 1
ATOM 12064 C CA . ILE B 1 105 ? 16.220 -21.271 37.748 1.00 52.02 86 ILE B CA 1
ATOM 12065 C C . ILE B 1 105 ? 17.160 -20.259 38.390 1.00 57.25 86 ILE B C 1
ATOM 12066 O O . ILE B 1 105 ? 16.962 -19.856 39.535 1.00 56.74 86 ILE B O 1
ATOM 12082 N N . ILE B 1 106 ? 18.182 -19.848 37.649 1.00 57.53 87 ILE B N 1
ATOM 12083 C CA . ILE B 1 106 ? 19.162 -18.902 38.163 1.00 60.91 87 ILE B CA 1
ATOM 12084 C C . ILE B 1 106 ? 19.095 -17.585 37.401 1.00 62.02 87 ILE B C 1
ATOM 12085 O O . ILE B 1 106 ? 19.455 -17.520 36.226 1.00 65.59 87 ILE B O 1
ATOM 12101 N N . GLU B 1 107 ? 18.632 -16.537 38.076 1.00 65.78 88 GLU B N 1
ATOM 12102 C CA . GLU B 1 107 ? 18.566 -15.211 37.474 1.00 71.23 88 GLU B CA 1
ATOM 12103 C C . GLU B 1 107 ? 19.784 -14.380 37.866 1.00 76.17 88 GLU B C 1
ATOM 12104 O O . GLU B 1 107 ? 20.168 -14.334 39.034 1.00 75.63 88 GLU B O 1
ATOM 12116 N N . LYS B 1 108 ? 20.387 -13.728 36.878 1.00 80.76 89 LYS B N 1
ATOM 12117 C CA . LYS B 1 108 ? 21.568 -12.909 37.106 1.00 74.41 89 LYS B CA 1
ATOM 12118 C C . LYS B 1 108 ? 21.610 -11.769 36.098 1.00 78.98 89 LYS B C 1
ATOM 12119 O O . LYS B 1 108 ? 20.637 -11.526 35.386 1.00 76.92 89 LYS B O 1
ATOM 12138 N N . ILE B 1 109 ? 22.741 -11.072 36.041 1.00 87.62 90 ILE B N 1
ATOM 12139 C CA . ILE B 1 109 ? 22.919 -9.982 35.089 1.00 84.69 90 ILE B CA 1
ATOM 12140 C C . ILE B 1 109 ? 24.316 -10.009 34.477 1.00 78.79 90 ILE B C 1
ATOM 12141 O O . ILE B 1 109 ? 25.314 -10.130 35.187 1.00 77.70 90 ILE B O 1
ATOM 12157 N N . ASP B 1 110 ? 24.376 -9.904 33.153 1.00 78.95 91 ASP B N 1
ATOM 12158 C CA . ASP B 1 110 ? 25.651 -9.893 32.442 1.00 79.46 91 ASP B CA 1
ATOM 12159 C C . ASP B 1 110 ? 26.305 -8.518 32.536 1.00 85.52 91 ASP B C 1
ATOM 12160 O O . ASP B 1 110 ? 25.791 -7.536 32.000 1.00 80.23 91 ASP B O 1
ATOM 12169 N N . GLU B 1 111 ? 27.443 -8.455 33.221 1.00 86.06 92 GLU B N 1
ATOM 12170 C CA . GLU B 1 111 ? 28.143 -7.191 33.429 1.00 84.33 92 GLU B CA 1
ATOM 12171 C C . GLU B 1 111 ? 28.441 -6.510 32.097 1.00 77.99 92 GLU B C 1
ATOM 12172 O O . GLU B 1 111 ? 28.639 -5.296 32.041 1.00 74.66 92 GLU B O 1
ATOM 12184 N N . ALA B 1 112 ? 28.475 -7.299 31.027 1.00 77.98 93 ALA B N 1
ATOM 12185 C CA . ALA B 1 112 ? 28.763 -6.779 29.696 1.00 77.55 93 ALA B CA 1
ATOM 12186 C C . ALA B 1 112 ? 27.658 -5.852 29.192 1.00 80.65 93 ALA B C 1
ATOM 12187 O O . ALA B 1 112 ? 27.929 -4.903 28.457 1.00 83.11 93 ALA B O 1
ATOM 12194 N N . THR B 1 113 ? 26.415 -6.127 29.581 1.00 74.79 94 THR B N 1
ATOM 12195 C CA . THR B 1 113 ? 25.289 -5.306 29.142 1.00 76.74 94 THR B CA 1
ATOM 12196 C C . THR B 1 113 ? 24.197 -5.165 30.207 1.00 78.96 94 THR B C 1
ATOM 12197 O O . THR B 1 113 ? 23.076 -4.758 29.901 1.00 76.89 94 THR B O 1
ATOM 12208 N N . GLY B 1 114 ? 24.531 -5.493 31.451 1.00 81.31 95 GLY B N 1
ATOM 12209 C CA . GLY B 1 114 ? 23.608 -5.355 32.567 1.00 79.80 95 GLY B CA 1
ATOM 12210 C C . GLY B 1 114 ? 22.149 -5.643 32.248 1.00 85.14 95 GLY B C 1
ATOM 12211 O O . GLY B 1 114 ? 21.301 -4.755 32.349 1.00 82.50 95 GLY B O 1
ATOM 12215 N N . PHE B 1 115 ? 21.858 -6.884 31.867 1.00 85.40 96 PHE B N 1
ATOM 12216 C CA . PHE B 1 115 ? 20.484 -7.321 31.636 1.00 82.80 96 PHE B CA 1
ATOM 12217 C C . PHE B 1 115 ? 20.151 -8.496 32.543 1.00 82.54 96 PHE B C 1
ATOM 12218 O O . PHE B 1 115 ? 21.001 -9.346 32.798 1.00 80.90 96 PHE B O 1
ATOM 12235 N N . SER B 1 116 ? 18.911 -8.546 33.019 1.00 84.04 97 SER B N 1
ATOM 12236 C CA . SER B 1 116 ? 18.454 -9.664 33.837 1.00 82.84 97 SER B CA 1
ATOM 12237 C C . SER B 1 116 ? 18.148 -10.874 32.960 1.00 77.96 97 SER B C 1
ATOM 12238 O O . SER B 1 116 ? 17.222 -10.844 32.148 1.00 72.47 97 SER B O 1
ATOM 12246 N N . ASN B 1 117 ? 18.932 -11.936 33.127 1.00 77.11 98 ASN B N 1
ATOM 12247 C CA . ASN B 1 117 ? 18.775 -13.144 32.323 1.00 78.97 98 ASN B CA 1
ATOM 12248 C C . ASN B 1 117 ? 18.557 -14.388 33.178 1.00 76.76 98 ASN B C 1
ATOM 12249 O O . ASN B 1 117 ? 19.276 -14.617 34.149 1.00 71.69 98 ASN B O 1
ATOM 12260 N N . LYS B 1 118 ? 17.565 -15.190 32.802 1.00 76.02 99 LYS B N 1
ATOM 12261 C CA . LYS B 1 118 ? 17.258 -16.423 33.516 1.00 67.95 99 LYS B CA 1
ATOM 12262 C C . LYS B 1 118 ? 17.848 -17.633 32.801 1.00 63.09 99 LYS B C 1
ATOM 12263 O O . LYS B 1 118 ? 17.765 -17.748 31.578 1.00 62.03 99 LYS B O 1
ATOM 12282 N N . TYR B 1 119 ? 18.440 -18.535 33.576 1.00 58.52 100 TYR B N 1
ATOM 12283 C CA . TYR B 1 119 ? 19.001 -19.766 33.037 1.00 57.04 100 TYR B CA 1
ATOM 12284 C C . TYR B 1 119 ? 18.281 -20.969 33.635 1.00 58.71 100 TYR B C 1
ATOM 12285 O O . TYR B 1 119 ? 18.497 -21.318 34.796 1.00 55.53 100 TYR B O 1
ATOM 12303 N N . ILE B 1 120 ? 17.423 -21.598 32.836 1.00 55.74 101 ILE B N 1
ATOM 12304 C CA . ILE B 1 120 ? 16.627 -22.727 33.299 1.00 46.81 101 ILE B CA 1
ATOM 12305 C C . ILE B 1 120 ? 17.427 -24.020 33.184 1.00 44.93 101 ILE B C 1
ATOM 12306 O O . ILE B 1 120 ? 18.086 -24.268 32.174 1.00 45.86 101 ILE B O 1
ATOM 12322 N N . PHE B 1 121 ? 17.366 -24.843 34.226 1.00 44.25 102 PHE B N 1
ATOM 12323 C CA . PHE B 1 121 ? 18.079 -26.114 34.241 1.00 47.90 102 PHE B CA 1
ATOM 12324 C C . PHE B 1 121 ? 17.119 -27.270 34.510 1.00 48.80 102 PHE B C 1
ATOM 12325 O O . PHE B 1 121 ? 16.884 -27.630 35.664 1.00 45.99 102 PHE B O 1
ATOM 12342 N N . PRO B 1 122 ? 16.557 -27.853 33.437 1.00 47.90 103 PRO B N 1
ATOM 12343 C CA . PRO B 1 122 ? 15.633 -28.986 33.564 1.00 41.02 103 PRO B CA 1
ATOM 12344 C C . PRO B 1 122 ? 16.346 -30.192 34.166 1.00 43.33 103 PRO B C 1
ATOM 12345 O O . PRO B 1 122 ? 17.325 -30.668 33.591 1.00 47.58 103 PRO B O 1
ATOM 12356 N N . CYS B 1 123 ? 15.862 -30.676 35.305 1.00 42.93 104 CYS B N 1
ATOM 12357 C CA . CYS B 1 123 ? 16.568 -31.709 36.055 1.00 43.18 104 CYS B CA 1
ATOM 12358 C C . CYS B 1 123 ? 15.758 -33.000 36.159 1.00 40.97 104 CYS B C 1
ATOM 12359 O O . CYS B 1 123 ? 16.003 -33.951 35.418 1.00 42.17 104 CYS B O 1
ATOM 12367 N N . TYR B 1 124 ? 14.797 -33.028 37.078 1.00 39.90 105 TYR B N 1
ATOM 12368 C CA . TYR B 1 124 ? 13.973 -34.213 37.298 1.00 39.75 105 TYR B CA 1
ATOM 12369 C C . TYR B 1 124 ? 14.830 -35.420 37.671 1.00 40.38 105 TYR B C 1
ATOM 12370 O O . TYR B 1 124 ? 14.727 -36.486 37.067 1.00 39.69 105 TYR B O 1
ATOM 12388 N N . ARG B 1 125 ? 15.675 -35.231 38.680 1.00 45.23 106 ARG B N 1
ATOM 12389 C CA . ARG B 1 125 ? 16.551 -36.284 39.175 1.00 44.07 106 ARG B CA 1
ATOM 12390 C C . ARG B 1 125 ? 16.670 -36.180 40.691 1.00 44.38 106 ARG B C 1
ATOM 12391 O O . ARG B 1 125 ? 16.417 -35.123 41.270 1.00 43.81 106 ARG B O 1
ATOM 12412 N N . TRP B 1 126 ? 17.055 -37.280 41.330 1.00 44.94 107 TRP B N 1
ATOM 12413 C CA . TRP B 1 126 ? 17.455 -37.241 42.731 1.00 51.86 107 TRP B CA 1
ATOM 12414 C C . TRP B 1 126 ? 18.926 -36.846 42.788 1.00 50.83 107 TRP B C 1
ATOM 12415 O O . TRP B 1 126 ? 19.728 -37.325 41.986 1.00 44.55 107 TRP B O 1
ATOM 12436 N N . VAL B 1 127 ? 19.283 -35.973 43.725 1.00 51.40 108 VAL B N 1
ATOM 12437 C CA . VAL B 1 127 ? 20.675 -35.554 43.862 1.00 58.04 108 VAL B CA 1
ATOM 12438 C C . VAL B 1 127 ? 21.542 -36.710 44.352 1.00 61.93 108 VAL B C 1
ATOM 12439 O O . VAL B 1 127 ? 22.596 -36.993 43.780 1.00 66.91 108 VAL B O 1
ATOM 12452 N N . ILE B 1 128 ? 21.087 -37.385 45.402 1.00 57.22 109 ILE B N 1
ATOM 12453 C CA . ILE B 1 128 ? 21.847 -38.477 46.001 1.00 67.97 109 ILE B CA 1
ATOM 12454 C C . ILE B 1 128 ? 23.264 -38.023 46.377 1.00 75.04 109 ILE B C 1
ATOM 12455 O O . ILE B 1 128 ? 23.463 -37.450 47.450 1.00 73.36 109 ILE B O 1
ATOM 12471 N N . LYS B 1 129 ? 24.242 -38.270 45.505 1.00 73.49 110 LYS B N 1
ATOM 12472 C CA . LYS B 1 129 ? 25.612 -37.846 45.771 1.00 73.99 110 LYS B CA 1
ATOM 12473 C C . LYS B 1 129 ? 25.912 -36.545 45.026 1.00 71.47 110 LYS B C 1
ATOM 12474 O O . LYS B 1 129 ? 25.796 -35.460 45.597 1.00 71.62 110 LYS B O 1
ATOM 12493 N N . GLN B 1 130 ? 26.269 -36.652 43.749 1.00 70.64 111 GLN B N 1
ATOM 12494 C CA . GLN B 1 130 ? 26.654 -35.485 42.963 1.00 69.03 111 GLN B CA 1
ATOM 12495 C C . GLN B 1 130 ? 25.984 -35.518 41.594 1.00 62.41 111 GLN B C 1
ATOM 12496 O O . GLN B 1 130 ? 26.101 -36.498 40.860 1.00 61.06 111 GLN B O 1
ATOM 12510 N N . LEU B 1 131 ? 25.286 -34.438 41.255 1.00 58.09 112 LEU B N 1
ATOM 12511 C CA . LEU B 1 131 ? 24.536 -34.366 40.007 1.00 59.48 112 LEU B CA 1
ATOM 12512 C C . LEU B 1 131 ? 24.867 -33.100 39.225 1.00 56.56 112 LEU B C 1
ATOM 12513 O O . LEU B 1 131 ? 24.761 -31.991 39.748 1.00 58.42 112 LEU B O 1
ATOM 12529 N N . VAL B 1 132 ? 25.255 -33.273 37.965 1.00 51.66 113 VAL B N 1
ATOM 12530 C CA . VAL B 1 132 ? 25.545 -32.141 37.089 1.00 55.41 113 VAL B CA 1
ATOM 12531 C C . VAL B 1 132 ? 24.424 -31.963 36.069 1.00 51.27 113 VAL B C 1
ATOM 12532 O O . VAL B 1 132 ? 24.043 -32.906 35.379 1.00 53.92 113 VAL B O 1
ATOM 12545 N N . VAL B 1 133 ? 23.896 -30.746 35.985 1.00 51.86 114 VAL B N 1
ATOM 12546 C CA . VAL B 1 133 ? 22.759 -30.458 35.120 1.00 46.84 114 VAL B CA 1
ATOM 12547 C C . VAL B 1 133 ? 23.097 -29.365 34.110 1.00 45.56 114 VAL B C 1
ATOM 12548 O O . VAL B 1 133 ? 23.492 -28.263 34.488 1.00 45.08 114 VAL B O 1
ATOM 12561 N N . TYR B 1 134 ? 22.937 -29.674 32.826 1.00 42.95 115 TYR B N 1
ATOM 12562 C CA . TYR B 1 134 ? 23.174 -28.695 31.772 1.00 39.41 115 TYR B CA 1
ATOM 12563 C C . TYR B 1 134 ? 22.031 -27.694 31.711 1.00 42.24 115 TYR B C 1
ATOM 12564 O O . TYR B 1 134 ? 20.983 -27.894 32.322 1.00 44.68 115 TYR B O 1
ATOM 12582 N N . GLU B 1 135 ? 22.238 -26.617 30.963 1.00 44.95 116 GLU B N 1
ATOM 12583 C CA . GLU B 1 135 ? 21.178 -25.656 30.695 1.00 45.21 116 GLU B CA 1
ATOM 12584 C C . GLU B 1 135 ? 20.274 -26.225 29.604 1.00 45.08 116 GLU B C 1
ATOM 12585 O O . GLU B 1 135 ? 20.716 -27.032 28.783 1.00 44.41 116 GLU B O 1
ATOM 12597 N N . GLY B 1 136 ? 19.010 -25.811 29.605 1.00 47.24 117 GLY B N 1
ATOM 12598 C CA . GLY B 1 136 ? 18.000 -26.377 28.723 1.00 45.88 117 GLY B CA 1
ATOM 12599 C C . GLY B 1 136 ? 18.460 -26.690 27.309 1.00 43.48 117 GLY B C 1
ATOM 12600 O O . GLY B 1 136 ? 18.239 -27.793 26.808 1.00 43.86 117 GLY B O 1
ATOM 12604 N N . LYS B 1 137 ? 19.094 -25.715 26.667 1.00 42.59 118 LYS B N 1
ATOM 12605 C CA . LYS B 1 137 ? 19.546 -25.845 25.284 1.00 41.55 118 LYS B CA 1
ATOM 12606 C C . LYS B 1 137 ? 20.133 -27.229 24.992 1.00 40.80 118 LYS B C 1
ATOM 12607 O O . LYS B 1 137 ? 21.011 -27.707 25.711 1.00 41.32 118 LYS B O 1
ATOM 12626 N N . ALA B 1 138 ? 19.643 -27.868 23.934 1.00 34.61 119 ALA B N 1
ATOM 12627 C CA . ALA B 1 138 ? 20.165 -29.165 23.512 1.00 36.97 119 ALA B CA 1
ATOM 12628 C C . ALA B 1 138 ? 21.322 -28.964 22.541 1.00 36.40 119 ALA B C 1
ATOM 12629 O O . ALA B 1 138 ? 21.254 -28.119 21.651 1.00 39.72 119 ALA B O 1
ATOM 12636 N N . ILE B 1 139 ? 22.382 -29.746 22.715 1.00 37.03 120 ILE B N 1
ATOM 12637 C CA . ILE B 1 139 ? 23.617 -29.536 21.967 1.00 38.26 120 ILE B CA 1
ATOM 12638 C C . ILE B 1 139 ? 24.229 -30.850 21.490 1.00 36.58 120 ILE B C 1
ATOM 12639 O O . ILE B 1 139 ? 24.549 -31.725 22.292 1.00 37.69 120 ILE B O 1
ATOM 12655 N N . LEU B 1 140 ? 24.393 -30.977 20.177 1.00 37.41 121 LEU B N 1
ATOM 12656 C CA . LEU B 1 140 ? 25.060 -32.132 19.592 1.00 38.67 121 LEU B CA 1
ATOM 12657 C C . LEU B 1 140 ? 26.558 -32.059 19.866 1.00 39.96 121 LEU B C 1
ATOM 12658 O O . LEU B 1 140 ? 27.110 -30.970 20.010 1.00 43.52 121 LEU B O 1
ATOM 12674 N N . PRO B 1 141 ? 27.226 -33.220 19.935 1.00 39.79 122 PRO B N 1
ATOM 12675 C CA . PRO B 1 141 ? 28.671 -33.230 20.182 1.00 42.31 122 PRO B CA 1
ATOM 12676 C C . PRO B 1 141 ? 29.446 -32.602 19.029 1.00 46.04 122 PRO B C 1
ATOM 12677 O O . PRO B 1 141 ? 30.482 -31.972 19.248 1.00 48.30 122 PRO B O 1
ATOM 12688 N N . ASN B 1 142 ? 28.938 -32.769 17.813 1.00 44.49 123 ASN B N 1
ATOM 12689 C CA . ASN B 1 142 ? 29.571 -32.195 16.632 1.00 45.06 123 ASN B CA 1
ATOM 12690 C C . ASN B 1 142 ? 29.011 -30.816 16.299 1.00 48.09 123 ASN B C 1
ATOM 12691 O O . ASN B 1 142 ? 29.097 -30.361 15.159 1.00 54.84 123 ASN B O 1
ATOM 12702 N N . SER B 1 143 ? 28.442 -30.152 17.300 1.00 48.46 124 SER B N 1
ATOM 12703 C CA . SER B 1 143 ? 27.881 -28.820 17.109 1.00 47.99 124 SER B CA 1
ATOM 12704 C C . SER B 1 143 ? 28.958 -27.755 17.264 1.00 51.93 124 SER B C 1
ATOM 12705 O O . SER B 1 143 ? 30.123 -28.067 17.497 1.00 53.25 124 SER B O 1
ATOM 12713 N N . LYS B 1 144 ? 28.554 -26.497 17.127 1.00 57.25 125 LYS B N 1
ATOM 12714 C CA . LYS B 1 144 ? 29.445 -25.361 17.355 1.00 55.05 125 LYS B CA 1
ATOM 12715 C C . LYS B 1 144 ? 29.294 -24.842 18.785 1.00 54.15 125 LYS B C 1
ATOM 12716 O O . LYS B 1 144 ? 30.176 -24.157 19.303 1.00 55.85 125 LYS B O 1
ATOM 12735 N N . ASP B 1 145 ? 28.169 -25.172 19.413 1.00 54.90 126 ASP B N 1
ATOM 12736 C CA . ASP B 1 145 ? 27.899 -24.776 20.791 1.00 50.26 126 ASP B CA 1
ATOM 12737 C C . ASP B 1 145 ? 28.489 -25.768 21.794 1.00 47.99 126 ASP B C 1
ATOM 12738 O O . ASP B 1 145 ? 28.426 -25.548 23.004 1.00 51.63 126 ASP B O 1
ATOM 12747 N N . ASN B 1 146 ? 29.059 -26.857 21.286 1.00 43.30 127 ASN B N 1
ATOM 12748 C CA . ASN B 1 146 ? 29.690 -27.867 22.132 1.00 45.51 127 ASN B CA 1
ATOM 12749 C C . ASN B 1 146 ? 31.075 -27.411 22.569 1.00 47.16 127 ASN B C 1
ATOM 12750 O O . ASN B 1 146 ? 32.081 -28.033 22.227 1.00 44.02 127 ASN B O 1
ATOM 12761 N N . VAL B 1 147 ? 31.116 -26.320 23.328 1.00 47.99 128 VAL B N 1
ATOM 12762 C CA . VAL B 1 147 ? 32.375 -25.732 23.771 1.00 48.22 128 VAL B CA 1
ATOM 12763 C C . VAL B 1 147 ? 33.116 -26.667 24.724 1.00 51.73 128 VAL B C 1
ATOM 12764 O O . VAL B 1 147 ? 32.579 -27.693 25.141 1.00 51.58 128 VAL B O 1
ATOM 12777 N N . LYS B 1 148 ? 34.349 -26.303 25.065 1.00 52.34 129 LYS B N 1
ATOM 12778 C CA . LYS B 1 148 ? 35.238 -27.187 25.816 1.00 54.31 129 LYS B CA 1
ATOM 12779 C C . LYS B 1 148 ? 34.617 -27.700 27.113 1.00 51.38 129 LYS B C 1
ATOM 12780 O O . LYS B 1 148 ? 34.646 -28.900 27.386 1.00 51.59 129 LYS B O 1
ATOM 12799 N N . THR B 1 149 ? 34.061 -26.794 27.911 1.00 49.96 130 THR B N 1
ATOM 12800 C CA . THR B 1 149 ? 33.478 -27.172 29.195 1.00 53.47 130 THR B CA 1
ATOM 12801 C C . THR B 1 149 ? 32.345 -28.184 29.013 1.00 53.29 130 THR B C 1
ATOM 12802 O O . THR B 1 149 ? 32.227 -29.140 29.779 1.00 50.89 130 THR B O 1
ATOM 12813 N N . ILE B 1 150 ? 31.519 -27.971 27.993 1.00 54.99 131 ILE B N 1
ATOM 12814 C CA . ILE B 1 150 ? 30.441 -28.900 27.676 1.00 47.45 131 ILE B CA 1
ATOM 12815 C C . ILE B 1 150 ? 31.018 -30.225 27.194 1.00 43.80 131 ILE B C 1
ATOM 12816 O O . ILE B 1 150 ? 30.651 -31.293 27.684 1.00 41.74 131 ILE B O 1
ATOM 12832 N N . ALA B 1 151 ? 31.931 -30.139 26.232 1.00 43.49 132 ALA B N 1
ATOM 12833 C CA . ALA B 1 151 ? 32.499 -31.315 25.583 1.00 44.30 132 ALA B CA 1
ATOM 12834 C C . ALA B 1 151 ? 33.206 -32.238 26.570 1.00 47.58 132 ALA B C 1
ATOM 12835 O O . ALA B 1 151 ? 33.195 -33.458 26.404 1.00 50.97 132 ALA B O 1
ATOM 12842 N N . GLU B 1 152 ? 33.826 -31.659 27.593 1.00 50.13 133 GLU B N 1
ATOM 12843 C CA . GLU B 1 152 ? 34.548 -32.451 28.585 1.00 52.03 133 GLU B CA 1
ATOM 12844 C C . GLU B 1 152 ? 33.591 -33.076 29.592 1.00 47.60 133 GLU B C 1
ATOM 12845 O O . GLU B 1 152 ? 33.839 -34.169 30.100 1.00 45.31 133 GLU B O 1
ATOM 12857 N N . GLN B 1 153 ? 32.495 -32.380 29.876 1.00 46.13 134 GLN B N 1
ATOM 12858 C CA . GLN B 1 153 ? 31.518 -32.861 30.844 1.00 47.68 134 GLN B CA 1
ATOM 12859 C C . GLN B 1 153 ? 30.718 -34.042 30.296 1.00 47.15 134 GLN B C 1
ATOM 12860 O O . GLN B 1 153 ? 30.606 -35.081 30.946 1.00 45.59 134 GLN B O 1
ATOM 12874 N N . ARG B 1 154 ? 30.165 -33.877 29.098 1.00 44.36 135 ARG B N 1
ATOM 12875 C CA . ARG B 1 154 ? 29.324 -34.905 28.493 1.00 43.56 135 ARG B CA 1
ATOM 12876 C C . ARG B 1 154 ? 30.057 -36.234 28.354 1.00 45.75 135 ARG B C 1
ATOM 12877 O O . ARG B 1 154 ? 29.438 -37.297 28.383 1.00 45.54 135 ARG B O 1
ATOM 12898 N N . THR B 1 155 ? 31.375 -36.172 28.207 1.00 46.38 136 THR B N 1
ATOM 12899 C CA . THR B 1 155 ? 32.181 -37.380 28.099 1.00 44.43 136 THR B CA 1
ATOM 12900 C C . THR B 1 155 ? 32.262 -38.077 29.455 1.00 48.88 136 THR B C 1
ATOM 12901 O O . THR B 1 155 ? 32.263 -39.307 29.537 1.00 47.19 136 THR B O 1
ATOM 12912 N N . LYS B 1 156 ? 32.327 -37.279 30.515 1.00 49.76 137 LYS B N 1
ATOM 12913 C CA . LYS B 1 156 ? 32.397 -37.803 31.874 1.00 50.75 137 LYS B CA 1
ATOM 12914 C C . LYS B 1 156 ? 31.048 -38.362 32.310 1.00 48.90 137 LYS B C 1
ATOM 12915 O O . LYS B 1 156 ? 30.977 -39.428 32.918 1.00 51.05 137 LYS B O 1
ATOM 12934 N N . GLU B 1 157 ? 29.981 -37.636 31.993 1.00 48.82 138 GLU B N 1
ATOM 12935 C CA . GLU B 1 157 ? 28.630 -38.056 32.348 1.00 47.66 138 GLU B CA 1
ATOM 12936 C C . GLU B 1 157 ? 28.346 -39.451 31.806 1.00 46.20 138 GLU B C 1
ATOM 12937 O O . GLU B 1 157 ? 27.979 -40.359 32.552 1.00 43.94 138 GLU B O 1
ATOM 12949 N N . VAL B 1 158 ? 28.524 -39.613 30.499 1.00 42.98 139 VAL B N 1
ATOM 12950 C CA . VAL B 1 158 ? 28.295 -40.892 29.839 1.00 41.18 139 VAL B CA 1
ATOM 12951 C C . VAL B 1 158 ? 29.199 -41.980 30.408 1.00 44.42 139 VAL B C 1
ATOM 12952 O O . VAL B 1 158 ? 28.790 -43.134 30.535 1.00 48.59 139 VAL B O 1
ATOM 12965 N N . SER B 1 159 ? 30.429 -41.610 30.748 1.00 47.63 140 SER B N 1
ATOM 12966 C CA . SER B 1 159 ? 31.391 -42.561 31.294 1.00 46.71 140 SER B CA 1
ATOM 12967 C C . SER B 1 159 ? 30.939 -43.056 32.664 1.00 45.74 140 SER B C 1
ATOM 12968 O O . SER B 1 159 ? 31.067 -44.237 32.981 1.00 46.52 140 SER B O 1
ATOM 12976 N N . GLU B 1 160 ? 30.408 -42.144 33.470 1.00 44.55 141 GLU B N 1
ATOM 12977 C CA . GLU B 1 160 ? 29.894 -42.491 34.787 1.00 47.09 141 GLU B CA 1
ATOM 12978 C C . GLU B 1 160 ? 28.675 -43.399 34.673 1.00 49.37 141 GLU B C 1
ATOM 12979 O O . GLU B 1 160 ? 28.552 -44.384 35.404 1.00 49.76 141 GLU B O 1
ATOM 12991 N N . ASN B 1 161 ? 27.775 -43.065 33.754 1.00 46.18 142 ASN B N 1
ATOM 12992 C CA . ASN B 1 161 ? 26.541 -43.823 33.577 1.00 44.00 142 ASN B CA 1
ATOM 12993 C C . ASN B 1 161 ? 26.779 -45.264 33.132 1.00 43.55 142 ASN B C 1
ATOM 12994 O O . ASN B 1 161 ? 26.063 -46.171 33.552 1.00 46.50 142 ASN B O 1
ATOM 13005 N N . LYS B 1 162 ? 27.782 -45.476 32.286 1.00 43.36 143 LYS B N 1
ATOM 13006 C CA . LYS B 1 162 ? 28.102 -46.821 31.816 1.00 45.08 143 LYS B CA 1
ATOM 13007 C C . LYS B 1 162 ? 28.389 -47.770 32.976 1.00 50.64 143 LYS B C 1
ATOM 13008 O O . LYS B 1 162 ? 28.250 -48.985 32.841 1.00 53.16 143 LYS B O 1
ATOM 13027 N N . LYS B 1 163 ? 28.792 -47.214 34.114 1.00 49.92 144 LYS B N 1
ATOM 13028 C CA . LYS B 1 163 ? 29.135 -48.025 35.277 1.00 52.08 144 LYS B CA 1
ATOM 13029 C C . LYS B 1 163 ? 27.892 -48.443 36.056 1.00 50.40 144 LYS B C 1
ATOM 13030 O O . LYS B 1 163 ? 27.911 -49.436 36.783 1.00 50.93 144 LYS B O 1
ATOM 13049 N N . LEU B 1 164 ? 26.813 -47.681 35.902 1.00 46.46 145 LEU B N 1
ATOM 13050 C CA . LEU B 1 164 ? 25.571 -47.954 36.615 1.00 47.37 145 LEU B CA 1
ATOM 13051 C C . LEU B 1 164 ? 24.606 -48.791 35.779 1.00 47.45 145 LEU B C 1
ATOM 13052 O O . LEU B 1 164 ? 23.808 -49.557 36.322 1.00 46.94 145 LEU B O 1
ATOM 13068 N N . TYR B 1 165 ? 24.683 -48.643 34.461 1.00 46.02 146 TYR B N 1
ATOM 13069 C CA . TYR B 1 165 ? 23.750 -49.311 33.560 1.00 40.93 146 TYR B CA 1
ATOM 13070 C C . TYR B 1 165 ? 24.467 -50.283 32.628 1.00 42.08 146 TYR B C 1
ATOM 13071 O O . TYR B 1 165 ? 24.836 -49.930 31.509 1.00 43.53 146 TYR B O 1
ATOM 13089 N N . LYS B 1 166 ? 24.660 -51.509 33.105 1.00 42.67 147 LYS B N 1
ATOM 13090 C CA . LYS B 1 166 ? 25.325 -52.551 32.330 1.00 41.67 147 LYS B CA 1
ATOM 13091 C C . LYS B 1 166 ? 24.295 -53.461 31.670 1.00 41.75 147 LYS B C 1
ATOM 13092 O O . LYS B 1 166 ? 23.124 -53.460 32.046 1.00 41.51 147 LYS B O 1
ATOM 13111 N N . TRP B 1 167 ? 24.737 -54.239 30.685 1.00 38.82 148 TRP B N 1
ATOM 13112 C CA . TRP B 1 167 ? 23.885 -55.245 30.067 1.00 38.82 148 TRP B CA 1
ATOM 13113 C C . TRP B 1 167 ? 23.828 -56.489 30.947 1.00 40.05 148 TRP B C 1
ATOM 13114 O O . TRP B 1 167 ? 24.855 -57.094 31.250 1.00 47.69 148 TRP B O 1
ATOM 13135 N N . GLY B 1 168 ? 22.621 -56.864 31.355 1.00 39.41 149 GLY B N 1
ATOM 13136 C CA . GLY B 1 168 ? 22.427 -58.000 32.238 1.00 41.39 149 GLY B CA 1
ATOM 13137 C C . GLY B 1 168 ? 22.905 -59.317 31.655 1.00 41.86 149 GLY B C 1
ATOM 13138 O O . GLY B 1 168 ? 22.931 -59.502 30.436 1.00 41.30 149 GLY B O 1
ATOM 13142 N N . THR B 1 169 ? 23.290 -60.232 32.539 1.00 42.21 150 THR B N 1
ATOM 13143 C CA . THR B 1 169 ? 23.736 -61.563 32.136 1.00 44.47 150 THR B CA 1
ATOM 13144 C C . THR B 1 169 ? 22.972 -62.662 32.872 1.00 43.95 150 THR B C 1
ATOM 13145 O O . THR B 1 169 ? 23.390 -63.819 32.871 1.00 46.81 150 THR B O 1
ATOM 13156 N N . ASP B 1 170 ? 21.858 -62.295 33.500 1.00 40.70 151 ASP B N 1
ATOM 13157 C CA . ASP B 1 170 ? 20.991 -63.266 34.158 1.00 41.48 151 ASP B CA 1
ATOM 13158 C C . ASP B 1 170 ? 20.765 -64.464 33.237 1.00 41.91 151 ASP B C 1
ATOM 13159 O O . ASP B 1 170 ? 20.109 -64.335 32.205 1.00 41.70 151 ASP B O 1
ATOM 13168 N N . PRO B 1 171 ? 21.299 -65.638 33.612 1.00 44.82 152 PRO B N 1
ATOM 13169 C CA . PRO B 1 171 ? 21.254 -66.813 32.730 1.00 45.52 152 PRO B CA 1
ATOM 13170 C C . PRO B 1 171 ? 19.844 -67.185 32.275 1.00 42.74 152 PRO B C 1
ATOM 13171 O O . PRO B 1 171 ? 19.681 -67.766 31.204 1.00 43.54 152 PRO B O 1
ATOM 13182 N N . ARG B 1 172 ? 18.841 -66.851 33.078 1.00 41.60 153 ARG B N 1
ATOM 13183 C CA . ARG B 1 172 ? 17.459 -67.156 32.727 1.00 39.82 153 ARG B CA 1
ATOM 13184 C C . ARG B 1 172 ? 17.040 -66.491 31.417 1.00 41.37 153 ARG B C 1
ATOM 13185 O O . ARG B 1 172 ? 16.159 -66.995 30.720 1.00 39.69 153 ARG B O 1
ATOM 13206 N N . TYR B 1 173 ? 17.671 -65.367 31.081 1.00 38.69 154 TYR B N 1
ATOM 13207 C CA . TYR B 1 173 ? 17.196 -64.535 29.977 1.00 37.67 154 TYR B CA 1
ATOM 13208 C C . TYR B 1 173 ? 18.265 -64.126 28.960 1.00 38.31 154 TYR B C 1
ATOM 13209 O O . TYR B 1 173 ? 18.045 -63.206 28.172 1.00 37.18 154 TYR B O 1
ATOM 13227 N N . VAL B 1 174 ? 19.410 -64.801 28.961 1.00 36.76 155 VAL B N 1
ATOM 13228 C CA . VAL B 1 174 ? 20.487 -64.440 28.035 1.00 40.93 155 VAL B CA 1
ATOM 13229 C C . VAL B 1 174 ? 20.329 -65.067 26.651 1.00 37.85 155 VAL B C 1
ATOM 13230 O O . VAL B 1 174 ? 20.983 -64.639 25.701 1.00 40.24 155 VAL B O 1
ATOM 13243 N N . GLN B 1 175 ? 19.462 -66.067 26.533 1.00 40.66 156 GLN B N 1
ATOM 13244 C CA . GLN B 1 175 ? 19.351 -66.825 25.290 1.00 42.39 156 GLN B CA 1
ATOM 13245 C C . GLN B 1 175 ? 18.080 -66.493 24.505 1.00 39.46 156 GLN B C 1
ATOM 13246 O O . GLN B 1 175 ? 16.970 -66.559 25.036 1.00 33.71 156 GLN B O 1
ATOM 13260 N N . ASP B 1 176 ? 18.264 -66.137 23.235 1.00 36.80 157 ASP B N 1
ATOM 13261 C CA . ASP B 1 176 ? 17.156 -65.871 22.319 1.00 36.12 157 ASP B CA 1
ATOM 13262 C C . ASP B 1 176 ? 16.183 -64.821 22.849 1.00 35.65 157 ASP B C 1
ATOM 13263 O O . ASP B 1 176 ? 14.967 -64.978 22.740 1.00 33.63 157 ASP B O 1
ATOM 13272 N N . LEU B 1 177 ? 16.727 -63.747 23.413 1.00 37.64 158 LEU B N 1
ATOM 13273 C CA . LEU B 1 177 ? 15.915 -62.633 23.889 1.00 33.97 158 LEU B CA 1
ATOM 13274 C C . LEU B 1 177 ? 16.674 -61.321 23.723 1.00 37.02 158 LEU B C 1
ATOM 13275 O O . LEU B 1 177 ? 17.897 -61.322 23.570 1.00 39.22 158 LEU B O 1
ATOM 13291 N N . PRO B 1 178 ? 15.949 -60.194 23.750 1.00 35.32 159 PRO B N 1
ATOM 13292 C CA . PRO B 1 178 ? 16.600 -58.883 23.679 1.00 31.97 159 PRO B CA 1
ATOM 13293 C C . PRO B 1 178 ? 17.493 -58.647 24.890 1.00 35.02 159 PRO B C 1
ATOM 13294 O O . PRO B 1 178 ? 17.292 -59.278 25.928 1.00 34.13 159 PRO B O 1
ATOM 13305 N N . GLY B 1 179 ? 18.468 -57.754 24.758 1.00 33.30 160 GLY B N 1
ATOM 13306 C CA . GLY B 1 179 ? 19.300 -57.384 25.885 1.00 31.77 160 GLY B CA 1
ATOM 13307 C C . GLY B 1 179 ? 18.457 -56.718 26.955 1.00 33.45 160 GLY B C 1
ATOM 13308 O O . GLY B 1 179 ? 17.336 -56.287 26.689 1.00 36.13 160 GLY B O 1
ATOM 13312 N N . PHE B 1 180 ? 18.994 -56.630 28.165 1.00 33.23 161 PHE B N 1
ATOM 13313 C CA . PHE B 1 180 ? 18.274 -56.014 29.272 1.00 32.50 161 PHE B CA 1
ATOM 13314 C C . PHE B 1 180 ? 19.249 -55.423 30.281 1.00 36.22 161 PHE B C 1
ATOM 13315 O O . PHE B 1 180 ? 20.442 -55.719 30.247 1.00 37.74 161 PHE B O 1
ATOM 13332 N N . VAL B 1 181 ? 18.740 -54.576 31.171 1.00 36.07 162 VAL B N 1
ATOM 13333 C CA . VAL B 1 181 ? 19.576 -53.944 32.184 1.00 38.04 162 VAL B CA 1
ATOM 13334 C C . VAL B 1 181 ? 19.986 -54.957 33.243 1.00 37.19 162 VAL B C 1
ATOM 13335 O O . VAL B 1 181 ? 19.250 -55.901 33.527 1.00 38.05 162 VAL B O 1
ATOM 13348 N N . ASP B 1 182 ? 21.163 -54.756 33.825 1.00 40.78 163 ASP B N 1
ATOM 13349 C CA . ASP B 1 182 ? 21.640 -55.612 34.902 1.00 40.02 163 ASP B CA 1
ATOM 13350 C C . ASP B 1 182 ? 21.100 -55.116 36.239 1.00 39.34 163 ASP B C 1
ATOM 13351 O O . ASP B 1 182 ? 21.536 -54.087 36.751 1.00 41.55 163 ASP B O 1
ATOM 13360 N N . ALA B 1 183 ? 20.147 -55.856 36.795 1.00 36.06 164 ALA B N 1
ATOM 13361 C CA . ALA B 1 183 ? 19.562 -55.515 38.084 1.00 37.18 164 ALA B CA 1
ATOM 13362 C C . ALA B 1 183 ? 18.876 -56.738 38.674 1.00 39.91 164 ALA B C 1
ATOM 13363 O O . ALA B 1 183 ? 18.109 -57.418 37.995 1.00 45.92 164 ALA B O 1
ATOM 13370 N N . GLU B 1 184 ? 19.155 -57.017 39.942 1.00 48.09 165 GLU B N 1
ATOM 13371 C CA . GLU B 1 184 ? 18.597 -58.189 40.603 1.00 50.54 165 GLU B CA 1
ATOM 13372 C C . GLU B 1 184 ? 17.149 -57.940 41.009 1.00 47.20 165 GLU B C 1
ATOM 13373 O O . GLU B 1 184 ? 16.315 -58.839 40.946 1.00 48.81 165 GLU B O 1
ATOM 13385 N N . GLU B 1 185 ? 16.861 -56.711 41.422 1.00 45.99 166 GLU B N 1
ATOM 13386 C CA . GLU B 1 185 ? 15.516 -56.328 41.833 1.00 46.83 166 GLU B CA 1
ATOM 13387 C C . GLU B 1 185 ? 15.264 -54.866 41.482 1.00 44.11 166 GLU B C 1
ATOM 13388 O O . GLU B 1 185 ? 16.199 -54.130 41.172 1.00 47.36 166 GLU B O 1
ATOM 13400 N N . PRO B 1 186 ? 13.994 -54.437 41.525 1.00 46.54 167 PRO B N 1
ATOM 13401 C CA . PRO B 1 186 ? 13.690 -53.029 41.250 1.00 48.68 167 PRO B CA 1
ATOM 13402 C C . PRO B 1 186 ? 14.471 -52.082 42.158 1.00 49.96 167 PRO B C 1
ATOM 13403 O O . PRO B 1 186 ? 14.826 -50.982 41.735 1.00 49.94 167 PRO B O 1
ATOM 13414 N N . LYS B 1 187 ? 14.736 -52.512 43.389 1.00 49.81 168 LYS B N 1
ATOM 13415 C CA . LYS B 1 187 ? 15.442 -51.680 44.360 1.00 50.91 168 LYS B CA 1
ATOM 13416 C C . LYS B 1 187 ? 16.931 -51.546 44.048 1.00 47.89 168 LYS B C 1
ATOM 13417 O O . LYS B 1 187 ? 17.553 -50.545 44.399 1.00 50.39 168 LYS B O 1
ATOM 13436 N N . SER B 1 188 ? 17.501 -52.552 43.394 1.00 45.41 169 SER B N 1
ATOM 13437 C CA . SER B 1 188 ? 18.924 -52.535 43.069 1.00 46.08 169 SER B CA 1
ATOM 13438 C C . SER B 1 188 ? 19.228 -51.644 41.866 1.00 46.76 169 SER B C 1
ATOM 13439 O O . SER B 1 188 ? 20.376 -51.546 41.434 1.00 48.15 169 SER B O 1
ATOM 13447 N N . LEU B 1 189 ? 18.198 -50.996 41.328 1.00 48.74 170 LEU B N 1
ATOM 13448 C CA . LEU B 1 189 ? 18.378 -50.049 40.234 1.00 45.42 170 LEU B CA 1
ATOM 13449 C C . LEU B 1 189 ? 18.710 -48.665 40.776 1.00 44.70 170 LEU B C 1
ATOM 13450 O O . LEU B 1 189 ? 18.368 -48.343 41.913 1.00 46.56 170 LEU B O 1
ATOM 13466 N N . PRO B 1 190 ? 19.382 -47.838 39.961 1.00 39.54 171 PRO B N 1
ATOM 13467 C CA . PRO B 1 190 ? 19.596 -46.435 40.326 1.00 37.43 171 PRO B CA 1
ATOM 13468 C C . PRO B 1 190 ? 18.271 -45.752 40.645 1.00 42.20 171 PRO B C 1
ATOM 13469 O O . PRO B 1 190 ? 17.280 -45.997 39.959 1.00 42.44 171 PRO B O 1
ATOM 13480 N N . LYS B 1 191 ? 18.259 -44.907 41.669 1.00 38.81 172 LYS B N 1
ATOM 13481 C CA . LYS B 1 191 ? 17.024 -44.285 42.133 1.00 39.25 172 LYS B CA 1
ATOM 13482 C C . LYS B 1 191 ? 16.295 -43.554 41.006 1.00 39.74 172 LYS B C 1
ATOM 13483 O O . LYS B 1 191 ? 15.067 -43.470 41.004 1.00 40.27 172 LYS B O 1
ATOM 13502 N N . ASP B 1 192 ? 17.053 -43.028 40.049 1.00 41.31 173 ASP B N 1
ATOM 13503 C CA . ASP B 1 192 ? 16.480 -42.223 38.973 1.00 41.07 173 ASP B CA 1
ATOM 13504 C C . ASP B 1 192 ? 15.554 -43.015 38.049 1.00 40.78 173 ASP B C 1
ATOM 13505 O O . ASP B 1 192 ? 14.710 -42.431 37.367 1.00 41.07 173 ASP B O 1
ATOM 13514 N N . VAL B 1 193 ? 15.706 -44.336 38.025 1.00 37.41 174 VAL B N 1
ATOM 13515 C CA . VAL B 1 193 ? 14.889 -45.173 37.149 1.00 37.54 174 VAL B CA 1
ATOM 13516 C C . VAL B 1 193 ? 14.065 -46.195 37.928 1.00 37.53 174 VAL B C 1
ATOM 13517 O O . VAL B 1 193 ? 13.625 -47.199 37.370 1.00 38.52 174 VAL B O 1
ATOM 13530 N N . GLN B 1 194 ? 13.854 -45.935 39.214 1.00 37.69 175 GLN B N 1
ATOM 13531 C CA . GLN B 1 194 ? 13.037 -46.816 40.041 1.00 38.83 175 GLN B CA 1
ATOM 13532 C C . GLN B 1 194 ? 11.561 -46.476 39.896 1.00 37.90 175 GLN B C 1
ATOM 13533 O O . GLN B 1 194 ? 11.200 -45.494 39.251 1.00 37.49 175 GLN B O 1
ATOM 13547 N N . PHE B 1 195 ? 10.710 -47.299 40.499 1.00 41.58 176 PHE B N 1
ATOM 13548 C CA . PHE B 1 195 ? 9.278 -47.042 40.509 1.00 39.85 176 PHE B CA 1
ATOM 13549 C C . PHE B 1 195 ? 8.994 -45.720 41.205 1.00 41.67 176 PHE B C 1
ATOM 13550 O O . PHE B 1 195 ? 9.555 -45.432 42.261 1.00 43.03 176 PHE B O 1
ATOM 13567 N N . THR B 1 196 ? 8.121 -44.916 40.609 1.00 45.52 177 THR B N 1
ATOM 13568 C CA . THR B 1 196 ? 7.734 -43.640 41.197 1.00 47.82 177 THR B CA 1
ATOM 13569 C C . THR B 1 196 ? 6.647 -43.836 42.251 1.00 52.27 177 THR B C 1
ATOM 13570 O O . THR B 1 196 ? 6.198 -42.878 42.879 1.00 56.69 177 THR B O 1
ATOM 13581 N N . ASP B 1 197 ? 6.228 -45.085 42.437 1.00 57.93 178 ASP B N 1
ATOM 13582 C CA . ASP B 1 197 ? 5.252 -45.427 43.463 1.00 56.65 178 ASP B CA 1
ATOM 13583 C C . ASP B 1 197 ? 5.642 -46.757 44.097 1.00 58.80 178 ASP B C 1
ATOM 13584 O O . ASP B 1 197 ? 5.841 -47.751 43.400 1.00 56.94 178 ASP B O 1
ATOM 13593 N N . GLU B 1 198 ? 5.750 -46.770 45.421 1.00 64.09 179 GLU B N 1
ATOM 13594 C CA . GLU B 1 198 ? 6.258 -47.936 46.135 1.00 68.29 179 GLU B CA 1
ATOM 13595 C C . GLU B 1 198 ? 5.289 -49.115 46.092 1.00 64.61 179 GLU B C 1
ATOM 13596 O O . GLU B 1 198 ? 5.696 -50.267 46.247 1.00 66.18 179 GLU B O 1
ATOM 13608 N N . ALA B 1 199 ? 4.009 -48.828 45.879 1.00 61.05 180 ALA B N 1
ATOM 13609 C CA . ALA B 1 199 ? 2.990 -49.871 45.833 1.00 61.03 180 ALA B CA 1
ATOM 13610 C C . ALA B 1 199 ? 3.171 -50.771 44.614 1.00 56.43 180 ALA B C 1
ATOM 13611 O O . ALA B 1 199 ? 2.768 -51.933 44.625 1.00 60.97 180 ALA B O 1
ATOM 13618 N N . THR B 1 200 ? 3.782 -50.228 43.566 1.00 54.04 181 THR B N 1
ATOM 13619 C CA . THR B 1 200 ? 3.948 -50.947 42.307 1.00 55.15 181 THR B CA 1
ATOM 13620 C C . THR B 1 200 ? 4.693 -52.269 42.478 1.00 50.08 181 THR B C 1
ATOM 13621 O O . THR B 1 200 ? 4.336 -53.276 41.869 1.00 50.95 181 THR B O 1
ATOM 13632 N N . SER B 1 201 ? 5.732 -52.258 43.305 1.00 51.82 182 SER B N 1
ATOM 13633 C CA . SER B 1 201 ? 6.596 -53.423 43.472 1.00 50.95 182 SER B CA 1
ATOM 13634 C C . SER B 1 201 ? 5.841 -54.673 43.929 1.00 53.52 182 SER B C 1
ATOM 13635 O O . SER B 1 201 ? 6.292 -55.793 43.692 1.00 56.16 182 SER B O 1
ATOM 13643 N N . SER B 1 202 ? 4.696 -54.481 44.577 1.00 57.26 183 SER B N 1
ATOM 13644 C CA . SER B 1 202 ? 3.923 -55.601 45.110 1.00 59.22 183 SER B CA 1
ATOM 13645 C C . SER B 1 202 ? 2.536 -55.669 44.481 1.00 58.56 183 SER B C 1
ATOM 13646 O O . SER B 1 202 ? 1.533 -55.781 45.184 1.00 63.83 183 SER B O 1
ATOM 13654 N N . LEU B 1 203 ? 2.486 -55.611 43.155 1.00 57.59 184 LEU B N 1
ATOM 13655 C CA . LEU B 1 203 ? 1.214 -55.543 42.443 1.00 59.85 184 LEU B CA 1
ATOM 13656 C C . LEU B 1 203 ? 0.860 -56.858 41.750 1.00 60.07 184 LEU B C 1
ATOM 13657 O O . LEU B 1 203 ? -0.315 -57.142 41.515 1.00 60.10 184 LEU B O 1
ATOM 13673 N N . PHE B 1 204 ? 1.872 -57.658 41.426 1.00 59.75 185 PHE B N 1
ATOM 13674 C CA . PHE B 1 204 ? 1.654 -58.898 40.686 1.00 54.85 185 PHE B CA 1
ATOM 13675 C C . PHE B 1 204 ? 1.647 -60.125 41.592 1.00 56.98 185 PHE B C 1
ATOM 13676 O O . PHE B 1 204 ? 1.627 -61.259 41.110 1.00 55.26 185 PHE B O 1
ATOM 13693 N N . ARG B 1 205 ? 1.669 -59.902 42.901 1.00 56.61 186 ARG B N 1
ATOM 13694 C CA . ARG B 1 205 ? 1.491 -60.991 43.847 1.00 56.56 186 ARG B CA 1
ATOM 13695 C C . ARG B 1 205 ? 0.000 -61.277 43.932 1.00 56.10 186 ARG B C 1
ATOM 13696 O O . ARG B 1 205 ? -0.804 -60.359 44.098 1.00 56.72 186 ARG B O 1
ATOM 13717 N N . VAL B 1 206 ? -0.373 -62.545 43.801 1.00 49.69 187 VAL B N 1
ATOM 13718 C CA . VAL B 1 206 ? -1.782 -62.916 43.776 1.00 48.67 187 VAL B CA 1
ATOM 13719 C C . VAL B 1 206 ? -2.123 -63.824 44.950 1.00 45.85 187 VAL B C 1
ATOM 13720 O O . VAL B 1 206 ? -2.502 -64.980 44.770 1.00 47.33 187 VAL B O 1
ATOM 13733 N N . GLY B 1 207 ? -1.982 -63.289 46.157 1.00 47.38 188 GLY B N 1
ATOM 13734 C CA . GLY B 1 207 ? -2.288 -64.034 47.362 1.00 44.25 188 GLY B CA 1
ATOM 13735 C C . GLY B 1 207 ? -3.709 -63.798 47.828 1.00 40.69 188 GLY B C 1
ATOM 13736 O O . GLY B 1 207 ? -4.505 -63.168 47.132 1.00 40.13 188 GLY B O 1
ATOM 13740 N N . LEU B 1 208 ? -4.021 -64.302 49.017 1.00 38.38 189 LEU B N 1
ATOM 13741 C CA . LEU B 1 208 ? -5.361 -64.191 49.577 1.00 39.80 189 LEU B CA 1
ATOM 13742 C C . LEU B 1 208 ? -5.804 -62.735 49.688 1.00 40.32 189 LEU B C 1
ATOM 13743 O O . LEU B 1 208 ? -6.958 -62.408 49.415 1.00 39.16 189 LEU B O 1
ATOM 13759 N N . ALA B 1 209 ? -4.883 -61.865 50.089 1.00 38.24 190 ALA B N 1
ATOM 13760 C CA . ALA B 1 209 ? -5.199 -60.456 50.296 1.00 40.83 190 ALA B CA 1
ATOM 13761 C C . ALA B 1 209 ? -5.575 -59.768 48.986 1.00 42.13 190 ALA B C 1
ATOM 13762 O O . ALA B 1 209 ? -6.337 -58.801 48.979 1.00 38.08 190 ALA B O 1
ATOM 13769 N N . ASP B 1 210 ? -5.033 -60.268 47.881 1.00 41.23 191 ASP B N 1
ATOM 13770 C CA . ASP B 1 210 ? -5.323 -59.705 46.570 1.00 41.60 191 ASP B CA 1
ATOM 13771 C C . ASP B 1 210 ? -6.699 -60.159 46.098 1.00 40.61 191 ASP B C 1
ATOM 13772 O O . ASP B 1 210 ? -7.420 -59.405 45.446 1.00 41.82 191 ASP B O 1
ATOM 13781 N N . PHE B 1 211 ? -7.056 -61.397 46.430 1.00 39.26 192 PHE B N 1
ATOM 13782 C CA . PHE B 1 211 ? -8.413 -61.883 46.218 1.00 36.11 192 PHE B CA 1
ATOM 13783 C C . PHE B 1 211 ? -9.376 -61.019 47.022 1.00 38.21 192 PHE B C 1
ATOM 13784 O O . PHE B 1 211 ? -10.450 -60.653 46.547 1.00 38.72 192 PHE B O 1
ATOM 13801 N N . ALA B 1 212 ? -8.973 -60.698 48.247 1.00 36.07 193 ALA B N 1
ATOM 13802 C CA . ALA B 1 212 ? -9.818 -59.957 49.174 1.00 37.76 193 ALA B CA 1
ATOM 13803 C C . ALA B 1 212 ? -10.024 -58.516 48.723 1.00 40.59 193 ALA B C 1
ATOM 13804 O O . ALA B 1 212 ? -11.077 -57.930 48.971 1.00 40.55 193 ALA B O 1
ATOM 13811 N N . ASN B 1 213 ? -9.020 -57.946 48.065 1.00 41.16 194 ASN B N 1
ATOM 13812 C CA . ASN B 1 213 ? -9.132 -56.584 47.552 1.00 42.78 194 ASN B CA 1
ATOM 13813 C C . ASN B 1 213 ? -10.246 -56.464 46.517 1.00 42.55 194 ASN B C 1
ATOM 13814 O O . ASN B 1 213 ? -10.849 -55.402 46.364 1.00 46.49 194 ASN B O 1
ATOM 13825 N N . LEU B 1 214 ? -10.517 -57.557 45.811 1.00 39.96 195 LEU B N 1
ATOM 13826 C CA . LEU B 1 214 ? -11.575 -57.581 44.807 1.00 40.24 195 LEU B CA 1
ATOM 13827 C C . LEU B 1 214 ? -12.891 -58.087 45.392 1.00 41.08 195 LEU B C 1
ATOM 13828 O O . LEU B 1 214 ? -13.906 -58.132 44.702 1.00 43.64 195 LEU B O 1
ATOM 13844 N N . GLY B 1 215 ? -12.870 -58.470 46.665 1.00 38.73 196 GLY B N 1
ATOM 13845 C CA . GLY B 1 215 ? -14.059 -58.973 47.328 1.00 35.87 196 GLY B CA 1
ATOM 13846 C C . GLY B 1 215 ? -14.381 -60.395 46.915 1.00 36.37 196 GLY B C 1
ATOM 13847 O O . GLY B 1 215 ? -15.547 -60.784 46.872 1.00 37.23 196 GLY B O 1
ATOM 13851 N N . LEU B 1 216 ? -13.344 -61.175 46.620 1.00 34.02 197 LEU B N 1
ATOM 13852 C CA . LEU B 1 216 ? -13.519 -62.532 46.118 1.00 34.73 197 LEU B CA 1
ATOM 13853 C C . LEU B 1 216 ? -12.679 -63.549 46.886 1.00 35.28 197 LEU B C 1
ATOM 13854 O O . LEU B 1 216 ? -12.369 -64.623 46.368 1.00 36.19 197 LEU B O 1
ATOM 13870 N N . SER B 1 217 ? -12.314 -63.216 48.119 1.00 37.83 198 SER B N 1
ATOM 13871 C CA . SER B 1 217 ? -11.455 -64.088 48.915 1.00 38.92 198 SER B CA 1
ATOM 13872 C C . SER B 1 217 ? -12.134 -65.414 49.247 1.00 37.87 198 SER B C 1
ATOM 13873 O O . SER B 1 217 ? -11.465 -66.391 49.583 1.00 38.35 198 SER B O 1
ATOM 13881 N N . HIS B 1 218 ? -13.459 -65.449 49.149 1.00 38.05 199 HIS B N 1
ATOM 13882 C CA . HIS B 1 218 ? -14.203 -66.676 49.412 1.00 36.11 199 HIS B CA 1
ATOM 13883 C C . HIS B 1 218 ? -13.969 -67.718 48.321 1.00 35.50 199 HIS B C 1
ATOM 13884 O O . HIS B 1 218 ? -14.361 -68.875 48.469 1.00 40.57 199 HIS B O 1
ATOM 13898 N N . LEU B 1 219 ? -13.329 -67.305 47.230 1.00 35.86 200 LEU B N 1
ATOM 13899 C CA . LEU B 1 219 ? -13.033 -68.213 46.126 1.00 36.43 200 LEU B CA 1
ATOM 13900 C C . LEU B 1 219 ? -11.568 -68.636 46.110 1.00 36.94 200 LEU B C 1
ATOM 13901 O O . LEU B 1 219 ? -11.130 -69.339 45.198 1.00 36.85 200 LEU B O 1
ATOM 13917 N N . PHE B 1 220 ? -10.807 -68.210 47.112 1.00 36.72 201 PHE B N 1
ATOM 13918 C CA . PHE B 1 220 ? -9.394 -68.561 47.181 1.00 35.57 201 PHE B CA 1
ATOM 13919 C C . PHE B 1 220 ? -9.220 -70.031 47.543 1.00 39.36 201 PHE B C 1
ATOM 13920 O O . PHE B 1 220 ? -9.766 -70.502 48.539 1.00 37.41 201 PHE B O 1
ATOM 13937 N N . GLY B 1 221 ? -8.459 -70.748 46.722 1.00 39.94 202 GLY B N 1
ATOM 13938 C CA . GLY B 1 221 ? -8.196 -72.157 46.948 1.00 38.29 202 GLY B CA 1
ATOM 13939 C C . GLY B 1 221 ? -9.330 -73.057 46.494 1.00 39.47 202 GLY B C 1
ATOM 13940 O O . GLY B 1 221 ? -9.295 -74.266 46.722 1.00 41.39 202 GLY B O 1
ATOM 13944 N N . ILE B 1 222 ? -10.334 -72.472 45.846 1.00 40.80 203 ILE B N 1
ATOM 13945 C CA . ILE B 1 222 ? -11.489 -73.228 45.375 1.00 38.23 203 ILE B CA 1
ATOM 13946 C C . ILE B 1 222 ? -11.268 -73.692 43.939 1.00 41.90 203 ILE B C 1
ATOM 13947 O O . ILE B 1 222 ? -11.260 -72.883 43.009 1.00 39.82 203 ILE B O 1
ATOM 13963 N N . TRP B 1 223 ? -11.088 -74.999 43.764 1.00 41.87 204 TRP B N 1
ATOM 13964 C CA . TRP B 1 223 ? -10.760 -75.563 42.457 1.00 41.97 204 TRP B CA 1
ATOM 13965 C C . TRP B 1 223 ? -11.976 -76.180 41.767 1.00 39.32 204 TRP B C 1
ATOM 13966 O O . TRP B 1 223 ? -11.836 -77.065 40.924 1.00 39.16 204 TRP B O 1
ATOM 13987 N N . ASP B 1 224 ? -13.165 -75.708 42.123 1.00 38.87 205 ASP B N 1
ATOM 13988 C CA . ASP B 1 224 ? -14.397 -76.217 41.534 1.00 40.45 205 ASP B CA 1
ATOM 13989 C C . ASP B 1 224 ? -14.646 -75.593 40.170 1.00 40.81 205 ASP B C 1
ATOM 13990 O O . ASP B 1 224 ? -14.119 -74.524 39.861 1.00 38.48 205 ASP B O 1
ATOM 13999 N N . ASP B 1 225 ? -15.451 -76.271 39.358 1.00 37.60 206 ASP B N 1
ATOM 14000 C CA . ASP B 1 225 ? -15.911 -75.711 38.097 1.00 34.81 206 ASP B CA 1
ATOM 14001 C C . ASP B 1 225 ? -16.868 -74.569 38.387 1.00 35.15 206 ASP B C 1
ATOM 14002 O O . ASP B 1 225 ? -17.442 -74.490 39.473 1.00 37.26 206 ASP B O 1
ATOM 14011 N N . TRP B 1 226 ? -17.031 -73.678 37.418 1.00 34.98 207 TRP B N 1
ATOM 14012 C CA . TRP B 1 226 ? -18.135 -72.733 37.448 1.00 38.10 207 TRP B CA 1
ATOM 14013 C C . TRP B 1 226 ? -19.381 -73.482 37.000 1.00 40.44 207 TRP B C 1
ATOM 14014 O O . TRP B 1 226 ? -19.313 -74.327 36.106 1.00 37.02 207 TRP B O 1
ATOM 14035 N N . ASP B 1 227 ? -20.515 -73.186 37.627 1.00 38.06 208 ASP B N 1
ATOM 14036 C CA . ASP B 1 227 ? -21.750 -73.895 37.322 1.00 43.14 208 ASP B CA 1
ATOM 14037 C C . ASP B 1 227 ? -22.167 -73.663 35.873 1.00 41.83 208 ASP B C 1
ATOM 14038 O O . ASP B 1 227 ? -22.566 -74.595 35.177 1.00 41.72 208 ASP B O 1
ATOM 14047 N N . CYS B 1 228 ? -22.070 -72.416 35.424 1.00 40.74 209 CYS B N 1
ATOM 14048 C CA . CYS B 1 228 ? -22.414 -72.074 34.050 1.00 36.23 209 CYS B CA 1
ATOM 14049 C C . CYS B 1 228 ? -21.616 -70.866 33.561 1.00 37.70 209 CYS B C 1
ATOM 14050 O O . CYS B 1 228 ? -20.966 -70.175 34.345 1.00 39.59 209 CYS B O 1
ATOM 14058 N N . LEU B 1 229 ? -21.683 -70.620 32.258 1.00 33.10 210 LEU B N 1
ATOM 14059 C CA . LEU B 1 229 ? -20.898 -69.576 31.612 1.00 34.49 210 LEU B CA 1
ATOM 14060 C C . LEU B 1 229 ? -21.220 -68.185 32.153 1.00 37.30 210 LEU B C 1
ATOM 14061 O O . LEU B 1 229 ? -20.353 -67.313 32.197 1.00 35.45 210 LEU B O 1
ATOM 14077 N N . GLU B 1 230 ? -22.466 -67.981 32.566 1.00 36.34 211 GLU B N 1
ATOM 14078 C CA . GLU B 1 230 ? -22.909 -66.667 33.015 1.00 35.80 211 GLU B CA 1
ATOM 14079 C C . GLU B 1 230 ? -22.362 -66.311 34.393 1.00 36.87 211 GLU B C 1
ATOM 14080 O O . GLU B 1 230 ? -22.384 -65.145 34.790 1.00 34.11 211 GLU B O 1
ATOM 14092 N N . ASP B 1 231 ? -21.871 -67.309 35.121 1.00 34.65 212 ASP B N 1
ATOM 14093 C CA . ASP B 1 231 ? -21.375 -67.083 36.477 1.00 37.69 212 ASP B CA 1
ATOM 14094 C C . ASP B 1 231 ? -20.023 -66.374 36.496 1.00 36.62 212 ASP B C 1
ATOM 14095 O O . ASP B 1 231 ? -19.594 -65.882 37.539 1.00 37.29 212 ASP B O 1
ATOM 14104 N N . PHE B 1 232 ? -19.350 -66.322 35.351 1.00 32.89 213 PHE B N 1
ATOM 14105 C CA . PHE B 1 232 ? -18.089 -65.593 35.253 1.00 35.81 213 PHE B CA 1
ATOM 14106 C C . PHE B 1 232 ? -18.295 -64.104 35.531 1.00 35.78 213 PHE B C 1
ATOM 14107 O O . PHE B 1 232 ? -17.351 -63.396 35.876 1.00 37.55 213 PHE B O 1
ATOM 14124 N N . ARG B 1 233 ? -19.531 -63.636 35.382 1.00 36.09 214 ARG B N 1
ATOM 14125 C CA . ARG B 1 233 ? -19.863 -62.241 35.657 1.00 36.89 214 ARG B CA 1
ATOM 14126 C C . ARG B 1 233 ? -19.717 -61.911 37.143 1.00 38.28 214 ARG B C 1
ATOM 14127 O O . ARG B 1 233 ? -19.719 -60.741 37.526 1.00 38.47 214 ARG B O 1
ATOM 14148 N N . GLN B 1 234 ? -19.594 -62.941 37.976 1.00 37.25 215 GLN B N 1
ATOM 14149 C CA . GLN B 1 234 ? -19.421 -62.747 39.412 1.00 35.92 215 GLN B CA 1
ATOM 14150 C C . GLN B 1 234 ? -18.080 -62.094 39.729 1.00 35.82 215 GLN B C 1
ATOM 14151 O O . GLN B 1 234 ? -17.917 -61.473 40.780 1.00 34.44 215 GLN B O 1
ATOM 14165 N N . LEU B 1 235 ? -17.123 -62.239 38.819 1.00 36.11 216 LEU B N 1
ATOM 14166 C CA . LEU B 1 235 ? -15.776 -61.726 39.037 1.00 38.22 216 LEU B CA 1
ATOM 14167 C C . LEU B 1 235 ? -15.710 -60.209 38.887 1.00 37.94 216 LEU B C 1
ATOM 14168 O O . LEU B 1 235 ? -14.726 -59.585 39.283 1.00 39.07 216 LEU B O 1
ATOM 14184 N N . ILE B 1 236 ? -16.755 -59.618 38.317 1.00 34.80 217 ILE B N 1
ATOM 14185 C CA . ILE B 1 236 ? -16.801 -58.172 38.147 1.00 36.56 217 ILE B CA 1
ATOM 14186 C C . ILE B 1 236 ? -17.544 -57.516 39.304 1.00 39.51 217 ILE B C 1
ATOM 14187 O O . ILE B 1 236 ? -18.744 -57.255 39.225 1.00 41.92 217 ILE B O 1
ATOM 14203 N N . THR B 1 237 ? -16.811 -57.259 40.380 1.00 38.78 218 THR B N 1
ATOM 14204 C CA . THR B 1 237 ? -17.354 -56.605 41.558 1.00 39.29 218 THR B CA 1
ATOM 14205 C C . THR B 1 237 ? -17.168 -55.097 41.437 1.00 44.85 218 THR B C 1
ATOM 14206 O O . THR B 1 237 ? -16.525 -54.624 40.498 1.00 43.03 218 THR B O 1
ATOM 14217 N N . PRO B 1 238 ? -17.739 -54.331 42.381 1.00 48.83 219 PRO B N 1
ATOM 14218 C CA . PRO B 1 238 ? -17.529 -52.879 42.382 1.00 43.26 219 PRO B CA 1
ATOM 14219 C C . PRO B 1 238 ? -16.049 -52.506 42.473 1.00 42.28 219 PRO B C 1
ATOM 14220 O O . PRO B 1 238 ? -15.683 -51.372 42.165 1.00 48.57 219 PRO B O 1
ATOM 14231 N N . ALA B 1 239 ? -15.213 -53.451 42.894 1.00 44.98 220 ALA B N 1
ATOM 14232 C CA . ALA B 1 239 ? -13.774 -53.225 42.959 1.00 43.58 220 ALA B CA 1
ATOM 14233 C C . ALA B 1 239 ? -13.206 -53.028 41.556 1.00 45.68 220 ALA B C 1
ATOM 14234 O O . ALA B 1 239 ? -12.193 -52.353 41.375 1.00 46.34 220 ALA B O 1
ATOM 14241 N N . ILE B 1 240 ? -13.863 -53.625 40.566 1.00 44.89 221 ILE B N 1
ATOM 14242 C CA . ILE B 1 240 ? -13.508 -53.412 39.169 1.00 46.83 221 ILE B CA 1
ATOM 14243 C C . ILE B 1 240 ? -14.267 -52.193 38.662 1.00 45.81 221 ILE B C 1
ATOM 14244 O O . ILE B 1 240 ? -15.459 -52.270 38.364 1.00 46.79 221 ILE B O 1
ATOM 14260 N N . LYS B 1 241 ? -13.569 -51.067 38.564 1.00 48.02 222 LYS B N 1
ATOM 14261 C CA . LYS B 1 241 ? -14.217 -49.781 38.321 1.00 54.16 222 LYS B CA 1
ATOM 14262 C C . LYS B 1 241 ? -14.675 -49.590 36.877 1.00 49.63 222 LYS B C 1
ATOM 14263 O O . LYS B 1 241 ? -15.564 -48.782 36.609 1.00 44.21 222 LYS B O 1
ATOM 14282 N N . SER B 1 242 ? -14.073 -50.326 35.949 1.00 46.68 223 SER B N 1
ATOM 14283 C CA . SER B 1 242 ? -14.487 -50.253 34.551 1.00 47.08 223 SER B CA 1
ATOM 14284 C C . SER B 1 242 ? -15.855 -50.904 34.344 1.00 43.16 223 SER B C 1
ATOM 14285 O O . SER B 1 242 ? -16.519 -50.664 33.338 1.00 44.18 223 SER B O 1
ATOM 14293 N N . GLY B 1 243 ? -16.271 -51.727 35.302 1.00 46.04 224 GLY B N 1
ATOM 14294 C CA . GLY B 1 243 ? -17.581 -52.351 35.254 1.00 38.51 224 GLY B CA 1
ATOM 14295 C C . GLY B 1 243 ? -17.616 -53.610 34.409 1.00 40.13 224 GLY B C 1
ATOM 14296 O O . GLY B 1 243 ? -16.575 -54.177 34.075 1.00 39.61 224 GLY B O 1
ATOM 14300 N N . LEU B 1 244 ? -18.824 -54.044 34.062 1.00 39.35 225 LEU B N 1
ATOM 14301 C CA . LEU B 1 244 ? -19.017 -55.256 33.274 1.00 35.60 225 LEU B CA 1
ATOM 14302 C C . LEU B 1 244 ? -18.588 -55.040 31.826 1.00 35.50 225 LEU B C 1
ATOM 14303 O O . LEU B 1 244 ? -19.114 -54.158 31.148 1.00 37.26 225 LEU B O 1
ATOM 14319 N N . PRO B 1 245 ? -17.630 -55.848 31.343 1.00 31.81 226 PRO B N 1
ATOM 14320 C CA . PRO B 1 245 ? -17.209 -55.741 29.943 1.00 31.11 226 PRO B CA 1
ATOM 14321 C C . PRO B 1 245 ? -18.370 -56.003 28.991 1.00 35.10 226 PRO B C 1
ATOM 14322 O O . PRO B 1 245 ? -19.247 -56.812 29.305 1.00 35.95 226 PRO B O 1
ATOM 14333 N N . HIS B 1 246 ? -18.378 -55.329 27.846 1.00 30.49 227 HIS B N 1
ATOM 14334 C CA . HIS B 1 246 ? -19.410 -55.561 26.846 1.00 33.29 227 HIS B CA 1
ATOM 14335 C C . HIS B 1 246 ? -19.350 -57.001 26.346 1.00 34.54 227 HIS B C 1
ATOM 14336 O O . HIS B 1 246 ? -20.360 -57.559 25.921 1.00 36.64 227 HIS B O 1
ATOM 14350 N N . ALA B 1 247 ? -18.165 -57.598 26.407 1.00 31.27 228 ALA B N 1
ATOM 14351 C CA . ALA B 1 247 ? -17.983 -58.991 26.013 1.00 31.15 228 ALA B CA 1
ATOM 14352 C C . ALA B 1 247 ? -19.023 -59.888 26.680 1.00 30.55 228 ALA B C 1
ATOM 14353 O O . ALA B 1 247 ? -19.543 -60.815 26.059 1.00 31.91 228 ALA B O 1
ATOM 14360 N N . ALA B 1 248 ? -19.328 -59.604 27.942 1.00 28.72 229 ALA B N 1
ATOM 14361 C CA . ALA B 1 248 ? -20.302 -60.390 28.694 1.00 29.14 229 ALA B CA 1
ATOM 14362 C C . ALA B 1 248 ? -21.637 -60.481 27.959 1.00 32.43 229 ALA B C 1
ATOM 14363 O O . ALA B 1 248 ? -22.394 -61.434 28.141 1.00 34.63 229 ALA B O 1
ATOM 14370 N N . GLU B 1 249 ? -21.915 -59.486 27.124 1.00 34.70 230 GLU B N 1
ATOM 14371 C CA . GLU B 1 249 ? -23.208 -59.375 26.461 1.00 34.35 230 GLU B CA 1
ATOM 14372 C C . GLU B 1 249 ? -23.172 -59.825 25.001 1.00 36.29 230 GLU B C 1
ATOM 14373 O O . GLU B 1 249 ? -24.222 -60.020 24.390 1.00 38.32 230 GLU B O 1
ATOM 14385 N N . TYR B 1 250 ? -21.975 -59.988 24.443 1.00 33.74 231 TYR B N 1
ATOM 14386 C CA . TYR B 1 250 ? -21.835 -60.249 23.011 1.00 33.21 231 TYR B CA 1
ATOM 14387 C C . TYR B 1 250 ? -20.957 -61.454 22.657 1.00 32.99 231 TYR B C 1
ATOM 14388 O O . TYR B 1 250 ? -20.939 -61.887 21.507 1.00 35.35 231 TYR B O 1
ATOM 14406 N N . TRP B 1 251 ? -20.230 -61.993 23.631 1.00 31.32 232 TRP B N 1
ATOM 14407 C CA . TRP B 1 251 ? -19.153 -62.944 23.341 1.00 30.22 232 TRP B CA 1
ATOM 14408 C C . TRP B 1 251 ? -19.574 -64.139 22.476 1.00 31.29 232 TRP B C 1
ATOM 14409 O O . TRP B 1 251 ? -18.754 -64.694 21.747 1.00 31.87 232 TRP B O 1
ATOM 14430 N N . ARG B 1 252 ? -20.841 -64.533 22.552 1.00 32.80 233 ARG B N 1
ATOM 14431 C CA . ARG B 1 252 ? -21.318 -65.696 21.802 1.00 33.65 233 ARG B CA 1
ATOM 14432 C C . ARG B 1 252 ? -21.510 -65.386 20.317 1.00 33.67 233 ARG B C 1
ATOM 14433 O O . ARG B 1 252 ? -21.527 -66.292 19.485 1.00 35.45 233 ARG B O 1
ATOM 14454 N N . ASP B 1 253 ? -21.656 -64.106 19.990 1.00 30.16 234 ASP B N 1
ATOM 14455 C CA . ASP B 1 253 ? -21.956 -63.683 18.625 1.00 29.30 234 ASP B CA 1
ATOM 14456 C C . ASP B 1 253 ? -20.744 -63.826 17.706 1.00 28.38 234 ASP B C 1
ATOM 14457 O O . ASP B 1 253 ? -19.671 -63.305 17.996 1.00 29.84 234 ASP B O 1
ATOM 14466 N N . ASP B 1 254 ? -20.926 -64.532 16.593 1.00 26.89 235 ASP B N 1
ATOM 14467 C CA . ASP B 1 254 ? -19.855 -64.727 15.617 1.00 27.21 235 ASP B CA 1
ATOM 14468 C C . ASP B 1 254 ? -19.292 -63.403 15.105 1.00 29.43 235 ASP B C 1
ATOM 14469 O O . ASP B 1 254 ? -18.105 -63.304 14.793 1.00 30.65 235 ASP B O 1
ATOM 14478 N N . VAL B 1 255 ? -20.143 -62.387 15.011 1.00 27.40 236 VAL B N 1
ATOM 14479 C CA . VAL B 1 255 ? -19.701 -61.079 14.547 1.00 28.52 236 VAL B CA 1
ATOM 14480 C C . VAL B 1 255 ? -18.782 -60.436 15.580 1.00 28.93 236 VAL B C 1
ATOM 14481 O O . VAL B 1 255 ? -17.734 -59.888 15.237 1.00 28.75 236 VAL B O 1
ATOM 14494 N N . TRP B 1 256 ? -19.178 -60.509 16.846 1.00 27.26 237 TRP B N 1
ATOM 14495 C CA . TRP B 1 256 ? -18.349 -60.004 17.930 1.00 26.34 237 TRP B CA 1
ATOM 14496 C C . TRP B 1 256 ? -17.045 -60.791 17.992 1.00 26.73 237 TRP B C 1
ATOM 14497 O O . TRP B 1 256 ? -15.967 -60.217 18.142 1.00 25.41 237 TRP B O 1
ATOM 14518 N N . PHE B 1 257 ? -17.157 -62.109 17.869 1.00 26.84 238 PHE B N 1
ATOM 14519 C CA . PHE B 1 257 ? -16.002 -62.995 17.923 1.00 25.60 238 PHE B CA 1
ATOM 14520 C C . PHE B 1 257 ? -14.946 -62.576 16.909 1.00 25.74 238 PHE B C 1
ATOM 14521 O O . PHE B 1 257 ? -13.781 -62.386 17.251 1.00 26.19 238 PHE B O 1
ATOM 14538 N N . GLY B 1 258 ? -15.361 -62.438 15.655 1.00 26.54 239 GLY B N 1
ATOM 14539 C CA . GLY B 1 258 ? -14.456 -62.026 14.600 1.00 27.98 239 GLY B CA 1
ATOM 14540 C C . GLY B 1 258 ? -13.802 -60.689 14.894 1.00 30.64 239 GLY B C 1
ATOM 14541 O O . GLY B 1 258 ? -12.608 -60.507 14.657 1.00 28.52 239 GLY B O 1
ATOM 14545 N N . SER B 1 259 ? -14.585 -59.753 15.422 1.00 27.99 240 SER B N 1
ATOM 14546 C CA . SER B 1 259 ? -14.093 -58.403 15.673 1.00 28.06 240 SER B CA 1
ATOM 14547 C C . SER B 1 259 ? -13.054 -58.364 16.795 1.00 29.40 240 SER B C 1
ATOM 14548 O O . SER B 1 259 ? -12.300 -57.401 16.907 1.00 31.46 240 SER B O 1
ATOM 14556 N N . GLN B 1 260 ? -13.010 -59.408 17.617 1.00 28.02 241 GLN B N 1
ATOM 14557 C CA . GLN B 1 260 ? -12.048 -59.467 18.716 1.00 28.61 241 GLN B CA 1
ATOM 14558 C C . GLN B 1 260 ? -10.623 -59.686 18.214 1.00 30.93 241 GLN B C 1
ATOM 14559 O O . GLN B 1 260 ? -9.659 -59.441 18.940 1.00 30.80 241 GLN B O 1
ATOM 14573 N N . PHE B 1 261 ? -10.490 -60.150 16.976 1.00 29.53 242 PHE B N 1
ATOM 14574 C CA . PHE B 1 261 ? -9.176 -60.355 16.379 1.00 31.18 242 PHE B CA 1
ATOM 14575 C C . PHE B 1 261 ? -8.686 -59.079 15.702 1.00 31.33 242 PHE B C 1
ATOM 14576 O O . PHE B 1 261 ? -7.541 -59.004 15.255 1.00 27.82 242 PHE B O 1
ATOM 14593 N N . LEU B 1 262 ? -9.564 -58.082 15.634 1.00 28.15 243 LEU B N 1
ATOM 14594 C CA . LEU B 1 262 ? -9.226 -56.791 15.052 1.00 26.79 243 LEU B CA 1
ATOM 14595 C C . LEU B 1 262 ? -9.179 -55.700 16.116 1.00 27.59 243 LEU B C 1
ATOM 14596 O O . LEU B 1 262 ? -8.268 -54.875 16.132 1.00 27.39 243 LEU B O 1
ATOM 14612 N N . ASN B 1 263 ? -10.167 -55.702 17.005 1.00 26.14 244 ASN B N 1
ATOM 14613 C CA . ASN B 1 263 ? -10.352 -54.604 17.943 1.00 24.16 244 ASN B CA 1
ATOM 14614 C C . ASN B 1 263 ? -10.336 -55.069 19.393 1.00 28.21 244 ASN B C 1
ATOM 14615 O O . ASN B 1 263 ? -10.882 -54.403 20.272 1.00 30.19 244 ASN B O 1
ATOM 14626 N N . GLY B 1 264 ? -9.714 -56.217 19.638 1.00 27.96 245 GLY B N 1
ATOM 14627 C CA . GLY B 1 264 ? -9.532 -56.706 20.990 1.00 27.92 245 GLY B CA 1
ATOM 14628 C C . GLY B 1 264 ? -8.220 -56.199 21.555 1.00 27.88 245 GLY B C 1
ATOM 14629 O O . GLY B 1 264 ? -7.959 -54.997 21.551 1.00 32.24 245 GLY B O 1
ATOM 14633 N N . SER B 1 265 ? -7.389 -57.119 22.032 1.00 26.21 246 SER B N 1
ATOM 14634 C CA . SER B 1 265 ? -6.094 -56.760 22.596 1.00 28.71 246 SER B CA 1
ATOM 14635 C C . SER B 1 265 ? -4.937 -57.310 21.765 1.00 29.79 246 SER B C 1
ATOM 14636 O O . SER B 1 265 ? -3.773 -57.079 22.089 1.00 27.83 246 SER B O 1
ATOM 14644 N N . ASN B 1 266 ? -5.255 -58.030 20.693 1.00 27.44 247 ASN B N 1
ATOM 14645 C CA . ASN B 1 266 ? -4.225 -58.665 19.878 1.00 27.86 247 ASN B CA 1
ATOM 14646 C C . ASN B 1 266 ? -4.580 -58.686 18.394 1.00 29.05 247 ASN B C 1
ATOM 14647 O O . ASN B 1 266 ? -5.089 -59.684 17.888 1.00 31.68 247 ASN B O 1
ATOM 14658 N N . PRO B 1 267 ? -4.309 -57.577 17.692 1.00 30.64 248 PRO B N 1
ATOM 14659 C CA . PRO B 1 267 ? -4.596 -57.440 16.262 1.00 28.68 248 PRO B CA 1
ATOM 14660 C C . PRO B 1 267 ? -3.384 -57.749 15.379 1.00 30.27 248 PRO B C 1
ATOM 14661 O O . PRO B 1 267 ? -3.258 -57.179 14.296 1.00 31.28 248 PRO B O 1
ATOM 14672 N N . GLU B 1 268 ? -2.514 -58.648 15.831 1.00 31.70 249 GLU B N 1
ATOM 14673 C CA . GLU B 1 268 ? -1.246 -58.893 15.148 1.00 32.29 249 GLU B CA 1
ATOM 14674 C C . GLU B 1 268 ? -1.209 -60.180 14.325 1.00 32.56 249 GLU B C 1
ATOM 14675 O O . GLU B 1 268 ? -0.218 -60.453 13.645 1.00 35.52 249 GLU B O 1
ATOM 14687 N N . VAL B 1 269 ? -2.274 -60.972 14.379 1.00 33.81 250 VAL B N 1
ATOM 14688 C CA . VAL B 1 269 ? -2.227 -62.317 13.812 1.00 31.18 250 VAL B CA 1
ATOM 14689 C C . VAL B 1 269 ? -2.989 -62.467 12.494 1.00 30.62 250 VAL B C 1
ATOM 14690 O O . VAL B 1 269 ? -2.457 -63.014 11.526 1.00 31.82 250 VAL B O 1
ATOM 14703 N N . ILE B 1 270 ? -4.230 -61.993 12.454 1.00 27.40 251 ILE B N 1
ATOM 14704 C CA . ILE B 1 270 ? -5.075 -62.204 11.284 1.00 25.56 251 ILE B CA 1
ATOM 14705 C C . ILE B 1 270 ? -4.459 -61.578 10.036 1.00 27.88 251 ILE B C 1
ATOM 14706 O O . ILE B 1 270 ? -3.846 -60.514 10.103 1.00 29.06 251 ILE B O 1
ATOM 14722 N N . ARG B 1 271 ? -4.624 -62.249 8.900 1.00 26.88 252 ARG B N 1
ATOM 14723 C CA . ARG B 1 271 ? -4.105 -61.744 7.635 1.00 28.64 252 ARG B CA 1
ATOM 14724 C C . ARG B 1 271 ? -4.868 -62.324 6.448 1.00 28.38 252 ARG B C 1
ATOM 14725 O O . ARG B 1 271 ? -5.457 -63.400 6.539 1.00 26.61 252 ARG B O 1
ATOM 14746 N N . ARG B 1 272 ? -4.850 -61.604 5.332 1.00 28.13 253 ARG B N 1
ATOM 14747 C CA . ARG B 1 272 ? -5.511 -62.069 4.120 1.00 29.62 253 ARG B CA 1
ATOM 14748 C C . ARG B 1 272 ? -4.937 -63.412 3.681 1.00 30.99 253 ARG B C 1
ATOM 14749 O O . ARG B 1 272 ? -3.734 -63.654 3.793 1.00 30.20 253 ARG B O 1
ATOM 14770 N N . CYS B 1 273 ? -5.811 -64.281 3.183 1.00 30.73 254 CYS B N 1
ATOM 14771 C CA . CYS B 1 273 ? -5.413 -65.610 2.739 1.00 33.99 254 CYS B CA 1
ATOM 14772 C C . CYS B 1 273 ? -5.827 -65.823 1.290 1.00 36.79 254 CYS B C 1
ATOM 14773 O O . CYS B 1 273 ? -7.013 -65.955 0.987 1.00 33.44 254 CYS B O 1
ATOM 14781 N N . ASP B 1 274 ? -4.841 -65.862 0.400 1.00 37.17 255 ASP B N 1
ATOM 14782 C CA . ASP B 1 274 ? -5.096 -66.039 -1.024 1.00 41.35 255 ASP B CA 1
ATOM 14783 C C . ASP B 1 274 ? -5.094 -67.517 -1.407 1.00 42.91 255 ASP B C 1
ATOM 14784 O O . ASP B 1 274 ? -5.581 -67.890 -2.474 1.00 40.53 255 ASP B O 1
ATOM 14793 N N . LYS B 1 275 ? -4.541 -68.353 -0.532 1.00 40.31 256 LYS B N 1
ATOM 14794 C CA . LYS B 1 275 ? -4.549 -69.795 -0.742 1.00 37.47 256 LYS B CA 1
ATOM 14795 C C . LYS B 1 275 ? -4.389 -70.528 0.581 1.00 37.00 256 LYS B C 1
ATOM 14796 O O . LYS B 1 275 ? -3.493 -70.222 1.369 1.00 36.98 256 LYS B O 1
ATOM 14815 N N . LEU B 1 276 ? -5.259 -71.502 0.818 1.00 37.91 257 LEU B N 1
ATOM 14816 C CA . LEU B 1 276 ? -5.225 -72.280 2.050 1.00 37.31 257 LEU B CA 1
ATOM 14817 C C . LEU B 1 276 ? -3.916 -73.034 2.205 1.00 36.54 257 LEU B C 1
ATOM 14818 O O . LEU B 1 276 ? -3.367 -73.537 1.224 1.00 41.13 257 LEU B O 1
ATOM 14834 N N . PRO B 1 277 ? -3.409 -73.117 3.444 1.00 37.52 258 PRO B N 1
ATOM 14835 C CA . PRO B 1 277 ? -2.290 -74.023 3.714 1.00 35.78 258 PRO B CA 1
ATOM 14836 C C . PRO B 1 277 ? -2.688 -75.456 3.384 1.00 36.76 258 PRO B C 1
ATOM 14837 O O . PRO B 1 277 ? -3.841 -75.826 3.600 1.00 36.51 258 PRO B O 1
ATOM 14848 N N . GLU B 1 278 ? -1.755 -76.247 2.868 1.00 42.27 259 GLU B N 1
ATOM 14849 C CA . GLU B 1 278 ? -2.053 -77.624 2.488 1.00 45.18 259 GLU B CA 1
ATOM 14850 C C . GLU B 1 278 ? -2.568 -78.439 3.674 1.00 40.70 259 GLU B C 1
ATOM 14851 O O . GLU B 1 278 ? -3.303 -79.411 3.495 1.00 39.18 259 GLU B O 1
ATOM 14863 N N . ASN B 1 279 ? -2.187 -78.037 4.883 1.00 37.45 260 ASN B N 1
ATOM 14864 C CA . ASN B 1 279 ? -2.593 -78.751 6.090 1.00 36.72 260 ASN B CA 1
ATOM 14865 C C . ASN B 1 279 ? -3.893 -78.215 6.692 1.00 36.90 260 ASN B C 1
ATOM 14866 O O . ASN B 1 279 ? -4.221 -78.517 7.840 1.00 33.92 260 ASN B O 1
ATOM 14877 N N . PHE B 1 280 ? -4.629 -77.426 5.915 1.00 33.63 261 PHE B N 1
ATOM 14878 C CA . PHE B 1 280 ? -5.899 -76.868 6.367 1.00 29.53 261 PHE B CA 1
ATOM 14879 C C . PHE B 1 280 ? -6.941 -77.065 5.271 1.00 31.27 261 PHE B C 1
ATOM 14880 O O . PHE B 1 280 ? -7.400 -76.100 4.662 1.00 30.86 261 PHE B O 1
ATOM 14897 N N . PRO B 1 281 ? -7.318 -78.328 5.019 1.00 33.62 262 PRO B N 1
ATOM 14898 C CA . PRO B 1 281 ? -8.154 -78.711 3.876 1.00 33.98 262 PRO B CA 1
ATOM 14899 C C . PRO B 1 281 ? -9.626 -78.332 4.033 1.00 34.30 262 PRO B C 1
ATOM 14900 O O . PRO B 1 281 ? -10.483 -79.210 4.130 1.00 38.20 262 PRO B O 1
ATOM 14911 N N . VAL B 1 282 ? -9.913 -77.034 4.049 1.00 32.55 263 VAL B N 1
ATOM 14912 C CA . VAL B 1 282 ? -11.290 -76.558 4.107 1.00 31.07 263 VAL B CA 1
ATOM 14913 C C . VAL B 1 282 ? -11.944 -76.674 2.734 1.00 32.99 263 VAL B C 1
ATOM 14914 O O . VAL B 1 282 ? -11.469 -76.090 1.758 1.00 38.38 263 VAL B O 1
ATOM 14927 N N . LYS B 1 283 ? -13.036 -77.429 2.664 1.00 33.49 264 LYS B N 1
ATOM 14928 C CA . LYS B 1 283 ? -13.744 -77.629 1.404 1.00 36.61 264 LYS B CA 1
ATOM 14929 C C . LYS B 1 283 ? -14.969 -76.730 1.317 1.00 35.12 264 LYS B C 1
ATOM 14930 O O . LYS B 1 283 ? -15.593 -76.409 2.328 1.00 33.30 264 LYS B O 1
ATOM 14949 N N . ASN B 1 284 ? -15.305 -76.332 0.095 1.00 37.57 265 ASN B N 1
ATOM 14950 C CA . ASN B 1 284 ? -16.410 -75.415 -0.146 1.00 37.06 265 ASN B CA 1
ATOM 14951 C C . ASN B 1 284 ? -17.710 -75.900 0.487 1.00 33.83 265 ASN B C 1
ATOM 14952 O O . ASN B 1 284 ? -18.485 -75.106 1.015 1.00 36.47 265 ASN B O 1
ATOM 14963 N N . GLU B 1 285 ? -17.940 -77.208 0.441 1.00 37.58 266 GLU B N 1
ATOM 14964 C CA . GLU B 1 285 ? -19.168 -77.789 0.980 1.00 42.86 266 GLU B CA 1
ATOM 14965 C C . GLU B 1 285 ? -19.348 -77.435 2.452 1.00 39.13 266 GLU B C 1
ATOM 14966 O O . GLU B 1 285 ? -20.470 -77.313 2.942 1.00 38.68 266 GLU B O 1
ATOM 14978 N N . MET B 1 286 ? -18.233 -77.274 3.154 1.00 34.78 267 MET B N 1
ATOM 14979 C CA . MET B 1 286 ? -18.265 -77.033 4.586 1.00 34.01 267 MET B CA 1
ATOM 14980 C C . MET B 1 286 ? -18.746 -75.623 4.922 1.00 34.88 267 MET B C 1
ATOM 14981 O O . MET B 1 286 ? -19.360 -75.411 5.962 1.00 33.53 267 MET B O 1
ATOM 14995 N N . VAL B 1 287 ? -18.490 -74.664 4.037 1.00 34.92 268 VAL B N 1
ATOM 14996 C CA . VAL B 1 287 ? -18.662 -73.256 4.387 1.00 29.62 268 VAL B CA 1
ATOM 14997 C C . VAL B 1 287 ? -19.468 -72.451 3.369 1.00 31.36 268 VAL B C 1
ATOM 14998 O O . VAL B 1 287 ? -19.653 -71.248 3.540 1.00 34.46 268 VAL B O 1
ATOM 15011 N N . GLU B 1 288 ? -19.957 -73.106 2.321 1.00 32.21 269 GLU B N 1
ATOM 15012 C CA . GLU B 1 288 ? -20.556 -72.387 1.201 1.00 31.89 269 GLU B CA 1
ATOM 15013 C C . GLU B 1 288 ? -21.770 -71.546 1.599 1.00 31.51 269 GLU B C 1
ATOM 15014 O O . GLU B 1 288 ? -21.918 -70.412 1.143 1.00 33.88 269 GLU B O 1
ATOM 15026 N N . LYS B 1 289 ? -22.642 -72.097 2.436 1.00 30.63 270 LYS B N 1
ATOM 15027 C CA . LYS B 1 289 ? -23.861 -71.388 2.821 1.00 30.58 270 LYS B CA 1
ATOM 15028 C C . LYS B 1 289 ? -23.585 -70.274 3.828 1.00 29.85 270 LYS B C 1
ATOM 15029 O O . LYS B 1 289 ? -24.472 -69.477 4.138 1.00 28.55 270 LYS B O 1
ATOM 15048 N N . LEU B 1 290 ? -22.355 -70.219 4.333 1.00 27.75 271 LEU B N 1
ATOM 15049 C CA . LEU B 1 290 ? -21.936 -69.130 5.207 1.00 27.55 271 LEU B CA 1
ATOM 15050 C C . LEU B 1 290 ? -21.501 -67.924 4.384 1.00 28.06 271 LEU B C 1
ATOM 15051 O O . LEU B 1 290 ? -21.527 -66.792 4.865 1.00 30.85 271 LEU B O 1
ATOM 15067 N N . LEU B 1 291 ? -21.104 -68.173 3.140 1.00 29.50 272 LEU B N 1
ATOM 15068 C CA . LEU B 1 291 ? -20.641 -67.112 2.254 1.00 28.88 272 LEU B CA 1
ATOM 15069 C C . LEU B 1 291 ? -21.824 -66.403 1.612 1.00 29.47 272 LEU B C 1
ATOM 15070 O O . LEU B 1 291 ? -22.978 -66.722 1.894 1.00 30.03 272 LEU B O 1
ATOM 15086 N N . ASP B 1 292 ? -21.528 -65.438 0.748 1.00 30.55 273 ASP B N 1
ATOM 15087 C CA . ASP B 1 292 ? -22.562 -64.750 -0.009 1.00 30.97 273 ASP B CA 1
ATOM 15088 C C . ASP B 1 292 ? -23.157 -65.696 -1.042 1.00 32.73 273 ASP B C 1
ATOM 15089 O O . ASP B 1 292 ? -22.480 -66.606 -1.524 1.00 30.57 273 ASP B O 1
ATOM 15098 N N . ARG B 1 293 ? -24.427 -65.485 -1.371 1.00 30.57 274 ARG B N 1
ATOM 15099 C CA . ARG B 1 293 ? -25.056 -66.218 -2.459 1.00 31.32 274 ARG B CA 1
ATOM 15100 C C . ARG B 1 293 ? -24.273 -65.973 -3.742 1.00 34.60 274 ARG B C 1
ATOM 15101 O O . ARG B 1 293 ? -23.991 -64.828 -4.096 1.00 34.61 274 ARG B O 1
ATOM 15122 N N . GLY B 1 294 ? -23.916 -67.052 -4.429 1.00 32.83 275 GLY B N 1
ATOM 15123 C CA . GLY B 1 294 ? -23.193 -66.949 -5.682 1.00 37.33 275 GLY B CA 1
ATOM 15124 C C . GLY B 1 294 ? -21.690 -67.014 -5.501 1.00 41.43 275 GLY B C 1
ATOM 15125 O O . GLY B 1 294 ? -20.938 -66.883 -6.468 1.00 44.83 275 GLY B O 1
ATOM 15129 N N . TYR B 1 295 ? -21.249 -67.220 -4.263 1.00 40.10 276 TYR B N 1
ATOM 15130 C CA . TYR B 1 295 ? -19.823 -67.290 -3.962 1.00 36.45 276 TYR B CA 1
ATOM 15131 C C . TYR B 1 295 ? -19.396 -68.681 -3.515 1.00 36.67 276 TYR B C 1
ATOM 15132 O O . TYR B 1 295 ? -20.086 -69.340 -2.738 1.00 42.54 276 TYR B O 1
ATOM 15150 N N . THR B 1 296 ? -18.251 -69.118 -4.025 1.00 34.89 277 THR B N 1
ATOM 15151 C CA . THR B 1 296 ? -17.603 -70.327 -3.547 1.00 33.42 277 THR B CA 1
ATOM 15152 C C . THR B 1 296 ? -16.366 -69.922 -2.762 1.00 34.73 277 THR B C 1
ATOM 15153 O O . THR B 1 296 ? -15.892 -68.793 -2.883 1.00 35.35 277 THR B O 1
ATOM 15164 N N . LEU B 1 297 ? -15.843 -70.839 -1.957 1.00 34.17 278 LEU B N 1
ATOM 15165 C CA . LEU B 1 297 ? -14.647 -70.564 -1.175 1.00 34.60 278 LEU B CA 1
ATOM 15166 C C . LEU B 1 297 ? -13.532 -70.052 -2.081 1.00 37.06 278 LEU B C 1
ATOM 15167 O O . LEU B 1 297 ? -12.792 -69.135 -1.722 1.00 37.59 278 LEU B O 1
ATOM 15183 N N . GLU B 1 298 ? -13.429 -70.644 -3.265 1.00 35.63 279 GLU B N 1
ATOM 15184 C CA . GLU B 1 298 ? -12.382 -70.289 -4.216 1.00 39.41 279 GLU B CA 1
ATOM 15185 C C . GLU B 1 298 ? -12.554 -68.855 -4.712 1.00 39.63 279 GLU B C 1
ATOM 15186 O O . GLU B 1 298 ? -11.590 -68.094 -4.780 1.00 39.34 279 GLU B O 1
ATOM 15198 N N . LYS B 1 299 ? -13.785 -68.492 -5.057 1.00 36.75 280 LYS B N 1
ATOM 15199 C CA . LYS B 1 299 ? -14.076 -67.149 -5.547 1.00 38.01 280 LYS B CA 1
ATOM 15200 C C . LYS B 1 299 ? -13.827 -66.113 -4.455 1.00 37.08 280 LYS B C 1
ATOM 15201 O O . LYS B 1 299 ? -13.303 -65.031 -4.721 1.00 37.49 280 LYS B O 1
ATOM 15220 N N . ALA B 1 300 ? -14.204 -66.453 -3.225 1.00 36.18 281 ALA B N 1
ATOM 15221 C CA . ALA B 1 300 ? -14.022 -65.556 -2.091 1.00 33.73 281 ALA B CA 1
ATOM 15222 C C . ALA B 1 300 ? -12.551 -65.206 -1.906 1.00 29.94 281 ALA B C 1
ATOM 15223 O O . ALA B 1 300 ? -12.210 -64.060 -1.622 1.00 30.01 281 ALA B O 1
ATOM 15230 N N . MET B 1 301 ? -11.679 -66.196 -2.066 1.00 31.85 282 MET B N 1
ATOM 15231 C CA . MET B 1 301 ? -10.246 -65.978 -1.896 1.00 34.54 282 MET B CA 1
ATOM 15232 C C . MET B 1 301 ? -9.677 -65.098 -3.005 1.00 33.22 282 MET B C 1
ATOM 15233 O O . MET B 1 301 ? -8.878 -64.200 -2.742 1.00 36.06 282 MET B O 1
ATOM 15247 N N . LYS B 1 302 ? -10.088 -65.355 -4.243 1.00 35.00 283 LYS B N 1
ATOM 15248 C CA . LYS B 1 302 ? -9.654 -64.536 -5.371 1.00 36.58 283 LYS B CA 1
ATOM 15249 C C . LYS B 1 302 ? -9.950 -63.059 -5.127 1.00 35.91 283 LYS B C 1
ATOM 15250 O O . LYS B 1 302 ? -9.169 -62.192 -5.516 1.00 35.79 283 LYS B O 1
ATOM 15269 N N . GLU B 1 303 ? -11.079 -62.777 -4.482 1.00 34.83 284 GLU B N 1
ATOM 15270 C CA . GLU B 1 303 ? -11.521 -61.399 -4.282 1.00 34.08 284 GLU B CA 1
ATOM 15271 C C . GLU B 1 303 ? -11.045 -60.811 -2.955 1.00 31.36 284 GLU B C 1
ATOM 15272 O O . GLU B 1 303 ? -11.398 -59.684 -2.612 1.00 34.61 284 GLU B O 1
ATOM 15284 N N . GLY B 1 304 ? -10.248 -61.573 -2.213 1.00 31.35 285 GLY B N 1
ATOM 15285 C CA . GLY B 1 304 ? -9.659 -61.082 -0.979 1.00 36.04 285 GLY B CA 1
ATOM 15286 C C . GLY B 1 304 ? -10.669 -60.921 0.143 1.00 35.16 285 GLY B C 1
ATOM 15287 O O . GLY B 1 304 ? -10.614 -59.951 0.903 1.00 29.89 285 GLY B O 1
ATOM 15291 N N . LEU B 1 305 ? -11.590 -61.873 0.249 1.00 29.86 286 LEU B N 1
ATOM 15292 C CA . LEU B 1 305 ? -12.609 -61.839 1.291 1.00 26.68 286 LEU B CA 1
ATOM 15293 C C . LEU B 1 305 ? -12.321 -62.871 2.377 1.00 25.98 286 LEU B C 1
ATOM 15294 O O . LEU B 1 305 ? -13.075 -62.992 3.344 1.00 25.55 286 LEU B O 1
ATOM 15310 N N . ILE B 1 306 ? -11.228 -63.611 2.217 1.00 25.69 287 ILE B N 1
ATOM 15311 C CA . ILE B 1 306 ? -10.893 -64.686 3.143 1.00 27.14 287 ILE B CA 1
ATOM 15312 C C . ILE B 1 306 ? -9.635 -64.355 3.934 1.00 25.31 287 ILE B C 1
ATOM 15313 O O . ILE B 1 306 ? -8.586 -64.079 3.357 1.00 26.25 287 ILE B O 1
ATOM 15329 N N . PHE B 1 307 ? -9.750 -64.392 5.258 1.00 23.70 288 PHE B N 1
ATOM 15330 C CA . PHE B 1 307 ? -8.623 -64.114 6.142 1.00 22.08 288 PHE B CA 1
ATOM 15331 C C . PHE B 1 307 ? -8.389 -65.297 7.070 1.00 24.03 288 PHE B C 1
ATOM 15332 O O . PHE B 1 307 ? -9.279 -66.121 7.271 1.00 24.65 288 PHE B O 1
ATOM 15349 N N . ILE B 1 308 ? -7.190 -65.378 7.636 1.00 23.55 289 ILE B N 1
ATOM 15350 C CA . ILE B 1 308 ? -6.800 -66.545 8.418 1.00 22.51 289 ILE B CA 1
ATOM 15351 C C . ILE B 1 308 ? -5.957 -66.172 9.634 1.00 23.48 289 ILE B C 1
ATOM 15352 O O . ILE B 1 308 ? -5.186 -65.213 9.597 1.00 27.82 289 ILE B O 1
ATOM 15368 N N . THR B 1 309 ? -6.118 -66.938 10.710 1.00 24.91 290 THR B N 1
ATOM 15369 C CA . THR B 1 309 ? -5.281 -66.802 11.898 1.00 26.18 290 THR B CA 1
ATOM 15370 C C . THR B 1 309 ? -4.593 -68.131 12.187 1.00 28.19 290 THR B C 1
ATOM 15371 O O . THR B 1 309 ? -5.212 -69.055 12.712 1.00 27.13 290 THR B O 1
ATOM 15382 N N . ASP B 1 310 ? -3.313 -68.221 11.841 1.00 30.91 291 ASP B N 1
ATOM 15383 C CA . ASP B 1 310 ? -2.554 -69.458 11.989 1.00 27.10 291 ASP B CA 1
ATOM 15384 C C . ASP B 1 310 ? -1.628 -69.385 13.199 1.00 26.60 291 ASP B C 1
ATOM 15385 O O . ASP B 1 310 ? -0.730 -68.546 13.251 1.00 28.83 291 ASP B O 1
ATOM 15394 N N . TYR B 1 311 ? -1.845 -70.275 14.163 1.00 25.83 292 TYR B N 1
ATOM 15395 C CA . TYR B 1 311 ? -1.049 -70.295 15.388 1.00 25.98 292 TYR B CA 1
ATOM 15396 C C . TYR B 1 311 ? -0.040 -71.440 15.390 1.00 29.74 292 TYR B C 1
ATOM 15397 O O . TYR B 1 311 ? 0.160 -72.115 16.402 1.00 29.72 292 TYR B O 1
ATOM 15415 N N . LYS B 1 312 ? 0.597 -71.644 14.243 1.00 31.25 293 LYS B N 1
ATOM 15416 C CA . LYS B 1 312 ? 1.625 -72.664 14.090 1.00 29.43 293 LYS B CA 1
ATOM 15417 C C . LYS B 1 312 ? 2.726 -72.528 15.138 1.00 29.95 293 LYS B C 1
ATOM 15418 O O . LYS B 1 312 ? 3.331 -73.519 15.540 1.00 29.55 293 LYS B O 1
ATOM 15437 N N . ILE B 1 313 ? 2.985 -71.300 15.576 1.00 30.56 294 ILE B N 1
ATOM 15438 C CA . ILE B 1 313 ? 4.101 -71.035 16.479 1.00 29.34 294 ILE B CA 1
ATOM 15439 C C . ILE B 1 313 ? 3.960 -71.766 17.816 1.00 31.20 294 ILE B C 1
ATOM 15440 O O . ILE B 1 313 ? 4.951 -71.992 18.510 1.00 37.28 294 ILE B O 1
ATOM 15456 N N . LEU B 1 314 ? 2.736 -72.140 18.174 1.00 29.57 295 LEU B N 1
ATOM 15457 C CA . LEU B 1 314 ? 2.498 -72.853 19.426 1.00 31.63 295 LEU B CA 1
ATOM 15458 C C . LEU B 1 314 ? 2.960 -74.304 19.352 1.00 32.87 295 LEU B C 1
ATOM 15459 O O . LEU B 1 314 ? 3.024 -74.997 20.368 1.00 32.74 295 LEU B O 1
ATOM 15475 N N . GLU B 1 315 ? 3.281 -74.761 18.147 1.00 33.20 296 GLU B N 1
ATOM 15476 C CA . GLU B 1 315 ? 3.734 -76.131 17.945 1.00 36.54 296 GLU B CA 1
ATOM 15477 C C . GLU B 1 315 ? 5.058 -76.367 18.666 1.00 36.10 296 GLU B C 1
ATOM 15478 O O . GLU B 1 315 ? 6.038 -75.664 18.425 1.00 36.00 296 GLU B O 1
ATOM 15490 N N . GLY B 1 316 ? 5.076 -77.353 19.558 1.00 35.61 297 GLY B N 1
ATOM 15491 C CA . GLY B 1 316 ? 6.281 -77.696 20.291 1.00 33.94 297 GLY B CA 1
ATOM 15492 C C . GLY B 1 316 ? 6.361 -77.059 21.667 1.00 38.15 297 GLY B C 1
ATOM 15493 O O . GLY B 1 316 ? 7.238 -77.396 22.463 1.00 43.40 297 GLY B O 1
ATOM 15497 N N . ILE B 1 317 ? 5.448 -76.135 21.953 1.00 40.27 298 ILE B N 1
ATOM 15498 C CA . ILE B 1 317 ? 5.431 -75.461 23.248 1.00 38.26 298 ILE B CA 1
ATOM 15499 C C . ILE B 1 317 ? 4.702 -76.321 24.278 1.00 38.02 298 ILE B C 1
ATOM 15500 O O . ILE B 1 317 ? 3.518 -76.616 24.116 1.00 39.57 298 ILE B O 1
ATOM 15516 N N . PRO B 1 318 ? 5.409 -76.728 25.345 1.00 35.42 299 PRO B N 1
ATOM 15517 C CA . PRO B 1 318 ? 4.819 -77.593 26.373 1.00 35.41 299 PRO B CA 1
ATOM 15518 C C . PRO B 1 318 ? 3.845 -76.852 27.283 1.00 32.69 299 PRO B C 1
ATOM 15519 O O . PRO B 1 318 ? 4.028 -75.666 27.555 1.00 33.28 299 PRO B O 1
ATOM 15530 N N . THR B 1 319 ? 2.820 -77.560 27.745 1.00 34.17 300 THR B N 1
ATOM 15531 C CA . THR B 1 319 ? 1.850 -77.002 28.679 1.00 34.54 300 THR B CA 1
ATOM 15532 C C . THR B 1 319 ? 2.063 -77.608 30.059 1.00 33.58 300 THR B C 1
ATOM 15533 O O . THR B 1 319 ? 2.686 -78.659 30.190 1.00 39.53 300 THR B O 1
ATOM 15544 N N . MET B 1 320 ? 1.545 -76.947 31.087 1.00 34.77 301 MET B N 1
ATOM 15545 C CA . MET B 1 320 ? 1.769 -77.391 32.455 1.00 37.32 301 MET B CA 1
ATOM 15546 C C . MET B 1 320 ? 1.291 -78.821 32.645 1.00 40.32 301 MET B C 1
ATOM 15547 O O . MET B 1 320 ? 0.178 -79.172 32.256 1.00 38.20 301 MET B O 1
ATOM 15561 N N . ASP B 1 321 ? 2.145 -79.642 33.249 1.00 43.88 302 ASP B N 1
ATOM 15562 C CA . ASP B 1 321 ? 1.829 -81.042 33.491 1.00 45.44 302 ASP B CA 1
ATOM 15563 C C . ASP B 1 321 ? 2.331 -81.470 34.866 1.00 48.52 302 ASP B C 1
ATOM 15564 O O . ASP B 1 321 ? 3.415 -82.038 34.996 1.00 47.90 302 ASP B O 1
ATOM 15573 N N . THR B 1 322 ? 1.535 -81.185 35.889 1.00 47.01 303 THR B N 1
ATOM 15574 C CA . THR B 1 322 ? 1.831 -81.633 37.241 1.00 45.86 303 THR B CA 1
ATOM 15575 C C . THR B 1 322 ? 0.657 -82.464 37.740 1.00 52.09 303 THR B C 1
ATOM 15576 O O . THR B 1 322 ? -0.437 -82.388 37.183 1.00 53.11 303 THR B O 1
ATOM 15587 N N . PRO B 1 323 ? 0.880 -83.270 38.788 1.00 55.06 304 PRO B N 1
ATOM 15588 C CA . PRO B 1 323 ? -0.187 -84.129 39.312 1.00 54.94 304 PRO B CA 1
ATOM 15589 C C . PRO B 1 323 ? -1.458 -83.358 39.661 1.00 56.63 304 PRO B C 1
ATOM 15590 O O . PRO B 1 323 ? -2.557 -83.853 39.411 1.00 60.11 304 PRO B O 1
ATOM 15601 N N . GLU B 1 324 ? -1.304 -82.161 40.222 1.00 53.42 305 GLU B N 1
ATOM 15602 C CA . GLU B 1 324 ? -2.444 -81.391 40.713 1.00 58.00 305 GLU B CA 1
ATOM 15603 C C . GLU B 1 324 ? -2.893 -80.290 39.753 1.00 56.68 305 GLU B C 1
ATOM 15604 O O . GLU B 1 324 ? -3.906 -79.631 39.992 1.00 56.17 305 GLU B O 1
ATOM 15616 N N . ASP B 1 325 ? -2.146 -80.085 38.673 1.00 50.32 306 ASP B N 1
ATOM 15617 C CA . ASP B 1 325 ? -2.464 -79.018 37.733 1.00 44.63 306 ASP B CA 1
ATOM 15618 C C . ASP B 1 325 ? -2.018 -79.382 36.320 1.00 42.64 306 ASP B C 1
ATOM 15619 O O . ASP B 1 325 ? -0.829 -79.341 36.001 1.00 41.87 306 ASP B O 1
ATOM 15628 N N . LYS B 1 326 ? -2.982 -79.736 35.476 1.00 40.38 307 LYS B N 1
ATOM 15629 C CA . LYS B 1 326 ? -2.701 -80.068 34.086 1.00 41.56 307 LYS B CA 1
ATOM 15630 C C . LYS B 1 326 ? -3.476 -79.138 33.163 1.00 38.27 307 LYS B C 1
ATOM 15631 O O . LYS B 1 326 ? -4.687 -78.976 33.305 1.00 34.94 307 LYS B O 1
ATOM 15650 N N . ARG B 1 327 ? -2.769 -78.531 32.218 1.00 34.42 308 ARG B N 1
ATOM 15651 C CA . ARG B 1 327 ? -3.383 -77.599 31.284 1.00 33.33 308 ARG B CA 1
ATOM 15652 C C . ARG B 1 327 ? -3.089 -78.024 29.853 1.00 33.23 308 ARG B C 1
ATOM 15653 O O . ARG B 1 327 ? -2.131 -78.754 29.597 1.00 33.76 308 ARG B O 1
ATOM 15674 N N . TYR B 1 328 ? -3.918 -77.566 28.923 1.00 30.69 309 TYR B N 1
ATOM 15675 C CA . TYR B 1 328 ? -3.802 -77.984 27.535 1.00 29.99 309 TYR B CA 1
ATOM 15676 C C . TYR B 1 328 ? -3.908 -76.807 26.580 1.00 28.96 309 TYR B C 1
ATOM 15677 O O . TYR B 1 328 ? -4.459 -75.760 26.916 1.00 31.35 309 TYR B O 1
ATOM 15695 N N . ILE B 1 329 ? -3.363 -76.994 25.386 1.00 27.76 310 ILE B N 1
ATOM 15696 C CA . ILE B 1 329 ? -3.479 -76.017 24.316 1.00 30.22 310 ILE B CA 1
ATOM 15697 C C . ILE B 1 329 ? -3.286 -76.750 22.999 1.00 30.64 310 ILE B C 1
ATOM 15698 O O . ILE B 1 329 ? -2.666 -77.815 22.959 1.00 31.19 310 ILE B O 1
ATOM 15714 N N . THR B 1 330 ? -3.824 -76.188 21.926 1.00 28.58 311 THR B N 1
ATOM 15715 C CA . THR B 1 330 ? -3.667 -76.778 20.609 1.00 30.13 311 THR B CA 1
ATOM 15716 C C . THR B 1 330 ? -2.849 -75.835 19.736 1.00 29.20 311 THR B C 1
ATOM 15717 O O . THR B 1 330 ? -2.211 -74.913 20.239 1.00 27.43 311 THR B O 1
ATOM 15728 N N . THR B 1 331 ? -2.864 -76.073 18.431 1.00 27.67 312 THR B N 1
ATOM 15729 C CA . THR B 1 331 ? -2.104 -75.260 17.492 1.00 29.14 312 THR B CA 1
ATOM 15730 C C . THR B 1 331 ? -3.017 -74.923 16.324 1.00 28.02 312 THR B C 1
ATOM 15731 O O . THR B 1 331 ? -2.757 -75.314 15.186 1.00 29.12 312 THR B O 1
ATOM 15742 N N . PRO B 1 332 ? -4.092 -74.176 16.609 1.00 26.24 313 PRO B N 1
ATOM 15743 C CA . PRO B 1 332 ? -5.252 -74.073 15.721 1.00 26.34 313 PRO B CA 1
ATOM 15744 C C . PRO B 1 332 ? -5.062 -73.179 14.506 1.00 27.95 313 PRO B C 1
ATOM 15745 O O . PRO B 1 332 ? -4.098 -72.418 14.421 1.00 28.44 313 PRO B O 1
ATOM 15756 N N . LEU B 1 333 ? -5.996 -73.296 13.568 1.00 25.94 314 LEU B N 1
ATOM 15757 C CA . LEU B 1 333 ? -6.107 -72.373 12.449 1.00 26.07 314 LEU B CA 1
ATOM 15758 C C . LEU B 1 333 ? -7.556 -71.924 12.354 1.00 26.11 314 LEU B C 1
ATOM 15759 O O . LEU B 1 333 ? -8.471 -72.740 12.427 1.00 27.85 314 LEU B O 1
ATOM 15775 N N . GLY B 1 334 ? -7.762 -70.623 12.199 1.00 26.76 315 GLY B N 1
ATOM 15776 C CA . GLY B 1 334 ? -9.098 -70.083 12.055 1.00 21.23 315 GLY B CA 1
ATOM 15777 C C . GLY B 1 334 ? -9.252 -69.406 10.712 1.00 25.99 315 GLY B C 1
ATOM 15778 O O . GLY B 1 334 ? -8.346 -68.709 10.256 1.00 27.99 315 GLY B O 1
ATOM 15782 N N . LEU B 1 335 ? -10.399 -69.614 10.073 1.00 23.58 316 LEU B N 1
ATOM 15783 C CA . LEU B 1 335 ? -10.678 -68.986 8.792 1.00 20.48 316 LEU B CA 1
ATOM 15784 C C . LEU B 1 335 ? -11.847 -68.028 8.953 1.00 24.13 316 LEU B C 1
ATOM 15785 O O . LEU B 1 335 ? -12.842 -68.357 9.596 1.00 27.21 316 LEU B O 1
ATOM 15801 N N . PHE B 1 336 ? -11.718 -66.839 8.375 1.00 22.72 317 PHE B N 1
ATOM 15802 C CA . PHE B 1 336 ? -12.734 -65.806 8.516 1.00 20.91 317 PHE B CA 1
ATOM 15803 C C . PHE B 1 336 ? -13.199 -65.302 7.156 1.00 25.41 317 PHE B C 1
ATOM 15804 O O . PHE B 1 336 ? -12.481 -65.408 6.160 1.00 26.96 317 PHE B O 1
ATOM 15821 N N . TYR B 1 337 ? -14.409 -64.752 7.129 1.00 23.66 318 TYR B N 1
ATOM 15822 C CA . TYR B 1 337 ? -14.998 -64.228 5.905 1.00 22.68 318 TYR B CA 1
ATOM 15823 C C . TYR B 1 337 ? -15.352 -62.761 6.086 1.00 25.26 318 TYR B C 1
ATOM 15824 O O . TYR B 1 337 ? -15.904 -62.377 7.113 1.00 27.28 318 TYR B O 1
ATOM 15842 N N . LEU B 1 338 ? -15.031 -61.944 5.088 1.00 24.70 319 LEU B N 1
ATOM 15843 C CA . LEU B 1 338 ? -15.376 -60.528 5.120 1.00 28.22 319 LEU B CA 1
ATOM 15844 C C . LEU B 1 338 ? -16.772 -60.329 4.543 1.00 28.79 319 LEU B C 1
ATOM 15845 O O . LEU B 1 338 ? -16.964 -60.362 3.328 1.00 28.64 319 LEU B O 1
ATOM 15861 N N . LYS B 1 339 ? -17.745 -60.125 5.424 1.00 28.70 320 LYS B N 1
ATOM 15862 C CA . LYS B 1 339 ? -19.133 -59.968 5.010 1.00 28.38 320 LYS B CA 1
ATOM 15863 C C . LYS B 1 339 ? -19.336 -58.697 4.191 1.00 28.76 320 LYS B C 1
ATOM 15864 O O . LYS B 1 339 ? -18.474 -57.818 4.158 1.00 27.92 320 LYS B O 1
ATOM 15883 N N . ASN B 1 340 ? -20.485 -58.610 3.531 1.00 28.73 321 ASN B N 1
ATOM 15884 C CA . ASN B 1 340 ? -20.788 -57.480 2.662 1.00 29.30 321 ASN B CA 1
ATOM 15885 C C . ASN B 1 340 ? -20.880 -56.172 3.442 1.00 30.37 321 ASN B C 1
ATOM 15886 O O . ASN B 1 340 ? -20.667 -55.096 2.887 1.00 32.26 321 ASN B O 1
ATOM 15897 N N . ASN B 1 341 ? -21.193 -56.269 4.731 1.00 30.35 322 ASN B N 1
ATOM 15898 C CA . ASN B 1 341 ? -21.326 -55.086 5.577 1.00 31.45 322 ASN B CA 1
ATOM 15899 C C . ASN B 1 341 ? -20.060 -54.797 6.380 1.00 34.60 322 ASN B C 1
ATOM 15900 O O . ASN B 1 341 ? -20.089 -54.014 7.330 1.00 33.37 322 ASN B O 1
ATOM 15911 N N . ASP B 1 342 ? -18.962 -55.448 5.999 1.00 32.01 323 ASP B N 1
ATOM 15912 C CA . ASP B 1 342 ? -17.633 -55.166 6.549 1.00 30.43 323 ASP B CA 1
ATOM 15913 C C . ASP B 1 342 ? -17.343 -55.842 7.894 1.00 32.10 323 ASP B C 1
ATOM 15914 O O . ASP B 1 342 ? -16.296 -55.602 8.494 1.00 30.29 323 ASP B O 1
ATOM 15923 N N . ASP B 1 343 ? -18.259 -56.684 8.365 1.00 32.06 324 ASP B N 1
ATOM 15924 C CA . ASP B 1 343 ? -17.984 -57.525 9.526 1.00 28.45 324 ASP B CA 1
ATOM 15925 C C . ASP B 1 343 ? -17.270 -58.790 9.082 1.00 28.61 324 ASP B C 1
ATOM 15926 O O . ASP B 1 343 ? -17.632 -59.384 8.066 1.00 31.58 324 ASP B O 1
ATOM 15935 N N . ILE B 1 344 ? -16.259 -59.208 9.836 1.00 27.59 325 ILE B N 1
ATOM 15936 C CA . ILE B 1 344 ? -15.632 -60.498 9.581 1.00 30.41 325 ILE B CA 1
ATOM 15937 C C . ILE B 1 344 ? -16.181 -61.541 10.550 1.00 27.73 325 ILE B C 1
ATOM 15938 O O . ILE B 1 344 ? -16.374 -61.265 11.734 1.00 27.02 325 ILE B O 1
ATOM 15954 N N . ILE B 1 345 ? -16.449 -62.734 10.034 1.00 26.93 326 ILE B N 1
ATOM 15955 C CA . ILE B 1 345 ? -16.969 -63.822 10.852 1.00 27.38 326 ILE B CA 1
ATOM 15956 C C . ILE B 1 345 ? -16.124 -65.075 10.686 1.00 26.41 326 ILE B C 1
ATOM 15957 O O . ILE B 1 345 ? -15.590 -65.328 9.606 1.00 24.69 326 ILE B O 1
ATOM 15973 N N . PRO B 1 346 ? -16.006 -65.871 11.757 1.00 23.85 327 PRO B N 1
ATOM 15974 C CA . PRO B 1 346 ? -15.335 -67.168 11.666 1.00 22.92 327 PRO B CA 1
ATOM 15975 C C . PRO B 1 346 ? -16.194 -68.151 10.880 1.00 26.12 327 PRO B C 1
ATOM 15976 O O . PRO B 1 346 ? -17.404 -68.199 11.098 1.00 24.53 327 PRO B O 1
ATOM 15987 N N . ILE B 1 347 ? -15.589 -68.913 9.976 1.00 23.69 328 ILE B N 1
ATOM 15988 C CA . ILE B 1 347 ? -16.345 -69.869 9.177 1.00 23.72 328 ILE B CA 1
ATOM 15989 C C . ILE B 1 347 ? -15.777 -71.285 9.249 1.00 25.11 328 ILE B C 1
ATOM 15990 O O . ILE B 1 347 ? -16.419 -72.232 8.798 1.00 27.92 328 ILE B O 1
ATOM 16006 N N . ALA B 1 348 ? -14.585 -71.435 9.820 1.00 27.78 329 ALA B N 1
ATOM 16007 C CA . ALA B 1 348 ? -13.958 -72.748 9.922 1.00 24.12 329 ALA B CA 1
ATOM 16008 C C . ALA B 1 348 ? -12.808 -72.726 10.919 1.00 26.86 329 ALA B C 1
ATOM 16009 O O . ALA B 1 348 ? -12.111 -71.721 11.049 1.00 27.82 329 ALA B O 1
ATOM 16016 N N . ILE B 1 349 ? -12.613 -73.842 11.618 1.00 27.05 330 ILE B N 1
ATOM 16017 C CA . ILE B 1 349 ? -11.549 -73.955 12.610 1.00 23.98 330 ILE B CA 1
ATOM 16018 C C . ILE B 1 349 ? -10.971 -75.367 12.652 1.00 28.45 330 ILE B C 1
ATOM 16019 O O . ILE B 1 349 ? -11.703 -76.353 12.605 1.00 27.77 330 ILE B O 1
ATOM 16035 N N . GLN B 1 350 ? -9.648 -75.451 12.742 1.00 28.71 331 GLN B N 1
ATOM 16036 C CA . GLN B 1 350 ? -8.959 -76.724 12.915 1.00 28.88 331 GLN B CA 1
ATOM 16037 C C . GLN B 1 350 ? -8.030 -76.593 14.114 1.00 27.20 331 GLN B C 1
ATOM 16038 O O . GLN B 1 350 ? -7.167 -75.721 14.134 1.00 30.87 331 GLN B O 1
ATOM 16052 N N . LEU B 1 351 ? -8.212 -77.452 15.112 1.00 29.99 332 LEU B N 1
ATOM 16053 C CA . LEU B 1 351 ? -7.537 -77.283 16.400 1.00 29.62 332 LEU B CA 1
ATOM 16054 C C . LEU B 1 351 ? -6.034 -77.557 16.341 1.00 28.40 332 LEU B C 1
ATOM 16055 O O . LEU B 1 351 ? -5.253 -76.866 16.990 1.00 30.87 332 LEU B O 1
ATOM 16071 N N . TYR B 1 352 ? -5.630 -78.558 15.567 1.00 26.87 333 TYR B N 1
ATOM 16072 C CA . TYR B 1 352 ? -4.215 -78.894 15.440 1.00 28.71 333 TYR B CA 1
ATOM 16073 C C . TYR B 1 352 ? -3.736 -78.703 14.002 1.00 30.85 333 TYR B C 1
ATOM 16074 O O . TYR B 1 352 ? -4.523 -78.776 13.061 1.00 31.70 333 TYR B O 1
ATOM 16092 N N . GLN B 1 353 ? -2.440 -78.461 13.841 1.00 32.98 334 GLN B N 1
ATOM 16093 C CA . GLN B 1 353 ? -1.863 -78.163 12.533 1.00 37.53 334 GLN B CA 1
ATOM 16094 C C . GLN B 1 353 ? -2.088 -79.277 11.511 1.00 39.48 334 GLN B C 1
ATOM 16095 O O . GLN B 1 353 ? -2.507 -79.013 10.383 1.00 36.39 334 GLN B O 1
ATOM 16109 N N . GLN B 1 354 ? -1.812 -80.515 11.906 1.00 40.11 335 GLN B N 1
ATOM 16110 C CA . GLN B 1 354 ? -1.860 -81.641 10.978 1.00 40.19 335 GLN B CA 1
ATOM 16111 C C . GLN B 1 354 ? -3.225 -82.328 10.983 1.00 36.73 335 GLN B C 1
ATOM 16112 O O . GLN B 1 354 ? -3.688 -82.784 12.028 1.00 37.77 335 GLN B O 1
ATOM 16126 N N . PRO B 1 355 ? -3.872 -82.409 9.808 1.00 36.85 336 PRO B N 1
ATOM 16127 C CA . PRO B 1 355 ? -5.185 -83.059 9.697 1.00 40.75 336 PRO B CA 1
ATOM 16128 C C . PRO B 1 355 ? -5.142 -84.525 10.118 1.00 42.12 336 PRO B C 1
ATOM 16129 O O . PRO B 1 355 ? -4.148 -85.206 9.866 1.00 41.58 336 PRO B O 1
ATOM 16140 N N . GLY B 1 356 ? -6.210 -85.001 10.750 1.00 45.18 337 GLY B N 1
ATOM 16141 C CA . GLY B 1 356 ? -6.275 -86.377 11.212 1.00 45.36 337 GLY B CA 1
ATOM 16142 C C . GLY B 1 356 ? -7.686 -86.783 11.589 1.00 50.72 337 GLY B C 1
ATOM 16143 O O . GLY B 1 356 ? -8.620 -85.991 11.469 1.00 49.17 337 GLY B O 1
ATOM 16147 N N . GLU B 1 357 ? -7.842 -88.020 12.050 1.00 57.83 338 GLU B N 1
ATOM 16148 C CA . GLU B 1 357 ? -9.160 -88.537 12.411 1.00 61.33 338 GLU B CA 1
ATOM 16149 C C . GLU B 1 357 ? -9.700 -87.854 13.665 1.00 56.31 338 GLU B C 1
ATOM 16150 O O . GLU B 1 357 ? -10.910 -87.683 13.814 1.00 54.30 338 GLU B O 1
ATOM 16162 N N . ASN B 1 358 ? -8.799 -87.471 14.564 1.00 55.08 339 ASN B N 1
ATOM 16163 C CA . ASN B 1 358 ? -9.185 -86.769 15.784 1.00 54.43 339 ASN B CA 1
ATOM 16164 C C . ASN B 1 358 ? -8.960 -85.265 15.663 1.00 52.14 339 ASN B C 1
ATOM 16165 O O . ASN B 1 358 ? -9.000 -84.540 16.657 1.00 53.14 339 ASN B O 1
ATOM 16176 N N . ASN B 1 359 ? -8.727 -84.804 14.438 1.00 47.91 340 ASN B N 1
ATOM 16177 C CA . ASN B 1 359 ? -8.470 -83.394 14.184 1.00 44.77 340 ASN B CA 1
ATOM 16178 C C . ASN B 1 359 ? -9.211 -82.930 12.936 1.00 41.47 340 ASN B C 1
ATOM 16179 O O . ASN B 1 359 ? -8.612 -82.714 11.882 1.00 40.85 340 ASN B O 1
ATOM 16190 N N . SER B 1 360 ? -10.522 -82.778 13.068 1.00 37.67 341 SER B N 1
ATOM 16191 C CA . SER B 1 360 ? -11.378 -82.433 11.944 1.00 35.80 341 SER B CA 1
ATOM 16192 C C . SER B 1 360 ? -11.531 -80.927 11.809 1.00 33.96 341 SER B C 1
ATOM 16193 O O . SER B 1 360 ? -11.060 -80.167 12.656 1.00 35.60 341 SER B O 1
ATOM 16201 N N . ILE B 1 361 ? -12.207 -80.504 10.745 1.00 28.98 342 ILE B N 1
ATOM 16202 C CA . ILE B 1 361 ? -12.530 -79.098 10.549 1.00 31.10 342 ILE B CA 1
ATOM 16203 C C . ILE B 1 361 ? -13.913 -78.790 11.116 1.00 29.78 342 ILE B C 1
ATOM 16204 O O . ILE B 1 361 ? -14.905 -79.406 10.731 1.00 29.73 342 ILE B O 1
ATOM 16220 N N . TRP B 1 362 ? -13.964 -77.833 12.037 1.00 30.41 343 TRP B N 1
ATOM 16221 C CA . TRP B 1 362 ? -15.212 -77.440 12.677 1.00 30.19 343 TRP B CA 1
ATOM 16222 C C . TRP B 1 362 ? -15.832 -76.271 11.932 1.00 30.30 343 TRP B C 1
ATOM 16223 O O . TRP B 1 362 ? -15.125 -75.408 11.416 1.00 31.26 343 TRP B O 1
ATOM 16244 N N . THR B 1 363 ? -17.158 -76.245 11.886 1.00 32.37 344 THR B N 1
ATOM 16245 C CA . THR B 1 363 ? -17.879 -75.267 11.085 1.00 28.05 344 THR B CA 1
ATOM 16246 C C . THR B 1 363 ? -19.305 -75.112 11.606 1.00 29.32 344 THR B C 1
ATOM 16247 O O . THR B 1 363 ? -19.971 -76.104 11.890 1.00 31.71 344 THR B O 1
ATOM 16258 N N . PRO B 1 364 ? -19.781 -73.863 11.737 1.00 31.30 345 PRO B N 1
ATOM 16259 C CA . PRO B 1 364 ? -21.115 -73.623 12.302 1.00 33.26 345 PRO B CA 1
ATOM 16260 C C . PRO B 1 364 ? -22.235 -74.139 11.403 1.00 32.63 345 PRO B C 1
ATOM 16261 O O . PRO B 1 364 ? -23.360 -74.331 11.858 1.00 34.12 345 PRO B O 1
ATOM 16272 N N . LEU B 1 365 ? -21.915 -74.342 10.131 1.00 32.67 346 LEU B N 1
ATOM 16273 C CA . LEU B 1 365 ? -22.838 -74.930 9.165 1.00 34.62 346 LEU B CA 1
ATOM 16274 C C . LEU B 1 365 ? -23.035 -76.437 9.352 1.00 38.25 346 LEU B C 1
ATOM 16275 O O . LEU B 1 365 ? -24.150 -76.937 9.221 1.00 42.02 346 LEU B O 1
ATOM 16291 N N . LYS B 1 366 ? -21.956 -77.154 9.657 1.00 35.41 347 LYS B N 1
ATOM 16292 C CA . LYS B 1 366 ? -21.978 -78.614 9.679 1.00 35.85 347 LYS B CA 1
ATOM 16293 C C . LYS B 1 366 ? -21.952 -79.184 11.095 1.00 35.27 347 LYS B C 1
ATOM 16294 O O . LYS B 1 366 ? -22.247 -80.362 11.300 1.00 40.34 347 LYS B O 1
ATOM 16313 N N . ASP B 1 367 ? -21.599 -78.355 12.071 1.00 31.07 348 ASP B N 1
ATOM 16314 C CA . ASP B 1 367 ? -21.452 -78.824 13.445 1.00 32.03 348 ASP B CA 1
ATOM 16315 C C . ASP B 1 367 ? -22.555 -78.296 14.346 1.00 30.33 348 ASP B C 1
ATOM 16316 O O . ASP B 1 367 ? -23.244 -77.336 14.009 1.00 34.49 348 ASP B O 1
ATOM 16325 N N . THR B 1 368 ? -22.713 -78.936 15.499 1.00 30.79 349 THR B N 1
ATOM 16326 C CA . THR B 1 368 ? -23.712 -78.518 16.470 1.00 31.41 349 THR B CA 1
ATOM 16327 C C . THR B 1 368 ? -23.315 -77.166 17.041 1.00 33.23 349 THR B C 1
ATOM 16328 O O . THR B 1 368 ? -22.169 -76.741 16.909 1.00 35.22 349 THR B O 1
ATOM 16339 N N . GLU B 1 369 ? -24.264 -76.495 17.682 1.00 31.13 350 GLU B N 1
ATOM 16340 C CA . GLU B 1 369 ? -24.026 -75.159 18.208 1.00 28.60 350 GLU B CA 1
ATOM 16341 C C . GLU B 1 369 ? -23.049 -75.188 19.380 1.00 29.70 350 GLU B C 1
ATOM 16342 O O . GLU B 1 369 ? -22.185 -74.320 19.495 1.00 31.09 350 GLU B O 1
ATOM 16354 N N . TRP B 1 370 ? -23.180 -76.188 20.245 1.00 29.06 351 TRP B N 1
ATOM 16355 C CA . TRP B 1 370 ? -22.260 -76.340 21.367 1.00 30.00 351 TRP B CA 1
ATOM 16356 C C . TRP B 1 370 ? -20.853 -76.693 20.889 1.00 29.72 351 TRP B C 1
ATOM 16357 O O . TRP B 1 370 ? -19.867 -76.204 21.435 1.00 27.79 351 TRP B O 1
ATOM 16378 N N . ASP B 1 371 ? -20.761 -77.542 19.869 1.00 31.39 352 ASP B N 1
ATOM 16379 C CA . ASP B 1 371 ? -19.465 -77.901 19.297 1.00 31.43 352 ASP B CA 1
ATOM 16380 C C . ASP B 1 371 ? -18.773 -76.668 18.734 1.00 28.29 352 ASP B C 1
ATOM 16381 O O . ASP B 1 371 ? -17.585 -76.455 18.960 1.00 27.99 352 ASP B O 1
ATOM 16390 N N . TRP B 1 372 ? -19.527 -75.856 18.001 1.00 29.26 353 TRP B N 1
ATOM 16391 C CA . TRP B 1 372 ? -18.979 -74.648 17.398 1.00 28.07 353 TRP B CA 1
ATOM 16392 C C . TRP B 1 372 ? -18.462 -73.690 18.468 1.00 30.18 353 TRP B C 1
ATOM 16393 O O . TRP B 1 372 ? -17.406 -73.079 18.305 1.00 32.32 353 TRP B O 1
ATOM 16414 N N . ILE B 1 373 ? -19.207 -73.564 19.562 1.00 25.46 354 ILE B N 1
ATOM 16415 C CA . ILE B 1 373 ? -18.789 -72.714 20.668 1.00 23.63 354 ILE B CA 1
ATOM 16416 C C . ILE B 1 373 ? -17.494 -73.242 21.276 1.00 24.93 354 ILE B C 1
ATOM 16417 O O . ILE B 1 373 ? -16.585 -72.473 21.580 1.00 26.84 354 ILE B O 1
ATOM 16433 N N . MET B 1 374 ? -17.412 -74.557 21.446 1.00 28.54 355 MET B N 1
ATOM 16434 C CA . MET B 1 374 ? -16.205 -75.183 21.977 1.00 26.68 355 MET B CA 1
ATOM 16435 C C . MET B 1 374 ? -15.014 -74.873 21.073 1.00 26.95 355 MET B C 1
ATOM 16436 O O . MET B 1 374 ? -13.953 -74.466 21.544 1.00 28.48 355 MET B O 1
ATOM 16450 N N . ALA B 1 375 ? -15.200 -75.055 19.770 1.00 24.53 356 ALA B N 1
ATOM 16451 C CA . ALA B 1 375 ? -14.127 -74.830 18.807 1.00 26.70 356 ALA B CA 1
ATOM 16452 C C . ALA B 1 375 ? -13.605 -73.400 18.896 1.00 26.18 356 ALA B C 1
ATOM 16453 O O . ALA B 1 375 ? -12.398 -73.170 18.852 1.00 25.20 356 ALA B O 1
ATOM 16460 N N . LYS B 1 376 ? -14.520 -72.445 19.024 1.00 24.16 357 LYS B N 1
ATOM 16461 C CA . LYS B 1 376 ? -14.152 -71.037 19.107 1.00 22.81 357 LYS B CA 1
ATOM 16462 C C . LYS B 1 376 ? -13.358 -70.734 20.376 1.00 26.43 357 LYS B C 1
ATOM 16463 O O . LYS B 1 376 ? -12.408 -69.948 20.346 1.00 27.45 357 LYS B O 1
ATOM 16482 N N . LEU B 1 377 ? -13.745 -71.354 21.488 1.00 25.25 358 LEU B N 1
ATOM 16483 C CA . LEU B 1 377 ? -13.059 -71.131 22.758 1.00 24.17 358 LEU B CA 1
ATOM 16484 C C . LEU B 1 377 ? -11.597 -71.560 22.682 1.00 24.75 358 LEU B C 1
ATOM 16485 O O . LEU B 1 377 ? -10.721 -70.900 23.238 1.00 26.79 358 LEU B O 1
ATOM 16501 N N . TRP B 1 378 ? -11.336 -72.664 21.990 1.00 25.43 359 TRP B N 1
ATOM 16502 C CA . TRP B 1 378 ? -9.976 -73.179 21.859 1.00 24.23 359 TRP B CA 1
ATOM 16503 C C . TRP B 1 378 ? -9.123 -72.310 20.938 1.00 24.10 359 TRP B C 1
ATOM 16504 O O . TRP B 1 378 ? -7.904 -72.243 21.100 1.00 25.51 359 TRP B O 1
ATOM 16525 N N . LEU B 1 379 ? -9.760 -71.649 19.975 1.00 25.61 360 LEU B N 1
ATOM 16526 C CA . LEU B 1 379 ? -9.051 -70.736 19.085 1.00 24.81 360 LEU B CA 1
ATOM 16527 C C . LEU B 1 379 ? -8.625 -69.482 19.845 1.00 25.69 360 LEU B C 1
ATOM 16528 O O . LEU B 1 379 ? -7.510 -68.990 19.677 1.00 28.16 360 LEU B O 1
ATOM 16544 N N . ARG B 1 380 ? -9.520 -68.971 20.684 1.00 24.79 361 ARG B N 1
ATOM 16545 C CA . ARG B 1 380 ? -9.229 -67.791 21.490 1.00 24.74 361 ARG B CA 1
ATOM 16546 C C . ARG B 1 380 ? -8.165 -68.087 22.539 1.00 25.75 361 ARG B C 1
ATOM 16547 O O . ARG B 1 380 ? -7.325 -67.237 22.840 1.00 26.58 361 ARG B O 1
ATOM 16568 N N . CYS B 1 381 ? -8.201 -69.292 23.096 1.00 24.15 362 CYS B N 1
ATOM 16569 C CA . CYS B 1 381 ? -7.234 -69.680 24.113 1.00 25.44 362 CYS B CA 1
ATOM 16570 C C . CYS B 1 381 ? -5.825 -69.621 23.539 1.00 25.69 362 CYS B C 1
ATOM 16571 O O . CYS B 1 381 ? -4.903 -69.132 24.187 1.00 24.63 362 CYS B O 1
ATOM 16579 N N . ALA B 1 382 ? -5.665 -70.118 22.316 1.00 25.97 363 ALA B N 1
ATOM 16580 C CA . ALA B 1 382 ? -4.382 -70.057 21.629 1.00 26.09 363 ALA B CA 1
ATOM 16581 C C . ALA B 1 382 ? -3.950 -68.603 21.454 1.00 24.95 363 ALA B C 1
ATOM 16582 O O . ALA B 1 382 ? -2.789 -68.259 21.660 1.00 28.66 363 ALA B O 1
ATOM 16589 N N . ASP B 1 383 ? -4.899 -67.754 21.078 1.00 23.31 364 ASP B N 1
ATOM 16590 C CA . ASP B 1 383 ? -4.617 -66.345 20.844 1.00 25.82 364 ASP B CA 1
ATOM 16591 C C . ASP B 1 383 ? -4.165 -65.656 22.128 1.00 25.14 364 ASP B C 1
ATOM 16592 O O . ASP B 1 383 ? -3.323 -64.757 22.096 1.00 27.54 364 ASP B O 1
ATOM 16601 N N . THR B 1 384 ? -4.726 -66.079 23.256 1.00 23.81 365 THR B N 1
ATOM 16602 C CA . THR B 1 384 ? -4.349 -65.520 24.548 1.00 24.88 365 THR B CA 1
ATOM 16603 C C . THR B 1 384 ? -2.878 -65.799 24.846 1.00 27.32 365 THR B C 1
ATOM 16604 O O . THR B 1 384 ? -2.153 -64.919 25.310 1.00 28.69 365 THR B O 1
ATOM 16615 N N . GLN B 1 385 ? -2.442 -67.027 24.582 1.00 24.76 366 GLN B N 1
ATOM 16616 C CA . GLN B 1 385 ? -1.048 -67.396 24.789 1.00 27.83 366 GLN B CA 1
ATOM 16617 C C . GLN B 1 385 ? -0.178 -66.443 23.985 1.00 28.06 366 GLN B C 1
ATOM 16618 O O . GLN B 1 385 ? 0.804 -65.894 24.490 1.00 29.73 366 GLN B O 1
ATOM 16632 N N . TYR B 1 386 ? -0.558 -66.251 22.725 1.00 23.51 367 TYR B N 1
ATOM 16633 C CA . TYR B 1 386 ? 0.177 -65.391 21.809 1.00 24.96 367 TYR B CA 1
ATOM 16634 C C . TYR B 1 386 ? 0.196 -63.948 22.305 1.00 26.37 367 TYR B C 1
ATOM 16635 O O . TYR B 1 386 ? 1.240 -63.300 22.314 1.00 27.52 367 TYR B O 1
ATOM 16653 N N . HIS B 1 387 ? -0.961 -63.446 22.722 1.00 25.94 368 HIS B N 1
ATOM 16654 C CA . HIS B 1 387 ? -1.076 -62.051 23.132 1.00 26.18 368 HIS B CA 1
ATOM 16655 C C . HIS B 1 387 ? -0.230 -61.725 24.358 1.00 26.63 368 HIS B C 1
ATOM 16656 O O . HIS B 1 387 ? 0.501 -60.734 24.370 1.00 28.43 368 HIS B O 1
ATOM 16670 N N . GLN B 1 388 ? -0.341 -62.553 25.390 1.00 26.56 369 GLN B N 1
ATOM 16671 C CA . GLN B 1 388 ? 0.331 -62.288 26.656 1.00 27.29 369 GLN B CA 1
ATOM 16672 C C . GLN B 1 388 ? 1.851 -62.311 26.518 1.00 29.13 369 GLN B C 1
ATOM 16673 O O . GLN B 1 388 ? 2.536 -61.394 26.969 1.00 32.25 369 GLN B O 1
ATOM 16687 N N . MET B 1 389 ? 2.376 -63.357 25.892 1.00 28.61 370 MET B N 1
ATOM 16688 C CA . MET B 1 389 ? 3.818 -63.566 25.851 1.00 26.13 370 MET B CA 1
ATOM 16689 C C . MET B 1 389 ? 4.500 -62.845 24.689 1.00 27.95 370 MET B C 1
ATOM 16690 O O . MET B 1 389 ? 5.585 -62.289 24.852 1.00 31.98 370 MET B O 1
ATOM 16704 N N . ILE B 1 390 ? 3.869 -62.850 23.520 1.00 23.78 371 ILE B N 1
ATOM 16705 C CA . ILE B 1 390 ? 4.497 -62.287 22.327 1.00 25.30 371 ILE B CA 1
ATOM 16706 C C . ILE B 1 390 ? 4.071 -60.848 22.056 1.00 28.04 371 ILE B C 1
ATOM 16707 O O . ILE B 1 390 ? 4.913 -59.953 21.959 1.00 29.07 371 ILE B O 1
ATOM 16723 N N . THR B 1 391 ? 2.768 -60.624 21.931 1.00 26.64 372 THR B N 1
ATOM 16724 C CA . THR B 1 391 ? 2.260 -59.300 21.580 1.00 26.88 372 THR B CA 1
ATOM 16725 C C . THR B 1 391 ? 2.528 -58.270 22.672 1.00 28.47 372 THR B C 1
ATOM 16726 O O . THR B 1 391 ? 2.868 -57.122 22.375 1.00 26.47 372 THR B O 1
ATOM 16737 N N . HIS B 1 392 ? 2.373 -58.674 23.930 1.00 26.57 373 HIS B N 1
ATOM 16738 C CA . HIS B 1 392 ? 2.520 -57.740 25.041 1.00 28.42 373 HIS B CA 1
ATOM 16739 C C . HIS B 1 392 ? 3.932 -57.739 25.624 1.00 30.01 373 HIS B C 1
ATOM 16740 O O . HIS B 1 392 ? 4.675 -56.778 25.450 1.00 33.80 373 HIS B O 1
ATOM 16754 N N . LEU B 1 393 ? 4.302 -58.810 26.316 1.00 28.68 374 LEU B N 1
ATOM 16755 C CA . LEU B 1 393 ? 5.571 -58.837 27.038 1.00 30.80 374 LEU B CA 1
ATOM 16756 C C . LEU B 1 393 ? 6.782 -58.706 26.114 1.00 30.12 374 LEU B C 1
ATOM 16757 O O . LEU B 1 393 ? 7.587 -57.792 26.270 1.00 31.98 374 LEU B O 1
ATOM 16773 N N . LEU B 1 394 ? 6.914 -59.606 25.148 1.00 29.14 375 LEU B N 1
ATOM 16774 C CA . LEU B 1 394 ? 8.079 -59.586 24.271 1.00 27.03 375 LEU B CA 1
ATOM 16775 C C . LEU B 1 394 ? 8.126 -58.338 23.392 1.00 29.15 375 LEU B C 1
ATOM 16776 O O . LEU B 1 394 ? 9.067 -57.548 23.472 1.00 31.76 375 LEU B O 1
ATOM 16792 N N . ARG B 1 395 ? 7.108 -58.164 22.556 1.00 27.72 376 ARG B N 1
ATOM 16793 C CA . ARG B 1 395 ? 7.157 -57.164 21.494 1.00 26.72 376 ARG B CA 1
ATOM 16794 C C . ARG B 1 395 ? 6.988 -55.721 21.976 1.00 27.76 376 ARG B C 1
ATOM 16795 O O . ARG B 1 395 ? 7.218 -54.783 21.212 1.00 29.33 376 ARG B O 1
ATOM 16816 N N . CYS B 1 396 ? 6.594 -55.541 23.232 1.00 29.69 377 CYS B N 1
ATOM 16817 C CA . CYS B 1 396 ? 6.523 -54.203 23.815 1.00 29.50 377 CYS B CA 1
ATOM 16818 C C . CYS B 1 396 ? 7.540 -54.028 24.939 1.00 31.79 377 CYS B C 1
ATOM 16819 O O . CYS B 1 396 ? 8.471 -53.232 24.823 1.00 32.51 377 CYS B O 1
ATOM 16827 N N . HIS B 1 397 ? 7.360 -54.775 26.023 1.00 31.01 378 HIS B N 1
ATOM 16828 C CA . HIS B 1 397 ? 8.210 -54.623 27.200 1.00 30.94 378 HIS B CA 1
ATOM 16829 C C . HIS B 1 397 ? 9.679 -54.929 26.901 1.00 30.25 378 HIS B C 1
ATOM 16830 O O . HIS B 1 397 ? 10.538 -54.062 27.043 1.00 31.98 378 HIS B O 1
ATOM 16844 N N . LEU B 1 398 ? 9.964 -56.156 26.483 1.00 27.61 379 LEU B N 1
ATOM 16845 C CA . LEU B 1 398 ? 11.344 -56.606 26.334 1.00 26.46 379 LEU B CA 1
ATOM 16846 C C . LEU B 1 398 ? 12.062 -56.005 25.121 1.00 28.47 379 LEU B C 1
ATOM 16847 O O . LEU B 1 398 ? 13.249 -55.696 25.194 1.00 31.72 379 LEU B O 1
ATOM 16863 N N . MET B 1 399 ? 11.352 -55.840 24.011 1.00 29.63 380 MET B N 1
ATOM 16864 C CA . MET B 1 399 ? 11.969 -55.325 22.790 1.00 29.27 380 MET B CA 1
ATOM 16865 C C . MET B 1 399 ? 12.305 -53.836 22.883 1.00 31.83 380 MET B C 1
ATOM 16866 O O . MET B 1 399 ? 13.147 -53.341 22.131 1.00 30.50 380 MET B O 1
ATOM 16880 N N . MET B 1 400 ? 11.657 -53.126 23.802 1.00 30.76 381 MET B N 1
ATOM 16881 C CA . MET B 1 400 ? 11.879 -51.688 23.943 1.00 30.41 381 MET B CA 1
ATOM 16882 C C . MET B 1 400 ? 12.897 -51.346 25.030 1.00 29.77 381 MET B C 1
ATOM 16883 O O . MET B 1 400 ? 13.442 -50.245 25.040 1.00 32.04 381 MET B O 1
ATOM 16897 N N . GLU B 1 401 ? 13.154 -52.280 25.941 1.00 28.90 382 GLU B N 1
ATOM 16898 C CA . GLU B 1 401 ? 14.053 -52.012 27.062 1.00 29.34 382 GLU B CA 1
ATOM 16899 C C . GLU B 1 401 ? 15.465 -51.625 26.608 1.00 28.37 382 GLU B C 1
ATOM 16900 O O . GLU B 1 401 ? 16.065 -50.709 27.165 1.00 26.22 382 GLU B O 1
ATOM 16912 N N . PRO B 1 402 ? 15.999 -52.321 25.592 1.00 29.43 383 PRO B N 1
ATOM 16913 C CA . PRO B 1 402 ? 17.358 -52.041 25.116 1.00 29.72 383 PRO B CA 1
ATOM 16914 C C . PRO B 1 402 ? 17.598 -50.573 24.762 1.00 31.81 383 PRO B C 1
ATOM 16915 O O . PRO B 1 402 ? 18.713 -50.088 24.928 1.00 33.71 383 PRO B O 1
ATOM 16926 N N . THR B 1 403 ? 16.571 -49.880 24.281 1.00 28.42 384 THR B N 1
ATOM 16927 C CA . THR B 1 403 ? 16.721 -48.480 23.897 1.00 31.90 384 THR B CA 1
ATOM 16928 C C . THR B 1 403 ? 16.902 -47.599 25.129 1.00 34.37 384 THR B C 1
ATOM 16929 O O . THR B 1 403 ? 17.574 -46.568 25.069 1.00 34.02 384 THR B O 1
ATOM 16940 N N . ALA B 1 404 ? 16.300 -48.006 26.243 1.00 32.37 385 ALA B N 1
ATOM 16941 C CA . ALA B 1 404 ? 16.451 -47.274 27.495 1.00 32.38 385 ALA B CA 1
ATOM 16942 C C . ALA B 1 404 ? 17.866 -47.459 28.031 1.00 33.16 385 ALA B C 1
ATOM 16943 O O . ALA B 1 404 ? 18.513 -46.501 28.449 1.00 33.95 385 ALA B O 1
ATOM 16950 N N . VAL B 1 405 ? 18.341 -48.700 28.008 1.00 31.92 386 VAL B N 1
ATOM 16951 C CA . VAL B 1 405 ? 19.670 -49.021 28.512 1.00 34.26 386 VAL B CA 1
ATOM 16952 C C . VAL B 1 405 ? 20.750 -48.333 27.681 1.00 36.88 386 VAL B C 1
ATOM 16953 O O . VAL B 1 405 ? 21.712 -47.790 28.225 1.00 37.64 386 VAL B O 1
ATOM 16966 N N . SER B 1 406 ? 20.588 -48.354 26.362 1.00 34.63 387 SER B N 1
ATOM 16967 C CA . SER B 1 406 ? 21.570 -47.748 25.471 1.00 35.76 387 SER B CA 1
ATOM 16968 C C . SER B 1 406 ? 21.598 -46.228 25.631 1.00 35.55 387 SER B C 1
ATOM 16969 O O . SER B 1 406 ? 22.645 -45.602 25.469 1.00 35.71 387 SER B O 1
ATOM 16977 N N . SER B 1 407 ? 20.449 -45.638 25.946 1.00 33.14 388 SER B N 1
ATOM 16978 C CA . SER B 1 407 ? 20.370 -44.199 26.168 1.00 34.69 388 SER B CA 1
ATOM 16979 C C . SER B 1 407 ? 21.273 -43.784 27.323 1.00 36.91 388 SER B C 1
ATOM 16980 O O . SER B 1 407 ? 22.024 -42.812 27.218 1.00 36.14 388 SER B O 1
ATOM 16988 N N . TRP B 1 408 ? 21.195 -44.525 28.423 1.00 34.36 389 TRP B N 1
ATOM 16989 C CA . TRP B 1 408 ? 21.983 -44.215 29.610 1.00 37.07 389 TRP B CA 1
ATOM 16990 C C . TRP B 1 408 ? 23.474 -44.433 29.372 1.00 37.08 389 TRP B C 1
ATOM 16991 O O . TRP B 1 408 ? 24.307 -43.747 29.959 1.00 40.40 389 TRP B O 1
ATOM 17012 N N . ARG B 1 409 ? 23.805 -45.381 28.502 1.00 37.63 390 ARG B N 1
ATOM 17013 C CA . ARG B 1 409 ? 25.193 -45.779 28.292 1.00 38.55 390 ARG B CA 1
ATOM 17014 C C . ARG B 1 409 ? 25.936 -44.937 27.256 1.00 39.88 390 ARG B C 1
ATOM 17015 O O . ARG B 1 409 ? 27.165 -44.878 27.275 1.00 39.17 390 ARG B O 1
ATOM 17036 N N . ASN B 1 410 ? 25.203 -44.291 26.353 1.00 37.20 391 ASN B N 1
ATOM 17037 C CA . ASN B 1 410 ? 25.837 -43.633 25.213 1.00 35.87 391 ASN B CA 1
ATOM 17038 C C . ASN B 1 410 ? 25.450 -42.170 24.996 1.00 36.39 391 ASN B C 1
ATOM 17039 O O . ASN B 1 410 ? 26.135 -41.453 24.267 1.00 39.21 391 ASN B O 1
ATOM 17050 N N . LEU B 1 411 ? 24.365 -41.723 25.620 1.00 34.80 392 LEU B N 1
ATOM 17051 C CA . LEU B 1 411 ? 23.884 -40.362 25.404 1.00 35.40 392 LEU B CA 1
ATOM 17052 C C . LEU B 1 411 ? 23.958 -39.520 26.673 1.00 38.48 392 LEU B C 1
ATOM 17053 O O . LEU B 1 411 ? 23.539 -39.964 27.742 1.00 38.77 392 LEU B O 1
ATOM 17069 N N . PRO B 1 412 ? 24.501 -38.297 26.557 1.00 35.75 393 PRO B N 1
ATOM 17070 C CA . PRO B 1 412 ? 24.463 -37.335 27.658 1.00 31.86 393 PRO B CA 1
ATOM 17071 C C . PRO B 1 412 ? 23.127 -36.603 27.679 1.00 35.12 393 PRO B C 1
ATOM 17072 O O . PRO B 1 412 ? 22.481 -36.485 26.640 1.00 34.37 393 PRO B O 1
ATOM 17083 N N . SER B 1 413 ? 22.722 -36.116 28.846 1.00 33.79 394 SER B N 1
ATOM 17084 C CA . SER B 1 413 ? 21.413 -35.491 29.002 1.00 33.09 394 SER B CA 1
ATOM 17085 C C . SER B 1 413 ? 21.273 -34.169 28.240 1.00 33.96 394 SER B C 1
ATOM 17086 O O . SER B 1 413 ? 20.199 -33.568 28.228 1.00 31.95 394 SER B O 1
ATOM 17094 N N . VAL B 1 414 ? 22.352 -33.717 27.608 1.00 33.45 395 VAL B N 1
ATOM 17095 C CA . VAL B 1 414 ? 22.311 -32.491 26.815 1.00 34.56 395 VAL B CA 1
ATOM 17096 C C . VAL B 1 414 ? 21.972 -32.794 25.352 1.00 31.10 395 VAL B C 1
ATOM 17097 O O . VAL B 1 414 ? 21.703 -31.888 24.564 1.00 29.44 395 VAL B O 1
ATOM 17110 N N . HIS B 1 415 ? 21.980 -34.076 25.000 1.00 30.89 396 HIS B N 1
ATOM 17111 C CA . HIS B 1 415 ? 21.696 -34.508 23.636 1.00 32.49 396 HIS B CA 1
ATOM 17112 C C . HIS B 1 415 ? 20.191 -34.438 23.358 1.00 33.97 396 HIS B C 1
ATOM 17113 O O . HIS B 1 415 ? 19.384 -34.849 24.191 1.00 33.61 396 HIS B O 1
ATOM 17127 N N . PRO B 1 416 ? 19.806 -33.909 22.185 1.00 32.73 397 PRO B N 1
ATOM 17128 C CA . PRO B 1 416 ? 18.385 -33.742 21.847 1.00 33.92 397 PRO B CA 1
ATOM 17129 C C . PRO B 1 416 ? 17.591 -35.050 21.801 1.00 33.48 397 PRO B C 1
ATOM 17130 O O . PRO B 1 416 ? 16.423 -35.064 22.181 1.00 34.17 397 PRO B O 1
ATOM 17141 N N . VAL B 1 417 ? 18.216 -36.125 21.335 1.00 32.78 398 VAL B N 1
ATOM 17142 C CA . VAL B 1 417 ? 17.562 -37.427 21.268 1.00 33.29 398 VAL B CA 1
ATOM 17143 C C . VAL B 1 417 ? 17.292 -37.987 22.661 1.00 32.61 398 VAL B C 1
ATOM 17144 O O . VAL B 1 417 ? 16.265 -38.624 22.888 1.00 35.11 398 VAL B O 1
ATOM 17157 N N . TRP B 1 418 ? 18.215 -37.756 23.589 1.00 33.32 399 TRP B N 1
ATOM 17158 C CA . TRP B 1 418 ? 18.006 -38.163 24.974 1.00 32.57 399 TRP B CA 1
ATOM 17159 C C . TRP B 1 418 ? 16.762 -37.488 25.535 1.00 30.21 399 TRP B C 1
ATOM 17160 O O . TRP B 1 418 ? 15.959 -38.115 26.222 1.00 31.47 399 TRP B O 1
ATOM 17181 N N . LYS B 1 419 ? 16.613 -36.201 25.239 1.00 30.16 400 LYS B N 1
ATOM 17182 C CA . LYS B 1 419 ? 15.466 -35.433 25.702 1.00 34.98 400 LYS B CA 1
ATOM 17183 C C . LYS B 1 419 ? 14.191 -35.942 25.043 1.00 34.36 400 LYS B C 1
ATOM 17184 O O . LYS B 1 419 ? 13.134 -35.997 25.670 1.00 32.26 400 LYS B O 1
ATOM 17203 N N . LEU B 1 420 ? 14.302 -36.310 23.771 1.00 31.98 401 LEU B N 1
ATOM 17204 C CA . LEU B 1 420 ? 13.160 -36.780 23.002 1.00 32.05 401 LEU B CA 1
ATOM 17205 C C . LEU B 1 420 ? 12.597 -38.072 23.581 1.00 34.20 401 LEU B C 1
ATOM 17206 O O . LEU B 1 420 ? 11.390 -38.194 23.791 1.00 30.31 401 LEU B O 1
ATOM 17222 N N . LEU B 1 421 ? 13.480 -39.031 23.841 1.00 29.77 402 LEU B N 1
ATOM 17223 C CA . LEU B 1 421 ? 13.065 -40.369 24.243 1.00 33.64 402 LEU B CA 1
ATOM 17224 C C . LEU B 1 421 ? 12.759 -40.481 25.731 1.00 33.72 402 LEU B C 1
ATOM 17225 O O . LEU B 1 421 ? 12.026 -41.378 26.148 1.00 36.14 402 LEU B O 1
ATOM 17241 N N . TYR B 1 422 ? 13.315 -39.576 26.530 1.00 31.71 403 TYR B N 1
ATOM 17242 C CA . TYR B 1 422 ? 13.252 -39.716 27.983 1.00 34.07 403 TYR B CA 1
ATOM 17243 C C . TYR B 1 422 ? 11.840 -40.000 28.503 1.00 34.72 403 TYR B C 1
ATOM 17244 O O . TYR B 1 422 ? 11.633 -40.965 29.239 1.00 35.35 403 TYR B O 1
ATOM 17262 N N . PRO B 1 423 ? 10.862 -39.165 28.122 1.00 30.83 404 PRO B N 1
ATOM 17263 C CA . PRO B 1 423 ? 9.509 -39.369 28.657 1.00 32.69 404 PRO B CA 1
ATOM 17264 C C . PRO B 1 423 ? 8.856 -40.666 28.176 1.00 32.53 404 PRO B C 1
ATOM 17265 O O . PRO B 1 423 ? 7.900 -41.134 28.795 1.00 32.03 404 PRO B O 1
ATOM 17276 N N . HIS B 1 424 ? 9.370 -41.238 27.092 1.00 31.23 405 HIS B N 1
ATOM 17277 C CA . HIS B 1 424 ? 8.764 -42.420 26.491 1.00 29.36 405 HIS B CA 1
ATOM 17278 C C . HIS B 1 424 ? 9.386 -43.729 26.973 1.00 33.23 405 HIS B C 1
ATOM 17279 O O . HIS B 1 424 ? 8.755 -44.782 26.898 1.00 35.73 405 HIS B O 1
ATOM 17293 N N . THR B 1 425 ? 10.618 -43.662 27.468 1.00 31.77 406 THR B N 1
ATOM 17294 C CA . THR B 1 425 ? 11.302 -44.849 27.974 1.00 32.48 406 THR B CA 1
ATOM 17295 C C . THR B 1 425 ? 11.262 -44.883 29.497 1.00 32.21 406 THR B C 1
ATOM 17296 O O . THR B 1 425 ? 11.833 -45.770 30.123 1.00 34.33 406 THR B O 1
ATOM 17307 N N . LYS B 1 426 ? 10.579 -43.910 30.086 1.00 34.51 407 LYS B N 1
ATOM 17308 C CA . LYS B 1 426 ? 10.515 -43.790 31.534 1.00 35.58 407 LYS B CA 1
ATOM 17309 C C . LYS B 1 426 ? 9.773 -44.966 32.157 1.00 36.58 407 LYS B C 1
ATOM 17310 O O . LYS B 1 426 ? 8.631 -45.248 31.801 1.00 40.17 407 LYS B O 1
ATOM 17329 N N . GLY B 1 427 ? 10.429 -45.653 33.087 1.00 37.64 408 GLY B N 1
ATOM 17330 C CA . GLY B 1 427 ? 9.781 -46.689 33.869 1.00 34.06 408 GLY B CA 1
ATOM 17331 C C . GLY B 1 427 ? 9.889 -48.095 33.308 1.00 33.92 408 GLY B C 1
ATOM 17332 O O . GLY B 1 427 ? 9.497 -49.058 33.968 1.00 32.63 408 GLY B O 1
ATOM 17336 N N . ILE B 1 428 ? 10.423 -48.230 32.100 1.00 33.27 409 ILE B N 1
ATOM 17337 C CA . ILE B 1 428 ? 10.470 -49.537 31.448 1.00 34.37 409 ILE B CA 1
ATOM 17338 C C . ILE B 1 428 ? 11.459 -50.492 32.120 1.00 33.03 409 ILE B C 1
ATOM 17339 O O . ILE B 1 428 ? 11.208 -51.696 32.202 1.00 32.83 409 ILE B O 1
ATOM 17355 N N . MET B 1 429 ? 12.580 -49.961 32.600 1.00 33.56 410 MET B N 1
ATOM 17356 C CA . MET B 1 429 ? 13.580 -50.790 33.268 1.00 33.30 410 MET B CA 1
ATOM 17357 C C . MET B 1 429 ? 13.052 -51.321 34.598 1.00 30.11 410 MET B C 1
ATOM 17358 O O . MET B 1 429 ? 13.253 -52.485 34.932 1.00 31.97 410 MET B O 1
ATOM 17372 N N . ALA B 1 430 ? 12.370 -50.465 35.349 1.00 30.53 411 ALA B N 1
ATOM 17373 C CA . ALA B 1 430 ? 11.797 -50.865 36.629 1.00 31.03 411 ALA B CA 1
ATOM 17374 C C . ALA B 1 430 ? 10.797 -52.007 36.464 1.00 34.50 411 ALA B C 1
ATOM 17375 O O . ALA B 1 430 ? 10.914 -53.041 37.123 1.00 35.67 411 ALA B O 1
ATOM 17382 N N . ILE B 1 431 ? 9.817 -51.822 35.583 1.00 34.38 412 ILE B N 1
ATOM 17383 C CA . ILE B 1 431 ? 8.752 -52.809 35.415 1.00 33.62 412 ILE B CA 1
ATOM 17384 C C . ILE B 1 431 ? 9.266 -54.136 34.857 1.00 33.76 412 ILE B C 1
ATOM 17385 O O . ILE B 1 431 ? 8.782 -55.200 35.239 1.00 35.61 412 ILE B O 1
ATOM 17401 N N . ASN B 1 432 ? 10.244 -54.075 33.959 1.00 32.75 413 ASN B N 1
ATOM 17402 C CA . ASN B 1 432 ? 10.804 -55.288 33.367 1.00 30.09 413 ASN B CA 1
ATOM 17403 C C . ASN B 1 432 ? 11.634 -56.088 34.364 1.00 34.16 413 ASN B C 1
ATOM 17404 O O . ASN B 1 432 ? 11.671 -57.315 34.301 1.00 35.32 413 ASN B O 1
ATOM 17415 N N . THR B 1 433 ? 12.303 -55.392 35.278 1.00 34.13 414 THR B N 1
ATOM 17416 C CA . THR B 1 433 ? 13.078 -56.058 36.315 1.00 35.08 414 THR B CA 1
ATOM 17417 C C . THR B 1 433 ? 12.126 -56.817 37.230 1.00 38.12 414 THR B C 1
ATOM 17418 O O . THR B 1 433 ? 12.408 -57.942 37.642 1.00 39.68 414 THR B O 1
ATOM 17429 N N . LEU B 1 434 ? 10.995 -56.193 37.542 1.00 38.01 415 LEU B N 1
ATOM 17430 C CA . LEU B 1 434 ? 9.954 -56.843 38.328 1.00 38.62 415 LEU B CA 1
ATOM 17431 C C . LEU B 1 434 ? 9.367 -58.010 37.543 1.00 40.69 415 LEU B C 1
ATOM 17432 O O . LEU B 1 434 ? 9.139 -59.088 38.090 1.00 41.60 415 LEU B O 1
ATOM 17448 N N . GLY B 1 435 ? 9.126 -57.783 36.256 1.00 40.58 416 GLY B N 1
ATOM 17449 C CA . GLY B 1 435 ? 8.584 -58.809 35.386 1.00 39.02 416 GLY B CA 1
ATOM 17450 C C . GLY B 1 435 ? 9.459 -60.047 35.342 1.00 40.09 416 GLY B C 1
ATOM 17451 O O . GLY B 1 435 ? 8.962 -61.174 35.355 1.00 43.26 416 GLY B O 1
ATOM 17455 N N . ARG B 1 436 ? 10.770 -59.838 35.294 1.00 38.07 417 ARG B N 1
ATOM 17456 C CA . ARG B 1 436 ? 11.715 -60.948 35.238 1.00 39.79 417 ARG B CA 1
ATOM 17457 C C . ARG B 1 436 ? 11.680 -61.804 36.503 1.00 36.92 417 ARG B C 1
ATOM 17458 O O . ARG B 1 436 ? 12.225 -62.906 36.523 1.00 36.27 417 ARG B O 1
ATOM 17479 N N . ASN B 1 437 ? 11.039 -61.300 37.554 1.00 38.95 418 ASN B N 1
ATOM 17480 C CA . ASN B 1 437 ? 10.938 -62.040 38.807 1.00 41.62 418 ASN B CA 1
ATOM 17481 C C . ASN B 1 437 ? 9.520 -62.507 39.136 1.00 40.94 418 ASN B C 1
ATOM 17482 O O . ASN B 1 437 ? 9.339 -63.579 39.711 1.00 43.52 418 ASN B O 1
ATOM 17493 N N . ASP B 1 438 ? 8.518 -61.711 38.770 1.00 40.53 419 ASP B N 1
ATOM 17494 C CA . ASP B 1 438 ? 7.151 -61.951 39.232 1.00 41.69 419 ASP B CA 1
ATOM 17495 C C . ASP B 1 438 ? 6.125 -62.201 38.122 1.00 46.74 419 ASP B C 1
ATOM 17496 O O . ASP B 1 438 ? 4.966 -62.503 38.407 1.00 44.12 419 ASP B O 1
ATOM 17505 N N . LEU B 1 439 ? 6.540 -62.079 36.866 1.00 45.57 420 LEU B N 1
ATOM 17506 C CA . LEU B 1 439 ? 5.627 -62.291 35.746 1.00 41.96 420 LEU B CA 1
ATOM 17507 C C . LEU B 1 439 ? 6.059 -63.461 34.874 1.00 43.56 420 LEU B C 1
ATOM 17508 O O . LEU B 1 439 ? 5.303 -64.412 34.669 1.00 44.83 420 LEU B O 1
ATOM 17524 N N . ILE B 1 440 ? 7.284 -63.381 34.367 1.00 41.95 421 ILE B N 1
ATOM 17525 C CA . ILE B 1 440 ? 7.764 -64.306 33.349 1.00 40.59 421 ILE B CA 1
ATOM 17526 C C . ILE B 1 440 ? 8.209 -65.664 33.895 1.00 39.68 421 ILE B C 1
ATOM 17527 O O . ILE B 1 440 ? 7.889 -66.699 33.310 1.00 44.76 421 ILE B O 1
ATOM 17543 N N . PRO B 1 441 ? 8.947 -65.672 35.016 1.00 36.11 422 PRO B N 1
ATOM 17544 C CA . PRO B 1 441 ? 9.517 -66.942 35.478 1.00 39.72 422 PRO B CA 1
ATOM 17545 C C . PRO B 1 441 ? 8.464 -67.899 36.028 1.00 43.98 422 PRO B C 1
ATOM 17546 O O . PRO B 1 441 ? 7.298 -67.524 36.164 1.00 46.57 422 PRO B O 1
ATOM 17557 N N . THR B 1 442 ? 8.875 -69.125 36.333 1.00 45.69 423 THR B N 1
ATOM 17558 C CA . THR B 1 442 ? 7.981 -70.092 36.956 1.00 49.90 423 THR B CA 1
ATOM 17559 C C . THR B 1 442 ? 7.620 -69.613 38.357 1.00 47.76 423 THR B C 1
ATOM 17560 O O . THR B 1 442 ? 8.491 -69.206 39.126 1.00 47.34 423 THR B O 1
ATOM 17571 N N . GLY B 1 443 ? 6.332 -69.664 38.681 1.00 45.16 424 GLY B N 1
ATOM 17572 C CA . GLY B 1 443 ? 5.839 -69.125 39.934 1.00 40.33 424 GLY B CA 1
ATOM 17573 C C . GLY B 1 443 ? 5.271 -67.730 39.746 1.00 44.06 424 GLY B C 1
ATOM 17574 O O . GLY B 1 443 ? 4.641 -67.180 40.649 1.00 44.95 424 GLY B O 1
ATOM 17578 N N . GLY B 1 444 ? 5.495 -67.157 38.566 1.00 41.83 425 GLY B N 1
ATOM 17579 C CA . GLY B 1 444 ? 5.011 -65.824 38.260 1.00 42.19 425 GLY B CA 1
ATOM 17580 C C . GLY B 1 444 ? 3.552 -65.821 37.848 1.00 41.03 425 GLY B C 1
ATOM 17581 O O . GLY B 1 444 ? 2.917 -66.871 37.766 1.00 41.29 425 GLY B O 1
ATOM 17585 N N . ALA B 1 445 ? 3.023 -64.631 37.582 1.00 37.69 426 ALA B N 1
ATOM 17586 C CA . ALA B 1 445 ? 1.621 -64.473 37.216 1.00 38.22 426 ALA B CA 1
ATOM 17587 C C . ALA B 1 445 ? 1.270 -65.284 35.971 1.00 40.62 426 ALA B C 1
ATOM 17588 O O . ALA B 1 445 ? 0.315 -66.059 35.977 1.00 42.93 426 ALA B O 1
ATOM 17595 N N . ALA B 1 446 ? 2.044 -65.100 34.906 1.00 39.76 427 ALA B N 1
ATOM 17596 C CA . ALA B 1 446 ? 1.803 -65.808 33.654 1.00 39.12 427 ALA B CA 1
ATOM 17597 C C . ALA B 1 446 ? 1.756 -67.310 33.900 1.00 40.92 427 ALA B C 1
ATOM 17598 O O . ALA B 1 446 ? 0.917 -68.020 33.344 1.00 42.22 427 ALA B O 1
ATOM 17605 N N . ASP B 1 447 ? 2.663 -67.785 34.745 1.00 40.59 428 ASP B N 1
ATOM 17606 C CA . ASP B 1 447 ? 2.766 -69.204 35.054 1.00 38.96 428 ASP B CA 1
ATOM 17607 C C . ASP B 1 447 ? 1.489 -69.731 35.705 1.00 37.97 428 ASP B C 1
ATOM 17608 O O . ASP B 1 447 ? 1.162 -70.908 35.576 1.00 41.49 428 ASP B O 1
ATOM 17617 N N . LYS B 1 448 ? 0.768 -68.854 36.398 1.00 37.43 429 LYS B N 1
ATOM 17618 C CA . LYS B 1 448 ? -0.418 -69.258 37.151 1.00 34.84 429 LYS B CA 1
ATOM 17619 C C . LYS B 1 448 ? -1.713 -69.249 36.334 1.00 37.53 429 LYS B C 1
ATOM 17620 O O . LYS B 1 448 ? -2.702 -69.851 36.746 1.00 37.11 429 LYS B O 1
ATOM 17639 N N . VAL B 1 449 ? -1.718 -68.571 35.188 1.00 37.48 430 VAL B N 1
ATOM 17640 C CA . VAL B 1 449 ? -2.958 -68.387 34.431 1.00 33.44 430 VAL B CA 1
ATOM 17641 C C . VAL B 1 449 ? -2.924 -68.965 33.014 1.00 30.53 430 VAL B C 1
ATOM 17642 O O . VAL B 1 449 ? -3.969 -69.274 32.446 1.00 35.29 430 VAL B O 1
ATOM 17655 N N . LEU B 1 450 ? -1.733 -69.105 32.442 1.00 31.17 431 LEU B N 1
ATOM 17656 C CA . LEU B 1 450 ? -1.597 -69.607 31.079 1.00 30.27 431 LEU B CA 1
ATOM 17657 C C . LEU B 1 450 ? -1.419 -71.118 31.064 1.00 32.32 431 LEU B C 1
ATOM 17658 O O . LEU B 1 450 ? -0.768 -71.680 31.942 1.00 32.56 431 LEU B O 1
ATOM 17674 N N . SER B 1 451 ? -1.988 -71.775 30.059 1.00 32.75 432 SER B N 1
ATOM 17675 C CA . SER B 1 451 ? -1.843 -73.220 29.932 1.00 32.49 432 SER B CA 1
ATOM 17676 C C . SER B 1 451 ? -0.431 -73.596 29.493 1.00 33.00 432 SER B C 1
ATOM 17677 O O . SER B 1 451 ? 0.028 -74.705 29.758 1.00 34.80 432 SER B O 1
ATOM 17685 N N . ILE B 1 452 ? 0.259 -72.673 28.827 1.00 33.92 433 ILE B N 1
ATOM 17686 C CA . ILE B 1 452 ? 1.661 -72.892 28.478 1.00 35.00 433 ILE B CA 1
ATOM 17687 C C . ILE B 1 452 ? 2.569 -72.526 29.647 1.00 32.22 433 ILE B C 1
ATOM 17688 O O . ILE B 1 452 ? 3.790 -72.529 29.519 1.00 32.18 433 ILE B O 1
ATOM 17704 N N . GLY B 1 453 ? 1.964 -72.208 30.787 1.00 33.90 434 GLY B N 1
ATOM 17705 C CA . GLY B 1 453 ? 2.717 -71.996 32.006 1.00 34.60 434 GLY B CA 1
ATOM 17706 C C . GLY B 1 453 ? 3.452 -73.266 32.379 1.00 38.68 434 GLY B C 1
ATOM 17707 O O . GLY B 1 453 ? 3.106 -74.350 31.908 1.00 35.44 434 GLY B O 1
ATOM 17711 N N . GLY B 1 454 ? 4.469 -73.136 33.223 1.00 42.61 435 GLY B N 1
ATOM 17712 C CA . GLY B 1 454 ? 5.287 -74.270 33.608 1.00 36.35 435 GLY B CA 1
ATOM 17713 C C . GLY B 1 454 ? 6.629 -74.253 32.903 1.00 39.54 435 GLY B C 1
ATOM 17714 O O . GLY B 1 454 ? 7.420 -75.186 33.044 1.00 42.13 435 GLY B O 1
ATOM 17718 N N . GLY B 1 455 ? 6.883 -73.194 32.138 1.00 38.28 436 GLY B N 1
ATOM 17719 C CA . GLY B 1 455 ? 8.146 -73.040 31.440 1.00 37.64 436 GLY B CA 1
ATOM 17720 C C . GLY B 1 455 ? 7.981 -72.651 29.982 1.00 37.30 436 GLY B C 1
ATOM 17721 O O . GLY B 1 455 ? 8.853 -72.000 29.404 1.00 35.37 436 GLY B O 1
ATOM 17725 N N . GLY B 1 456 ? 6.862 -73.048 29.386 1.00 36.20 437 GLY B N 1
ATOM 17726 C CA . GLY B 1 456 ? 6.617 -72.792 27.979 1.00 30.19 437 GLY B CA 1
ATOM 17727 C C . GLY B 1 456 ? 6.443 -71.323 27.634 1.00 32.92 437 GLY B C 1
ATOM 17728 O O . GLY B 1 456 ? 6.672 -70.920 26.493 1.00 35.65 437 GLY B O 1
ATOM 17732 N N . GLN B 1 457 ? 6.036 -70.518 28.610 1.00 32.26 438 GLN B N 1
ATOM 17733 C CA . GLN B 1 457 ? 5.786 -69.102 28.358 1.00 32.90 438 GLN B CA 1
ATOM 17734 C C . GLN B 1 457 ? 7.056 -68.385 27.909 1.00 35.49 438 GLN B C 1
ATOM 17735 O O . GLN B 1 457 ? 7.003 -67.479 27.076 1.00 34.19 438 GLN B O 1
ATOM 17749 N N . VAL B 1 458 ? 8.196 -68.797 28.456 1.00 32.21 439 VAL B N 1
ATOM 17750 C CA . VAL B 1 458 ? 9.473 -68.209 28.072 1.00 33.23 439 VAL B CA 1
ATOM 17751 C C . VAL B 1 458 ? 9.912 -68.757 26.720 1.00 33.23 439 VAL B C 1
ATOM 17752 O O . VAL B 1 458 ? 10.447 -68.030 25.885 1.00 33.29 439 VAL B O 1
ATOM 17765 N N . THR B 1 459 ? 9.675 -70.047 26.512 1.00 32.88 440 THR B N 1
ATOM 17766 C CA . THR B 1 459 ? 10.053 -70.705 25.269 1.00 33.63 440 THR B CA 1
ATOM 17767 C C . THR B 1 459 ? 9.306 -70.103 24.081 1.00 35.05 440 THR B C 1
ATOM 17768 O O . THR B 1 459 ? 9.844 -70.024 22.975 1.00 30.84 440 THR B O 1
ATOM 17779 N N . LEU B 1 460 ? 8.067 -69.677 24.311 1.00 34.16 441 LEU B N 1
ATOM 17780 C CA . LEU B 1 460 ? 7.264 -69.070 23.254 1.00 30.70 441 LEU B CA 1
ATOM 17781 C C . LEU B 1 460 ? 7.859 -67.730 22.828 1.00 33.87 441 LEU B C 1
ATOM 17782 O O . LEU B 1 460 ? 7.884 -67.398 21.641 1.00 30.45 441 LEU B O 1
ATOM 17798 N N . MET B 1 461 ? 8.333 -66.961 23.802 1.00 33.14 442 MET B N 1
ATOM 17799 C CA . MET B 1 461 ? 8.979 -65.687 23.519 1.00 29.87 442 MET B CA 1
ATOM 17800 C C . MET B 1 461 ? 10.265 -65.913 22.735 1.00 31.65 442 MET B C 1
ATOM 17801 O O . MET B 1 461 ? 10.519 -65.244 21.735 1.00 33.94 442 MET B O 1
ATOM 17815 N N . GLN B 1 462 ? 11.070 -66.864 23.195 1.00 31.69 443 GLN B N 1
ATOM 17816 C CA . GLN B 1 462 ? 12.334 -67.178 22.546 1.00 30.33 443 GLN B CA 1
ATOM 17817 C C . GLN B 1 462 ? 12.105 -67.610 21.105 1.00 32.65 443 GLN B C 1
ATOM 17818 O O . GLN B 1 462 ? 12.901 -67.299 20.219 1.00 32.44 443 GLN B O 1
ATOM 17832 N N . LYS B 1 463 ? 11.008 -68.323 20.874 1.00 34.15 444 LYS B N 1
ATOM 17833 C CA . LYS B 1 463 ? 10.710 -68.846 19.547 1.00 33.26 444 LYS B CA 1
ATOM 17834 C C . LYS B 1 463 ? 10.364 -67.721 18.579 1.00 32.72 444 LYS B C 1
ATOM 17835 O O . LYS B 1 463 ? 10.732 -67.766 17.404 1.00 37.19 444 LYS B O 1
ATOM 17854 N N . HIS B 1 464 ? 9.656 -66.710 19.071 1.00 30.52 445 HIS B N 1
ATOM 17855 C CA . HIS B 1 464 ? 9.305 -65.566 18.240 1.00 31.78 445 HIS B CA 1
ATOM 17856 C C . HIS B 1 464 ? 10.523 -64.679 17.994 1.00 33.31 445 HIS B C 1
ATOM 17857 O O . HIS B 1 464 ? 10.718 -64.164 16.891 1.00 33.21 445 HIS B O 1
ATOM 17871 N N . TYR B 1 465 ? 11.338 -64.499 19.028 1.00 30.95 446 TYR B N 1
ATOM 17872 C CA . TYR B 1 465 ? 12.505 -63.633 18.929 1.00 30.89 446 TYR B CA 1
ATOM 17873 C C . TYR B 1 465 ? 13.492 -64.146 17.885 1.00 30.56 446 TYR B C 1
ATOM 17874 O O . TYR B 1 465 ? 14.033 -63.368 17.102 1.00 32.72 446 TYR B O 1
ATOM 17892 N N . ARG B 1 466 ? 13.722 -65.455 17.875 1.00 30.10 447 ARG B N 1
ATOM 17893 C CA . ARG B 1 466 ? 14.651 -66.055 16.922 1.00 32.47 447 ARG B CA 1
ATOM 17894 C C . ARG B 1 466 ? 14.372 -65.632 15.478 1.00 37.54 447 ARG B C 1
ATOM 17895 O O . ARG B 1 466 ? 15.282 -65.619 14.649 1.00 38.24 447 ARG B O 1
ATOM 17916 N N . SER B 1 467 ? 13.122 -65.289 15.180 1.00 32.51 448 SER B N 1
ATOM 17917 C CA . SER B 1 467 ? 12.728 -64.961 13.812 1.00 33.69 448 SER B CA 1
ATOM 17918 C C . SER B 1 467 ? 12.332 -63.496 13.626 1.00 35.77 448 SER B C 1
ATOM 17919 O O . SER B 1 467 ? 12.047 -63.070 12.506 1.00 34.68 448 SER B O 1
ATOM 17927 N N . VAL B 1 468 ? 12.314 -62.725 14.708 1.00 30.58 449 VAL B N 1
ATOM 17928 C CA . VAL B 1 468 ? 11.828 -61.351 14.636 1.00 31.93 449 VAL B CA 1
ATOM 17929 C C . VAL B 1 468 ? 12.861 -60.409 14.028 1.00 32.20 449 VAL B C 1
ATOM 17930 O O . VAL B 1 468 ? 14.058 -60.555 14.251 1.00 32.52 449 VAL B O 1
ATOM 17943 N N . THR B 1 469 ? 12.380 -59.450 13.243 1.00 33.84 450 THR B N 1
ATOM 17944 C CA . THR B 1 469 ? 13.204 -58.340 12.782 1.00 35.38 450 THR B CA 1
ATOM 17945 C C . THR B 1 469 ? 12.402 -57.057 12.953 1.00 35.31 450 THR B C 1
ATOM 17946 O O . THR B 1 469 ? 11.205 -57.101 13.244 1.00 36.92 450 THR B O 1
ATOM 17957 N N . PHE B 1 470 ? 13.055 -55.917 12.769 1.00 34.51 451 PHE B N 1
ATOM 17958 C CA . PHE B 1 470 ? 12.392 -54.632 12.955 1.00 35.76 451 PHE B CA 1
ATOM 17959 C C . PHE B 1 470 ? 11.479 -54.263 11.785 1.00 35.72 451 PHE B C 1
ATOM 17960 O O . PHE B 1 470 ? 10.769 -53.260 11.841 1.00 34.58 451 PHE B O 1
ATOM 17977 N N . ASP B 1 471 ? 11.494 -55.068 10.728 1.00 35.33 452 ASP B N 1
ATOM 17978 C CA . ASP B 1 471 ? 10.559 -54.872 9.625 1.00 37.72 452 ASP B CA 1
ATOM 17979 C C . ASP B 1 471 ? 9.127 -55.049 10.117 1.00 36.92 452 ASP B C 1
ATOM 17980 O O . ASP B 1 471 ? 8.204 -54.408 9.612 1.00 36.58 452 ASP B O 1
ATOM 17989 N N . SER B 1 472 ? 8.948 -55.918 11.107 1.00 35.71 453 SER B N 1
ATOM 17990 C CA . SER B 1 472 ? 7.626 -56.182 11.663 1.00 35.59 453 SER B CA 1
ATOM 17991 C C . SER B 1 472 ? 7.157 -55.040 12.562 1.00 31.73 453 SER B C 1
ATOM 17992 O O . SER B 1 472 ? 6.035 -55.063 13.068 1.00 34.25 453 SER B O 1
ATOM 18000 N N . TYR B 1 473 ? 8.017 -54.046 12.760 1.00 29.06 454 TYR B N 1
ATOM 18001 C CA . TYR B 1 473 ? 7.668 -52.880 13.564 1.00 29.81 454 TYR B CA 1
ATOM 18002 C C . TYR B 1 473 ? 7.289 -51.685 12.697 1.00 31.07 454 TYR B C 1
ATOM 18003 O O . TYR B 1 473 ? 6.774 -50.686 13.202 1.00 31.65 454 TYR B O 1
ATOM 18021 N N . ASP B 1 474 ? 7.543 -51.786 11.395 1.00 31.01 455 ASP B N 1
ATOM 18022 C CA . ASP B 1 474 ? 7.068 -50.778 10.457 1.00 33.76 455 ASP B CA 1
ATOM 18023 C C . ASP B 1 474 ? 5.570 -50.979 10.269 1.00 32.67 455 ASP B C 1
ATOM 18024 O O . ASP B 1 474 ? 5.137 -51.772 9.433 1.00 30.15 455 ASP B O 1
ATOM 18033 N N . LEU B 1 475 ? 4.787 -50.258 11.063 1.00 29.93 456 LEU B N 1
ATOM 18034 C CA . LEU B 1 475 ? 3.340 -50.432 11.096 1.00 29.61 456 LEU B CA 1
ATOM 18035 C C . LEU B 1 475 ? 2.730 -50.416 9.696 1.00 33.43 456 LEU B C 1
ATOM 18036 O O . LEU B 1 475 ? 2.021 -51.342 9.304 1.00 30.80 456 LEU B O 1
ATOM 18052 N N . VAL B 1 476 ? 3.017 -49.357 8.948 1.00 34.30 457 VAL B N 1
ATOM 18053 C CA . VAL B 1 476 ? 2.416 -49.158 7.635 1.00 33.69 457 VAL B CA 1
ATOM 18054 C C . VAL B 1 476 ? 2.637 -50.360 6.719 1.00 35.66 457 VAL B C 1
ATOM 18055 O O . VAL B 1 476 ? 1.703 -50.842 6.080 1.00 41.30 457 VAL B O 1
ATOM 18068 N N . LYS B 1 477 ? 3.873 -50.841 6.657 1.00 34.99 458 LYS B N 1
ATOM 18069 C CA . LYS B 1 477 ? 4.218 -51.934 5.755 1.00 38.71 458 LYS B CA 1
ATOM 18070 C C . LYS B 1 477 ? 3.772 -53.294 6.289 1.00 36.62 458 LYS B C 1
ATOM 18071 O O . LYS B 1 477 ? 3.534 -54.219 5.513 1.00 38.17 458 LYS B O 1
ATOM 18090 N N . ASP B 1 478 ? 3.659 -53.417 7.608 1.00 34.02 459 ASP B N 1
ATOM 18091 C CA . ASP B 1 478 ? 3.210 -54.668 8.209 1.00 35.21 459 ASP B CA 1
ATOM 18092 C C . ASP B 1 478 ? 1.730 -54.891 7.914 1.00 34.01 459 ASP B C 1
ATOM 18093 O O . ASP B 1 478 ? 1.340 -55.940 7.406 1.00 33.29 459 ASP B O 1
ATOM 18102 N N . LEU B 1 479 ? 0.909 -53.897 8.233 1.00 32.88 460 LEU B N 1
ATOM 18103 C CA . LEU B 1 479 ? -0.518 -53.970 7.953 1.00 32.61 460 LEU B CA 1
ATOM 18104 C C . LEU B 1 479 ? -0.756 -54.200 6.465 1.00 33.82 460 LEU B C 1
ATOM 18105 O O . LEU B 1 479 ? -1.703 -54.879 6.072 1.00 32.27 460 LEU B O 1
ATOM 18121 N N . ARG B 1 480 ? 0.117 -53.634 5.639 1.00 37.97 461 ARG B N 1
ATOM 18122 C CA . ARG B 1 480 ? -0.054 -53.689 4.192 1.00 38.03 461 ARG B CA 1
ATOM 18123 C C . ARG B 1 480 ? 0.276 -55.067 3.625 1.00 35.44 461 ARG B C 1
ATOM 18124 O O . ARG B 1 480 ? -0.433 -55.570 2.754 1.00 33.96 461 ARG B O 1
ATOM 18145 N N . GLN B 1 481 ? 1.349 -55.678 4.114 1.00 34.17 462 GLN B N 1
ATOM 18146 C CA . GLN B 1 481 ? 1.745 -56.995 3.626 1.00 39.64 462 GLN B CA 1
ATOM 18147 C C . GLN B 1 481 ? 0.805 -58.072 4.165 1.00 39.21 462 GLN B C 1
ATOM 18148 O O . GLN B 1 481 ? 0.721 -59.168 3.608 1.00 38.87 462 GLN B O 1
ATOM 18162 N N . ARG B 1 482 ? 0.094 -57.753 5.243 1.00 36.48 463 ARG B N 1
ATOM 18163 C CA . ARG B 1 482 ? -0.913 -58.655 5.790 1.00 32.75 463 ARG B CA 1
ATOM 18164 C C . ARG B 1 482 ? -2.249 -58.499 5.066 1.00 32.04 463 ARG B C 1
ATOM 18165 O O . ARG B 1 482 ? -3.153 -59.316 5.233 1.00 33.37 463 ARG B O 1
ATOM 18186 N N . GLY B 1 483 ? -2.372 -57.446 4.264 1.00 31.85 464 GLY B N 1
ATOM 18187 C CA . GLY B 1 483 ? -3.573 -57.219 3.481 1.00 28.83 464 GLY B CA 1
ATOM 18188 C C . GLY B 1 483 ? -4.784 -56.874 4.328 1.00 27.71 464 GLY B C 1
ATOM 18189 O O . GLY B 1 483 ? -5.916 -57.141 3.931 1.00 25.99 464 GLY B O 1
ATOM 18193 N N . VAL B 1 484 ? -4.551 -56.264 5.487 1.00 27.35 465 VAL B N 1
ATOM 18194 C CA . VAL B 1 484 ? -5.636 -55.938 6.412 1.00 26.81 465 VAL B CA 1
ATOM 18195 C C . VAL B 1 484 ? -5.822 -54.435 6.604 1.00 30.92 465 VAL B C 1
ATOM 18196 O O . VAL B 1 484 ? -6.701 -54.007 7.352 1.00 30.81 465 VAL B O 1
ATOM 18209 N N . ASP B 1 485 ? -5.006 -53.632 5.928 1.00 31.18 466 ASP B N 1
ATOM 18210 C CA . ASP B 1 485 ? -5.042 -52.186 6.125 1.00 31.98 466 ASP B CA 1
ATOM 18211 C C . ASP B 1 485 ? -6.243 -51.526 5.446 1.00 33.43 466 ASP B C 1
ATOM 18212 O O . ASP B 1 485 ? -6.495 -50.341 5.647 1.00 37.51 466 ASP B O 1
ATOM 18221 N N . GLY B 1 486 ? -6.983 -52.292 4.650 1.00 34.75 467 GLY B N 1
ATOM 18222 C CA . GLY B 1 486 ? -8.145 -51.767 3.952 1.00 36.92 467 GLY B CA 1
ATOM 18223 C C . GLY B 1 486 ? -9.474 -52.063 4.631 1.00 32.20 467 GLY B C 1
ATOM 18224 O O . GLY B 1 486 ? -10.518 -51.585 4.189 1.00 31.55 467 GLY B O 1
ATOM 18228 N N . LEU B 1 487 ? -9.440 -52.845 5.705 1.00 30.36 468 LEU B N 1
ATOM 18229 C CA . LEU B 1 487 ? -10.655 -53.233 6.414 1.00 29.08 468 LEU B CA 1
ATOM 18230 C C . LEU B 1 487 ? -11.342 -52.033 7.063 1.00 27.49 468 LEU B C 1
ATOM 18231 O O . LEU B 1 487 ? -10.747 -51.329 7.873 1.00 32.68 468 LEU B O 1
ATOM 18247 N N . ARG B 1 488 ? -12.604 -51.817 6.705 1.00 27.86 469 ARG B N 1
ATOM 18248 C CA . ARG B 1 488 ? -13.357 -50.648 7.155 1.00 31.75 469 ARG B CA 1
ATOM 18249 C C . ARG B 1 488 ? -13.599 -50.620 8.664 1.00 31.81 469 ARG B C 1
ATOM 18250 O O . ARG B 1 488 ? -13.575 -49.554 9.278 1.00 37.16 469 ARG B O 1
ATOM 18271 N N . LYS B 1 489 ? -13.834 -51.784 9.261 1.00 29.30 470 LYS B N 1
ATOM 18272 C CA . LYS B 1 489 ? -14.187 -51.852 10.678 1.00 33.10 470 LYS B CA 1
ATOM 18273 C C . LYS B 1 489 ? -13.031 -52.397 11.514 1.00 31.34 470 LYS B C 1
ATOM 18274 O O . LYS B 1 489 ? -13.238 -53.050 12.537 1.00 30.61 470 LYS B O 1
ATOM 18293 N N . PHE B 1 490 ? -11.813 -52.113 11.061 1.00 29.10 471 PHE B N 1
ATOM 18294 C CA . PHE B 1 490 ? -10.599 -52.448 11.793 1.00 25.87 471 PHE B CA 1
ATOM 18295 C C . PHE B 1 490 ? -10.134 -51.179 12.502 1.00 29.17 471 PHE B C 1
ATOM 18296 O O . PHE B 1 490 ? -9.237 -50.479 12.029 1.00 28.95 471 PHE B O 1
ATOM 18313 N N . TYR B 1 491 ? -10.760 -50.883 13.636 1.00 27.14 472 TYR B N 1
ATOM 18314 C CA . TYR B 1 491 ? -10.600 -49.588 14.291 1.00 26.55 472 TYR B CA 1
ATOM 18315 C C . TYR B 1 491 ? -9.193 -49.366 14.840 1.00 26.32 472 TYR B C 1
ATOM 18316 O O . TYR B 1 491 ? -8.687 -48.245 14.815 1.00 29.60 472 TYR B O 1
ATOM 18334 N N . TYR B 1 492 ? -8.561 -50.426 15.331 1.00 25.45 473 TYR B N 1
ATOM 18335 C CA . TYR B 1 492 ? -7.179 -50.325 15.784 1.00 27.70 473 TYR B CA 1
ATOM 18336 C C . TYR B 1 492 ? -6.289 -49.820 14.654 1.00 26.00 473 TYR B C 1
ATOM 18337 O O . TYR B 1 492 ? -5.418 -48.978 14.861 1.00 25.55 473 TYR B O 1
ATOM 18355 N N . LYS B 1 493 ? -6.510 -50.351 13.457 1.00 24.78 474 LYS B N 1
ATOM 18356 C CA . LYS B 1 493 ? -5.690 -50.007 12.303 1.00 25.24 474 LYS B CA 1
ATOM 18357 C C . LYS B 1 493 ? -5.847 -48.538 11.922 1.00 28.91 474 LYS B C 1
ATOM 18358 O O . LYS B 1 493 ? -4.859 -47.851 11.660 1.00 32.66 474 LYS B O 1
ATOM 18377 N N . ASP B 1 494 ? -7.086 -48.057 11.896 1.00 27.69 475 ASP B N 1
ATOM 18378 C CA . ASP B 1 494 ? -7.356 -46.668 11.537 1.00 29.70 475 ASP B CA 1
ATOM 18379 C C . ASP B 1 494 ? -6.702 -45.706 12.526 1.00 31.18 475 ASP B C 1
ATOM 18380 O O . ASP B 1 494 ? -6.062 -44.734 12.125 1.00 31.71 475 ASP B O 1
ATOM 18389 N N . ASP B 1 495 ? -6.862 -45.983 13.817 1.00 27.90 476 ASP B N 1
ATOM 18390 C CA . ASP B 1 495 ? -6.351 -45.097 14.856 1.00 28.41 476 ASP B CA 1
ATOM 18391 C C . ASP B 1 495 ? -4.831 -45.175 14.964 1.00 27.82 476 ASP B C 1
ATOM 18392 O O . ASP B 1 495 ? -4.159 -44.155 15.102 1.00 27.70 476 ASP B O 1
ATOM 18401 N N . ALA B 1 496 ? -4.294 -46.388 14.901 1.00 27.79 477 ALA B N 1
ATOM 18402 C CA . ALA B 1 496 ? -2.851 -46.590 14.992 1.00 27.16 477 ALA B CA 1
ATOM 18403 C C . ALA B 1 496 ? -2.118 -45.899 13.843 1.00 27.82 477 ALA B C 1
ATOM 18404 O O . ALA B 1 496 ? -1.004 -45.414 14.016 1.00 31.23 477 ALA B O 1
ATOM 18411 N N . LEU B 1 497 ? -2.743 -45.857 12.671 1.00 29.64 478 LEU B N 1
ATOM 18412 C CA . LEU B 1 497 ? -2.121 -45.245 11.500 1.00 29.78 478 LEU B CA 1
ATOM 18413 C C . LEU B 1 497 ? -2.128 -43.722 11.583 1.00 30.86 478 LEU B C 1
ATOM 18414 O O . LEU B 1 497 ? -1.225 -43.065 11.065 1.00 30.50 478 LEU B O 1
ATOM 18430 N N . LEU B 1 498 ? -3.143 -43.162 12.232 1.00 30.65 479 LEU B N 1
ATOM 18431 C CA . LEU B 1 498 ? -3.190 -41.724 12.465 1.00 27.54 479 LEU B CA 1
ATOM 18432 C C . LEU B 1 498 ? -2.087 -41.318 13.435 1.00 28.39 479 LEU B C 1
ATOM 18433 O O . LEU B 1 498 ? -1.386 -40.329 13.221 1.00 30.00 479 LEU B O 1
ATOM 18449 N N . LEU B 1 499 ? -1.942 -42.094 14.503 1.00 27.09 480 LEU B N 1
ATOM 18450 C CA . LEU B 1 499 ? -0.969 -41.800 15.547 1.00 26.67 480 LEU B CA 1
ATOM 18451 C C . LEU B 1 499 ? 0.456 -41.988 15.044 1.00 26.37 480 LEU B C 1
ATOM 18452 O O . LEU B 1 499 ? 1.341 -41.195 15.353 1.00 28.71 480 LEU B O 1
ATOM 18468 N N . TRP B 1 500 ? 0.670 -43.043 14.269 1.00 25.98 481 TRP B N 1
ATOM 18469 C CA . TRP B 1 500 ? 1.978 -43.313 13.692 1.00 25.54 481 TRP B CA 1
ATOM 18470 C C . TRP B 1 500 ? 2.454 -42.133 12.849 1.00 29.33 481 TRP B C 1
ATOM 18471 O O . TRP B 1 500 ? 3.589 -41.675 12.991 1.00 29.25 481 TRP B O 1
ATOM 18492 N N . ASN B 1 501 ? 1.581 -41.645 11.973 1.00 27.48 482 ASN B N 1
ATOM 18493 C CA . ASN B 1 501 ? 1.925 -40.541 11.081 1.00 30.36 482 ASN B CA 1
ATOM 18494 C C . ASN B 1 501 ? 2.104 -39.220 11.824 1.00 29.29 482 ASN B C 1
ATOM 18495 O O . ASN B 1 501 ? 2.908 -38.379 11.425 1.00 28.99 482 ASN B O 1
ATOM 18506 N N . VAL B 1 502 ? 1.349 -39.041 12.903 1.00 26.16 483 VAL B N 1
ATOM 18507 C CA . VAL B 1 502 ? 1.457 -37.835 13.715 1.00 24.30 483 VAL B CA 1
ATOM 18508 C C . VAL B 1 502 ? 2.729 -37.861 14.559 1.00 29.84 483 VAL B C 1
ATOM 18509 O O . VAL B 1 502 ? 3.366 -36.827 14.767 1.00 30.71 483 VAL B O 1
ATOM 18522 N N . ILE B 1 503 ? 3.096 -39.045 15.041 1.00 25.50 484 ILE B N 1
ATOM 18523 C CA . ILE B 1 503 ? 4.320 -39.205 15.816 1.00 27.10 484 ILE B CA 1
ATOM 18524 C C . ILE B 1 503 ? 5.537 -39.104 14.907 1.00 29.03 484 ILE B C 1
ATOM 18525 O O . ILE B 1 503 ? 6.574 -38.574 15.301 1.00 30.80 484 ILE B O 1
ATOM 18541 N N . HIS B 1 504 ? 5.411 -39.618 13.688 1.00 30.20 485 HIS B N 1
ATOM 18542 C CA . HIS B 1 504 ? 6.505 -39.553 12.729 1.00 31.31 485 HIS B CA 1
ATOM 18543 C C . HIS B 1 504 ? 6.798 -38.101 12.376 1.00 30.54 485 HIS B C 1
ATOM 18544 O O . HIS B 1 504 ? 7.953 -37.710 12.202 1.00 29.84 485 HIS B O 1
ATOM 18558 N N . GLN B 1 505 ? 5.742 -37.303 12.272 1.00 31.12 486 GLN B N 1
ATOM 18559 C CA . GLN B 1 505 ? 5.885 -35.889 11.962 1.00 31.12 486 GLN B CA 1
ATOM 18560 C C . GLN B 1 505 ? 6.600 -35.167 13.102 1.00 34.86 486 GLN B C 1
ATOM 18561 O O . GLN B 1 505 ? 7.484 -34.341 12.872 1.00 36.24 486 GLN B O 1
ATOM 18575 N N . PHE B 1 506 ? 6.215 -35.484 14.334 1.00 32.27 487 PHE B N 1
ATOM 18576 C CA . PHE B 1 506 ? 6.816 -34.854 15.505 1.00 32.33 487 PHE B CA 1
ATOM 18577 C C . PHE B 1 506 ? 8.306 -35.164 15.602 1.00 29.84 487 PHE B C 1
ATOM 18578 O O . PHE B 1 506 ? 9.125 -34.264 15.775 1.00 30.22 487 PHE B O 1
ATOM 18595 N N . VAL B 1 507 ? 8.652 -36.441 15.487 1.00 30.09 488 VAL B N 1
ATOM 18596 C CA . VAL B 1 507 ? 10.046 -36.859 15.560 1.00 30.63 488 VAL B CA 1
ATOM 18597 C C . VAL B 1 507 ? 10.863 -36.198 14.456 1.00 33.34 488 VAL B C 1
ATOM 18598 O O . VAL B 1 507 ? 12.004 -35.794 14.676 1.00 34.55 488 VAL B O 1
ATOM 18611 N N . GLN B 1 508 ? 10.274 -36.084 13.270 1.00 33.94 489 GLN B N 1
ATOM 18612 C CA . GLN B 1 508 ? 10.954 -35.463 12.140 1.00 32.35 489 GLN B CA 1
ATOM 18613 C C . GLN B 1 508 ? 11.211 -33.986 12.409 1.00 33.05 489 GLN B C 1
ATOM 18614 O O . GLN B 1 508 ? 12.286 -33.470 12.105 1.00 33.50 489 GLN B O 1
ATOM 18628 N N . ASP B 1 509 ? 10.222 -33.310 12.983 1.00 31.09 490 ASP B N 1
ATOM 18629 C CA . ASP B 1 509 ? 10.356 -31.896 13.306 1.00 31.60 490 ASP B CA 1
ATOM 18630 C C . ASP B 1 509 ? 11.503 -31.672 14.286 1.00 36.30 490 ASP B C 1
ATOM 18631 O O . ASP B 1 509 ? 12.344 -30.797 14.077 1.00 36.94 490 ASP B O 1
ATOM 18640 N N . ILE B 1 510 ? 11.535 -32.469 15.350 1.00 30.48 491 ILE B N 1
ATOM 18641 C CA . ILE B 1 510 ? 12.576 -32.348 16.365 1.00 33.19 491 ILE B CA 1
ATOM 18642 C C . ILE B 1 510 ? 13.957 -32.600 15.769 1.00 34.79 491 ILE B C 1
ATOM 18643 O O . ILE B 1 510 ? 14.890 -31.829 15.990 1.00 33.73 491 ILE B O 1
ATOM 18659 N N . ILE B 1 511 ? 14.084 -33.683 15.013 1.00 35.20 492 ILE B N 1
ATOM 18660 C CA . ILE B 1 511 ? 15.367 -34.065 14.436 1.00 31.62 492 ILE B CA 1
ATOM 18661 C C . ILE B 1 511 ? 15.885 -33.028 13.437 1.00 36.04 492 ILE B C 1
ATOM 18662 O O . ILE B 1 511 ? 17.089 -32.791 13.355 1.00 35.94 492 ILE B O 1
ATOM 18678 N N . GLN B 1 512 ? 14.982 -32.409 12.682 1.00 32.74 493 GLN B N 1
ATOM 18679 C CA . GLN B 1 512 ? 15.388 -31.433 11.677 1.00 34.67 493 GLN B CA 1
ATOM 18680 C C . GLN B 1 512 ? 15.728 -30.075 12.292 1.00 38.55 493 GLN B C 1
ATOM 18681 O O . GLN B 1 512 ? 16.258 -29.195 11.612 1.00 35.71 493 GLN B O 1
ATOM 18695 N N . ILE B 1 513 ? 15.425 -29.910 13.576 1.00 35.70 494 ILE B N 1
ATOM 18696 C CA . ILE B 1 513 ? 15.822 -28.711 14.305 1.00 34.17 494 ILE B CA 1
ATOM 18697 C C . ILE B 1 513 ? 17.316 -28.742 14.622 1.00 35.67 494 ILE B C 1
ATOM 18698 O O . ILE B 1 513 ? 17.980 -27.706 14.619 1.00 34.43 494 ILE B O 1
ATOM 18714 N N . TYR B 1 514 ? 17.841 -29.935 14.887 1.00 33.35 495 TYR B N 1
ATOM 18715 C CA . TYR B 1 514 ? 19.221 -30.085 15.339 1.00 36.10 495 TYR B CA 1
ATOM 18716 C C . TYR B 1 514 ? 20.142 -30.670 14.270 1.00 37.82 495 TYR B C 1
ATOM 18717 O O . TYR B 1 514 ? 21.330 -30.351 14.227 1.00 39.90 495 TYR B O 1
ATOM 18735 N N . TYR B 1 515 ? 19.595 -31.527 13.414 1.00 35.41 496 TYR B N 1
ATOM 18736 C CA . TYR B 1 515 ? 20.364 -32.111 12.322 1.00 37.66 496 TYR B CA 1
ATOM 18737 C C . TYR B 1 515 ? 20.008 -31.421 11.013 1.00 41.06 496 TYR B C 1
ATOM 18738 O O . TYR B 1 515 ? 18.929 -31.634 10.464 1.00 40.04 496 TYR B O 1
ATOM 18756 N N . ASN B 1 516 ? 20.921 -30.594 10.516 1.00 44.63 497 ASN B N 1
ATOM 18757 C CA . ASN B 1 516 ? 20.667 -29.818 9.310 1.00 47.72 497 ASN B CA 1
ATOM 18758 C C . ASN B 1 516 ? 20.781 -30.659 8.040 1.00 47.21 497 ASN B C 1
ATOM 18759 O O . ASN B 1 516 ? 20.218 -30.306 7.003 1.00 44.40 497 ASN B O 1
ATOM 18770 N N . ASP B 1 517 ? 21.507 -31.770 8.124 1.00 41.97 498 ASP B N 1
ATOM 18771 C CA . ASP B 1 517 ? 21.703 -32.637 6.969 1.00 42.78 498 ASP B CA 1
ATOM 18772 C C . ASP B 1 517 ? 22.193 -34.015 7.395 1.00 43.24 498 ASP B C 1
ATOM 18773 O O . ASP B 1 517 ? 22.451 -34.254 8.574 1.00 44.87 498 ASP B O 1
ATOM 18782 N N . ASP B 1 518 ? 22.323 -34.918 6.428 1.00 41.30 499 ASP B N 1
ATOM 18783 C CA . ASP B 1 518 ? 22.705 -36.297 6.712 1.00 45.45 499 ASP B CA 1
ATOM 18784 C C . ASP B 1 518 ? 24.110 -36.383 7.301 1.00 46.05 499 ASP B C 1
ATOM 18785 O O . ASP B 1 518 ? 24.421 -37.305 8.053 1.00 45.76 499 ASP B O 1
ATOM 18794 N N . ASP B 1 519 ? 24.958 -35.420 6.957 1.00 50.89 500 ASP B N 1
ATOM 18795 C CA . ASP B 1 519 ? 26.317 -35.389 7.482 1.00 49.96 500 ASP B CA 1
ATOM 18796 C C . ASP B 1 519 ? 26.284 -35.109 8.981 1.00 46.39 500 ASP B C 1
ATOM 18797 O O . ASP B 1 519 ? 27.102 -35.630 9.739 1.00 44.12 500 ASP B O 1
ATOM 18806 N N . SER B 1 520 ? 25.330 -34.282 9.400 1.00 45.22 501 SER B N 1
ATOM 18807 C CA . SER B 1 520 ? 25.146 -33.975 10.812 1.00 42.26 501 SER B CA 1
ATOM 18808 C C . SER B 1 520 ? 24.919 -35.258 11.596 1.00 44.27 501 SER B C 1
ATOM 18809 O O . SER B 1 520 ? 25.316 -35.361 12.755 1.00 43.72 501 SER B O 1
ATOM 18817 N N . VAL B 1 521 ? 24.281 -36.235 10.956 1.00 42.98 502 VAL B N 1
ATOM 18818 C CA . VAL B 1 521 ? 23.964 -37.501 11.607 1.00 41.33 502 VAL B CA 1
ATOM 18819 C C . VAL B 1 521 ? 25.183 -38.419 11.639 1.00 43.84 502 VAL B C 1
ATOM 18820 O O . VAL B 1 521 ? 25.457 -39.061 12.654 1.00 41.15 502 VAL B O 1
ATOM 18833 N N . LYS B 1 522 ? 25.912 -38.480 10.527 1.00 43.63 503 LYS B N 1
ATOM 18834 C CA . LYS B 1 522 ? 27.112 -39.307 10.454 1.00 42.82 503 LYS B CA 1
ATOM 18835 C C . LYS B 1 522 ? 28.127 -38.895 11.516 1.00 40.24 503 LYS B C 1
ATOM 18836 O O . LYS B 1 522 ? 28.725 -39.741 12.178 1.00 46.78 503 LYS B O 1
ATOM 18855 N N . LYS B 1 523 ? 28.313 -37.589 11.675 1.00 40.80 504 LYS B N 1
ATOM 18856 C CA . LYS B 1 523 ? 29.383 -37.063 12.516 1.00 50.00 504 LYS B CA 1
ATOM 18857 C C . LYS B 1 523 ? 28.980 -36.890 13.981 1.00 48.28 504 LYS B C 1
ATOM 18858 O O . LYS B 1 523 ? 29.768 -36.403 14.791 1.00 47.69 504 LYS B O 1
ATOM 18877 N N . ASP B 1 524 ? 27.758 -37.288 14.319 1.00 47.97 505 ASP B N 1
ATOM 18878 C CA . ASP B 1 524 ? 27.326 -37.305 15.711 1.00 42.30 505 ASP B CA 1
ATOM 18879 C C . ASP B 1 524 ? 27.800 -38.597 16.361 1.00 37.74 505 ASP B C 1
ATOM 18880 O O . ASP B 1 524 ? 27.080 -39.588 16.384 1.00 40.58 505 ASP B O 1
ATOM 18889 N N . ASN B 1 525 ? 29.015 -38.578 16.892 1.00 40.14 506 ASN B N 1
ATOM 18890 C CA . ASN B 1 525 ? 29.621 -39.775 17.463 1.00 40.41 506 ASN B CA 1
ATOM 18891 C C . ASN B 1 525 ? 28.766 -40.418 18.552 1.00 36.86 506 ASN B C 1
ATOM 18892 O O . ASN B 1 525 ? 28.865 -41.622 18.792 1.00 36.01 506 ASN B O 1
ATOM 18903 N N . GLU B 1 526 ? 27.925 -39.620 19.202 1.00 32.88 507 GLU B N 1
ATOM 18904 C CA . GLU B 1 526 ? 27.149 -40.100 20.341 1.00 36.30 507 GLU B CA 1
ATOM 18905 C C . GLU B 1 526 ? 25.929 -40.928 19.934 1.00 36.31 507 GLU B C 1
ATOM 18906 O O . GLU B 1 526 ? 25.605 -41.917 20.587 1.00 36.61 507 GLU B O 1
ATOM 18918 N N . ILE B 1 527 ? 25.254 -40.532 18.859 1.00 34.08 508 ILE B N 1
ATOM 18919 C CA . ILE B 1 527 ? 24.122 -41.307 18.364 1.00 34.61 508 ILE B CA 1
ATOM 18920 C C . ILE B 1 527 ? 24.625 -42.586 17.704 1.00 37.48 508 ILE B C 1
ATOM 18921 O O . ILE B 1 527 ? 23.930 -43.601 17.685 1.00 36.64 508 ILE B O 1
ATOM 18937 N N . GLN B 1 528 ? 25.840 -42.532 17.169 1.00 36.93 509 GLN B N 1
ATOM 18938 C CA . GLN B 1 528 ? 26.448 -43.694 16.534 1.00 36.07 509 GLN B CA 1
ATOM 18939 C C . GLN B 1 528 ? 26.834 -44.730 17.582 1.00 37.06 509 GLN B C 1
ATOM 18940 O O . GLN B 1 528 ? 26.773 -45.933 17.330 1.00 39.23 509 GLN B O 1
ATOM 18954 N N . ASP B 1 529 ? 27.236 -44.260 18.760 1.00 38.73 510 ASP B N 1
ATOM 18955 C CA . ASP B 1 529 ? 27.514 -45.153 19.879 1.00 40.68 510 ASP B CA 1
ATOM 18956 C C . ASP B 1 529 ? 26.212 -45.795 20.338 1.00 37.29 510 ASP B C 1
ATOM 18957 O O . ASP B 1 529 ? 26.164 -46.984 20.654 1.00 36.69 510 ASP B O 1
ATOM 18966 N N . TRP B 1 530 ? 25.157 -44.989 20.364 1.00 36.68 511 TRP B N 1
ATOM 18967 C CA . TRP B 1 530 ? 23.839 -45.444 20.780 1.00 37.78 511 TRP B CA 1
ATOM 18968 C C . TRP B 1 530 ? 23.347 -46.597 19.910 1.00 36.72 511 TRP B C 1
ATOM 18969 O O . TRP B 1 530 ? 23.027 -47.674 20.414 1.00 34.76 511 TRP B O 1
ATOM 18990 N N . ILE B 1 531 ? 23.294 -46.374 18.602 1.00 36.88 512 ILE B N 1
ATOM 18991 C CA . ILE B 1 531 ? 22.758 -47.377 17.688 1.00 36.86 512 ILE B CA 1
ATOM 18992 C C . ILE B 1 531 ? 23.684 -48.583 17.560 1.00 37.47 512 ILE B C 1
ATOM 18993 O O . ILE B 1 531 ? 23.224 -49.699 17.316 1.00 39.51 512 ILE B O 1
ATOM 19009 N N . ARG B 1 532 ? 24.985 -48.364 17.731 1.00 36.85 513 ARG B N 1
ATOM 19010 C CA . ARG B 1 532 ? 25.948 -49.458 17.658 1.00 40.93 513 ARG B CA 1
ATOM 19011 C C . ARG B 1 532 ? 25.818 -50.378 18.870 1.00 38.24 513 ARG B C 1
ATOM 19012 O O . ARG B 1 532 ? 25.996 -51.591 18.765 1.00 38.64 513 ARG B O 1
ATOM 19033 N N . ASP B 1 533 ? 25.506 -49.793 20.021 1.00 34.53 514 ASP B N 1
ATOM 19034 C CA . ASP B 1 533 ? 25.339 -50.567 21.244 1.00 35.98 514 ASP B CA 1
ATOM 19035 C C . ASP B 1 533 ? 24.075 -51.423 21.163 1.00 37.46 514 ASP B C 1
ATOM 19036 O O . ASP B 1 533 ? 24.025 -52.530 21.700 1.00 39.61 514 ASP B O 1
ATOM 19045 N N . LEU B 1 534 ? 23.056 -50.905 20.484 1.00 36.04 515 LEU B N 1
ATOM 19046 C CA . LEU B 1 534 ? 21.813 -51.643 20.286 1.00 37.19 515 LEU B CA 1
ATOM 19047 C C . LEU B 1 534 ? 22.023 -52.812 19.333 1.00 35.83 515 LEU B C 1
ATOM 19048 O O . LEU B 1 534 ? 21.554 -53.921 19.583 1.00 35.96 515 LEU B O 1
ATOM 19064 N N . HIS B 1 535 ? 22.730 -52.555 18.238 1.00 37.29 516 HIS B N 1
ATOM 19065 C CA . HIS B 1 535 ? 22.973 -53.574 17.224 1.00 35.41 516 HIS B CA 1
ATOM 19066 C C . HIS B 1 535 ? 23.768 -54.748 17.778 1.00 34.86 516 HIS B C 1
ATOM 19067 O O . HIS B 1 535 ? 23.546 -55.894 17.391 1.00 39.63 516 HIS B O 1
ATOM 19081 N N . GLU B 1 536 ? 24.692 -54.459 18.688 1.00 40.72 517 GLU B N 1
ATOM 19082 C CA . GLU B 1 536 ? 25.609 -55.474 19.196 1.00 41.51 517 GLU B CA 1
ATOM 19083 C C . GLU B 1 536 ? 25.080 -56.181 20.441 1.00 38.62 517 GLU B C 1
ATOM 19084 O O . GLU B 1 536 ? 25.141 -57.406 20.535 1.00 42.17 517 GLU B O 1
ATOM 19096 N N . ASN B 1 537 ? 24.558 -55.410 21.391 1.00 37.13 518 ASN B N 1
ATOM 19097 C CA . ASN B 1 537 ? 24.120 -55.967 22.668 1.00 38.41 518 ASN B CA 1
ATOM 19098 C C . ASN B 1 537 ? 22.611 -55.893 22.889 1.00 38.13 518 ASN B C 1
ATOM 19099 O O . ASN B 1 537 ? 22.043 -56.728 23.591 1.00 36.28 518 ASN B O 1
ATOM 19110 N N . GLY B 1 538 ? 21.966 -54.893 22.297 1.00 36.64 519 GLY B N 1
ATOM 19111 C CA . GLY B 1 538 ? 20.540 -54.696 22.482 1.00 34.53 519 GLY B CA 1
ATOM 19112 C C . GLY B 1 538 ? 19.693 -55.775 21.832 1.00 36.99 519 GLY B C 1
ATOM 19113 O O . GLY B 1 538 ? 18.681 -56.203 22.391 1.00 33.00 519 GLY B O 1
ATOM 19117 N N . TYR B 1 539 ? 20.104 -56.218 20.648 1.00 34.37 520 TYR B N 1
ATOM 19118 C CA . TYR B 1 539 ? 19.311 -57.170 19.880 1.00 34.33 520 TYR B CA 1
ATOM 19119 C C . TYR B 1 539 ? 20.180 -58.228 19.213 1.00 36.62 520 TYR B C 1
ATOM 19120 O O . TYR B 1 539 ? 20.343 -58.223 17.993 1.00 39.15 520 TYR B O 1
ATOM 19138 N N . PRO B 1 540 ? 20.738 -59.146 20.016 1.00 35.69 521 PRO B N 1
ATOM 19139 C CA . PRO B 1 540 ? 21.530 -60.254 19.470 1.00 37.67 521 PRO B CA 1
ATOM 19140 C C . PRO B 1 540 ? 20.711 -61.085 18.489 1.00 40.42 521 PRO B C 1
ATOM 19141 O O . PRO B 1 540 ? 19.515 -61.280 18.703 1.00 42.44 521 PRO B O 1
ATOM 19152 N N . ALA B 1 541 ? 21.354 -61.564 17.429 1.00 42.47 522 ALA B N 1
ATOM 19153 C CA . ALA B 1 541 ? 20.659 -62.251 16.344 1.00 40.09 522 ALA B CA 1
ATOM 19154 C C . ALA B 1 541 ? 19.838 -63.444 16.831 1.00 37.77 522 ALA B C 1
ATOM 19155 O O . ALA B 1 541 ? 18.754 -63.715 16.311 1.00 35.22 522 ALA B O 1
ATOM 19162 N N . GLY B 1 542 ? 20.357 -64.155 17.825 1.00 32.74 523 GLY B N 1
ATOM 19163 C CA . GLY B 1 542 ? 19.697 -65.345 18.330 1.00 35.47 523 GLY B CA 1
ATOM 19164 C C . GLY B 1 542 ? 20.306 -66.607 17.750 1.00 39.11 523 GLY B C 1
ATOM 19165 O O . GLY B 1 542 ? 21.225 -66.539 16.934 1.00 40.49 523 GLY B O 1
ATOM 19169 N N . SER B 1 543 ? 19.782 -67.759 18.158 1.00 39.79 524 SER B N 1
ATOM 19170 C CA . SER B 1 543 ? 20.396 -69.041 17.824 1.00 37.66 524 SER B CA 1
ATOM 19171 C C . SER B 1 543 ? 20.077 -69.530 16.409 1.00 38.93 524 SER B C 1
ATOM 19172 O O . SER B 1 543 ? 20.540 -70.594 16.002 1.00 42.68 524 SER B O 1
ATOM 19180 N N . ASP B 1 544 ? 19.290 -68.763 15.661 1.00 39.85 525 ASP B N 1
ATOM 19181 C CA . ASP B 1 544 ? 19.043 -69.076 14.255 1.00 39.67 525 ASP B CA 1
ATOM 19182 C C . ASP B 1 544 ? 19.874 -68.172 13.349 1.00 42.65 525 ASP B C 1
ATOM 19183 O O . ASP B 1 544 ? 19.893 -68.350 12.132 1.00 48.95 525 ASP B O 1
ATOM 19192 N N . GLY B 1 545 ? 20.559 -67.204 13.947 1.00 39.93 526 GLY B N 1
ATOM 19193 C CA . GLY B 1 545 ? 21.400 -66.290 13.197 1.00 38.68 526 GLY B CA 1
ATOM 19194 C C . GLY B 1 545 ? 20.598 -65.261 12.423 1.00 44.26 526 GLY B C 1
ATOM 19195 O O . GLY B 1 545 ? 21.119 -64.617 11.512 1.00 49.60 526 GLY B O 1
ATOM 19199 N N . THR B 1 546 ? 19.331 -65.097 12.788 1.00 41.25 527 THR B N 1
ATOM 19200 C CA . THR B 1 546 ? 18.458 -64.158 12.094 1.00 41.59 527 THR B CA 1
ATOM 19201 C C . THR B 1 546 ? 18.744 -62.724 12.523 1.00 42.40 527 THR B C 1
ATOM 19202 O O . THR B 1 546 ? 18.390 -62.311 13.628 1.00 40.38 527 THR B O 1
ATOM 19213 N N . ASP B 1 547 ? 19.388 -61.969 11.639 1.00 43.16 528 ASP B N 1
ATOM 19214 C CA . ASP B 1 547 ? 19.681 -60.566 11.896 1.00 39.71 528 ASP B CA 1
ATOM 19215 C C . ASP B 1 547 ? 18.391 -59.786 12.137 1.00 40.27 528 ASP B C 1
ATOM 19216 O O . ASP B 1 547 ? 17.409 -59.952 11.413 1.00 40.52 528 ASP B O 1
ATOM 19225 N N . LYS B 1 548 ? 18.406 -58.932 13.157 1.00 39.41 529 LYS B N 1
ATOM 19226 C CA . LYS B 1 548 ? 17.212 -58.209 13.582 1.00 35.82 529 LYS B CA 1
ATOM 19227 C C . LYS B 1 548 ? 16.997 -56.930 12.774 1.00 36.85 529 LYS B C 1
ATOM 19228 O O . LYS B 1 548 ? 16.029 -56.203 12.996 1.00 36.64 529 LYS B O 1
ATOM 19247 N N . LYS B 1 549 ? 17.905 -56.663 11.841 1.00 35.42 530 LYS B N 1
ATOM 19248 C CA . LYS B 1 549 ? 17.806 -55.501 10.960 1.00 34.24 530 LYS B CA 1
ATOM 19249 C C . LYS B 1 549 ? 17.841 -54.177 11.720 1.00 37.67 530 LYS B C 1
ATOM 19250 O O . LYS B 1 549 ? 17.188 -53.207 11.330 1.00 37.89 530 LYS B O 1
ATOM 19269 N N . VAL B 1 550 ? 18.605 -54.145 12.807 1.00 36.87 531 VAL B N 1
ATOM 19270 C CA . VAL B 1 550 ? 18.916 -52.892 13.480 1.00 35.86 531 VAL B CA 1
ATOM 19271 C C . VAL B 1 550 ? 20.165 -52.318 12.820 1.00 41.60 531 VAL B C 1
ATOM 19272 O O . VAL B 1 550 ? 21.159 -53.025 12.660 1.00 45.09 531 VAL B O 1
ATOM 19285 N N . PRO B 1 551 ? 20.120 -51.037 12.421 1.00 41.30 532 PRO B N 1
ATOM 19286 C CA . PRO B 1 551 ? 21.253 -50.459 11.689 1.00 39.85 532 PRO B CA 1
ATOM 19287 C C . PRO B 1 551 ? 22.570 -50.544 12.457 1.00 44.99 532 PRO B C 1
ATOM 19288 O O . PRO B 1 551 ? 22.578 -50.449 13.685 1.00 43.58 532 PRO B O 1
ATOM 19299 N N . LYS B 1 552 ? 23.670 -50.726 11.731 1.00 43.85 533 LYS B N 1
ATOM 19300 C CA . LYS B 1 552 ? 24.997 -50.683 12.330 1.00 47.70 533 LYS B CA 1
ATOM 19301 C C . LYS B 1 552 ? 25.382 -49.231 12.589 1.00 44.91 533 LYS B C 1
ATOM 19302 O O . LYS B 1 552 ? 26.195 -48.933 13.465 1.00 43.66 533 LYS B O 1
ATOM 19321 N N . SER B 1 553 ? 24.788 -48.331 11.812 1.00 41.43 534 SER B N 1
ATOM 19322 C CA . SER B 1 553 ? 25.021 -46.902 11.967 1.00 42.15 534 SER B CA 1
ATOM 19323 C C . SER B 1 553 ? 23.907 -46.124 11.282 1.00 41.69 534 SER B C 1
ATOM 19324 O O . SER B 1 553 ? 23.207 -46.657 10.421 1.00 46.70 534 SER B O 1
ATOM 19332 N N . PHE B 1 554 ? 23.742 -44.864 11.671 1.00 38.94 535 PHE B N 1
ATOM 19333 C CA . PHE B 1 554 ? 22.776 -43.984 11.024 1.00 40.26 535 PHE B CA 1
ATOM 19334 C C . PHE B 1 554 ? 23.482 -43.151 9.960 1.00 44.69 535 PHE B C 1
ATOM 19335 O O . PHE B 1 554 ? 24.343 -42.331 10.276 1.00 45.96 535 PHE B O 1
ATOM 19352 N N . GLU B 1 555 ? 23.116 -43.365 8.700 1.00 44.32 536 GLU B N 1
ATOM 19353 C CA . GLU B 1 555 ? 23.789 -42.705 7.586 1.00 45.82 536 GLU B CA 1
ATOM 19354 C C . GLU B 1 555 ? 23.037 -41.469 7.097 1.00 43.15 536 GLU B C 1
ATOM 19355 O O . GLU B 1 555 ? 23.592 -40.645 6.370 1.00 48.71 536 GLU B O 1
ATOM 19367 N N . ASN B 1 556 ? 21.775 -41.342 7.492 1.00 39.62 537 ASN B N 1
ATOM 19368 C CA . ASN B 1 556 ? 20.977 -40.182 7.115 1.00 40.69 537 ASN B CA 1
ATOM 19369 C C . ASN B 1 556 ? 19.909 -39.867 8.158 1.00 38.78 537 ASN B C 1
ATOM 19370 O O . ASN B 1 556 ? 19.734 -40.610 9.120 1.00 36.34 537 ASN B O 1
ATOM 19381 N N . ARG B 1 557 ? 19.200 -38.760 7.960 1.00 40.16 538 ARG B N 1
ATOM 19382 C CA . ARG B 1 557 ? 18.200 -38.311 8.920 1.00 38.36 538 ARG B CA 1
ATOM 19383 C C . ARG B 1 557 ? 16.940 -39.169 8.871 1.00 41.22 538 ARG B C 1
ATOM 19384 O O . ARG B 1 557 ? 16.275 -39.364 9.888 1.00 39.55 538 ARG B O 1
ATOM 19405 N N . GLU B 1 558 ? 16.617 -39.684 7.689 1.00 40.28 539 GLU B N 1
ATOM 19406 C CA . GLU B 1 558 ? 15.403 -40.473 7.514 1.00 37.83 539 GLU B CA 1
ATOM 19407 C C . GLU B 1 558 ? 15.467 -41.779 8.302 1.00 37.38 539 GLU B C 1
ATOM 19408 O O . GLU B 1 558 ? 14.495 -42.165 8.950 1.00 37.39 539 GLU B O 1
ATOM 19420 N N . GLU B 1 559 ? 16.612 -42.455 8.250 1.00 37.58 540 GLU B N 1
ATOM 19421 C CA . GLU B 1 559 ? 16.812 -43.673 9.028 1.00 38.21 540 GLU B CA 1
ATOM 19422 C C . GLU B 1 559 ? 16.645 -43.386 10.513 1.00 36.70 540 GLU B C 1
ATOM 19423 O O . GLU B 1 559 ? 16.038 -44.168 11.243 1.00 35.85 540 GLU B O 1
ATOM 19435 N N . LEU B 1 560 ? 17.193 -42.258 10.953 1.00 34.48 541 LEU B N 1
ATOM 19436 C CA . LEU B 1 560 ? 17.146 -41.877 12.358 1.00 36.84 541 LEU B CA 1
ATOM 19437 C C . LEU B 1 560 ? 15.711 -41.611 12.804 1.00 32.10 541 LEU B C 1
ATOM 19438 O O . LEU B 1 560 ? 15.287 -42.061 13.868 1.00 30.29 541 LEU B O 1
ATOM 19454 N N . VAL B 1 561 ? 14.967 -40.880 11.983 1.00 32.16 542 VAL B N 1
ATOM 19455 C CA . VAL B 1 561 ? 13.582 -40.554 12.299 1.00 33.97 542 VAL B CA 1
ATOM 19456 C C . VAL B 1 561 ? 12.729 -41.817 12.392 1.00 35.10 542 VAL B C 1
ATOM 19457 O O . VAL B 1 561 ? 11.951 -41.980 13.332 1.00 32.66 542 VAL B O 1
ATOM 19470 N N . HIS B 1 562 ? 12.877 -42.711 11.420 1.00 32.57 543 HIS B N 1
ATOM 19471 C CA . HIS B 1 562 ? 12.080 -43.931 11.397 1.00 33.64 543 HIS B CA 1
ATOM 19472 C C . HIS B 1 562 ? 12.293 -44.749 12.665 1.00 31.85 543 HIS B C 1
ATOM 19473 O O . HIS B 1 562 ? 11.333 -45.122 13.342 1.00 31.81 543 HIS B O 1
ATOM 19487 N N . PHE B 1 563 ? 13.554 -45.028 12.982 1.00 28.34 544 PHE B N 1
ATOM 19488 C CA . PHE B 1 563 ? 13.879 -45.857 14.135 1.00 27.20 544 PHE B CA 1
ATOM 19489 C C . PHE B 1 563 ? 13.305 -45.266 15.420 1.00 26.55 544 PHE B C 1
ATOM 19490 O O . PHE B 1 563 ? 12.816 -45.994 16.280 1.00 27.54 544 PHE B O 1
ATOM 19507 N N . LEU B 1 564 ? 13.364 -43.945 15.544 1.00 29.85 545 LEU B N 1
ATOM 19508 C CA . LEU B 1 564 ? 12.862 -43.268 16.735 1.00 28.78 545 LEU B CA 1
ATOM 19509 C C . LEU B 1 564 ? 11.337 -43.260 16.758 1.00 29.07 545 LEU B C 1
ATOM 19510 O O . LEU B 1 564 ? 10.724 -43.323 17.823 1.00 30.90 545 LEU B O 1
ATOM 19526 N N . THR B 1 565 ? 10.729 -43.181 15.578 1.00 30.60 546 THR B N 1
ATOM 19527 C CA . THR B 1 565 ? 9.276 -43.239 15.466 1.00 28.65 546 THR B CA 1
ATOM 19528 C C . THR B 1 565 ? 8.780 -44.584 15.987 1.00 30.00 546 THR B C 1
ATOM 19529 O O . THR B 1 565 ? 7.784 -44.655 16.705 1.00 32.24 546 THR B O 1
ATOM 19540 N N . VAL B 1 566 ? 9.486 -45.648 15.620 1.00 26.10 547 VAL B N 1
ATOM 19541 C CA . VAL B 1 566 ? 9.159 -46.988 16.092 1.00 26.30 547 VAL B CA 1
ATOM 19542 C C . VAL B 1 566 ? 9.161 -47.051 17.616 1.00 29.82 547 VAL B C 1
ATOM 19543 O O . VAL B 1 566 ? 8.254 -47.620 18.223 1.00 29.05 547 VAL B O 1
ATOM 19556 N N . VAL B 1 567 ? 10.185 -46.466 18.230 1.00 30.36 548 VAL B N 1
ATOM 19557 C CA . VAL B 1 567 ? 10.336 -46.516 19.680 1.00 29.14 548 VAL B CA 1
ATOM 19558 C C . VAL B 1 567 ? 9.219 -45.752 20.384 1.00 27.97 548 VAL B C 1
ATOM 19559 O O . VAL B 1 567 ? 8.579 -46.274 21.295 1.00 28.59 548 VAL B O 1
ATOM 19572 N N . VAL B 1 568 ? 8.988 -44.514 19.960 1.00 27.39 549 VAL B N 1
ATOM 19573 C CA . VAL B 1 568 ? 7.972 -43.672 20.583 1.00 28.72 549 VAL B CA 1
ATOM 19574 C C . VAL B 1 568 ? 6.581 -44.282 20.424 1.00 31.94 549 VAL B C 1
ATOM 19575 O O . VAL B 1 568 ? 5.769 -44.252 21.351 1.00 29.45 549 VAL B O 1
ATOM 19588 N N . PHE B 1 569 ? 6.313 -44.837 19.246 1.00 29.12 550 PHE B N 1
ATOM 19589 C CA . PHE B 1 569 ? 5.013 -45.424 18.955 1.00 27.89 550 PHE B CA 1
ATOM 19590 C C . PHE B 1 569 ? 4.773 -46.683 19.783 1.00 28.71 550 PHE B C 1
ATOM 19591 O O . PHE B 1 569 ? 3.675 -46.892 20.302 1.00 28.52 550 PHE B O 1
ATOM 19608 N N . THR B 1 570 ? 5.801 -47.519 19.906 1.00 25.05 551 THR B N 1
ATOM 19609 C CA . THR B 1 570 ? 5.672 -48.789 20.612 1.00 25.73 551 THR B CA 1
ATOM 19610 C C . THR B 1 570 ? 5.565 -48.590 22.123 1.00 26.52 551 THR B C 1
ATOM 19611 O O . THR B 1 570 ? 4.809 -49.290 22.794 1.00 26.98 551 THR B O 1
ATOM 19622 N N . CYS B 1 571 ? 6.323 -47.636 22.653 1.00 27.80 552 CYS B N 1
ATOM 19623 C CA . CYS B 1 571 ? 6.326 -47.372 24.088 1.00 29.36 552 CYS B CA 1
ATOM 19624 C C . CYS B 1 571 ? 5.027 -46.711 24.546 1.00 29.40 552 CYS B C 1
ATOM 19625 O O . CYS B 1 571 ? 4.644 -46.827 25.709 1.00 28.49 552 CYS B O 1
ATOM 19633 N N . SER B 1 572 ? 4.355 -46.019 23.633 1.00 27.55 553 SER B N 1
ATOM 19634 C CA . SER B 1 572 ? 3.128 -45.308 23.976 1.00 27.45 553 SER B CA 1
ATOM 19635 C C . SER B 1 572 ? 1.870 -45.990 23.436 1.00 26.66 553 SER B C 1
ATOM 19636 O O . SER B 1 572 ? 1.102 -46.576 24.197 1.00 26.99 553 SER B O 1
ATOM 19644 N N . CYS B 1 573 ? 1.669 -45.923 22.124 1.00 25.41 554 CYS B N 1
ATOM 19645 C CA . CYS B 1 573 ? 0.417 -46.371 21.513 1.00 26.70 554 CYS B CA 1
ATOM 19646 C C . CYS B 1 573 ? 0.264 -47.890 21.533 1.00 25.09 554 CYS B C 1
ATOM 19647 O O . CYS B 1 573 ? -0.707 -48.411 22.075 1.00 26.94 554 CYS B O 1
ATOM 19655 N N . GLN B 1 574 ? 1.219 -48.595 20.938 1.00 25.33 555 GLN B N 1
ATOM 19656 C CA . GLN B 1 574 ? 1.128 -50.045 20.820 1.00 24.83 555 GLN B CA 1
ATOM 19657 C C . GLN B 1 574 ? 0.892 -50.686 22.182 1.00 26.03 555 GLN B C 1
ATOM 19658 O O . GLN B 1 574 ? -0.025 -51.492 22.342 1.00 28.56 555 GLN B O 1
ATOM 19672 N N . HIS B 1 575 ? 1.715 -50.328 23.163 1.00 24.34 556 HIS B N 1
ATOM 19673 C CA . HIS B 1 575 ? 1.566 -50.886 24.501 1.00 26.80 556 HIS B CA 1
ATOM 19674 C C . HIS B 1 575 ? 0.177 -50.601 25.053 1.00 26.47 556 HIS B C 1
ATOM 19675 O O . HIS B 1 575 ? -0.445 -51.468 25.660 1.00 28.86 556 HIS B O 1
ATOM 19689 N N . ALA B 1 576 ? -0.307 -49.383 24.840 1.00 25.53 557 ALA B N 1
ATOM 19690 C CA . ALA B 1 576 ? -1.619 -48.990 25.336 1.00 28.58 557 ALA B CA 1
ATOM 19691 C C . ALA B 1 576 ? -2.718 -49.847 24.719 1.00 25.75 557 ALA B C 1
ATOM 19692 O O . ALA B 1 576 ? -3.647 -50.270 25.404 1.00 27.66 557 ALA B O 1
ATOM 19699 N N . ALA B 1 577 ? -2.600 -50.101 23.421 1.00 23.17 558 ALA B N 1
ATOM 19700 C CA . ALA B 1 577 ? -3.627 -50.822 22.682 1.00 22.72 558 ALA B CA 1
ATOM 19701 C C . ALA B 1 577 ? -3.743 -52.272 23.138 1.00 25.95 558 ALA B C 1
ATOM 19702 O O . ALA B 1 577 ? -4.843 -52.819 23.198 1.00 27.53 558 ALA B O 1
ATOM 19709 N N . VAL B 1 578 ? -2.610 -52.890 23.459 1.00 24.69 559 VAL B N 1
ATOM 19710 C CA . VAL B 1 578 ? -2.587 -54.303 23.821 1.00 25.60 559 VAL B CA 1
ATOM 19711 C C . VAL B 1 578 ? -2.500 -54.531 25.329 1.00 27.42 559 VAL B C 1
ATOM 19712 O O . VAL B 1 578 ? -2.447 -55.675 25.777 1.00 29.23 559 VAL B O 1
ATOM 19725 N N . ASN B 1 579 ? -2.483 -53.454 26.109 1.00 27.81 560 ASN B N 1
ATOM 19726 C CA . ASN B 1 579 ? -2.332 -53.569 27.557 1.00 27.75 560 ASN B CA 1
ATOM 19727 C C . ASN B 1 579 ? -3.581 -53.124 28.317 1.00 25.71 560 ASN B C 1
ATOM 19728 O O . ASN B 1 579 ? -4.170 -53.903 29.063 1.00 27.64 560 ASN B O 1
ATOM 19739 N N . PHE B 1 580 ? -3.988 -51.874 28.125 1.00 27.31 561 PHE B N 1
ATOM 19740 C CA . PHE B 1 580 ? -5.087 -51.307 28.903 1.00 31.60 561 PHE B CA 1
ATOM 19741 C C . PHE B 1 580 ? -6.454 -51.731 28.378 1.00 29.73 561 PHE B C 1
ATOM 19742 O O . PHE B 1 580 ? -7.484 -51.386 28.957 1.00 30.68 561 PHE B O 1
ATOM 19759 N N . SER B 1 581 ? -6.455 -52.487 27.286 1.00 28.34 562 SER B N 1
ATOM 19760 C CA . SER B 1 581 ? -7.680 -53.049 26.737 1.00 28.20 562 SER B CA 1
ATOM 19761 C C . SER B 1 581 ? -7.935 -54.443 27.303 1.00 28.18 562 SER B C 1
ATOM 19762 O O . SER B 1 581 ? -8.906 -55.103 26.934 1.00 28.46 562 SER B O 1
ATOM 19770 N N . GLN B 1 582 ? -7.064 -54.886 28.205 1.00 30.39 563 GLN B N 1
ATOM 19771 C CA . GLN B 1 582 ? -7.089 -56.265 28.689 1.00 29.86 563 GLN B CA 1
ATOM 19772 C C . GLN B 1 582 ? -8.287 -56.595 29.574 1.00 29.33 563 GLN B C 1
ATOM 19773 O O . GLN B 1 582 ? -8.672 -57.756 29.676 1.00 30.45 563 GLN B O 1
ATOM 19787 N N . MET B 1 583 ? -8.872 -55.594 30.222 1.00 27.94 564 MET B N 1
ATOM 19788 C CA . MET B 1 583 ? -10.017 -55.850 31.089 1.00 30.20 564 MET B CA 1
ATOM 19789 C C . MET B 1 583 ? -11.272 -56.051 30.245 1.00 29.99 564 MET B C 1
ATOM 19790 O O . MET B 1 583 ? -12.127 -56.879 30.569 1.00 29.36 564 MET B O 1
ATOM 19804 N N . ALA B 1 584 ? -11.376 -55.296 29.157 1.00 29.18 565 ALA B N 1
ATOM 19805 C CA . ALA B 1 584 ? -12.483 -55.456 28.223 1.00 30.32 565 ALA B CA 1
ATOM 19806 C C . ALA B 1 584 ? -12.400 -56.815 27.535 1.00 30.00 565 ALA B C 1
ATOM 19807 O O . ALA B 1 584 ? -13.416 -57.381 27.129 1.00 31.21 565 ALA B O 1
ATOM 19814 N N . THR B 1 585 ? -11.183 -57.334 27.411 1.00 27.19 566 THR B N 1
ATOM 19815 C CA . THR B 1 585 ? -10.947 -58.579 26.690 1.00 29.12 566 THR B CA 1
ATOM 19816 C C . THR B 1 585 ? -11.002 -59.804 27.602 1.00 30.56 566 THR B C 1
ATOM 19817 O O . THR B 1 585 ? -11.606 -60.816 27.248 1.00 27.98 566 THR B O 1
ATOM 19828 N N . TYR B 1 586 ? -10.377 -59.710 28.772 1.00 27.53 567 TYR B N 1
ATOM 19829 C CA . TYR B 1 586 ? -10.271 -60.852 29.676 1.00 29.45 567 TYR B CA 1
ATOM 19830 C C . TYR B 1 586 ? -11.189 -60.737 30.888 1.00 29.19 567 TYR B C 1
ATOM 19831 O O . TYR B 1 586 ? -11.316 -61.685 31.661 1.00 34.03 567 TYR B O 1
ATOM 19849 N N . GLY B 1 587 ? -11.824 -59.582 31.059 1.00 26.91 568 GLY B N 1
ATOM 19850 C CA . GLY B 1 587 ? -12.744 -59.386 32.167 1.00 30.82 568 GLY B CA 1
ATOM 19851 C C . GLY B 1 587 ? -13.733 -60.531 32.2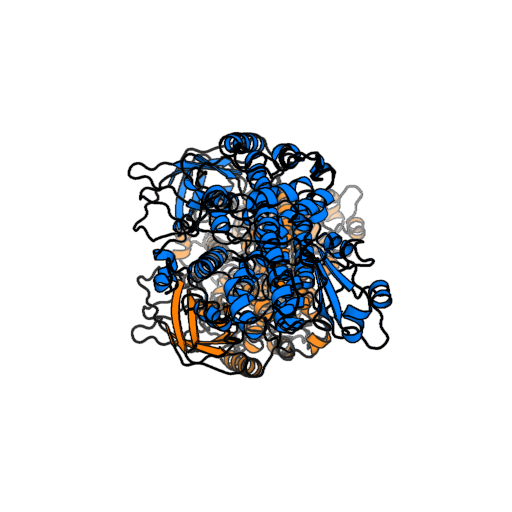54 1.00 32.14 568 GLY B C 1
ATOM 19852 O O . GLY B 1 587 ? -13.891 -61.151 33.306 1.00 34.81 568 GLY B O 1
ATOM 19856 N N . PHE B 1 588 ? -14.403 -60.805 31.138 1.00 31.61 569 PHE B N 1
ATOM 19857 C CA . PHE B 1 588 ? -15.292 -61.954 31.028 1.00 29.54 569 PHE B CA 1
ATOM 19858 C C . PHE B 1 588 ? -14.506 -63.111 30.415 1.00 30.30 569 PHE B C 1
ATOM 19859 O O . PHE B 1 588 ? -14.271 -63.152 29.207 1.00 30.08 569 PHE B O 1
ATOM 19876 N N . HIS B 1 589 ? -14.103 -64.051 31.264 1.00 29.87 570 HIS B N 1
ATOM 19877 C CA . HIS B 1 589 ? -13.124 -65.070 30.893 1.00 30.62 570 HIS B CA 1
ATOM 19878 C C . HIS B 1 589 ? -13.437 -65.804 29.585 1.00 31.25 570 HIS B C 1
ATOM 19879 O O . HIS B 1 589 ? -12.541 -66.011 28.767 1.00 32.56 570 HIS B O 1
ATOM 19893 N N . PRO B 1 590 ? -14.702 -66.211 29.386 1.00 29.98 571 PRO B N 1
ATOM 19894 C CA . PRO B 1 590 ? -15.049 -66.975 28.181 1.00 27.87 571 PRO B CA 1
ATOM 19895 C C . PRO B 1 590 ? -14.745 -66.244 26.873 1.00 27.66 571 PRO B C 1
ATOM 19896 O O . PRO B 1 590 ? -14.612 -66.893 25.837 1.00 28.73 571 PRO B O 1
ATOM 19907 N N . ASN B 1 591 ? -14.639 -64.920 26.917 1.00 28.14 572 ASN B N 1
ATOM 19908 C CA . ASN B 1 591 ? -14.347 -64.146 25.714 1.00 28.31 572 ASN B CA 1
ATOM 19909 C C . ASN B 1 591 ? -12.919 -64.374 25.229 1.00 31.48 572 ASN B C 1
ATOM 19910 O O . ASN B 1 591 ? -12.614 -64.175 24.053 1.00 31.71 572 ASN B O 1
ATOM 19921 N N . SER B 1 592 ? -12.049 -64.795 26.142 1.00 31.53 573 SER B N 1
ATOM 19922 C CA . SER B 1 592 ? -10.661 -65.076 25.802 1.00 30.84 573 SER B CA 1
ATOM 19923 C C . SER B 1 592 ? -10.013 -65.930 26.891 1.00 32.36 573 SER B C 1
ATOM 19924 O O . SER B 1 592 ? -9.295 -65.413 27.749 1.00 30.32 573 SER B O 1
ATOM 19932 N N . PRO B 1 593 ? -10.269 -67.247 26.856 1.00 29.25 574 PRO B N 1
ATOM 19933 C CA . PRO B 1 593 ? -9.758 -68.191 27.858 1.00 28.22 574 PRO B CA 1
ATOM 19934 C C . PRO B 1 593 ? -8.235 -68.160 27.963 1.00 31.78 574 PRO B C 1
ATOM 19935 O O . PRO B 1 593 ? -7.550 -68.035 26.946 1.00 30.59 574 PRO B O 1
ATOM 19946 N N . THR B 1 594 ? -7.716 -68.269 29.183 1.00 28.83 575 THR B N 1
ATOM 19947 C CA . THR B 1 594 ? -6.275 -68.247 29.409 1.00 30.22 575 THR B CA 1
ATOM 19948 C C . THR B 1 594 ? -5.700 -69.657 29.460 1.00 29.25 575 THR B C 1
ATOM 19949 O O . THR B 1 594 ? -4.536 -69.870 29.127 1.00 29.91 575 THR B O 1
ATOM 19960 N N . LEU B 1 595 ? -6.519 -70.617 29.881 1.00 31.54 576 LEU B N 1
ATOM 19961 C CA . LEU B 1 595 ? -6.088 -72.008 29.943 1.00 32.18 576 LEU B CA 1
ATOM 19962 C C . LEU B 1 595 ? -7.255 -72.963 29.731 1.00 31.97 576 LEU B C 1
ATOM 19963 O O . LEU B 1 595 ? -8.418 -72.569 29.812 1.00 30.75 576 LEU B O 1
ATOM 19979 N N . MET B 1 596 ? -6.929 -74.221 29.453 1.00 32.09 577 MET B N 1
ATOM 19980 C CA . MET B 1 596 ? -7.921 -75.285 29.397 1.00 29.77 577 MET B CA 1
ATOM 19981 C C . MET B 1 596 ? -7.467 -76.421 30.308 1.00 32.09 577 MET B C 1
ATOM 19982 O O . MET B 1 596 ? -6.293 -76.800 30.302 1.00 29.95 577 MET B O 1
ATOM 19996 N N . ARG B 1 597 ? -8.396 -76.958 31.092 1.00 33.23 578 ARG B N 1
ATOM 19997 C CA . ARG B 1 597 ? -8.069 -77.990 32.068 1.00 31.41 578 ARG B CA 1
ATOM 19998 C C . ARG B 1 597 ? -8.307 -79.391 31.518 1.00 32.76 578 ARG B C 1
ATOM 19999 O O . ARG B 1 597 ? -7.953 -80.384 32.153 1.00 35.77 578 ARG B O 1
ATOM 20020 N N . GLN B 1 598 ? -8.914 -79.467 30.339 1.00 32.11 579 GLN B N 1
ATOM 20021 C CA . GLN B 1 598 ? -9.156 -80.745 29.686 1.00 31.26 579 GLN B CA 1
ATOM 20022 C C . GLN B 1 598 ? -8.652 -80.680 28.256 1.00 31.47 579 GLN B C 1
ATOM 20023 O O . GLN B 1 598 ? -8.620 -79.606 27.659 1.00 33.71 579 GLN B O 1
ATOM 20037 N N . PRO B 1 599 ? -8.246 -81.828 27.701 1.00 32.64 580 PRO B N 1
ATOM 20038 C CA . PRO B 1 599 ? -7.838 -81.840 26.294 1.00 30.49 580 PRO B CA 1
ATOM 20039 C C . PRO B 1 599 ? -9.021 -81.522 25.392 1.00 30.57 580 PRO B C 1
ATOM 20040 O O . PRO B 1 599 ? -10.163 -81.659 25.825 1.00 34.31 580 PRO B O 1
ATOM 20051 N N . PRO B 1 600 ? -8.753 -81.095 24.151 1.00 33.09 581 PRO B N 1
ATOM 20052 C CA . PRO B 1 600 ? -9.835 -80.765 23.218 1.00 33.59 581 PRO B CA 1
ATOM 20053 C C . PRO B 1 600 ? -10.648 -81.997 22.850 1.00 36.39 581 PRO B C 1
ATOM 20054 O O . PRO B 1 600 ? -10.210 -83.115 23.119 1.00 36.54 581 PRO B O 1
ATOM 20065 N N . PRO B 1 601 ? -11.824 -81.798 22.240 1.00 39.14 582 PRO B N 1
ATOM 20066 C CA . PRO B 1 601 ? -12.654 -82.929 21.815 1.00 38.43 582 PRO B CA 1
ATOM 20067 C C . PRO B 1 601 ? -12.027 -83.672 20.641 1.00 41.94 582 PRO B C 1
ATOM 20068 O O . PRO B 1 601 ? -11.329 -83.063 19.830 1.00 42.73 582 PRO B O 1
ATOM 20079 N N . THR B 1 602 ? -12.272 -84.975 20.557 1.00 47.18 583 THR B N 1
ATOM 20080 C CA . THR B 1 602 ? -11.758 -85.781 19.457 1.00 50.27 583 THR B CA 1
ATOM 20081 C C . THR B 1 602 ? -12.883 -86.222 18.524 1.00 48.82 583 THR B C 1
ATOM 20082 O O . THR B 1 602 ? -12.630 -86.733 17.434 1.00 52.29 583 THR B O 1
ATOM 20093 N N . GLU B 1 603 ? -14.124 -86.018 18.956 1.00 44.78 584 GLU B N 1
ATOM 20094 C CA . GLU B 1 603 ? -15.285 -86.424 18.174 1.00 49.07 584 GLU B CA 1
ATOM 20095 C C . GLU B 1 603 ? -16.333 -85.319 18.121 1.00 43.13 584 GLU B C 1
ATOM 20096 O O . GLU B 1 603 ? -16.319 -84.397 18.934 1.00 41.75 584 GLU B O 1
ATOM 20108 N N . LYS B 1 604 ? -17.244 -85.423 17.159 1.00 41.01 585 LYS B N 1
ATOM 20109 C CA . LYS B 1 604 ? -18.347 -84.481 17.042 1.00 40.82 585 LYS B CA 1
ATOM 20110 C C . LYS B 1 604 ? -19.466 -84.851 18.012 1.00 41.01 585 LYS B C 1
ATOM 20111 O O . LYS B 1 604 ? -19.544 -85.984 18.479 1.00 45.40 585 LYS B O 1
ATOM 20130 N N . GLY B 1 605 ? -20.327 -83.885 18.311 1.00 41.87 586 GLY B N 1
ATOM 20131 C CA . GLY B 1 605 ? -21.530 -84.134 19.087 1.00 40.16 586 GLY B CA 1
ATOM 20132 C C . GLY B 1 605 ? -21.324 -84.386 20.571 1.00 37.50 586 GLY B C 1
ATOM 20133 O O . GLY B 1 605 ? -22.276 -84.702 21.283 1.00 40.01 586 GLY B O 1
ATOM 20137 N N . LYS B 1 606 ? -20.095 -84.240 21.050 1.00 38.31 587 LYS B N 1
ATOM 20138 C CA . LYS B 1 606 ? -19.797 -84.522 22.451 1.00 41.23 587 LYS B CA 1
ATOM 20139 C C . LYS B 1 606 ? -19.932 -83.289 23.343 1.00 42.32 587 LYS B C 1
ATOM 20140 O O . LYS B 1 606 ? -19.985 -83.410 24.567 1.00 42.94 587 LYS B O 1
ATOM 20159 N N . SER B 1 607 ? -19.994 -82.107 22.735 1.00 43.28 588 SER B N 1
ATOM 20160 C CA . SER B 1 607 ? -19.970 -80.860 23.498 1.00 36.28 588 SER B CA 1
ATOM 20161 C C . SER B 1 607 ? -21.331 -80.455 24.049 1.00 33.97 588 SER B C 1
ATOM 20162 O O . SER B 1 607 ? -22.363 -80.636 23.406 1.00 35.43 588 SER B O 1
ATOM 20170 N N . ASN B 1 608 ? -21.305 -79.898 25.253 1.00 31.50 589 ASN B N 1
ATOM 20171 C CA . ASN B 1 608 ? -22.481 -79.313 25.880 1.00 32.15 589 ASN B CA 1
ATOM 20172 C C . ASN B 1 608 ? -22.028 -78.347 26.969 1.00 31.96 589 ASN B C 1
ATOM 20173 O O . ASN B 1 608 ? -20.830 -78.156 27.175 1.00 33.30 589 ASN B O 1
ATOM 20184 N N . HIS B 1 609 ? -22.980 -77.742 27.668 1.00 30.18 590 HIS B N 1
ATOM 20185 C CA . HIS B 1 609 ? -22.659 -76.702 28.637 1.00 30.43 590 HIS B CA 1
ATOM 20186 C C . HIS B 1 609 ? -21.693 -77.191 29.719 1.00 32.34 590 HIS B C 1
ATOM 20187 O O . HIS B 1 609 ? -20.647 -76.582 29.944 1.00 32.69 590 HIS B O 1
ATOM 20201 N N . LYS B 1 610 ? -22.035 -78.292 30.381 1.00 33.63 591 LYS B N 1
ATOM 20202 C CA . LYS B 1 610 ? -21.229 -78.792 31.493 1.00 34.25 591 LYS B CA 1
ATOM 20203 C C . LYS B 1 610 ? -19.841 -79.260 31.052 1.00 32.48 591 LYS B C 1
ATOM 20204 O O . LYS B 1 610 ? -18.868 -79.106 31.790 1.00 30.57 591 LYS B O 1
ATOM 20223 N N . VAL B 1 611 ? -19.751 -79.835 29.856 1.00 31.29 592 VAL B N 1
ATOM 20224 C CA . VAL B 1 611 ? -18.463 -80.268 29.324 1.00 31.56 592 VAL B CA 1
ATOM 20225 C C . VAL B 1 611 ? -17.547 -79.067 29.151 1.00 34.38 592 VAL B C 1
ATOM 20226 O O . VAL B 1 611 ? -16.358 -79.124 29.470 1.00 34.73 592 VAL B O 1
ATOM 20239 N N . ILE B 1 612 ? -18.112 -77.980 28.640 1.00 32.45 593 ILE B N 1
ATOM 20240 C CA . ILE B 1 612 ? -17.363 -76.751 28.427 1.00 31.80 593 ILE B CA 1
ATOM 20241 C C . ILE B 1 612 ? -16.885 -76.159 29.752 1.00 30.08 593 ILE B C 1
ATOM 20242 O O . ILE B 1 612 ? -15.754 -75.686 29.852 1.00 30.91 593 ILE B O 1
ATOM 20258 N N . MET B 1 613 ? -17.741 -76.194 30.769 1.00 29.27 594 MET B N 1
ATOM 20259 C CA . MET B 1 613 ? -17.376 -75.671 32.084 1.00 31.48 594 MET B CA 1
ATOM 20260 C C . MET B 1 613 ? -16.217 -76.457 32.694 1.00 32.19 594 MET B C 1
ATOM 20261 O O . MET B 1 613 ? -15.493 -75.944 33.545 1.00 33.73 594 MET B O 1
ATOM 20275 N N . ALA B 1 614 ? -16.044 -77.700 32.258 1.00 31.21 595 ALA B N 1
ATOM 20276 C CA . ALA B 1 614 ? -14.986 -78.553 32.786 1.00 31.81 595 ALA B CA 1
ATOM 20277 C C . ALA B 1 614 ? -13.638 -78.224 32.148 1.00 34.58 595 ALA B C 1
ATOM 20278 O O . ALA B 1 614 ? -12.588 -78.501 32.728 1.00 32.07 595 ALA B O 1
ATOM 20285 N N . SER B 1 615 ? -13.673 -77.638 30.955 1.00 34.08 596 SER B N 1
ATOM 20286 C CA . SER B 1 615 ? -12.454 -77.238 30.261 1.00 32.40 596 SER B CA 1
ATOM 20287 C C . SER B 1 615 ? -12.002 -75.853 30.707 1.00 32.75 596 SER B C 1
ATOM 20288 O O . SER B 1 615 ? -10.816 -75.621 30.929 1.00 32.52 596 SER B O 1
ATOM 20296 N N . LEU B 1 616 ? -12.951 -74.932 30.836 1.00 31.16 597 LEU B N 1
ATOM 20297 C CA . LEU B 1 616 ? -12.629 -73.562 31.215 1.00 30.56 597 LEU B CA 1
ATOM 20298 C C . LEU B 1 616 ? -12.028 -73.509 32.615 1.00 32.70 597 LEU B C 1
ATOM 20299 O O . LEU B 1 616 ? -12.206 -74.427 33.418 1.00 30.53 597 LEU B O 1
ATOM 20315 N N . ALA B 1 617 ? -11.312 -72.423 32.892 1.00 30.02 598 ALA B N 1
ATOM 20316 C CA . ALA B 1 617 ? -10.636 -72.240 34.168 1.00 30.55 598 ALA B CA 1
ATOM 20317 C C . ALA B 1 617 ? -11.583 -72.463 35.341 1.00 31.28 598 ALA B C 1
ATOM 20318 O O . ALA B 1 617 ? -12.779 -72.183 35.248 1.00 27.92 598 ALA B O 1
ATOM 20325 N N . ASN B 1 618 ? -11.044 -72.975 36.444 1.00 32.47 599 ASN B N 1
ATOM 20326 C CA . ASN B 1 618 ? -11.828 -73.137 37.661 1.00 34.04 599 ASN B CA 1
ATOM 20327 C C . ASN B 1 618 ? -11.936 -71.797 38.374 1.00 32.13 599 ASN B C 1
ATOM 20328 O O . ASN B 1 618 ? -11.444 -70.786 37.874 1.00 32.35 599 ASN B O 1
ATOM 20339 N N . LYS B 1 619 ? -12.576 -71.785 39.538 1.00 32.84 600 LYS B N 1
ATOM 20340 C CA . LYS B 1 619 ? -12.856 -70.530 40.229 1.00 33.68 600 LYS B CA 1
ATOM 20341 C C . LYS B 1 619 ? -11.585 -69.797 40.665 1.00 34.55 600 LYS B C 1
ATOM 20342 O O . LYS B 1 619 ? -11.429 -68.606 40.395 1.00 32.20 600 LYS B O 1
ATOM 20361 N N . HIS B 1 620 ? -10.677 -70.503 41.331 1.00 34.93 601 HIS B N 1
ATOM 20362 C CA . HIS B 1 620 ? -9.432 -69.891 41.786 1.00 32.64 601 HIS B CA 1
ATOM 20363 C C . HIS B 1 620 ? -8.624 -69.334 40.617 1.00 30.78 601 HIS B C 1
ATOM 20364 O O . HIS B 1 620 ? -8.085 -68.231 40.692 1.00 31.18 601 HIS B O 1
ATOM 20378 N N . GLN B 1 621 ? -8.543 -70.103 39.537 1.00 31.85 602 GLN B N 1
ATOM 20379 C CA . GLN B 1 621 ? -7.768 -69.707 38.367 1.00 32.06 602 GLN B CA 1
ATOM 20380 C C . GLN B 1 621 ? -8.341 -68.455 37.717 1.00 33.19 602 GLN B C 1
ATOM 20381 O O . GLN B 1 621 ? -7.596 -67.567 37.300 1.00 32.73 602 GLN B O 1
ATOM 20395 N N . ALA B 1 622 ? -9.667 -68.388 37.634 1.00 30.75 603 ALA B N 1
ATOM 20396 C CA . ALA B 1 622 ? -10.338 -67.265 36.990 1.00 27.89 603 ALA B CA 1
ATOM 20397 C C . ALA B 1 622 ? -10.134 -65.972 37.780 1.00 31.58 603 ALA B C 1
ATOM 20398 O O . ALA B 1 622 ? -9.923 -64.908 37.195 1.00 34.30 603 ALA B O 1
ATOM 20405 N N . VAL B 1 623 ? -10.195 -66.064 39.105 1.00 30.79 604 VAL B N 1
ATOM 20406 C CA . VAL B 1 623 ? -9.972 -64.901 39.957 1.00 30.37 604 VAL B CA 1
ATOM 20407 C C . VAL B 1 623 ? -8.530 -64.423 39.823 1.00 32.41 604 VAL B C 1
ATOM 20408 O O . VAL B 1 623 ? -8.259 -63.222 39.812 1.00 32.16 604 VAL B O 1
ATOM 20421 N N . THR B 1 624 ? -7.604 -65.371 39.723 1.00 30.88 605 THR B N 1
ATOM 20422 C CA . THR B 1 624 ? -6.194 -65.035 39.574 1.00 33.69 605 THR B CA 1
ATOM 20423 C C . THR B 1 624 ? -5.974 -64.166 38.341 1.00 33.07 605 THR B C 1
ATOM 20424 O O . THR B 1 624 ? -5.207 -63.206 38.379 1.00 36.78 605 THR B O 1
ATOM 20435 N N . MET B 1 625 ? -6.654 -64.504 37.250 1.00 34.12 606 MET B N 1
ATOM 20436 C CA . MET B 1 625 ? -6.505 -63.758 36.006 1.00 32.67 606 MET B CA 1
ATOM 20437 C C . MET B 1 625 ? -7.047 -62.340 36.147 1.00 30.80 606 MET B C 1
ATOM 20438 O O . MET B 1 625 ? -6.432 -61.388 35.674 1.00 32.61 606 MET B O 1
ATOM 20452 N N . VAL B 1 626 ? -8.197 -62.203 36.800 1.00 30.83 607 VAL B N 1
ATOM 20453 C CA . VAL B 1 626 ? -8.816 -60.895 36.987 1.00 32.53 607 VAL B CA 1
ATOM 20454 C C . VAL B 1 626 ? -7.948 -60.014 37.876 1.00 34.52 607 VAL B C 1
ATOM 20455 O O . VAL B 1 626 ? -7.835 -58.811 37.647 1.00 36.20 607 VAL B O 1
ATOM 20468 N N . SER B 1 627 ? -7.338 -60.617 38.890 1.00 35.76 608 SER B N 1
ATOM 20469 C CA . SER B 1 627 ? -6.447 -59.889 39.783 1.00 34.31 608 SER B CA 1
ATOM 20470 C C . SER B 1 627 ? -5.242 -59.368 39.004 1.00 33.31 608 SER B C 1
ATOM 20471 O O . SER B 1 627 ? -4.805 -58.234 39.196 1.00 32.24 608 SER B O 1
ATOM 20479 N N . VAL B 1 628 ? -4.715 -60.207 38.121 1.00 33.46 609 VAL B N 1
ATOM 20480 C CA . VAL B 1 628 ? -3.562 -59.842 37.306 1.00 32.76 609 VAL B CA 1
ATOM 20481 C C . VAL B 1 628 ? -3.918 -58.752 36.299 1.00 37.02 609 VAL B C 1
ATOM 20482 O O . VAL B 1 628 ? -3.258 -57.716 36.238 1.00 37.95 609 VAL B O 1
ATOM 20495 N N . VAL B 1 629 ? -4.962 -58.988 35.510 1.00 35.74 610 VAL B N 1
ATOM 20496 C CA . VAL B 1 629 ? -5.390 -58.025 34.500 1.00 35.14 610 VAL B CA 1
ATOM 20497 C C . VAL B 1 629 ? -5.725 -56.680 35.138 1.00 36.30 610 VAL B C 1
ATOM 20498 O O . VAL B 1 629 ? -5.459 -55.627 34.561 1.00 37.33 610 VAL B O 1
ATOM 20511 N N . ASN B 1 630 ? -6.312 -56.721 36.328 1.00 37.33 611 ASN B N 1
ATOM 20512 C CA . ASN B 1 630 ? -6.636 -55.501 37.054 1.00 34.53 611 ASN B CA 1
ATOM 20513 C C . ASN B 1 630 ? -5.363 -54.748 37.431 1.00 38.92 611 ASN B C 1
ATOM 20514 O O . ASN B 1 630 ? -5.344 -53.516 37.456 1.00 36.40 611 ASN B O 1
ATOM 20525 N N . ALA B 1 631 ? -4.300 -55.497 37.714 1.00 35.55 612 ALA B N 1
ATOM 20526 C CA . ALA B 1 631 ? -3.015 -54.906 38.069 1.00 39.39 612 ALA B CA 1
ATOM 20527 C C . ALA B 1 631 ? -2.304 -54.345 36.840 1.00 39.47 612 ALA B C 1
ATOM 20528 O O . ALA B 1 631 ? -1.781 -53.232 36.874 1.00 39.16 612 ALA B O 1
ATOM 20535 N N . LEU B 1 632 ? -2.289 -55.114 35.756 1.00 39.90 613 LEU B N 1
ATOM 20536 C CA . LEU B 1 632 ? -1.611 -54.699 34.531 1.00 38.99 613 LEU B CA 1
ATOM 20537 C C . LEU B 1 632 ? -2.204 -53.416 33.953 1.00 39.43 613 LEU B C 1
ATOM 20538 O O . LEU B 1 632 ? -1.522 -52.683 33.239 1.00 42.31 613 LEU B O 1
ATOM 20554 N N . THR B 1 633 ? -3.471 -53.147 34.259 1.00 36.88 614 THR B N 1
ATOM 20555 C CA . THR B 1 633 ? -4.145 -51.958 33.737 1.00 38.72 614 THR B CA 1
ATOM 20556 C C . THR B 1 633 ? -4.165 -50.822 34.757 1.00 38.31 614 THR B C 1
ATOM 20557 O O . THR B 1 633 ? -4.996 -49.922 34.672 1.00 42.00 614 THR B O 1
ATOM 20568 N N . THR B 1 634 ? -3.245 -50.864 35.716 1.00 46.89 615 THR B N 1
ATOM 20569 C CA . THR B 1 634 ? -3.154 -49.824 36.736 1.00 49.91 615 THR B CA 1
ATOM 20570 C C . THR B 1 634 ? -2.658 -48.510 36.143 1.00 44.47 615 THR B C 1
ATOM 20571 O O . THR B 1 634 ? -1.581 -48.452 35.550 1.00 47.53 615 THR B O 1
ATOM 20582 N N . ILE B 1 635 ? -3.454 -47.459 36.306 1.00 49.23 616 ILE B N 1
ATOM 20583 C CA . ILE B 1 635 ? -3.056 -46.116 35.897 1.00 55.42 616 ILE B CA 1
ATOM 20584 C C . ILE B 1 635 ? -3.064 -45.180 37.099 1.00 54.49 616 ILE B C 1
ATOM 20585 O O . ILE B 1 635 ? -4.120 -44.883 37.658 1.00 56.59 616 ILE B O 1
ATOM 20601 N N . TYR B 1 636 ? -1.883 -44.717 37.493 1.00 54.26 617 TYR B N 1
ATOM 20602 C CA . TYR B 1 636 ? -1.762 -43.818 38.634 1.00 59.63 617 TYR B CA 1
ATOM 20603 C C . TYR B 1 636 ? -2.190 -42.402 38.256 1.00 59.42 617 TYR B C 1
ATOM 20604 O O . TYR B 1 636 ? -2.084 -42.008 37.097 1.00 57.51 617 TYR B O 1
ATOM 20622 N N . PRO B 1 637 ? -2.681 -41.632 39.240 1.00 62.49 618 PRO B N 1
ATOM 20623 C CA . PRO B 1 637 ? -3.168 -40.270 38.987 1.00 62.71 618 PRO B CA 1
ATOM 20624 C C . PRO B 1 637 ? -2.093 -39.340 38.422 1.00 61.92 618 PRO B C 1
ATOM 20625 O O . PRO B 1 637 ? -2.420 -38.303 37.844 1.00 57.95 618 PRO B O 1
ATOM 20636 N N . THR B 1 638 ? -0.828 -39.711 38.590 1.00 62.47 619 THR B N 1
ATOM 20637 C CA . THR B 1 638 ? 0.280 -38.879 38.139 1.00 64.87 619 THR B CA 1
ATOM 20638 C C . THR B 1 638 ? 0.631 -39.142 36.676 1.00 64.03 619 THR B C 1
ATOM 20639 O O . THR B 1 638 ? 1.335 -38.349 36.052 1.00 64.25 619 THR B O 1
ATOM 20650 N N . GLU B 1 639 ? 0.144 -40.256 36.136 1.00 63.49 620 GLU B N 1
ATOM 20651 C CA . GLU B 1 639 ? 0.492 -40.670 34.779 1.00 55.66 620 GLU B CA 1
ATOM 20652 C C . GLU B 1 639 ? 0.378 -39.515 33.790 1.00 52.99 620 GLU B C 1
ATOM 20653 O O . GLU B 1 639 ? -0.553 -38.711 33.860 1.00 47.71 620 GLU B O 1
ATOM 20665 N N . LYS B 1 640 ? 1.335 -39.442 32.869 1.00 47.25 621 LYS B N 1
ATOM 20666 C CA . LYS B 1 640 ? 1.332 -38.424 31.825 1.00 48.38 621 LYS B CA 1
ATOM 20667 C C . LYS B 1 640 ? 1.035 -39.072 30.480 1.00 42.62 621 LYS B C 1
ATOM 20668 O O . LYS B 1 640 ? 1.759 -39.967 30.037 1.00 38.46 621 LYS B O 1
ATOM 20687 N N . PHE B 1 641 ? -0.032 -38.616 29.832 1.00 37.69 622 PHE B N 1
ATOM 20688 C CA . PHE B 1 641 ? -0.493 -39.238 28.598 1.00 36.03 622 PHE B CA 1
ATOM 20689 C C . PHE B 1 641 ? 0.157 -38.619 27.365 1.00 33.25 622 PHE B C 1
ATOM 20690 O O . PHE B 1 641 ? 0.849 -37.610 27.457 1.00 35.90 622 PHE B O 1
ATOM 20707 N N . LEU B 1 642 ? -0.071 -39.240 26.213 1.00 31.92 623 LEU B N 1
ATOM 20708 C CA . LEU B 1 642 ? 0.661 -38.905 24.997 1.00 31.00 623 LEU B CA 1
ATOM 20709 C C . LEU B 1 642 ? 0.611 -37.416 24.685 1.00 34.85 623 LEU B C 1
ATOM 20710 O O . LEU B 1 642 ? -0.464 -36.838 24.533 1.00 34.40 623 LEU B O 1
ATOM 20726 N N . GLY B 1 643 ? 1.786 -36.801 24.590 1.00 37.95 624 GLY B N 1
ATOM 20727 C CA . GLY B 1 643 ? 1.888 -35.397 24.237 1.00 41.24 624 GLY B CA 1
ATOM 20728 C C . GLY B 1 643 ? 2.033 -34.494 25.448 1.00 41.34 624 GLY B C 1
ATOM 20729 O O . GLY B 1 643 ? 2.531 -33.373 25.336 1.00 45.24 624 GLY B O 1
ATOM 20733 N N . ASP B 1 644 ? 1.598 -34.978 26.607 1.00 39.61 625 ASP B N 1
ATOM 20734 C CA . ASP B 1 644 ? 1.709 -34.212 27.841 1.00 40.12 625 ASP B CA 1
ATOM 20735 C C . ASP B 1 644 ? 3.124 -34.312 28.400 1.00 44.45 625 ASP B C 1
ATOM 20736 O O . ASP B 1 644 ? 3.453 -35.251 29.123 1.00 45.79 625 ASP B O 1
ATOM 20745 N N . TYR B 1 645 ? 3.956 -33.334 28.054 1.00 46.76 626 TYR B N 1
ATOM 20746 C CA . TYR B 1 645 ? 5.349 -33.314 28.483 1.00 46.62 626 TYR B CA 1
ATOM 20747 C C . TYR B 1 645 ? 5.552 -32.288 29.593 1.00 47.53 626 TYR B C 1
ATOM 20748 O O . TYR B 1 645 ? 6.201 -31.261 29.389 1.00 46.19 626 TYR B O 1
ATOM 20766 N N . ALA B 1 646 ? 4.995 -32.567 30.767 1.00 45.77 627 ALA B N 1
ATOM 20767 C CA . ALA B 1 646 ? 5.099 -31.652 31.898 1.00 50.88 627 ALA B CA 1
ATOM 20768 C C . ALA B 1 646 ? 6.530 -31.586 32.421 1.00 46.46 627 ALA B C 1
ATOM 20769 O O . ALA B 1 646 ? 7.005 -30.522 32.819 1.00 43.23 627 ALA B O 1
ATOM 20776 N N . ASP B 1 647 ? 7.215 -32.725 32.416 1.00 45.38 628 ASP B N 1
ATOM 20777 C CA . ASP B 1 647 ? 8.601 -32.792 32.863 1.00 44.61 628 ASP B CA 1
ATOM 20778 C C . ASP B 1 647 ? 9.541 -32.576 31.681 1.00 43.99 628 ASP B C 1
ATOM 20779 O O . ASP B 1 647 ? 10.517 -33.305 31.508 1.00 44.36 628 ASP B O 1
ATOM 20788 N N . ASN B 1 648 ? 9.239 -31.562 30.876 1.00 42.97 629 ASN B N 1
ATOM 20789 C CA . ASN B 1 648 ? 9.974 -31.302 29.644 1.00 45.32 629 ASN B CA 1
ATOM 20790 C C . ASN B 1 648 ? 11.440 -30.947 29.879 1.00 41.45 629 ASN B C 1
ATOM 20791 O O . ASN B 1 648 ? 11.760 -30.099 30.710 1.00 40.92 629 ASN B O 1
ATOM 20802 N N . LEU B 1 649 ? 12.322 -31.596 29.127 1.00 39.54 630 LEU B N 1
ATOM 20803 C CA . LEU B 1 649 ? 13.755 -31.359 29.237 1.00 37.87 630 LEU B CA 1
ATOM 20804 C C . LEU B 1 649 ? 14.247 -30.372 28.181 1.00 39.12 630 LEU B C 1
ATOM 20805 O O . LEU B 1 649 ? 15.369 -29.877 28.265 1.00 41.77 630 LEU B O 1
ATOM 20821 N N . PHE B 1 650 ? 13.410 -30.092 27.187 1.00 39.22 631 PHE B N 1
ATOM 20822 C CA . PHE B 1 650 ? 13.779 -29.171 26.118 1.00 38.05 631 PHE B CA 1
ATOM 20823 C C . PHE B 1 650 ? 13.706 -27.722 26.582 1.00 39.66 631 PHE B C 1
ATOM 20824 O O . PHE B 1 650 ? 12.726 -27.307 27.197 1.00 40.58 631 PHE B O 1
ATOM 20841 N N . GLY B 1 651 ? 14.754 -26.961 26.283 1.00 41.13 632 GLY B N 1
ATOM 20842 C CA . GLY B 1 651 ? 14.779 -25.539 26.572 1.00 38.50 632 GLY B CA 1
ATOM 20843 C C . GLY B 1 651 ? 14.585 -24.707 25.318 1.00 36.24 632 GLY B C 1
ATOM 20844 O O . GLY B 1 651 ? 14.088 -23.583 25.380 1.00 37.81 632 GLY B O 1
ATOM 20848 N N . ASP B 1 652 ? 14.970 -25.264 24.174 1.00 38.00 633 ASP B N 1
ATOM 20849 C CA . ASP B 1 652 ? 14.876 -24.553 22.906 1.00 36.76 633 ASP B CA 1
ATOM 20850 C C . ASP B 1 652 ? 13.421 -24.269 22.547 1.00 36.60 633 ASP B C 1
ATOM 20851 O O . ASP B 1 652 ? 12.581 -25.170 22.561 1.00 37.89 633 ASP B O 1
ATOM 20860 N N . ALA B 1 653 ? 13.133 -23.012 22.225 1.00 35.76 634 ALA B N 1
ATOM 20861 C CA . ALA B 1 653 ? 11.775 -22.591 21.899 1.00 33.75 634 ALA B CA 1
ATOM 20862 C C . ALA B 1 653 ? 11.264 -23.271 20.631 1.00 33.17 634 ALA B C 1
ATOM 20863 O O . ALA B 1 653 ? 10.057 -23.412 20.441 1.00 32.99 634 ALA B O 1
ATOM 20870 N N . ALA B 1 654 ? 12.183 -23.686 19.764 1.00 32.21 635 ALA B N 1
ATOM 20871 C CA . ALA B 1 654 ? 11.814 -24.376 18.533 1.00 32.50 635 ALA B CA 1
ATOM 20872 C C . ALA B 1 654 ? 11.267 -25.766 18.846 1.00 34.56 635 ALA B C 1
ATOM 20873 O O . ALA B 1 654 ? 10.365 -26.256 18.164 1.00 31.47 635 ALA B O 1
ATOM 20880 N N . ALA B 1 655 ? 11.816 -26.399 19.878 1.00 34.59 636 ALA B N 1
ATOM 20881 C CA . ALA B 1 655 ? 11.344 -27.709 20.308 1.00 30.39 636 ALA B CA 1
ATOM 20882 C C . ALA B 1 655 ? 9.930 -27.594 20.866 1.00 32.36 636 ALA B C 1
ATOM 20883 O O . ALA B 1 655 ? 9.073 -28.435 20.596 1.00 34.81 636 ALA B O 1
ATOM 20890 N N . HIS B 1 656 ? 9.692 -26.543 21.643 1.00 32.10 637 HIS B N 1
ATOM 20891 C CA . HIS B 1 656 ? 8.375 -26.296 22.218 1.00 33.05 637 HIS B CA 1
ATOM 20892 C C . HIS B 1 656 ? 7.328 -26.113 21.127 1.00 32.27 637 HIS B C 1
ATOM 20893 O O . HIS B 1 656 ? 6.185 -26.545 21.273 1.00 29.94 637 HIS B O 1
ATOM 20907 N N . ALA B 1 657 ? 7.721 -25.469 20.033 1.00 32.06 638 ALA B N 1
ATOM 20908 C CA . ALA B 1 657 ? 6.817 -25.264 18.908 1.00 31.98 638 ALA B CA 1
ATOM 20909 C C . ALA B 1 657 ? 6.451 -26.603 18.279 1.00 29.68 638 ALA B C 1
ATOM 20910 O O . ALA B 1 657 ? 5.299 -26.831 17.914 1.00 30.46 638 ALA B O 1
ATOM 20917 N N . ALA B 1 658 ? 7.438 -27.485 18.157 1.00 27.52 639 ALA B N 1
ATOM 20918 C CA . ALA B 1 658 ? 7.215 -28.806 17.583 1.00 31.81 639 ALA B CA 1
ATOM 20919 C C . ALA B 1 658 ? 6.285 -29.617 18.480 1.00 31.87 639 ALA B C 1
ATOM 20920 O O . ALA B 1 658 ? 5.363 -30.277 18.000 1.00 30.17 639 ALA B O 1
ATOM 20927 N N . MET B 1 659 ? 6.535 -29.557 19.784 1.00 28.62 640 MET B N 1
ATOM 20928 C CA . MET B 1 659 ? 5.720 -30.267 20.762 1.00 27.96 640 MET B CA 1
ATOM 20929 C C . MET B 1 659 ? 4.280 -29.758 20.776 1.00 28.52 640 MET B C 1
ATOM 20930 O O . MET B 1 659 ? 3.342 -30.536 20.932 1.00 29.63 640 MET B O 1
ATOM 20944 N N . ALA B 1 660 ? 4.106 -28.452 20.615 1.00 28.93 641 ALA B N 1
ATOM 20945 C CA . ALA B 1 660 ? 2.771 -27.862 20.626 1.00 29.24 641 ALA B CA 1
ATOM 20946 C C . ALA B 1 660 ? 1.986 -28.273 19.383 1.00 28.30 641 ALA B C 1
ATOM 20947 O O . ALA B 1 660 ? 0.786 -28.536 19.454 1.00 29.30 641 ALA B O 1
ATOM 20954 N N . LYS B 1 661 ? 2.669 -28.323 18.244 1.00 27.38 642 LYS B N 1
ATOM 20955 C CA . LYS B 1 661 ? 2.061 -28.772 16.997 1.00 30.73 642 LYS B CA 1
ATOM 20956 C C . LYS B 1 661 ? 1.642 -30.233 17.140 1.00 32.05 642 LYS B C 1
ATOM 20957 O O . LYS B 1 661 ? 0.599 -30.651 16.642 1.00 33.29 642 LYS B O 1
ATOM 20976 N N . PHE B 1 662 ? 2.476 -30.998 17.833 1.00 30.61 643 PHE B N 1
ATOM 20977 C CA . PHE B 1 662 ? 2.200 -32.395 18.136 1.00 29.08 643 PHE B CA 1
ATOM 20978 C C . PHE B 1 662 ? 0.885 -32.514 18.905 1.00 29.76 643 PHE B C 1
ATOM 20979 O O . PHE B 1 662 ? -0.012 -33.254 18.506 1.00 31.16 643 PHE B O 1
ATOM 20996 N N . LYS B 1 663 ? 0.768 -31.767 19.999 1.00 28.96 644 LYS B N 1
ATOM 20997 C CA . LYS B 1 663 ? -0.438 -31.794 20.823 1.00 28.90 644 LYS B CA 1
ATOM 20998 C C . LYS B 1 663 ? -1.673 -31.366 20.033 1.00 30.44 644 LYS B C 1
ATOM 20999 O O . LYS B 1 663 ? -2.778 -31.841 20.293 1.00 33.59 644 LYS B O 1
ATOM 21018 N N . SER B 1 664 ? -1.487 -30.465 19.074 1.00 28.26 645 SER B N 1
ATOM 21019 C CA . SER B 1 664 ? -2.596 -29.990 18.256 1.00 27.91 645 SER B CA 1
ATOM 21020 C C . SER B 1 664 ? -3.052 -31.080 17.292 1.00 32.19 645 SER B C 1
ATOM 21021 O O . SER B 1 664 ? -4.247 -31.236 17.035 1.00 31.77 645 SER B O 1
ATOM 21029 N N . ASN B 1 665 ? -2.095 -31.832 16.758 1.00 29.21 646 ASN B N 1
ATOM 21030 C CA . ASN B 1 665 ? -2.410 -32.930 15.856 1.00 31.13 646 ASN B CA 1
ATOM 21031 C C . ASN B 1 665 ? -3.094 -34.070 16.600 1.00 32.82 646 ASN B C 1
ATOM 21032 O O . ASN B 1 665 ? -3.955 -34.756 16.046 1.00 28.29 646 ASN B O 1
ATOM 21043 N N . LEU B 1 666 ? -2.707 -34.268 17.857 1.00 31.92 647 LEU B N 1
ATOM 21044 C CA . LEU B 1 666 ? -3.323 -35.290 18.694 1.00 29.48 647 LEU B CA 1
ATOM 21045 C C . LEU B 1 666 ? -4.759 -34.904 19.022 1.00 26.92 647 LEU B C 1
ATOM 21046 O O . LEU B 1 666 ? -5.658 -35.742 19.000 1.00 30.36 647 LEU B O 1
ATOM 21062 N N . ALA B 1 667 ? -4.968 -33.629 19.323 1.00 29.41 648 ALA B N 1
ATOM 21063 C CA . ALA B 1 667 ? -6.299 -33.127 19.641 1.00 30.55 648 ALA B CA 1
ATOM 21064 C C . ALA B 1 667 ? -7.253 -33.359 18.474 1.00 30.82 648 ALA B C 1
ATOM 21065 O O . ALA B 1 667 ? -8.448 -33.574 18.672 1.00 31.28 648 ALA B O 1
ATOM 21072 N N . ASN B 1 668 ? -6.720 -33.315 17.257 1.00 27.82 649 ASN B N 1
ATOM 21073 C CA . ASN B 1 668 ? -7.527 -33.541 16.064 1.00 32.15 649 ASN B CA 1
ATOM 21074 C C . ASN B 1 668 ? -7.849 -35.019 15.879 1.00 32.09 649 ASN B C 1
ATOM 21075 O O . ASN B 1 668 ? -8.930 -35.371 15.407 1.00 31.05 649 ASN B O 1
ATOM 21086 N N . ILE B 1 669 ? -6.908 -35.880 16.254 1.00 30.91 650 ILE B N 1
ATOM 21087 C CA . ILE B 1 669 ? -7.129 -37.319 16.208 1.00 30.13 650 ILE B CA 1
ATOM 21088 C C . ILE B 1 669 ? -8.185 -37.714 17.233 1.00 29.16 650 ILE B C 1
ATOM 21089 O O . ILE B 1 669 ? -9.082 -38.501 16.943 1.00 29.36 650 ILE B O 1
ATOM 21105 N N . THR B 1 670 ? -8.070 -37.158 18.434 1.00 26.83 651 THR B N 1
ATOM 21106 C CA . THR B 1 670 ? -9.059 -37.374 19.480 1.00 26.79 651 THR B CA 1
ATOM 21107 C C . THR B 1 670 ? -10.453 -37.077 18.949 1.00 30.54 651 THR B C 1
ATOM 21108 O O . THR B 1 670 ? -11.393 -37.836 19.179 1.00 33.59 651 THR B O 1
ATOM 21119 N N . LYS B 1 671 ? -10.573 -35.967 18.230 1.00 31.83 652 LYS B N 1
ATOM 21120 C CA . LYS B 1 671 ? -11.854 -35.524 17.691 1.00 30.41 652 LYS B CA 1
ATOM 21121 C C . LYS B 1 671 ? -12.393 -36.497 16.641 1.00 31.56 652 LYS B C 1
ATOM 21122 O O . LYS B 1 671 ? -13.592 -36.771 16.602 1.00 33.67 652 LYS B O 1
ATOM 21141 N N . GLN B 1 672 ? -11.509 -37.019 15.796 1.00 30.57 653 GLN B N 1
ATOM 21142 C CA . GLN B 1 672 ? -11.906 -38.000 14.789 1.00 31.71 653 GLN B CA 1
ATOM 21143 C C . GLN B 1 672 ? -12.442 -39.267 15.447 1.00 31.31 653 GLN B C 1
ATOM 21144 O O . GLN B 1 672 ? -13.538 -39.729 15.133 1.00 33.30 653 GLN B O 1
ATOM 21158 N N . ILE B 1 673 ? -11.654 -39.826 16.360 1.00 29.99 654 ILE B N 1
ATOM 21159 C CA . ILE B 1 673 ? -12.019 -41.060 17.044 1.00 28.01 654 ILE B CA 1
ATOM 21160 C C . ILE B 1 673 ? -13.357 -40.908 17.751 1.00 29.98 654 ILE B C 1
ATOM 21161 O O . ILE B 1 673 ? -14.178 -41.822 17.745 1.00 30.44 654 ILE B O 1
ATOM 21177 N N . THR B 1 674 ? -13.571 -39.746 18.359 1.00 29.22 655 THR B N 1
ATOM 21178 C CA . THR B 1 674 ? -14.804 -39.480 19.087 1.00 31.53 655 THR B CA 1
ATOM 21179 C C . THR B 1 674 ? -16.004 -39.471 18.145 1.00 32.18 655 THR B C 1
ATOM 21180 O O . THR B 1 674 ? -17.054 -40.033 18.458 1.00 31.69 655 THR B O 1
ATOM 21191 N N . GLU B 1 675 ? -15.845 -38.828 16.993 1.00 31.43 656 GLU B N 1
ATOM 21192 C CA . GLU B 1 675 ? -16.929 -38.737 16.021 1.00 34.02 656 GLU B CA 1
ATOM 21193 C C . GLU B 1 675 ? -17.288 -40.108 15.453 1.00 32.68 656 GLU B C 1
ATOM 21194 O O . GLU B 1 675 ? -18.461 -40.401 15.221 1.00 37.55 656 GLU B O 1
ATOM 21206 N N . ARG B 1 676 ? -16.281 -40.947 15.232 1.00 29.74 657 ARG B N 1
ATOM 21207 C CA . ARG B 1 676 ? -16.518 -42.300 14.743 1.00 32.14 657 ARG B CA 1
ATOM 21208 C C . ARG B 1 676 ? -17.212 -43.143 15.809 1.00 34.82 657 ARG B C 1
ATOM 21209 O O . ARG B 1 676 ? -18.122 -43.916 15.509 1.00 38.40 657 ARG B O 1
ATOM 21230 N N . ASN B 1 677 ? -16.777 -42.986 17.055 1.00 30.52 658 ASN B N 1
ATOM 21231 C CA . ASN B 1 677 ? -17.317 -43.762 18.165 1.00 30.15 658 ASN B CA 1
ATOM 21232 C C . ASN B 1 677 ? -18.728 -43.336 18.551 1.00 32.30 658 ASN B C 1
ATOM 21233 O O . ASN B 1 677 ? -19.352 -43.949 19.418 1.00 29.67 658 ASN B O 1
ATOM 21244 N N . GLN B 1 678 ? -19.228 -42.284 17.911 1.00 33.89 659 GLN B N 1
ATOM 21245 C CA . GLN B 1 678 ? -20.533 -41.739 18.257 1.00 37.20 659 GLN B CA 1
ATOM 21246 C C . GLN B 1 678 ? -21.647 -42.757 18.035 1.00 35.91 659 GLN B C 1
ATOM 21247 O O . GLN B 1 678 ? -21.819 -43.274 16.931 1.00 35.77 659 GLN B O 1
ATOM 21261 N N . GLY B 1 679 ? -22.395 -43.043 19.097 1.00 33.69 660 GLY B N 1
ATOM 21262 C CA . GLY B 1 679 ? -23.568 -43.891 19.005 1.00 35.34 660 GLY B CA 1
ATOM 21263 C C . GLY B 1 679 ? -23.276 -45.379 19.053 1.00 32.93 660 GLY B C 1
ATOM 21264 O O . GLY B 1 679 ? -24.178 -46.192 18.866 1.00 33.61 660 GLY B O 1
ATOM 21268 N N . MET B 1 680 ? -22.022 -45.742 19.304 1.00 31.92 661 MET B N 1
ATOM 21269 C CA . MET B 1 680 ? -21.644 -47.148 19.394 1.00 29.00 661 MET B CA 1
ATOM 21270 C C . MET B 1 680 ? -21.904 -47.693 20.792 1.00 32.42 661 MET B C 1
ATOM 21271 O O . MET B 1 680 ? -21.837 -46.959 21.778 1.00 32.36 661 MET B O 1
ATOM 21285 N N . VAL B 1 681 ? -22.198 -48.987 20.871 1.00 31.31 662 VAL B N 1
ATOM 21286 C CA . VAL B 1 681 ? -22.389 -49.650 22.153 1.00 30.81 662 VAL B CA 1
ATOM 21287 C C . VAL B 1 681 ? -21.035 -49.942 22.787 1.00 31.66 662 VAL B C 1
ATOM 21288 O O . VAL B 1 681 ? -20.836 -49.719 23.980 1.00 31.01 662 VAL B O 1
ATOM 21301 N N . SER B 1 682 ? -20.108 -50.443 21.976 1.00 32.78 663 SER B N 1
ATOM 21302 C CA . SER B 1 682 ? -18.762 -50.750 22.443 1.00 30.40 663 SER B CA 1
ATOM 21303 C C . SER B 1 682 ? -17.725 -50.046 21.570 1.00 28.79 663 SER B C 1
ATOM 21304 O O . SER B 1 682 ? -17.121 -50.662 20.692 1.00 28.15 663 SER B O 1
ATOM 21312 N N . PRO B 1 683 ? -17.519 -48.743 21.808 1.00 30.33 664 PRO B N 1
ATOM 21313 C CA . PRO B 1 683 ? -16.551 -47.968 21.022 1.00 30.32 664 PRO B CA 1
ATOM 21314 C C . PRO B 1 683 ? -15.110 -48.402 21.275 1.00 28.10 664 PRO B C 1
ATOM 21315 O O . PRO B 1 683 ? -14.777 -48.825 22.383 1.00 26.69 664 PRO B O 1
ATOM 21326 N N . TYR B 1 684 ? -14.267 -48.301 20.252 1.00 27.79 665 TYR B N 1
ATOM 21327 C CA . TYR B 1 684 ? -12.845 -48.568 20.417 1.00 27.86 665 TYR B CA 1
ATOM 21328 C C . TYR B 1 684 ? -12.168 -47.301 20.928 1.00 25.01 665 TYR B C 1
ATOM 21329 O O . TYR B 1 684 ? -12.083 -46.304 20.217 1.00 26.17 665 TYR B O 1
ATOM 21347 N N . THR B 1 685 ? -11.683 -47.348 22.165 1.00 25.83 666 THR B N 1
ATOM 21348 C CA . THR B 1 685 ? -11.246 -46.144 22.863 1.00 29.17 666 THR B CA 1
ATOM 21349 C C . THR B 1 685 ? -9.810 -46.225 23.372 1.00 27.65 666 THR B C 1
ATOM 21350 O O . THR B 1 685 ? -9.351 -45.333 24.081 1.00 32.31 666 THR B O 1
ATOM 21361 N N . TRP B 1 686 ? -9.101 -47.288 23.010 1.00 29.14 667 TRP B N 1
ATOM 21362 C CA . TRP B 1 686 ? -7.801 -47.574 23.609 1.00 27.75 667 TRP B CA 1
ATOM 21363 C C . TRP B 1 686 ? -6.653 -46.790 22.978 1.00 28.26 667 TRP B C 1
ATOM 21364 O O . TRP B 1 686 ? -5.536 -46.797 23.496 1.00 28.75 667 TRP B O 1
ATOM 21385 N N . LEU B 1 687 ? -6.923 -46.112 21.868 1.00 26.27 668 LEU B N 1
ATOM 21386 C CA . LEU B 1 687 ? -5.903 -45.298 21.217 1.00 27.26 668 LEU B CA 1
ATOM 21387 C C . LEU B 1 687 ? -6.291 -43.823 21.163 1.00 27.28 668 LEU B C 1
ATOM 21388 O O . LEU B 1 687 ? -5.722 -43.049 20.392 1.00 26.93 668 LEU B O 1
ATOM 21404 N N . ILE B 1 688 ? -7.265 -43.436 21.980 1.00 28.91 669 ILE B N 1
ATOM 21405 C CA . ILE B 1 688 ? -7.539 -42.024 22.196 1.00 29.82 669 ILE B CA 1
ATOM 21406 C C . ILE B 1 688 ? -6.324 -41.439 22.908 1.00 31.72 669 ILE B C 1
ATOM 21407 O O . ILE B 1 688 ? -5.972 -41.892 23.996 1.00 30.48 669 ILE B O 1
ATOM 21423 N N . PRO B 1 689 ? -5.669 -40.441 22.292 1.00 32.61 670 PRO B N 1
ATOM 21424 C CA . PRO B 1 689 ? -4.408 -39.902 22.820 1.00 29.26 670 PRO B CA 1
ATOM 21425 C C . PRO B 1 689 ? -4.450 -39.616 24.319 1.00 28.24 670 PRO B C 1
ATOM 21426 O O . PRO B 1 689 ? -3.481 -39.900 25.019 1.00 30.96 670 PRO B O 1
ATOM 21437 N N . GLY B 1 690 ? -5.560 -39.067 24.800 1.00 29.04 671 GLY B N 1
ATOM 21438 C CA . GLY B 1 690 ? -5.711 -38.766 26.213 1.00 27.76 671 GLY B CA 1
ATOM 21439 C C . GLY B 1 690 ? -5.735 -39.995 27.102 1.00 31.40 671 GLY B C 1
ATOM 21440 O O . GLY B 1 690 ? -5.639 -39.881 28.321 1.00 34.49 671 GLY B O 1
ATOM 21444 N N . HIS B 1 691 ? -5.871 -41.172 26.495 1.00 34.18 672 HIS B N 1
ATOM 21445 C CA . HIS B 1 691 ? -5.886 -42.429 27.237 1.00 30.84 672 HIS B CA 1
ATOM 21446 C C . HIS B 1 691 ? -4.580 -43.207 27.073 1.00 30.83 672 HIS B C 1
ATOM 21447 O O . HIS B 1 691 ? -4.401 -44.255 27.694 1.00 31.63 672 HIS B O 1
ATOM 21461 N N . VAL B 1 692 ? -3.675 -42.703 26.240 1.00 26.77 673 VAL B N 1
ATOM 21462 C CA . VAL B 1 692 ? -2.434 -43.414 25.933 1.00 26.35 673 VAL B CA 1
ATOM 21463 C C . VAL B 1 692 ? -1.255 -42.861 26.727 1.00 27.80 673 VAL B C 1
ATOM 21464 O O . VAL B 1 692 ? -0.810 -41.744 26.474 1.00 30.15 673 VAL B O 1
ATOM 21477 N N . PRO B 1 693 ? -0.741 -43.641 27.692 1.00 29.36 674 PRO B N 1
ATOM 21478 C CA . PRO B 1 693 ? 0.432 -43.190 28.451 1.00 29.55 674 PRO B CA 1
ATOM 21479 C C . PRO B 1 693 ? 1.635 -42.956 27.545 1.00 31.47 674 PRO B C 1
ATOM 21480 O O . PRO B 1 693 ? 1.698 -43.518 26.451 1.00 30.87 674 PRO B O 1
ATOM 21491 N N . ASN B 1 694 ? 2.578 -42.137 27.998 1.00 33.80 675 ASN B N 1
ATOM 21492 C CA . ASN B 1 694 ? 3.766 -41.829 27.210 1.00 32.54 675 ASN B CA 1
ATOM 21493 C C . ASN B 1 694 ? 4.749 -42.991 27.140 1.00 28.68 675 ASN B C 1
ATOM 21494 O O . ASN B 1 694 ? 5.502 -43.113 26.175 1.00 29.88 675 ASN B O 1
ATOM 21505 N N . SER B 1 695 ? 4.740 -43.847 28.156 1.00 31.34 676 SER B N 1
ATOM 21506 C CA . SER B 1 695 ? 5.725 -44.921 28.242 1.00 34.22 676 SER B CA 1
ATOM 21507 C C . SER B 1 695 ? 5.132 -46.252 28.693 1.00 32.33 676 SER B C 1
ATOM 21508 O O . SER B 1 695 ? 3.928 -46.375 28.927 1.00 32.29 676 SER B O 1
ATOM 21516 N N . ILE B 1 696 ? 6.007 -47.246 28.803 1.00 33.67 677 ILE B N 1
ATOM 21517 C CA . ILE B 1 696 ? 5.660 -48.546 29.353 1.00 31.42 677 ILE B CA 1
ATOM 21518 C C . ILE B 1 696 ? 6.084 -48.590 30.815 1.00 41.21 677 ILE B C 1
ATOM 21519 O O . ILE B 1 696 ? 7.227 -48.931 31.126 1.00 40.61 677 ILE B O 1
ATOM 21535 N N . ALA B 1 697 ? 5.169 -48.240 31.713 1.00 38.57 678 ALA B N 1
ATOM 21536 C CA . ALA B 1 697 ? 5.476 -48.215 33.138 1.00 38.26 678 ALA B CA 1
ATOM 21537 C C . ALA B 1 697 ? 4.642 -49.235 33.904 1.00 47.08 678 ALA B C 1
ATOM 21538 O O . ALA B 1 697 ? 4.615 -49.219 35.135 1.00 51.23 678 ALA B O 1
ATOM 21545 N N . ILE B 1 698 ? 3.965 -50.120 33.178 1.00 46.87 679 ILE B N 1
ATOM 21546 C CA . ILE B 1 698 ? 3.097 -51.109 33.807 1.00 45.44 679 ILE B CA 1
ATOM 21547 C C . ILE B 1 698 ? 2.807 -52.274 32.858 1.00 47.44 679 ILE B C 1
ATOM 21548 O O . ILE B 1 698 ? 2.333 -53.331 33.274 1.00 49.99 679 ILE B O 1
#

Secondary structure (DSSP, 8-state):
-EEEEEEEEE-S---S-SB--EEEEEEETTS-B---EEE--B-SSSS----EEEEEEEE---SSEEEEEEEE---SSB---EEEEEEEEEE-TTT--EEEEEEEEEEE-SSEEEEE-SS---TTSSS--HHHHHHHHHHHHHHHHHSPBP--GGGSSSS---B--SSGGGS-GGGS-SSGGGGGSS--SHHHHHHTT-GGGTT--PPPSSGGGGGGG--TTSTT-S-THHHHTT-HHHHHHHHHHSS--SS-EE-SS--TT----HHHHGGGS-TT--HHHHHHTT-EEEEE-GGGTT----EETTEE-B----EEEEEE-TTS-EEEEEEESSSS-BTTB-EE-TTTS-HHHHHHHHHHHHHHHHHHIIIIIIIIIIIIHHHHHHHHHHHH--TTSHHHHHHHHHHTTHHHHHHHHHHHTSSTTSHHHHH-TTTTTHHHHHHHHHHTT--GGGG-HHHHHHHTT-TT-TT-HHHHHHHHHHHHHHHHHHHHHHHH--SHHHHHT-HHHHHHHHHIIIIIS---TT-------SS--SHHHHHHHHHHHHHIIIIIHHHHHTTHHHHHSSGGGS-S-BSSPPPSSTT---HHHHHHHS--HHHHHHHHHHHHHHT---TT--BTT--TT-----HHHHHHHHHHHHHHHHHHHHHHHHTTT-SS---TT-GGGSBSS---/-EEEEEEEEE-S---S-SB--EEEEEEETTS-B---EEE--B-SSSS----EEEEEEEE---SSEEEEEEEE---SSB---EEEEEEEEEE-TTT--EEEEEEEEEEE-SSEEEEE-SS---TTSSS--HHHHHHHHHHHHHHHHHSPBP--GGGSSSS---B--SSGGGS-GGGS-SSGGGGGSS--SHHHHHHTT-GGGTT--PPPSSGGGGGGG--TTSTT-S-THHHHTT-HHHHHHHHHHSS--SS-EE-SS--TT----HHHHGGGS-TT--HHHHHHTT-EEEEE-GGGTT----EETTEE-B----EEEEEE-TTS-EEEEEEESSSS-BTTB-EE-TTTS-HHHHHHHHHHHHHHHHHHIIIIIIIIIIIIHHHHHHHHHHHH--TTSHHHHHHHHHHTTHHHHHHHHHHHTSSTTSHHHHH-TTTTTHHHHHHHHHHTT--GGGG-HHHHHHHTT-TT-TT-HHHHHHHHHHHHHHHHHHHHHHHH--SHHHHHT-HHHHHHHHHIIIIIS---TT-------SS--SHHHHHHHHHHHHHIIIIIHHHHHTTHHHHHSSGGGS-S-BSSPPPSSTT---HHHHHHHS--HHHHHHHHHHHHHHT---TT--BTT--TT-----HHHHHHHHHHHHHHHHHHHHHHHHTTT-SS---TT-GGGSBSS---

Organism: NCBI:txid134440

Radius of gyration: 38.28 Å; Cα contacts (8 Å, |Δi|>4): 2739; chains: 2; bounding box: 64×127×67 Å

InterPro domains:
  IPR000907 Lipoxygenase [PTHR11771] (4-679)
  IPR001024 PLAT/LH2 domain [PF01477] (3-109)
  IPR001024 PLAT/LH2 domain [PS50095] (1-122)
  IPR001024 PLAT/LH2 domain [SM00308] (1-124)
  IPR001885 Lipoxygenase, mammalian [PR00467] (10-27)
  IPR001885 Lipoxygenase, mammalian [PR00467] (61-80)
  IPR001885 Lipoxygenase, mammalian [PR00467] (140-154)
  IPR001885 Lipoxygenase, mammalian [PR00467] (308-327)
  IPR001885 Lipoxygenase, mammalian [PR00467] (433-455)
  IPR001885 Lipoxygenase, mammalian [PR00467] (596-613)
  IPR013819 Lipoxygenase, C-terminal [PF00305] (228-659)
  IPR013819 Lipoxygenase, C-terminal [PR00087] (350-367)
  IPR013819 Lipoxygenase, C-terminal [PR00087] (368-385)
  IPR013819 Lipoxygenase, C-terminal [PR00087] (388-408)
  IPR013819 Lipoxygenase, C-terminal [PS51393] (121-679)
  IPR020834 Lipoxygenase, conserved site [PS00081] (395-405)
  IPR036226 Lipoxigenase, C-terminal domain superfamily [SSF48484] (126-679)
  IPR036392 PLAT/LH2 domain superfamily [SSF49723] (2-110)

Sequence (1360 aa):
HMKYKITVETGDLRGAGTDASVSIKLTGKDGAETSAFSLDKYFHNDFESGGTDTYDQSGVDVGEIAMITLKENGFGLKSDWYIAKVIIEKIDEATGFSNKYIFPCYRWVIKQLVVYEGKAILPNSKDNVKTIAEQRTKEVSENKKLYKWGTDPRYVQDLPGFVDAEEPKSLPKDVQFTDEATSSLFRVGLADFANLGLSHLFGIWDDWDCLEDFRQLITPAIKSGLPHAAEYWRDDVWFGSQFLNGSNPEVIRRCDKLPENFPVKNEMVEKLLDRGYTLEKAMKEGLIFITDYKILEGIPTMDTPEDKRYITTPLGLFYLKNNDDIIPIAIQLYQQPGENNSIWTPLKDTEWDWIMAKLWLRCADTQYHQMITHLLRCHLMMEPTAVSSWRNLPSVHPVWKLLYPHTKGIMAINTLGRNDLIPTGGAADKVLSIGGGGQVTLMQKHYRSVTFDSYDLVKDLRQRGVDGLRKFYYKDDALLLWNVIHQFVQDIIQIYYNDDDSVKKDNEIQDWIRDLHENGYPAGSDGTDKKVPKSFENREELVHFLTVVVFTCSCQHAAVNFSQMATYGFHPNSPTLMRQPPPTEKGKSNHKVIMASLANKHQAVTMVSVVNALTTIYPTEKFLGDYADNLFGDAAAHAAMAKFKSNLANITKQITERNQGMVSPYTWLIPGHVPNSIAIHMKYKITVETGDLRGAGTDASVSIKLTGKDGAETSAFSLDKYFHNDFESGGTDTYDQSGVDVGEIAMITLKENGFGLKSDWYIAKVIIEKIDEATGFSNKYIFPCYRWVIKQLVVYEGKAILPNSKDNVKTIAEQRTKEVSENKKLYKWGTDPRYVQDLPGFVDAEEPKSLPKDVQFTDEATSSLFRVGLADFANLGLSHLFGIWDDWDCLEDFRQLITPAIKSGLPHAAEYWRDDVWFGSQFLNGSNPEVIRRCDKLPENFPVKNEMVEKLLDRGYTLEKAMKEGLIFITDYKILEGIPTMDTPEDKRYITTPLGLFYLKNNDDIIPIAIQLYQQPGENNSIWTPLKDTEWDWIMAKLWLRCADTQYHQMITHLLRCHLMMEPTAVSSWRNLPSVHPVWKLLYPHTKGIMAINTLGRNDLIPTGGAADKVLSIGGGGQVTLMQKHYRSVTFDSYDLVKDLRQRGVDGLRKFYYKDDALLLWNVIHQFVQDIIQIYYNDDDSVKKDNEIQDWIRDLHENGYPAGSDGTDKKVPKSFENREELVHFLTVVVFTCSCQHAAVNFSQMATYGFHPNSPTLMRQPPPTEKGKSNHKVIMASLANKHQAVTMVSVVNALTTIYPTEKFLGDYADNLFGDAAAHAAMAKFKSNLANITKQITERNQGMVSPYTWLIPGHVPNSIAI

Solvent-accessible surface area: 53649 Å² total; per-residue (Å²): 189,10,85,2,89,0,21,0,52,10,6,85,37,49,12,89,20,54,19,1,6,2,12,0,69,0,12,0,91,132,37,45,88,11,86,62,24,62,0,78,23,122,12,168,77,93,188,52,59,25,53,83,34,73,32,117,46,70,11,81,45,11,28,87,3,14,7,0,21,0,87,62,46,11,185,48,130,134,6,46,0,14,0,12,62,0,32,0,40,1,61,29,153,98,54,52,57,76,49,138,19,58,0,17,7,21,30,18,6,67,142,115,19,22,9,9,46,1,96,7,16,12,18,58,30,177,56,27,48,156,26,5,33,108,35,4,93,106,14,17,56,76,20,70,160,107,2,96,39,12,106,44,112,115,8,77,122,16,5,5,11,12,1,79,22,141,92,17,130,69,8,30,67,38,14,39,37,79,51,111,54,5,40,55,45,5,145,19,30,98,55,20,0,50,114,9,48,6,48,124,12,79,44,61,138,88,60,2,90,39,0,76,30,0,89,95,0,28,26,130,40,6,193,90,26,69,11,70,0,6,105,78,16,98,70,37,48,34,11,0,32,13,2,5,25,6,2,5,4,39,17,1,91,96,8,91,172,29,41,175,26,0,46,6,111,34,110,40,0,76,170,46,14,50,241,69,49,53,2,82,88,0,18,158,90,10,33,0,4,13,0,56,0,124,36,3,72,76,14,78,36,22,113,59,123,134,36,92,10,66,20,0,15,0,0,0,0,0,3,31,65,139,84,52,20,5,23,2,0,0,0,1,4,81,6,121,64,44,164,85,14,40,20,7,1,40,58,127,17,71,148,81,1,13,23,5,1,10,4,0,0,6,0,0,4,0,0,29,0,14,0,0,0,1,13,0,19,0,5,13,0,0,0,0,0,1,0,0,5,14,27,8,1,0,22,0,0,0,1,10,12,3,2,26,32,0,15,75,21,0,6,0,1,3,1,8,3,11,50,50,10,3,16,96,52,2,1,11,13,81,5,0,0,0,1,46,27,1,0,26,50,0,0,35,59,30,0,55,78,7,23,16,85,39,18,16,16,42,130,31,1,144,111,12,29,0,54,60,12,183,75,0,34,7,13,49,3,0,39,56,0,11,88,21,0,58,63,5,0,48,28,0,1,85,66,34,0,127,69,55,64,21,0,95,128,0,84,13,0,19,43,0,0,103,13,0,55,104,62,0,6,51,40,26,81,95,56,44,77,4,113,7,38,150,36,0,77,33,48,103,67,0,4,67,9,0,0,3,0,0,7,4,0,1,0,18,1,0,2,0,0,20,1,0,12,38,5,5,0,1,3,1,7,1,0,2,0,0,43,86,72,15,25,79,101,94,52,124,13,64,52,133,63,0,2,30,5,0,1,7,40,40,15,1,0,3,2,4,13,9,1,53,6,8,29,32,76,44,138,83,45,73,57,11,1,54,29,59,41,33,14,11,36,26,29,35,0,69,20,8,20,14,78,2,100,11,39,7,42,81,5,45,124,90,2,68,107,62,17,138,76,68,93,48,33,9,9,68,1,18,6,43,54,0,9,7,14,0,34,9,191,9,84,1,87,0,21,0,52,10,6,85,37,49,12,91,19,53,19,1,6,2,12,0,70,0,13,0,90,131,37,43,89,11,87,63,23,62,0,78,22,119,12,169,78,93,190,52,60,25,55,83,35,74,31,118,46,70,12,80,44,9,29,86,4,14,7,0,21,0,87,63,47,11,183,48,132,134,6,47,0,14,0,12,62,0,31,0,40,0,64,30,155,98,51,52,50,75,48,138,18,58,0,17,6,22,28,18,7,68,144,116,18,23,10,9,45,0,95,7,15,12,19,59,30,177,56,26,50,158,26,5,32,106,34,4,93,107,13,16,56,76,19,71,157,106,3,94,39,12,105,44,112,116,7,78,121,16,5,5,12,13,1,78,21,141,90,17,132,70,7,30,66,38,15,41,36,78,50,110,55,4,40,54,44,4,143,17,30,99,56,20,0,50,112,9,48,6,47,125,12,76,44,60,139,89,59,2,90,37,0,74,30,0,90,94,0,28,26,130,38,5,193,89,27,68,11,70,0,6,102,79,18,99,70,39,47,36,12,0,30,13,2,6,26,6,2,5,5,38,18,1,90,94,8,93,173,30,40,175,25,0,47,6,111,34,108,40,0,76,170,46,14,50,239,69,50,54,2,82,87,0,18,155,88,11,32,0,4,12,0,55,0,126,34,2,72,75,15,80,37,22,111,57,123,131,36,94,9,65,20,0,15,0,0,0,0,0,3,31,65,139,84,51,20,4,22,2,0,0,0,1,5,80,6,122,62,44,165,83,15,40,20,8,1,39,57,128,17,72,150,80,1,13,24,5,1,11,4,0,0,6,0,0,4,0,0,28,0,14,0,0,0,1,12,0,18,0,5,13,0,0,0,0,0,2,0,0,5,14,27,8,1,0,22,1,0,1,0,9,13,3,1,24,32,0,15,76,20,1,5,0,1,4,1,8,4,11,50,50,9,3,16,95,51,3,2,12,14,81,5,0,0,0,1,46,27,1,0,26,51,0,0,33,60,30,0,55,78,7,24,17,85,38,19,16,16,43,131,31,1,146,110,12,29,0,54,60,11,182,72,0,32,7,13,48,3,0,38,55,0,11,88,21,0,57,63,5,0,50,29,0,1,84,65,35,0,125,69,56,62,20,0,96,127,0,86,12,0,19,42,0,0,103,12,0,57,104,62,0,6,51,40,26,82,95,56,44,77,4,113,7,39,149,36,0,79,34,47,101,68,0,4,66,10,0,0,2,0,0,7,4,0,1,0,17,1,1,2,0,0,20,0,0,13,37,5,5,0,1,4,1,6,1,0,1,0,0,43,86,71,13,24,78,100,94,52,125,13,63,55,134,63,0,2,30,4,0,0,8,40,39,15,1,0,2,3,3,14,8,1,53,6,8,30,30,76,46,138,84,47,72,55,11,0,56,29,60,42,32,13,12,37,25,26,36,0,69,20,8,20,14,80,2,99,13,38,7,43,82,5,46,127,92,3,67,105,61,16,137,78,67,93,48,34,9,11,66,1,20,5,43,56,0,8,8,14,0,35,10

B-factor: mean 46.82, std 19.11, range [20.19, 155.01]

Foldseek 3Di:
DWKKKKKFKFDQFWFDFFFQKKWKWWAALVGDIWDTHIGTGTDDDRNDTIDMDIDMDDTDDHAHTFKMKIARPGDPRHTFTQTQKMWMWTAGPVHGDTDIFIWGDRFTCVGMDMTGTQAFDFLPGPSCDPVNNVVFVVQLVVLCVQWDWDDPVVAPFLAFTATHDQALVRHDPSQHFSDPVLLVQQDQDLVLCVLQPRSVLAPPQFFDPFLLCLLVSFGVSNVVGDFCCSVPLLPQLVLQCCCQQFQHVQFKFFDLDDDPQFPDAQVQFVVVADPPDTPNNQSVVRFKMKGWQQLCPPQDFDDDPVAAFDAEGKMWMWGQHPVLGIGTAWMWRHRHDDLLTDIDGPRPADSLLNLLRSLRVLQSVLLCLPQPLACRVFLRLLNLLVSLCSNQGGLSHLVNLVCVQAARQSNNVVSSCVPAPQDQVHLLLLQARSRPNSSVVSSSSCSLAAACVCLQLVVVCVVRVNLPRPSSVLSVLLVLLLVLLLQLLLLSLCVHQVWLVSQVPSVRVLSSQCCCQPRRRDNGPNNNRRPRDNGRRTSNSVSVVSSSNQSSFWQSNLSNQLSVCSQPVSPSSRARTFRDYRGRDGPPGDGVVSSNGGGRSNNSSSVNSNSSSSNDDDPVFAFALRPPSRSRDDVSSVVSSVVSVVSLVVSLVVQCVVQPPPPDGSCRSNRRNITRGNND/DWKKKKKFKFDQFWFDFFFQKKWKWWAALVGDIWDTHIGTGTDDDRNDTIDMDIDMDDTDDHAHTFKMKIARPGDPRHTFTQTQKMWMWTAGPVHGDTDIFIWGDRFTCVGMDMTGTQAFDFLPGPSCDPVNNVVFVVQLVVLCVQWDWDDPVVAPFLAFTATHDQALVRHDPSQHFSDPVLLVQQDQDLVLCVLQPRSVLAPPQFFDPFLLCLLVSFGVSNVVGDFCCSVPLLPQLVLQCCCQQFQHVQFKFFDLDDDPQFPDAQVQFVVVADPPDTPNNQSVVRFKMKGWQQLCPPQDFDDDPVAAFDAEGKMWMWGQHPVLGIGTAWMWRHRHDDLLTDIDGPRPADSLLNLLRSLRVLQSVLLCLPQPLACRVFLRLLNLLVSLCSNQGGLSHLVNLVCVQAARQSNNVVSSCVPAPQDQVHLLLLQARSRPNSSVVSSSSQSLAAACVCLQLVVVCVVRVNLPRPSSVLSVLLVLLLVLLLQLLLLSLCVHQVWLVSQVPSVRVLSSQCCCQPRRRDNGPNNNRRPRDNGRRTSNSVSSVSSSNQSSFWQSNLSNQLSVCSQPVSPSSRARTFRDYRGRDGPPGDGVVSSNGGGRSNNSSSVNSNSSSSNDDDPVFAFALRPPSRSRDDVSSVVSSVVSVVSLVVSLVVQCVVQPPPPDRSCRSNRRNITRGNND